Protein AF-A0A956GX93-F1 (afdb_monomer_lite)

Foldseek 3Di:
DYDDDDDDDDDDDDDDDDDDDDDDPDDDPLDPVCFLDQPFAPPFADFFDKDKFFFQKKKQFQAPQQLDDPPDDVDNQPLSAVVHDPVHPLVDDPFLFPLQNLLVLVLVQVCLVVQFKKFWFFGGPDPDLQDFQFKFFAPAFFQWWKAAQQDDTHSPSRRPDGMDTGFQGMIIGHSVCNVVSNVSLNVQQPDDFPHHGRRSGMMIGGRGMDMTGTPDIDNHAFEEEEEQAPDPVQPFPNPWSVLVVQLCRLSVNPVCEVPRYHYDYLVRLLVPVLVPVRGQEYEYTDTADPAAGDPSRLSSVVSLVVSQQQLHAYEDEARRQCQQFFEDDDPPAPDDDTYHHSHNQWWPRGKYWQAQPQDQDPPPPQKDKDWPGSSPLLLRQHSDDFGDDGRFGTFIAYPSVIHTDRNKTQSIFIDRPPDDPPPSTHSTGQKIKGRGVNDLSGFMYIYGGGSCCHSSHSSNVSSVSSVSVCSPDSRDFDKFKWFLAAWFFFQAPNFTKIKTKIKIATVVGDAQQFQPAPVCLVPHAPLSIFMKIWIFRPVPDDFFWDFPVNQVVDPPGTPDILQVAEAWLPDADPDCDPLQDPPPSRHEWEKEFQDFFFQGDIDTLHLVCLVSLVVLLAPDYDSVSSRSLSSNLSQGGDDPPGGHDTFAGQYQAHKFFEAADPPLPDWDATWIWTKHLSQKIWIFGCQDTDQRNGGSHTSYIYRYSQQSNVNRNSRFTFNAHKDWAFDQDQAVVGTDTFTKIKFWRFADPQIWIWIWGVNPVSGIGTRHIGTDAGGERAKFWWWADDPPDIFIWIWTKHFDQPVATWIKIFIAGNRIRDTQEIDIAHQDDAPDPPQDGDDSQWYAAYKFFDADPVNQGTQWIWGFFQQAFIFTAGNRYRATPLHDDPNHRFTLEHAPHFLWTQQHYWFWFAAPVRFIKIKTWTQAIDGQPPLVPRSRHDQQDKIWIFIAGPDDDSVCTPPYLVCCVPVVRAAIDIPHGQWGFNYYWDDAAQKIKTKTFSDHPSHSCFLVDDQRMKIWMDGSHCSVDHTDIDGGSHRSYYWDADLPQRWIWDTTRRTIHIDNDPPRRNHGDGPGPTDPSHNDHDDNDDDD

Sequence (1088 aa):
MPRHPLATTARVAAVCVFTVLGLQAGGRAHHVAGHDQNPNPPANLGPTTILHFDAGSLIIPMDGCYARPSFMANAEIDAVVAPLNRTTAKCNGTSEKDDGLIPAYTLMFRLIRAGIPVNWSIRYGKSGWNDYDFQVVRAGGGPVAHRNPGSATDAAKYAGITTLKYRGAPFVIDASHAAAALALMDSYAGICSTGTCYKEVDVHVAAVGFDAPIYRTIDAVPKLAVIDLTDGATALSNEKTNFTAGSIDEALMADLEGTVFDWKTIPQVLAGALDAGDYDLVWVPPFDLGAAPTARQQAFFDKLAAFADAGGSVLLQDGAIGVMEGYGVMAGVNYASSQTPAEGFMSNGGLIMNGVSSTWDNGNASEATLGQDYSDPAAQFGGIVWTGIGGSKFNWRPRYDRAYRDGVRRMIYSDDASVAAYSSKDNWDFATWRRKDNDPDKGTIYYLGGFHWRRVTAAGFRILMNTLLATQTRENESVTEVSRSSPIIATVDGVETQYTGSYETLFPPTDAPTWASAADDSTFEFPHVEGHLRALDLAQLGTGTTTFEDADRQSGLVLFDAADHLPSPGYTGTGCGFPVPTTFDDCRRVFTNTGSSTDPTETFIAYGNVATLSPLLGTGLTDDEARTLIARINAGKKDGSSYVAALGGIDRSTLAVIEPSPVIPVSRATMAYVGGLDGMLHAICAEAGAGCASAGTELWAFMPRGELSKVKSNTARVDGSPKVADVFGTFPGGKGLRTVLVFQTGNTSPSATYAIDVTDPTQPDVLWEHTTDGPGLGLAMGWVRDNSSIRPLVFLQTNSGTTTPGMVVQALDADDGDVVWTFTQAYPAPRTDGNPEVPDTGVPGGVTLVPSLSGTTIEAVLVPSLWGAVYKLNARTGINEYGQTGGVEVPLFQFTEDFHPVGASVSLYRDDQSELKALIVTGGFADPFAPSGSVWAPDDVHQYAVGFPLAPDASAVPIDQNDVQNEDLGVFIDFGAGQRAFSPAVIAGNELFITTDSQNVNSADFGATDDTGQLWRASLADQGANPTIVTIPSGAAAVDVSLTAGAVVATGGGGVHRDDPTGFASSGGSAEVSPEASGTRRLWLRLR

pLDDT: mean 82.33, std 16.76, range [23.83, 98.5]

Secondary structure (DSSP, 8-state):
----------------------------TT--TTSSS-SSPPPPPPPPEEEEE-TT-EEE--STTTS--SS--SSSTTTS-TTS-STTSS---SS---SSHHHHHHHHHHHHHTT--EEE---TT-SSTT--SEEEE-SSS-SEEEE-TTS--BSSTTTT-SEEEE-SS-EEE-HHHHHHHHHHHHHHTT-EETTEEGGG--EEEESS-EEEEESEEE-SPPPEEEEE---TTT---GGGHHHHHHHHHHTT-GGGBTTTEEEEEHHHHHTTTTTTS--SEEEE-----SSSPPHHHHHHHHHHHHHHHTT-EEEEETHHHHHHH-B---TTS-----B--SS-SSBSS-EEE----TTS-SS-S--EEE-S-TT-GGG--TTPPP-PPTT----EEE-TT-PBPTT-EEEEEEE-TTS-S-STTSS-EEEEEEEGGG-TTSPEEEEE-TT--STT-HHHHHHHHHHHHHTT-----EEEEE--SPPEEEEETTEEEEEEEEEEEEESPPPPP--SSGGGTTT--SSSSBEEEEEEETTTPPSEEEEHHHHHHSTTTEEEEGGGGPPP----SSS--SSPPTT-TT---EEEESSSSSSPPEEE-SGGGHHHHHHHH-TT--HHHHHHHHHHHHH-EEETTEEE---B---S---EEE---SSS------EEEEE-TTS-EEEEESSSBTTBSSTT-EEEEE--TTTHHHHTTT-----SPPEEEEEEEEETTEEEEEEEEEEE--SSSSEEEEEEE-SSTTS-EEEEEEEESS----EEEEEEEETTEEEEEEEEEEE--TTSSEEEEEEEETTT--EEEEEEEEPPPPSSTTPPPPPSSPPP---EEEEPTTSSSEEEEEEE-TTSEEEEEETTT--BTT-EETTEE--SEE-SSSS----SPPEEEE-TT--EEEEEE-B----TT-TT--TTS-TTSEEEEEEEESS--GGG-SB-HHHHHHHT-S-EEEEEET-BB-SPPEEETTEEEEEEESS-TTSTTTTTSS--EEEEEEESS-TTSPPEEEEES-SSSPPEE-TTT--EEEEEBTEEEEE--TT---S------S--S-S---------

Structure (mmCIF, N/CA/C/O backbone):
data_AF-A0A956GX93-F1
#
_entry.id   AF-A0A956GX93-F1
#
loop_
_atom_site.group_PDB
_atom_site.id
_atom_site.type_symbol
_atom_site.label_atom_id
_atom_site.label_alt_id
_atom_site.label_comp_id
_atom_site.label_asym_id
_atom_site.label_entity_id
_atom_site.label_seq_id
_atom_site.pdbx_PDB_ins_code
_atom_site.Cartn_x
_atom_site.Cartn_y
_atom_site.Cartn_z
_atom_site.occupancy
_atom_site.B_iso_or_equiv
_atom_site.auth_seq_id
_atom_site.auth_comp_id
_atom_site.auth_asym_id
_atom_site.auth_atom_id
_atom_site.pdbx_PDB_model_num
ATOM 1 N N . MET A 1 1 ? -10.360 85.277 -27.440 1.00 32.41 1 MET A N 1
ATOM 2 C CA . MET A 1 1 ? -10.450 85.467 -25.970 1.00 32.41 1 MET A CA 1
ATOM 3 C C . MET A 1 1 ? -11.495 84.494 -25.430 1.00 32.41 1 MET A C 1
ATOM 5 O O . MET A 1 1 ? -12.481 84.336 -26.133 1.00 32.41 1 MET A O 1
ATOM 9 N N . PRO A 1 2 ? -11.425 83.999 -24.183 1.00 56.34 2 PRO A N 1
ATOM 10 C CA . PRO A 1 2 ? -10.296 83.405 -23.454 1.00 56.34 2 PRO A CA 1
ATOM 11 C C . PRO A 1 2 ? -10.672 82.039 -22.782 1.00 56.34 2 PRO A C 1
ATOM 13 O O . PRO A 1 2 ? -11.831 81.652 -22.808 1.00 56.34 2 PRO A O 1
ATOM 16 N N . ARG A 1 3 ? -9.690 81.416 -22.091 1.00 32.19 3 ARG A N 1
ATOM 17 C CA . ARG A 1 3 ? -9.763 80.478 -20.922 1.00 32.19 3 ARG A CA 1
ATOM 18 C C . ARG A 1 3 ? -10.222 79.000 -21.071 1.00 32.19 3 ARG A C 1
ATOM 20 O O . ARG A 1 3 ? -11.356 78.766 -21.443 1.00 32.19 3 ARG A O 1
ATOM 27 N N . HIS A 1 4 ? -9.324 78.096 -20.603 1.00 36.59 4 HIS A N 1
ATOM 28 C CA . HIS A 1 4 ? -9.445 76.895 -19.709 1.00 36.59 4 HIS A CA 1
ATOM 29 C C . HIS A 1 4 ? -10.616 75.882 -19.865 1.00 36.59 4 HIS A C 1
ATOM 31 O O . HIS A 1 4 ? -11.681 76.308 -20.290 1.00 36.59 4 HIS A O 1
ATOM 37 N N . PRO A 1 5 ? -10.504 74.579 -19.452 1.00 57.78 5 PRO A N 1
ATOM 38 C CA . PRO A 1 5 ? -9.777 74.044 -18.274 1.00 57.78 5 PRO A CA 1
ATOM 39 C C . PRO A 1 5 ? -9.038 72.673 -18.433 1.00 57.78 5 PRO A C 1
ATOM 41 O O . PRO A 1 5 ? -8.794 72.200 -19.534 1.00 57.78 5 PRO A O 1
ATOM 44 N N . LEU A 1 6 ? -8.611 72.140 -17.273 1.00 37.75 6 LEU A N 1
ATOM 45 C CA . LEU A 1 6 ? -7.650 71.077 -16.900 1.00 37.75 6 LEU A CA 1
ATOM 46 C C . LEU A 1 6 ? -8.091 69.601 -17.079 1.00 37.75 6 LEU A C 1
ATOM 48 O O . LEU A 1 6 ? -9.269 69.322 -16.895 1.00 37.75 6 LEU A O 1
ATOM 52 N N . ALA A 1 7 ? -7.115 68.673 -17.220 1.00 31.91 7 ALA A N 1
ATOM 53 C CA . ALA A 1 7 ? -6.959 67.438 -16.406 1.00 31.91 7 ALA A CA 1
ATOM 54 C C . ALA A 1 7 ? -5.628 66.657 -16.672 1.00 31.91 7 ALA A C 1
ATOM 56 O O . ALA A 1 7 ? -5.352 66.237 -17.789 1.00 31.91 7 ALA A O 1
ATOM 57 N N . THR A 1 8 ? -4.834 66.493 -15.599 1.00 31.91 8 THR A N 1
ATOM 58 C CA . THR A 1 8 ? -3.927 65.391 -15.150 1.00 31.91 8 THR A CA 1
ATOM 59 C C . THR A 1 8 ? -3.090 64.495 -16.093 1.00 31.91 8 THR A C 1
ATOM 61 O O . THR A 1 8 ? -3.616 63.603 -16.749 1.00 31.91 8 THR A O 1
ATOM 64 N N . THR A 1 9 ? -1.753 64.536 -15.919 1.00 30.83 9 THR A N 1
ATOM 65 C CA . THR A 1 9 ? -0.878 63.374 -15.578 1.00 30.83 9 THR A CA 1
ATOM 66 C C . THR A 1 9 ? 0.503 63.867 -15.106 1.00 30.83 9 THR A C 1
ATOM 68 O O . THR A 1 9 ? 1.086 64.732 -15.752 1.00 30.83 9 THR A O 1
ATOM 71 N N . ALA A 1 10 ? 1.054 63.330 -14.009 1.00 30.94 10 ALA A N 1
ATOM 72 C CA . ALA A 1 10 ? 2.463 63.536 -13.646 1.00 30.94 10 ALA A CA 1
ATOM 73 C C . ALA A 1 10 ? 3.015 62.377 -12.795 1.00 30.94 10 ALA A C 1
ATOM 75 O O . ALA A 1 10 ? 2.505 62.088 -11.716 1.00 30.94 10 ALA A O 1
ATOM 76 N N . ARG A 1 11 ? 4.095 61.761 -13.291 1.00 34.78 11 ARG A N 1
ATOM 77 C CA . ARG A 1 11 ? 5.126 61.027 -12.538 1.00 34.78 11 ARG A CA 1
ATOM 78 C C . ARG A 1 11 ? 6.323 61.965 -12.382 1.00 34.78 11 ARG A C 1
ATOM 80 O O . ARG A 1 11 ? 6.698 62.514 -13.408 1.00 34.78 11 ARG A O 1
ATOM 87 N N . VAL A 1 12 ? 6.969 62.051 -11.212 1.00 28.64 12 VAL A N 1
ATOM 88 C CA . VAL A 1 12 ? 8.432 62.261 -11.065 1.00 28.64 12 VAL A CA 1
ATOM 89 C C . VAL A 1 12 ? 8.910 61.733 -9.697 1.00 28.64 12 VAL A C 1
ATOM 91 O O . VAL A 1 12 ? 8.212 61.838 -8.695 1.00 28.64 12 VAL A O 1
ATOM 94 N N . ALA A 1 13 ? 10.116 61.167 -9.748 1.00 39.44 13 ALA A N 1
ATOM 95 C CA . ALA A 1 13 ? 11.024 60.634 -8.737 1.00 39.44 13 ALA A CA 1
ATOM 96 C C . ALA A 1 13 ? 11.352 61.506 -7.506 1.00 39.44 13 ALA A C 1
ATOM 98 O O . ALA A 1 13 ? 11.207 62.726 -7.528 1.00 39.44 13 ALA A O 1
ATOM 99 N N . ALA A 1 14 ? 11.973 60.872 -6.502 1.00 27.59 14 ALA A N 1
ATOM 100 C CA . ALA A 1 14 ? 12.907 61.528 -5.589 1.00 27.59 14 ALA A CA 1
ATOM 101 C C . ALA A 1 14 ? 14.013 60.576 -5.089 1.00 27.59 14 ALA A C 1
ATOM 103 O O . ALA A 1 14 ? 13.812 59.382 -4.893 1.00 27.59 14 ALA A O 1
ATOM 104 N N . VAL A 1 15 ? 15.184 61.188 -4.945 1.00 31.98 15 VAL A N 1
ATOM 105 C CA . VAL A 1 15 ? 16.534 60.715 -4.608 1.00 31.98 15 VAL A CA 1
ATOM 106 C C . VAL A 1 15 ? 16.717 60.584 -3.089 1.00 31.98 15 VAL A C 1
ATOM 108 O O . VAL A 1 15 ? 16.124 61.374 -2.361 1.00 31.98 15 VAL A O 1
ATOM 111 N N . CYS A 1 16 ? 17.622 59.714 -2.608 1.00 23.83 16 CYS A N 1
ATOM 112 C CA . CYS A 1 16 ? 18.387 59.999 -1.382 1.00 23.83 16 CYS A CA 1
ATOM 113 C C . CYS A 1 16 ? 19.740 59.260 -1.294 1.00 23.83 16 CYS A C 1
ATOM 115 O O . CYS A 1 16 ? 20.005 58.315 -2.028 1.00 23.83 16 CYS A O 1
ATOM 117 N N . VAL A 1 17 ? 20.607 59.794 -0.432 1.00 29.62 17 VAL A N 1
ATOM 118 C CA . VAL A 1 17 ? 22.069 59.950 -0.547 1.00 29.62 17 VAL A CA 1
ATOM 119 C C . VAL A 1 17 ? 22.870 59.059 0.431 1.00 29.62 17 VAL A C 1
ATOM 121 O O . VAL A 1 17 ? 22.413 58.777 1.529 1.00 29.62 17 VAL A O 1
ATOM 124 N N . PHE A 1 18 ? 24.085 58.690 -0.007 1.00 32.16 18 PHE A N 1
ATOM 125 C CA . PHE A 1 18 ? 25.307 58.190 0.667 1.00 32.16 18 PHE A CA 1
ATOM 126 C C . PHE A 1 18 ? 25.382 58.002 2.200 1.00 32.16 18 PHE A C 1
ATOM 128 O O . PHE A 1 18 ? 25.169 58.933 2.972 1.00 32.16 18 PHE A O 1
ATOM 135 N N . THR A 1 19 ? 26.023 56.896 2.612 1.00 29.47 19 THR A N 1
ATOM 136 C CA . THR A 1 19 ? 27.070 56.904 3.658 1.00 29.47 19 THR A CA 1
ATOM 137 C C . THR A 1 19 ? 28.178 55.892 3.318 1.00 29.47 19 THR A C 1
ATOM 139 O O . THR A 1 19 ? 27.911 54.775 2.891 1.00 29.47 19 THR A O 1
ATOM 142 N N . VAL A 1 20 ? 29.427 56.341 3.457 1.00 38.81 20 VAL A N 1
ATOM 143 C CA . VAL A 1 20 ? 30.696 55.662 3.149 1.00 38.81 20 VAL A CA 1
ATOM 144 C C . VAL A 1 20 ? 31.177 54.854 4.356 1.00 38.81 20 VAL A C 1
ATOM 146 O O . VAL A 1 20 ? 31.225 55.413 5.447 1.00 38.81 20 VAL A O 1
ATOM 149 N N . LEU A 1 21 ? 31.641 53.612 4.156 1.00 30.98 21 LEU A N 1
ATOM 150 C CA . LEU A 1 21 ? 32.565 52.926 5.072 1.00 30.98 21 LEU A CA 1
ATOM 151 C C . LEU A 1 21 ? 33.375 51.837 4.339 1.00 30.98 21 LEU A C 1
ATOM 153 O O . LEU A 1 21 ? 32.817 50.875 3.827 1.00 30.98 21 LEU A O 1
ATOM 157 N N . GLY A 1 22 ? 34.703 52.002 4.337 1.00 29.14 22 GLY A N 1
ATOM 158 C CA . GLY A 1 22 ? 35.669 50.898 4.385 1.00 29.14 22 GLY A CA 1
ATOM 159 C C . GLY A 1 22 ? 36.028 50.168 3.089 1.00 29.14 22 GLY A C 1
ATOM 160 O O . GLY A 1 22 ? 35.588 49.050 2.860 1.00 29.14 22 GLY A O 1
ATOM 161 N N . LEU A 1 23 ? 36.971 50.728 2.324 1.00 35.88 23 LEU A N 1
ATOM 162 C CA . LEU A 1 23 ? 37.875 49.929 1.492 1.00 35.88 23 LEU A CA 1
ATOM 163 C C . LEU A 1 23 ? 38.669 48.949 2.380 1.00 35.88 23 LEU A C 1
ATOM 165 O O . LEU 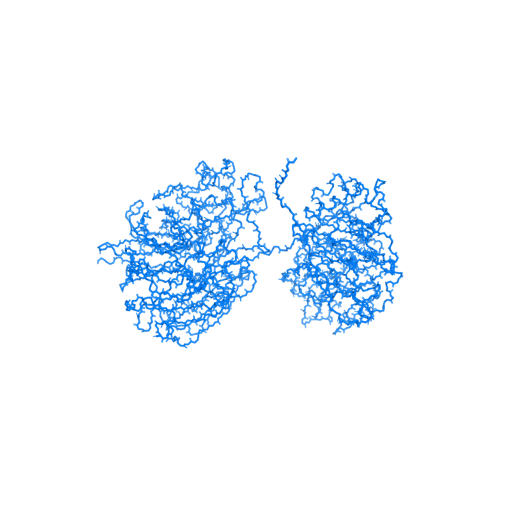A 1 23 ? 39.534 49.380 3.142 1.00 35.88 23 LEU A O 1
ATOM 169 N N . GLN A 1 24 ? 38.452 47.645 2.205 1.00 30.06 24 GLN A N 1
ATOM 170 C CA . GLN A 1 24 ? 39.527 46.657 2.306 1.00 30.06 24 GLN A CA 1
ATOM 171 C C . GLN A 1 24 ? 39.901 46.207 0.895 1.00 30.06 24 GLN A C 1
ATOM 173 O O . GLN A 1 24 ? 39.108 45.627 0.158 1.00 30.06 24 GLN A O 1
ATOM 178 N N . ALA A 1 25 ? 41.131 46.528 0.515 1.00 37.19 25 ALA A N 1
ATOM 179 C CA . ALA A 1 25 ? 41.773 46.036 -0.685 1.00 37.19 25 ALA A CA 1
ATOM 180 C C . ALA A 1 25 ? 42.099 44.537 -0.538 1.00 37.19 25 ALA A C 1
ATOM 182 O O . ALA A 1 25 ? 42.670 44.131 0.470 1.00 37.19 25 ALA A O 1
ATOM 183 N N . GLY A 1 26 ? 41.806 43.745 -1.576 1.00 38.72 26 GLY A N 1
ATOM 184 C CA . GLY A 1 26 ? 42.551 42.514 -1.878 1.00 38.72 26 GLY A CA 1
ATOM 185 C C . GLY A 1 26 ? 41.909 41.150 -1.589 1.00 38.72 26 GLY A C 1
ATOM 186 O O . GLY A 1 26 ? 42.614 40.152 -1.704 1.00 38.72 26 GLY A O 1
ATOM 187 N N . GLY A 1 27 ? 40.618 41.054 -1.260 1.00 32.31 27 GLY A N 1
ATOM 188 C CA . GLY A 1 27 ? 39.927 39.762 -1.110 1.00 32.31 27 GLY A CA 1
ATOM 189 C C . GLY A 1 27 ? 39.267 39.298 -2.413 1.00 32.31 27 GLY A C 1
ATOM 190 O O . GLY A 1 27 ? 38.365 39.962 -2.912 1.00 32.31 27 GLY A O 1
ATOM 191 N N . ARG A 1 28 ? 39.720 38.172 -2.977 1.00 39.88 28 ARG A N 1
ATOM 192 C CA . ARG A 1 28 ? 39.182 37.537 -4.195 1.00 39.88 28 ARG A CA 1
ATOM 193 C C . ARG A 1 28 ? 37.697 37.171 -4.026 1.00 39.88 28 ARG A C 1
ATOM 195 O O . ARG A 1 28 ? 37.383 36.181 -3.379 1.00 39.88 28 ARG A O 1
ATOM 202 N N . ALA A 1 29 ? 36.803 37.930 -4.657 1.00 32.66 29 ALA A N 1
ATOM 203 C CA . ALA A 1 29 ? 35.347 37.739 -4.622 1.00 32.66 29 ALA A CA 1
ATOM 204 C C . ALA A 1 29 ? 34.807 36.712 -5.646 1.00 32.66 29 ALA A C 1
ATOM 206 O O . ALA A 1 29 ? 33.672 36.837 -6.093 1.00 32.66 29 ALA A O 1
ATOM 207 N N . HIS A 1 30 ? 35.607 35.720 -6.058 1.00 41.00 30 HIS A N 1
ATOM 208 C CA . HIS A 1 30 ? 35.197 34.750 -7.087 1.00 41.00 30 HIS A CA 1
ATOM 209 C C . HIS A 1 30 ? 34.906 33.337 -6.560 1.00 41.00 30 HIS A C 1
ATOM 211 O O . HIS A 1 30 ? 34.467 32.500 -7.339 1.00 41.00 30 HIS A O 1
ATOM 217 N N . HIS A 1 31 ? 35.049 33.086 -5.253 1.00 38.16 31 HIS A N 1
ATOM 218 C CA . HIS A 1 31 ? 34.405 31.933 -4.616 1.00 38.16 31 HIS A CA 1
ATOM 219 C C . HIS A 1 31 ? 33.039 32.357 -4.093 1.00 38.16 31 HIS A C 1
ATOM 221 O O . HIS A 1 31 ? 32.928 32.870 -2.981 1.00 38.16 31 HIS A O 1
ATOM 227 N N . VAL A 1 32 ? 31.989 32.121 -4.873 1.00 45.03 32 VAL A N 1
ATOM 228 C CA . VAL A 1 32 ? 30.690 31.860 -4.255 1.00 45.03 32 VAL A CA 1
ATOM 229 C C . VAL A 1 32 ? 30.731 30.381 -3.896 1.00 45.03 32 VAL A C 1
ATOM 231 O O . VAL A 1 32 ? 30.708 29.539 -4.787 1.00 45.03 32 VAL A O 1
ATOM 234 N N . ALA A 1 33 ? 30.843 30.057 -2.608 1.00 42.31 33 ALA A N 1
ATOM 235 C CA . ALA A 1 33 ? 30.973 28.692 -2.080 1.00 42.31 33 ALA A CA 1
ATOM 236 C C . ALA A 1 33 ? 29.758 27.763 -2.351 1.00 42.31 33 ALA A C 1
ATOM 238 O O . ALA A 1 33 ? 29.609 26.742 -1.697 1.00 42.31 33 ALA A O 1
ATOM 239 N N . GLY A 1 34 ? 28.898 28.101 -3.314 1.00 46.31 34 GLY A N 1
ATOM 240 C CA . GLY A 1 34 ? 27.777 27.287 -3.790 1.00 46.31 34 GLY A CA 1
ATOM 241 C C . GLY A 1 34 ? 27.768 27.071 -5.306 1.00 46.31 34 GLY A C 1
ATOM 242 O O . GLY A 1 34 ? 26.794 26.554 -5.828 1.00 46.31 34 GLY A O 1
ATOM 243 N N . HIS A 1 35 ? 28.813 27.492 -6.028 1.00 50.41 35 HIS A N 1
ATOM 244 C CA . HIS A 1 35 ? 28.874 27.376 -7.491 1.00 50.41 35 HIS A CA 1
ATOM 245 C C . HIS A 1 35 ? 29.539 26.074 -7.976 1.00 50.41 35 HIS A C 1
ATOM 247 O O . HIS A 1 35 ? 29.358 25.672 -9.122 1.00 50.41 35 HIS A O 1
ATOM 253 N N . ASP A 1 36 ? 30.312 25.434 -7.094 1.00 51.72 36 ASP A N 1
ATOM 254 C CA . ASP A 1 36 ? 31.135 24.254 -7.381 1.00 51.72 36 ASP A CA 1
ATOM 255 C C . ASP A 1 36 ? 30.460 22.924 -6.998 1.00 51.72 36 ASP A C 1
ATOM 257 O O . ASP A 1 36 ? 30.963 21.852 -7.325 1.00 51.72 36 ASP A O 1
ATOM 261 N N . GLN A 1 37 ? 29.308 22.985 -6.336 1.00 55.72 37 GLN A N 1
ATOM 262 C CA . GLN A 1 37 ? 28.464 21.846 -5.988 1.00 55.72 37 GLN A CA 1
ATOM 263 C C . GLN A 1 37 ? 27.154 22.050 -6.750 1.00 55.72 37 GLN A C 1
ATOM 265 O O . GLN A 1 37 ? 26.606 23.148 -6.676 1.00 55.72 37 GLN A O 1
ATOM 270 N N . ASN A 1 38 ? 26.656 21.058 -7.502 1.00 63.03 38 ASN A N 1
ATOM 271 C CA . ASN A 1 38 ? 25.259 21.137 -7.940 1.00 63.03 38 ASN A CA 1
ATOM 272 C C . ASN A 1 38 ? 24.410 21.206 -6.656 1.00 63.03 38 ASN A C 1
ATOM 274 O O . ASN A 1 38 ? 24.474 20.243 -5.892 1.00 63.03 38 ASN A O 1
ATOM 278 N N . PRO A 1 39 ? 23.691 22.309 -6.374 1.00 53.91 39 PRO A N 1
ATOM 279 C CA . PRO A 1 39 ? 22.947 22.443 -5.126 1.00 53.91 39 PRO A CA 1
ATOM 280 C C . PRO A 1 39 ? 21.772 21.464 -5.043 1.00 53.91 39 PRO A C 1
ATOM 282 O O . PRO A 1 39 ? 21.359 21.124 -3.940 1.00 53.91 39 PRO A O 1
ATOM 285 N N . ASN A 1 40 ? 21.284 20.988 -6.194 1.00 63.06 40 ASN A N 1
ATOM 286 C CA . ASN A 1 40 ? 20.119 20.118 -6.315 1.00 63.06 40 ASN A CA 1
ATOM 287 C C . ASN A 1 40 ? 20.469 18.873 -7.159 1.00 63.06 40 ASN A C 1
ATOM 289 O O . ASN A 1 40 ? 20.009 18.756 -8.306 1.00 63.06 40 ASN A O 1
ATOM 293 N N . PRO A 1 41 ? 21.347 17.968 -6.679 1.00 62.72 41 PRO A N 1
ATOM 294 C CA . PRO A 1 41 ? 21.518 16.678 -7.339 1.00 62.72 41 PRO A CA 1
ATOM 295 C C . PRO A 1 41 ? 20.199 15.888 -7.252 1.00 62.72 41 PRO A C 1
ATOM 297 O O . PRO A 1 41 ? 19.414 16.129 -6.332 1.00 62.72 41 PRO A O 1
ATOM 300 N N . PRO A 1 42 ? 19.939 14.940 -8.174 1.00 63.41 42 PRO A N 1
ATOM 301 C CA . PRO A 1 42 ? 18.862 13.971 -7.985 1.00 63.41 42 PRO A CA 1
ATOM 302 C C . PRO A 1 42 ? 19.014 13.291 -6.627 1.00 63.41 42 PRO A C 1
ATOM 304 O O . PRO A 1 42 ? 20.153 13.141 -6.162 1.00 63.41 42 PRO A O 1
ATOM 307 N N . ALA A 1 43 ? 17.906 12.838 -6.039 1.00 55.78 43 ALA A N 1
ATOM 308 C CA . ALA A 1 43 ? 17.945 12.010 -4.841 1.00 55.78 43 ALA A CA 1
ATOM 309 C C . ALA A 1 43 ? 18.930 10.846 -5.030 1.00 55.78 43 ALA A C 1
ATOM 311 O O . ALA A 1 43 ? 19.123 10.345 -6.143 1.00 55.78 43 ALA A O 1
ATOM 312 N N . ASN A 1 44 ? 19.618 10.445 -3.959 1.00 59.66 44 ASN A N 1
ATOM 313 C CA . ASN A 1 44 ? 20.398 9.211 -4.011 1.00 59.66 44 ASN A CA 1
ATOM 314 C C . ASN A 1 44 ? 19.456 8.069 -4.402 1.00 59.66 44 ASN A C 1
ATOM 316 O O . ASN A 1 44 ? 18.270 8.112 -4.081 1.00 59.66 44 ASN A O 1
ATOM 320 N N . LEU A 1 45 ? 19.976 7.082 -5.121 1.00 61.34 45 LEU A N 1
ATOM 321 C CA . LEU A 1 45 ? 19.145 5.975 -5.588 1.00 61.34 45 LEU A CA 1
ATOM 322 C C . LEU A 1 45 ? 18.486 5.250 -4.418 1.00 61.34 45 LEU A C 1
ATOM 324 O O . LEU A 1 45 ? 19.051 5.219 -3.335 1.00 61.34 45 LEU A O 1
ATOM 328 N N . GLY A 1 46 ? 17.317 4.654 -4.635 1.00 57.09 46 GLY A N 1
ATOM 329 C CA . GLY A 1 46 ? 16.626 3.891 -3.597 1.00 57.09 46 GLY A CA 1
ATOM 330 C C . GLY A 1 46 ? 17.470 2.745 -3.003 1.00 57.09 46 GLY A C 1
ATOM 331 O O . GLY A 1 46 ? 18.493 2.343 -3.576 1.00 57.09 46 GLY A O 1
ATOM 332 N N . PRO A 1 47 ? 17.057 2.207 -1.841 1.00 62.25 47 PRO A N 1
ATOM 333 C CA . PRO A 1 47 ? 17.705 1.054 -1.227 1.00 62.25 47 PRO A CA 1
ATOM 334 C C . PRO A 1 47 ? 17.711 -0.148 -2.182 1.00 62.25 47 PRO A C 1
ATOM 336 O O . PRO A 1 47 ? 16.834 -0.305 -3.027 1.00 62.25 47 PRO A O 1
ATOM 339 N N . THR A 1 48 ? 18.721 -1.004 -2.053 1.00 73.25 48 THR A N 1
ATOM 340 C CA . THR A 1 48 ? 18.856 -2.212 -2.873 1.00 73.25 48 THR A CA 1
ATOM 341 C C . THR A 1 48 ? 18.340 -3.445 -2.136 1.00 73.25 48 THR A C 1
ATOM 343 O O . THR A 1 48 ? 18.586 -3.599 -0.939 1.00 73.25 48 THR A O 1
ATOM 346 N N . THR A 1 49 ? 17.640 -4.335 -2.847 1.00 79.69 49 THR A N 1
ATOM 347 C CA . THR A 1 49 ? 17.076 -5.572 -2.282 1.00 79.69 49 THR A CA 1
ATOM 348 C C . THR A 1 49 ? 18.193 -6.542 -1.929 1.00 79.69 49 THR A C 1
ATOM 350 O O . THR A 1 49 ? 19.057 -6.822 -2.756 1.00 79.69 49 THR A O 1
ATOM 353 N N . ILE A 1 50 ? 18.198 -7.088 -0.717 1.00 86.56 50 ILE A N 1
ATOM 354 C CA . ILE A 1 50 ? 19.192 -8.091 -0.327 1.00 86.56 50 ILE A CA 1
ATOM 355 C C . ILE A 1 50 ? 18.682 -9.467 -0.755 1.00 86.56 50 ILE A C 1
ATOM 357 O O . ILE A 1 50 ? 17.667 -9.928 -0.248 1.00 86.56 50 ILE A O 1
ATOM 361 N N . LEU A 1 51 ? 19.395 -10.126 -1.671 1.00 87.56 51 LEU A N 1
ATOM 362 C CA . LEU A 1 51 ? 19.090 -11.497 -2.082 1.00 87.56 51 LEU A CA 1
ATOM 363 C C . LEU A 1 51 ? 20.111 -12.478 -1.509 1.00 87.56 51 LEU A C 1
ATOM 365 O O . LEU A 1 51 ? 21.314 -12.194 -1.495 1.00 87.56 51 LEU A O 1
ATOM 369 N N . HIS A 1 52 ? 19.615 -13.644 -1.092 1.00 94.38 52 HIS A N 1
ATOM 370 C CA . HIS A 1 52 ? 20.442 -14.791 -0.736 1.00 94.38 52 HIS A CA 1
ATOM 371 C C . HIS A 1 52 ? 20.815 -15.588 -1.988 1.00 94.38 52 HIS A C 1
ATOM 373 O O . HIS A 1 52 ? 19.961 -15.883 -2.821 1.00 94.38 52 HIS A O 1
ATOM 379 N N . PHE A 1 53 ? 22.082 -15.975 -2.091 1.00 96.06 53 PHE A N 1
ATOM 380 C CA . PHE A 1 53 ? 22.609 -16.809 -3.163 1.00 96.06 53 PHE A CA 1
ATOM 381 C C . PHE A 1 53 ? 23.225 -18.071 -2.587 1.00 96.06 53 PHE A C 1
ATOM 383 O O . PHE A 1 53 ? 24.082 -18.005 -1.705 1.00 96.06 53 PHE A O 1
ATOM 390 N N . ASP A 1 54 ? 22.849 -19.218 -3.144 1.00 96.88 54 ASP A N 1
ATOM 391 C CA . ASP A 1 54 ? 23.347 -20.514 -2.698 1.00 96.88 54 ASP A CA 1
ATOM 392 C C . ASP A 1 54 ? 24.821 -20.747 -3.066 1.00 96.88 54 ASP A C 1
ATOM 394 O O . ASP A 1 54 ? 25.396 -20.140 -3.983 1.00 96.88 54 ASP A O 1
ATOM 398 N N . ALA A 1 55 ? 25.448 -21.702 -2.374 1.00 97.12 55 ALA A N 1
ATOM 399 C CA . ALA A 1 55 ? 26.761 -22.207 -2.760 1.00 97.12 55 ALA A CA 1
ATOM 400 C C . ALA A 1 55 ? 26.724 -22.765 -4.198 1.00 97.12 55 ALA A C 1
ATOM 402 O O . ALA A 1 55 ? 25.828 -23.518 -4.568 1.00 97.12 55 ALA A O 1
ATOM 403 N N . GLY A 1 56 ? 27.735 -22.436 -5.001 1.00 97.12 56 GLY A N 1
ATOM 404 C CA . GLY A 1 56 ? 27.788 -22.753 -6.430 1.00 97.12 56 GLY A CA 1
ATOM 405 C C . GLY A 1 56 ? 27.394 -21.590 -7.343 1.00 97.12 56 GLY A C 1
ATOM 406 O O . GLY A 1 56 ? 27.696 -21.654 -8.535 1.00 97.12 56 GLY A O 1
ATOM 407 N N . SER A 1 57 ? 26.810 -20.518 -6.798 1.00 98.44 57 SER A N 1
ATOM 408 C CA . SER A 1 57 ? 26.550 -19.274 -7.534 1.00 98.44 57 SER A CA 1
ATOM 409 C C . SER A 1 57 ? 27.836 -18.692 -8.127 1.00 98.44 57 SER A C 1
ATOM 411 O O . SER A 1 57 ? 28.924 -18.832 -7.556 1.00 98.44 57 SER A O 1
ATOM 413 N N . LEU A 1 58 ? 27.726 -18.039 -9.284 1.00 98.50 58 LEU A N 1
ATOM 414 C CA . LEU A 1 58 ? 28.856 -17.411 -9.965 1.00 98.50 58 LEU A CA 1
ATOM 415 C C . LEU A 1 58 ? 28.891 -15.918 -9.668 1.00 98.50 58 LEU A C 1
ATOM 417 O O . LEU A 1 58 ? 27.859 -15.255 -9.664 1.00 98.50 58 LEU A O 1
ATOM 421 N N . ILE A 1 59 ? 30.087 -15.375 -9.488 1.00 97.88 59 ILE A N 1
ATOM 422 C CA . ILE A 1 59 ? 30.314 -13.944 -9.319 1.00 97.88 59 ILE A CA 1
ATOM 423 C C . ILE A 1 59 ? 31.343 -13.515 -10.360 1.00 97.88 59 ILE A C 1
ATOM 425 O O . ILE A 1 59 ? 32.446 -14.059 -10.398 1.00 97.88 59 ILE A O 1
ATOM 429 N N . ILE A 1 60 ? 30.998 -12.544 -11.201 1.00 95.94 60 ILE A N 1
ATOM 430 C CA . ILE A 1 60 ? 31.937 -11.898 -12.122 1.00 95.94 60 ILE A CA 1
ATOM 431 C C . ILE A 1 60 ? 32.404 -10.612 -11.429 1.00 95.94 60 ILE A C 1
ATOM 433 O O . ILE A 1 60 ? 31.631 -9.649 -11.347 1.00 95.94 60 ILE A O 1
ATOM 437 N N . PRO A 1 61 ? 33.618 -10.593 -10.845 1.00 91.81 61 PRO A N 1
ATOM 438 C CA . PRO A 1 61 ? 34.120 -9.420 -10.156 1.00 91.81 61 PRO A CA 1
ATOM 439 C C . PRO A 1 61 ? 34.308 -8.269 -11.138 1.00 91.81 61 PRO A C 1
ATOM 441 O O . PRO A 1 61 ? 34.941 -8.404 -12.182 1.00 91.81 61 PRO A O 1
ATOM 444 N N . MET A 1 62 ? 33.818 -7.102 -10.742 1.00 88.44 62 MET A N 1
ATOM 445 C CA . MET A 1 62 ? 33.951 -5.869 -11.505 1.00 88.44 62 MET A CA 1
ATOM 446 C C . MET A 1 62 ? 34.859 -4.902 -10.753 1.00 88.44 62 MET A C 1
ATOM 448 O O . MET A 1 62 ? 34.578 -3.715 -10.675 1.00 88.44 62 MET A O 1
ATOM 452 N N . ASP A 1 63 ? 35.956 -5.357 -10.157 1.00 78.19 63 ASP A N 1
ATOM 453 C CA . ASP A 1 63 ? 36.897 -4.463 -9.482 1.00 78.19 63 ASP A CA 1
ATOM 454 C C . ASP A 1 63 ? 38.341 -4.714 -9.881 1.00 78.19 63 ASP A C 1
ATOM 456 O O . ASP A 1 63 ? 38.734 -5.815 -10.262 1.00 78.19 63 ASP A O 1
ATOM 460 N N . GLY A 1 64 ? 39.145 -3.653 -9.794 1.00 67.69 64 GLY A N 1
ATOM 461 C CA . GLY A 1 64 ? 40.547 -3.693 -10.205 1.00 67.69 64 GLY A CA 1
ATOM 462 C C . GLY A 1 64 ? 41.422 -4.625 -9.360 1.00 67.69 64 GLY A C 1
ATOM 463 O O . GLY A 1 64 ? 42.586 -4.828 -9.704 1.00 67.69 64 GLY A O 1
ATOM 464 N N . CYS A 1 65 ? 40.904 -5.164 -8.248 1.00 67.56 65 CYS A N 1
ATOM 465 C CA . CYS A 1 65 ? 41.623 -6.107 -7.399 1.00 67.56 65 CYS A CA 1
ATOM 466 C C . CYS A 1 65 ? 41.486 -7.548 -7.881 1.00 67.56 65 CYS A C 1
ATOM 468 O O . CYS A 1 65 ? 42.483 -8.270 -7.867 1.00 67.56 65 CYS A O 1
ATOM 470 N N . TYR A 1 66 ? 40.282 -7.961 -8.284 1.00 70.81 66 TYR A N 1
ATOM 471 C CA . TYR A 1 66 ? 40.004 -9.359 -8.626 1.00 70.81 66 TYR A CA 1
ATOM 472 C C . TYR A 1 66 ? 39.780 -9.616 -10.117 1.00 70.81 66 TYR A C 1
ATOM 474 O O . TYR A 1 66 ? 39.703 -10.779 -10.484 1.00 70.81 66 TYR A O 1
ATOM 482 N N . ALA A 1 67 ? 39.739 -8.577 -10.958 1.00 66.50 67 ALA A N 1
ATOM 483 C CA . ALA A 1 67 ? 39.712 -8.689 -12.419 1.00 66.50 67 ALA A CA 1
ATOM 484 C C . ALA A 1 67 ? 41.116 -8.517 -13.054 1.00 66.50 67 ALA A C 1
ATOM 486 O O . ALA A 1 67 ? 41.263 -7.748 -13.995 1.00 66.50 67 ALA A O 1
ATOM 487 N N . ARG A 1 68 ? 42.177 -9.132 -12.496 1.00 59.88 68 ARG A N 1
ATOM 488 C CA . ARG A 1 68 ? 43.561 -9.086 -13.039 1.00 59.88 68 ARG A CA 1
ATOM 489 C C . ARG A 1 68 ? 44.118 -10.497 -13.228 1.00 59.88 68 ARG A C 1
ATOM 491 O O . ARG A 1 68 ? 44.303 -11.185 -12.216 1.00 59.88 68 ARG A O 1
ATOM 498 N N . PRO A 1 69 ? 44.549 -10.886 -14.451 1.00 48.75 69 PRO A N 1
ATOM 499 C CA . PRO A 1 69 ? 45.992 -11.136 -14.646 1.00 48.75 69 PRO A CA 1
ATOM 500 C C . PRO A 1 69 ? 46.507 -11.094 -16.108 1.00 48.75 69 PRO A C 1
ATOM 502 O O . PRO A 1 69 ? 45.961 -11.762 -16.978 1.00 48.75 69 PRO A O 1
ATOM 505 N N . SER A 1 70 ? 47.707 -10.543 -16.363 1.00 44.12 70 SER A N 1
ATOM 506 C CA . SER A 1 70 ? 48.514 -11.050 -17.499 1.00 44.12 70 SER A CA 1
ATOM 507 C C . SER A 1 70 ? 49.647 -11.992 -17.068 1.00 44.12 70 SER A C 1
ATOM 509 O O . SER A 1 70 ? 49.827 -13.026 -17.688 1.00 44.12 70 SER A O 1
ATOM 511 N N . PHE A 1 71 ? 50.354 -11.733 -15.964 1.00 39.50 71 PHE A N 1
ATOM 512 C CA . PHE A 1 71 ? 51.170 -12.716 -15.217 1.00 39.50 71 PHE A CA 1
ATOM 513 C C . PHE A 1 71 ? 51.554 -12.060 -13.886 1.00 39.50 71 PHE A C 1
ATOM 515 O O . PHE A 1 71 ? 52.655 -11.537 -13.714 1.00 39.50 71 PHE A O 1
ATOM 522 N N . MET A 1 72 ? 50.589 -11.965 -12.967 1.00 45.97 72 MET A N 1
ATOM 523 C CA . MET A 1 72 ? 50.868 -11.487 -11.619 1.00 45.97 72 MET A CA 1
ATOM 524 C C . MET A 1 72 ? 51.612 -12.570 -10.847 1.00 45.97 72 MET A C 1
ATOM 526 O O . MET A 1 72 ? 51.026 -13.545 -10.424 1.00 45.97 72 MET A O 1
ATOM 530 N N . ALA A 1 73 ? 52.880 -12.313 -10.564 1.00 48.38 73 ALA A N 1
ATOM 531 C CA . ALA A 1 73 ? 53.298 -12.190 -9.179 1.00 48.38 73 ALA A CA 1
ATOM 532 C C . ALA A 1 73 ? 53.560 -10.694 -8.916 1.00 48.38 73 ALA A C 1
ATOM 534 O O . ALA A 1 73 ? 53.936 -9.964 -9.828 1.00 48.38 73 ALA A O 1
ATOM 535 N N . ASN A 1 74 ? 53.376 -10.221 -7.685 1.00 49.94 74 ASN A N 1
ATOM 536 C CA . ASN A 1 74 ? 54.483 -9.588 -6.957 1.00 49.94 74 ASN A CA 1
ATOM 537 C C . ASN A 1 74 ? 54.298 -9.687 -5.424 1.00 49.94 74 ASN A C 1
ATOM 539 O O . ASN A 1 74 ? 54.621 -8.732 -4.734 1.00 49.94 74 ASN A O 1
ATOM 543 N N . ALA A 1 75 ? 53.831 -10.783 -4.811 1.00 52.25 75 ALA A N 1
ATOM 544 C CA . ALA A 1 75 ? 53.669 -12.179 -5.230 1.00 52.25 75 ALA A CA 1
ATOM 545 C C . ALA A 1 75 ? 52.214 -12.612 -4.999 1.00 52.25 75 ALA A C 1
ATOM 547 O O . ALA A 1 75 ? 51.753 -12.671 -3.869 1.00 52.25 75 ALA A O 1
ATOM 548 N N . GLU A 1 76 ? 51.507 -12.783 -6.123 1.00 49.28 76 GLU A N 1
ATOM 549 C CA . GLU A 1 76 ? 50.045 -12.885 -6.317 1.00 49.28 76 GLU A CA 1
ATOM 550 C C . GLU A 1 76 ? 49.193 -11.956 -5.438 1.00 49.28 76 GLU A C 1
ATOM 552 O O . GLU A 1 76 ? 48.203 -12.327 -4.822 1.00 49.28 76 GLU A O 1
ATOM 557 N N . ILE A 1 77 ? 49.660 -10.706 -5.387 1.00 50.06 77 ILE A N 1
ATOM 558 C CA . ILE A 1 77 ? 49.077 -9.478 -4.822 1.00 50.06 77 ILE A CA 1
ATOM 559 C C . ILE A 1 77 ? 48.291 -9.642 -3.518 1.00 50.06 77 ILE A C 1
ATOM 561 O O . ILE A 1 77 ? 47.074 -9.545 -3.488 1.00 50.06 77 ILE A O 1
ATOM 565 N N . ASP A 1 78 ? 48.937 -9.849 -2.376 1.00 44.91 78 ASP A N 1
ATOM 566 C CA . ASP A 1 78 ? 50.235 -10.507 -2.193 1.00 44.91 78 ASP A CA 1
ATOM 567 C C . ASP A 1 78 ? 49.966 -11.862 -1.502 1.00 44.91 78 ASP A C 1
ATOM 569 O O . ASP A 1 78 ? 50.346 -12.099 -0.360 1.00 44.91 78 ASP A O 1
ATOM 573 N N . ALA A 1 79 ? 49.226 -12.705 -2.239 1.00 48.81 79 ALA A N 1
ATOM 574 C CA . ALA A 1 79 ? 48.295 -13.788 -1.891 1.00 48.81 79 ALA A CA 1
ATOM 575 C C . ALA A 1 79 ? 46.815 -13.351 -1.728 1.00 48.81 79 ALA A C 1
ATOM 577 O O . ALA A 1 79 ? 46.050 -14.017 -1.041 1.00 48.81 79 ALA A O 1
ATOM 578 N N . VAL A 1 80 ? 46.393 -12.280 -2.428 1.00 49.59 80 VAL A N 1
ATOM 579 C CA . VAL A 1 80 ? 45.028 -11.682 -2.473 1.00 49.59 80 VAL A CA 1
ATOM 580 C C . VAL A 1 80 ? 44.739 -10.642 -1.361 1.00 49.59 80 VAL A C 1
ATOM 582 O O . VAL A 1 80 ? 43.618 -10.447 -0.924 1.00 49.59 80 VAL A O 1
ATOM 585 N N . VAL A 1 81 ? 45.766 -9.901 -0.932 1.00 51.62 81 VAL A N 1
ATOM 586 C CA . VAL A 1 81 ? 45.740 -8.760 0.018 1.00 51.62 81 VAL A CA 1
ATOM 587 C C . VAL A 1 81 ? 45.338 -9.086 1.473 1.00 51.62 81 VAL A C 1
ATOM 589 O O . VAL A 1 81 ? 44.456 -8.490 2.078 1.00 51.62 81 VAL A O 1
ATOM 592 N N . ALA A 1 82 ? 46.068 -10.013 2.084 1.00 47.84 82 ALA A N 1
ATOM 593 C CA . ALA A 1 82 ? 45.912 -10.509 3.458 1.00 47.84 82 ALA A CA 1
ATOM 594 C C . ALA A 1 82 ? 46.063 -9.428 4.552 1.00 47.84 82 ALA A C 1
ATOM 596 O O . ALA A 1 82 ? 46.928 -8.566 4.430 1.00 47.84 82 ALA A O 1
ATOM 597 N N . PRO A 1 83 ? 45.301 -9.491 5.660 1.00 38.06 83 PRO A N 1
ATOM 598 C CA . PRO A 1 83 ? 44.795 -8.297 6.388 1.00 38.06 83 PRO A CA 1
ATOM 599 C C . PRO A 1 83 ? 44.982 -6.903 5.712 1.00 38.06 83 PRO A C 1
ATOM 601 O O . PRO A 1 83 ? 45.174 -5.900 6.391 1.00 38.06 83 PRO A O 1
ATOM 604 N N . LEU A 1 84 ? 44.857 -6.854 4.375 1.00 44.53 84 LEU A N 1
ATOM 605 C CA . LEU A 1 84 ? 45.294 -5.856 3.387 1.00 44.53 84 LEU A CA 1
ATOM 606 C C . LEU A 1 84 ? 46.789 -5.450 3.370 1.00 44.53 84 LEU A C 1
ATOM 608 O O . LEU A 1 84 ? 47.298 -4.782 4.260 1.00 44.53 84 LEU A O 1
ATOM 612 N N . ASN A 1 85 ? 47.457 -5.681 2.237 1.00 45.69 85 ASN A N 1
ATOM 613 C CA . ASN A 1 85 ? 48.101 -4.672 1.369 1.00 45.69 85 ASN A CA 1
ATOM 614 C C . ASN A 1 85 ? 48.282 -5.336 -0.022 1.00 45.69 85 ASN A C 1
ATOM 616 O O . ASN A 1 85 ? 48.184 -6.551 -0.106 1.00 45.69 85 ASN A O 1
ATOM 620 N N . ARG A 1 86 ? 48.440 -4.654 -1.161 1.00 44.97 86 ARG A N 1
ATOM 621 C CA . ARG A 1 86 ? 49.554 -3.750 -1.488 1.00 44.97 86 ARG A CA 1
ATOM 622 C C . ARG A 1 86 ? 49.145 -2.283 -1.454 1.00 44.97 86 ARG A C 1
ATOM 624 O O . ARG A 1 86 ? 48.131 -1.899 -2.022 1.00 44.97 86 ARG A O 1
ATOM 631 N N . THR A 1 87 ? 49.905 -1.485 -0.716 1.00 52.97 87 THR A N 1
ATOM 632 C CA . THR A 1 87 ? 49.509 -0.262 0.002 1.00 52.97 87 THR A CA 1
ATOM 633 C C . THR A 1 87 ? 48.661 0.701 -0.831 1.00 52.97 87 THR A C 1
ATOM 635 O O . THR A 1 87 ? 49.165 1.369 -1.728 1.00 52.97 87 THR A O 1
ATOM 638 N N . THR A 1 88 ? 47.358 0.806 -0.600 1.00 43.09 88 THR A N 1
ATOM 639 C CA . THR A 1 88 ? 46.524 0.504 0.587 1.00 43.09 88 THR A CA 1
ATOM 640 C C . THR A 1 88 ? 45.404 -0.508 0.277 1.00 43.09 88 THR A C 1
ATOM 642 O O . THR A 1 88 ? 44.301 -0.414 0.803 1.00 43.09 88 THR A O 1
ATOM 645 N N . ALA A 1 89 ? 45.684 -1.426 -0.657 1.00 47.31 89 ALA A N 1
ATOM 646 C CA . ALA A 1 89 ? 44.757 -2.296 -1.393 1.00 47.31 89 ALA A CA 1
ATOM 647 C C . ALA A 1 89 ? 43.575 -1.578 -2.078 1.00 47.31 89 ALA A C 1
ATOM 649 O O . ALA A 1 89 ? 42.624 -2.206 -2.531 1.00 47.31 89 ALA A O 1
ATOM 650 N N . LYS A 1 90 ? 43.725 -0.270 -2.317 1.00 54.66 90 LYS A N 1
ATOM 651 C CA . LYS A 1 90 ? 43.406 0.303 -3.632 1.00 54.66 90 LYS A CA 1
ATOM 652 C C . LYS A 1 90 ? 44.305 -0.398 -4.660 1.00 54.66 90 LYS A C 1
ATOM 654 O O . LYS A 1 90 ? 45.490 -0.075 -4.696 1.00 54.66 90 LYS A O 1
ATOM 659 N N . CYS A 1 91 ? 43.821 -1.393 -5.408 1.00 47.53 91 CYS A N 1
ATOM 660 C CA . CYS A 1 91 ? 44.691 -2.319 -6.155 1.00 47.53 91 CYS A CA 1
ATOM 661 C C . CYS A 1 91 ? 45.460 -1.664 -7.316 1.00 47.53 91 CYS A C 1
ATOM 663 O O . CYS A 1 91 ? 45.083 -1.703 -8.482 1.00 47.53 91 CYS A O 1
ATOM 665 N N . ASN A 1 92 ? 46.595 -1.063 -6.958 1.00 48.03 92 ASN A N 1
ATOM 666 C CA . ASN A 1 92 ? 47.441 -0.245 -7.804 1.00 48.03 92 ASN A CA 1
ATOM 667 C C . ASN A 1 92 ? 48.415 -1.116 -8.601 1.00 48.03 92 ASN A C 1
ATOM 669 O O . ASN A 1 92 ? 49.297 -1.770 -8.046 1.00 48.03 92 ASN A O 1
ATOM 673 N N . GLY A 1 93 ? 48.287 -1.096 -9.920 1.00 46.31 93 GLY A N 1
ATOM 674 C CA . GLY A 1 93 ? 49.443 -1.098 -10.808 1.00 46.31 93 GLY A CA 1
ATOM 675 C C . GLY A 1 93 ? 49.173 0.003 -11.814 1.00 46.31 93 GLY A C 1
ATOM 676 O O . GLY A 1 93 ? 48.052 0.062 -12.305 1.00 46.31 93 GLY A O 1
ATOM 677 N N . THR A 1 94 ? 50.164 0.839 -12.095 1.00 42.31 94 THR A N 1
ATOM 678 C CA . THR A 1 94 ? 50.138 2.031 -12.966 1.00 42.31 94 THR A CA 1
ATOM 679 C C . THR A 1 94 ? 49.796 1.752 -14.438 1.00 42.31 94 THR A C 1
ATOM 681 O O . THR A 1 94 ? 50.171 2.508 -15.325 1.00 42.31 94 THR A O 1
ATOM 684 N N . SER A 1 95 ? 49.143 0.632 -14.725 1.00 49.75 95 SER A N 1
ATOM 685 C CA . SER A 1 95 ? 48.572 0.315 -16.017 1.00 49.75 95 SER A CA 1
ATOM 686 C C . SER A 1 95 ? 47.105 -0.039 -15.798 1.00 49.75 95 SER A C 1
ATOM 688 O O . SER A 1 95 ? 46.806 -1.093 -15.218 1.00 49.75 95 SER A O 1
ATOM 690 N N . GLU A 1 96 ? 46.222 0.849 -16.249 1.00 52.34 96 GLU A N 1
ATOM 691 C CA . GLU A 1 96 ? 44.824 0.566 -16.572 1.00 52.34 96 GLU A CA 1
ATOM 692 C C . GLU A 1 96 ? 44.809 -0.552 -17.624 1.00 52.34 96 GLU A C 1
ATOM 694 O O . GLU A 1 96 ? 44.825 -0.301 -18.824 1.00 52.34 96 GLU A O 1
ATOM 699 N N . LYS A 1 97 ? 44.920 -1.805 -17.178 1.00 55.94 97 LYS A N 1
ATOM 700 C CA . LYS A 1 97 ? 44.870 -2.963 -18.064 1.00 55.94 97 LYS A CA 1
ATOM 701 C C . LYS A 1 97 ? 43.475 -3.539 -18.033 1.00 55.94 97 LYS A C 1
ATOM 703 O O . LYS A 1 97 ? 42.911 -3.769 -16.967 1.00 55.94 97 LYS A O 1
ATOM 708 N N . ASP A 1 98 ? 42.961 -3.745 -19.227 1.00 59.25 98 ASP A N 1
ATOM 709 C CA . ASP A 1 98 ? 41.772 -4.523 -19.485 1.00 59.25 98 ASP A CA 1
ATOM 710 C C . ASP A 1 98 ? 42.115 -6.018 -19.410 1.00 59.25 98 ASP A C 1
ATOM 712 O O . ASP A 1 98 ? 42.400 -6.659 -20.415 1.00 59.25 98 ASP A O 1
ATOM 716 N N . ASP A 1 99 ? 42.163 -6.550 -18.189 1.00 66.69 99 ASP A N 1
ATOM 717 C CA . ASP A 1 99 ? 42.437 -7.964 -17.909 1.00 66.69 99 ASP A CA 1
ATOM 718 C C . ASP A 1 99 ? 41.101 -8.749 -17.865 1.00 66.69 99 ASP A C 1
ATOM 720 O O . ASP A 1 99 ? 40.761 -9.381 -16.871 1.00 66.69 99 ASP A O 1
ATOM 724 N N . GLY A 1 100 ? 40.291 -8.642 -18.927 1.00 76.00 100 GLY A N 1
ATOM 725 C CA . GLY A 1 100 ? 38.999 -9.336 -19.045 1.00 76.00 100 GLY A CA 1
ATOM 726 C C . GLY A 1 100 ? 37.774 -8.555 -18.548 1.00 76.00 100 GLY A C 1
ATOM 727 O O . GLY A 1 100 ? 36.646 -9.032 -18.654 1.00 76.00 100 GLY A O 1
ATOM 728 N N . LEU A 1 101 ? 37.960 -7.336 -18.047 1.00 81.56 101 LEU A N 1
ATOM 729 C CA . LEU A 1 101 ? 36.884 -6.497 -17.511 1.00 81.56 101 LEU A CA 1
ATOM 730 C C . LEU A 1 101 ? 35.948 -5.961 -18.601 1.00 81.56 101 LEU A C 1
ATOM 732 O O . LEU A 1 101 ? 34.732 -5.931 -18.433 1.00 81.56 101 LEU A O 1
ATOM 736 N N . ILE A 1 102 ? 36.509 -5.513 -19.720 1.00 83.62 102 ILE A N 1
ATOM 737 C CA . ILE A 1 102 ? 35.737 -5.025 -20.862 1.00 83.62 102 ILE A CA 1
ATOM 738 C C . ILE A 1 102 ? 34.925 -6.156 -21.507 1.00 83.62 102 ILE A C 1
ATOM 740 O O . ILE A 1 102 ? 33.710 -5.983 -21.656 1.00 83.62 102 ILE A O 1
ATOM 744 N N . PRO A 1 103 ? 35.509 -7.331 -21.827 1.00 88.81 103 PRO A N 1
ATOM 745 C CA . PRO A 1 103 ? 34.717 -8.434 -22.357 1.00 88.81 103 PRO A CA 1
ATOM 746 C C . PRO A 1 103 ? 33.700 -8.986 -21.342 1.00 88.81 103 PRO A C 1
ATOM 748 O O . PRO A 1 103 ? 32.721 -9.593 -21.763 1.00 88.81 103 PRO A O 1
ATOM 751 N N . ALA A 1 104 ? 33.831 -8.742 -20.031 1.00 91.50 104 ALA A N 1
ATOM 752 C CA . ALA A 1 104 ? 32.826 -9.174 -19.052 1.00 91.50 104 ALA A CA 1
ATOM 753 C C . ALA A 1 104 ? 31.420 -8.604 -19.335 1.00 91.50 104 ALA A C 1
ATOM 755 O O . ALA A 1 104 ? 30.440 -9.347 -19.275 1.00 91.50 104 ALA A O 1
ATOM 756 N N . TYR A 1 105 ? 31.306 -7.327 -19.728 1.00 90.94 105 TYR A N 1
ATOM 757 C CA . TYR A 1 105 ? 30.008 -6.715 -20.060 1.00 90.94 105 TYR A CA 1
ATOM 758 C C . TYR A 1 105 ? 29.334 -7.389 -21.258 1.00 90.94 105 TYR A C 1
ATOM 760 O O . TYR A 1 105 ? 28.129 -7.629 -21.268 1.00 90.94 105 TYR A O 1
ATOM 768 N N . THR A 1 106 ? 30.105 -7.732 -22.286 1.00 90.81 106 THR A N 1
ATOM 769 C CA . THR A 1 106 ? 29.535 -8.309 -23.509 1.00 90.81 106 THR A CA 1
ATOM 770 C C . THR A 1 106 ? 29.342 -9.814 -23.405 1.00 90.81 106 THR A C 1
ATOM 772 O O . THR A 1 106 ? 28.476 -10.376 -24.082 1.00 90.81 106 THR A O 1
ATOM 775 N N . LEU A 1 107 ? 30.082 -10.471 -22.512 1.00 92.81 107 LEU A N 1
ATOM 776 C CA . LEU A 1 107 ? 29.778 -11.822 -22.063 1.00 92.81 107 LEU A CA 1
ATOM 777 C C . LEU A 1 107 ? 28.444 -11.845 -21.311 1.00 92.81 107 LEU A C 1
ATOM 779 O O . LEU A 1 107 ? 27.608 -12.702 -21.590 1.00 92.81 107 LEU A O 1
ATOM 783 N N . MET A 1 108 ? 28.208 -10.859 -20.441 1.00 93.88 108 MET A N 1
ATOM 784 C CA . MET A 1 108 ? 26.925 -10.671 -19.765 1.00 93.88 108 MET A CA 1
ATOM 785 C C . MET A 1 108 ? 25.781 -10.487 -20.770 1.00 93.88 108 MET A C 1
ATOM 787 O O . MET A 1 108 ? 24.775 -11.182 -20.656 1.00 93.88 108 MET A O 1
ATOM 791 N N . PHE A 1 109 ? 25.951 -9.676 -21.826 1.00 92.69 109 PHE A N 1
ATOM 792 C CA . PHE A 1 109 ? 24.924 -9.551 -22.877 1.00 92.69 109 PHE A CA 1
ATOM 793 C C . PHE A 1 109 ? 24.555 -10.899 -23.506 1.00 92.69 109 PHE A C 1
ATOM 795 O O . PHE A 1 109 ? 23.393 -11.152 -23.817 1.00 92.69 109 PHE A O 1
ATOM 802 N N . ARG A 1 110 ? 25.535 -11.787 -23.686 1.00 93.88 110 ARG A N 1
ATOM 803 C CA . ARG A 1 110 ? 25.311 -13.120 -24.261 1.00 93.88 110 ARG A CA 1
ATOM 804 C C . ARG A 1 110 ? 24.618 -14.068 -23.290 1.00 93.88 110 ARG A C 1
ATOM 806 O O . ARG A 1 110 ? 23.780 -14.842 -23.739 1.00 93.88 110 ARG A O 1
ATOM 813 N N . LEU A 1 111 ? 24.937 -13.995 -21.997 1.00 95.44 111 LEU A N 1
ATOM 814 C CA . LEU A 1 111 ? 24.251 -14.767 -20.953 1.00 95.44 111 LEU A CA 1
ATOM 815 C C . LEU A 1 111 ? 22.766 -14.410 -20.912 1.00 95.44 111 LEU A C 1
ATOM 817 O O . LEU A 1 111 ? 21.920 -15.290 -21.050 1.00 95.44 111 LEU A O 1
ATOM 821 N N . ILE A 1 112 ? 22.461 -13.116 -20.853 1.00 93.31 112 ILE A N 1
ATOM 822 C CA . ILE A 1 112 ? 21.084 -12.617 -20.818 1.00 93.31 112 ILE A CA 1
ATOM 823 C C . ILE A 1 112 ? 20.315 -13.055 -22.064 1.00 93.31 112 ILE A C 1
ATOM 825 O O . ILE A 1 112 ? 19.232 -13.623 -21.968 1.00 93.31 112 ILE A O 1
ATOM 829 N N . ARG A 1 113 ? 20.911 -12.900 -23.253 1.00 90.88 113 ARG A N 1
ATOM 830 C CA . ARG A 1 113 ? 20.296 -13.356 -24.511 1.00 90.88 113 ARG A CA 1
ATOM 831 C C . ARG A 1 113 ? 20.098 -14.870 -24.598 1.00 90.88 113 ARG A C 1
ATOM 833 O O . ARG A 1 113 ? 19.289 -15.321 -25.404 1.00 90.88 113 ARG A O 1
ATOM 840 N N . ALA A 1 114 ? 20.834 -15.646 -23.810 1.00 92.69 114 ALA A N 1
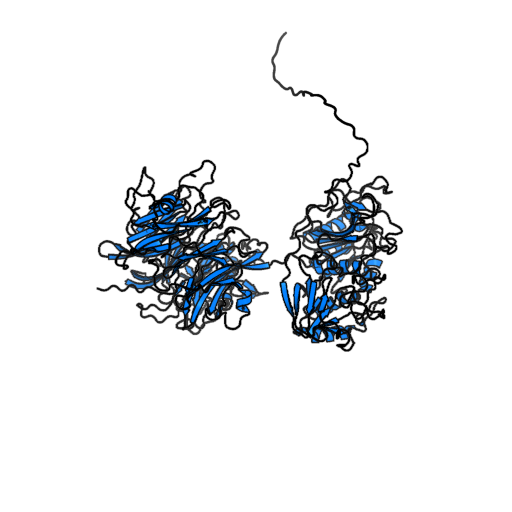ATOM 841 C CA . ALA A 1 114 ? 20.640 -17.085 -23.676 1.00 92.69 114 ALA A CA 1
ATOM 842 C C . ALA A 1 114 ? 19.597 -17.453 -22.602 1.00 92.69 114 ALA A C 1
ATOM 844 O O . ALA A 1 114 ? 19.426 -18.638 -22.319 1.00 92.69 114 ALA A O 1
ATOM 845 N N . GLY A 1 115 ? 18.905 -16.468 -22.016 1.00 90.44 115 GLY A N 1
ATOM 846 C CA . GLY A 1 115 ? 17.904 -16.668 -20.968 1.00 90.44 115 GLY A CA 1
ATOM 847 C C . GLY A 1 115 ? 18.508 -16.952 -19.593 1.00 90.44 115 GLY A C 1
ATOM 848 O O . GLY A 1 115 ? 17.874 -17.619 -18.783 1.00 90.44 115 GLY A O 1
ATOM 849 N N . ILE A 1 116 ? 19.745 -16.511 -19.342 1.00 95.44 116 ILE A N 1
ATOM 850 C CA . ILE A 1 116 ? 20.420 -16.662 -18.049 1.00 95.44 116 ILE A CA 1
ATOM 851 C C . ILE A 1 116 ? 20.330 -15.324 -17.305 1.00 95.44 116 ILE A C 1
ATOM 853 O O . ILE A 1 116 ? 20.988 -14.372 -17.737 1.00 95.44 116 ILE A O 1
ATOM 857 N N . PRO A 1 117 ? 19.559 -15.235 -16.203 1.00 91.19 117 PRO A N 1
ATOM 858 C CA . PRO A 1 117 ? 19.452 -14.013 -15.414 1.00 91.19 117 PRO A CA 1
ATOM 859 C C . PRO A 1 117 ? 20.795 -13.621 -14.800 1.00 91.19 117 PRO A C 1
ATOM 861 O O . PRO A 1 117 ? 21.545 -14.476 -14.313 1.00 91.19 117 PRO A O 1
ATOM 864 N N . VAL A 1 118 ? 21.092 -12.320 -14.794 1.00 95.69 118 VAL A N 1
ATOM 865 C CA . VAL A 1 118 ? 22.309 -11.785 -14.178 1.00 95.69 118 VAL A CA 1
ATOM 866 C C . VAL A 1 118 ? 21.948 -10.687 -13.185 1.00 95.69 118 VAL A C 1
ATOM 868 O O . VAL A 1 118 ? 21.480 -9.623 -13.570 1.00 95.69 118 VAL A O 1
ATOM 871 N N . ASN A 1 119 ? 22.199 -10.914 -11.901 1.00 95.25 119 ASN A N 1
ATOM 872 C CA . ASN A 1 119 ? 21.947 -9.935 -10.848 1.00 95.25 119 ASN A CA 1
ATOM 873 C C . ASN A 1 119 ? 23.091 -8.919 -10.792 1.00 95.25 119 ASN A C 1
ATOM 875 O O . ASN A 1 119 ? 24.261 -9.296 -10.707 1.00 95.25 119 ASN A O 1
ATOM 879 N N . TRP A 1 120 ? 22.774 -7.629 -10.827 1.00 94.00 120 TRP A N 1
ATOM 880 C CA . TRP A 1 120 ? 23.745 -6.544 -10.760 1.00 94.00 120 TRP A CA 1
ATOM 881 C C . TRP A 1 120 ? 23.782 -5.978 -9.345 1.00 94.00 120 TRP A C 1
ATOM 883 O O . TRP A 1 120 ? 22.822 -5.359 -8.886 1.00 94.00 120 TRP A O 1
ATOM 893 N N . SER A 1 121 ? 24.867 -6.239 -8.618 1.00 94.38 121 SER A N 1
ATOM 894 C CA . SER A 1 121 ? 24.915 -5.980 -7.181 1.00 94.38 121 SER A CA 1
ATOM 895 C C . SER A 1 121 ? 25.597 -4.659 -6.854 1.00 94.38 121 SER A C 1
ATOM 897 O O . SER A 1 121 ? 26.797 -4.520 -7.060 1.00 94.38 121 SER A O 1
ATOM 899 N N . ILE A 1 122 ? 24.853 -3.701 -6.299 1.00 92.19 122 ILE A N 1
ATOM 900 C CA . ILE A 1 122 ? 25.380 -2.410 -5.840 1.00 92.19 122 ILE A CA 1
ATOM 901 C C . ILE A 1 122 ? 24.842 -2.156 -4.441 1.00 92.19 122 ILE A C 1
ATOM 903 O O . ILE A 1 122 ? 23.650 -2.310 -4.180 1.00 92.19 122 ILE A O 1
ATOM 907 N N . ARG A 1 123 ? 25.715 -1.751 -3.521 1.00 89.69 123 ARG A N 1
ATOM 908 C CA . ARG A 1 123 ? 25.267 -1.349 -2.187 1.00 89.69 123 ARG A CA 1
ATOM 909 C C . ARG A 1 123 ? 24.846 0.114 -2.182 1.00 89.69 123 ARG A C 1
ATOM 911 O O . ARG A 1 123 ? 25.607 0.979 -2.616 1.00 89.69 123 ARG A O 1
ATOM 918 N N . TYR A 1 124 ? 23.664 0.383 -1.641 1.00 85.00 124 TYR A N 1
ATOM 919 C CA . TYR A 1 124 ? 23.206 1.742 -1.379 1.00 85.00 124 TYR A CA 1
ATOM 920 C C . TYR A 1 124 ? 24.080 2.450 -0.321 1.00 85.00 124 TYR A C 1
ATOM 922 O O . TYR A 1 124 ? 24.625 1.811 0.582 1.00 85.00 124 TYR A O 1
ATOM 930 N N . GLY A 1 125 ? 24.231 3.775 -0.431 1.00 77.88 125 GLY A N 1
ATOM 931 C CA . GLY A 1 125 ? 24.868 4.600 0.607 1.00 77.88 125 GLY A CA 1
ATOM 932 C C . GLY A 1 125 ? 26.394 4.473 0.709 1.00 77.88 125 GLY A C 1
ATOM 933 O O . GLY A 1 125 ? 26.973 4.712 1.770 1.00 77.88 125 GLY A O 1
ATOM 934 N N . LYS A 1 126 ? 27.073 4.090 -0.378 1.00 80.50 126 LYS A N 1
ATOM 935 C CA . LYS A 1 126 ? 28.540 3.970 -0.404 1.00 80.50 126 LYS A CA 1
ATOM 936 C C . LYS A 1 126 ? 29.204 5.300 -0.056 1.00 80.50 126 LYS A C 1
ATOM 938 O O . LYS A 1 126 ? 28.982 6.315 -0.710 1.00 80.50 126 LYS A O 1
ATOM 943 N N . SER A 1 127 ? 30.110 5.275 0.921 1.00 75.12 127 SER A N 1
ATOM 944 C CA . SER A 1 127 ? 30.829 6.478 1.368 1.00 75.12 127 SER A CA 1
ATOM 945 C C . SER A 1 127 ? 32.034 6.833 0.486 1.00 75.12 127 SER A C 1
ATOM 947 O O . SER A 1 127 ? 32.752 7.792 0.762 1.00 75.12 127 SER A O 1
ATOM 949 N N . GLY A 1 128 ? 32.322 6.020 -0.531 1.00 77.31 128 GLY A N 1
ATOM 950 C CA . GLY A 1 128 ? 33.475 6.185 -1.404 1.00 77.31 128 GLY A CA 1
ATOM 951 C C . GLY A 1 128 ? 33.486 5.184 -2.553 1.00 77.31 128 GLY A C 1
ATOM 952 O O . GLY A 1 128 ? 32.930 4.090 -2.465 1.00 77.31 128 GLY A O 1
ATOM 953 N N . TRP A 1 129 ? 34.196 5.524 -3.624 1.00 73.44 129 TRP A N 1
ATOM 954 C CA . TRP A 1 129 ? 34.332 4.677 -4.815 1.00 73.44 129 TRP A CA 1
ATOM 955 C C . TRP A 1 129 ? 35.044 3.340 -4.581 1.00 73.44 129 TRP A C 1
ATOM 957 O O . TRP A 1 129 ? 34.978 2.425 -5.403 1.00 73.44 129 TRP A O 1
ATOM 967 N N . ASN A 1 130 ? 35.788 3.236 -3.483 1.00 72.06 130 ASN A N 1
ATOM 968 C CA . ASN A 1 130 ? 36.500 2.032 -3.069 1.00 72.06 130 ASN A CA 1
ATOM 969 C C . ASN A 1 130 ? 35.717 1.202 -2.042 1.00 72.06 130 ASN A C 1
ATOM 971 O O . ASN A 1 130 ? 36.250 0.205 -1.539 1.00 72.06 130 ASN A O 1
ATOM 975 N N . ASP A 1 131 ? 34.499 1.616 -1.707 1.00 78.88 131 ASP A N 1
ATOM 976 C CA . ASP A 1 131 ? 33.649 0.887 -0.786 1.00 78.88 131 ASP A CA 1
ATOM 977 C C . ASP A 1 131 ? 33.053 -0.361 -1.456 1.00 78.88 131 ASP A C 1
ATOM 979 O O . ASP A 1 131 ? 32.824 -0.380 -2.669 1.00 78.88 131 ASP A O 1
ATOM 983 N N . TYR A 1 132 ? 32.873 -1.430 -0.680 1.00 87.69 132 TYR A N 1
ATOM 984 C CA . TYR A 1 132 ? 32.426 -2.729 -1.199 1.00 87.69 132 TYR A CA 1
ATOM 985 C C . TYR A 1 132 ? 30.917 -2.766 -1.434 1.00 87.69 132 TYR A C 1
ATOM 987 O O . TYR A 1 132 ? 30.171 -2.041 -0.785 1.00 87.69 132 TYR A O 1
ATOM 995 N N . ASP A 1 133 ? 30.476 -3.605 -2.363 1.00 91.12 133 ASP A N 1
ATOM 996 C CA . ASP A 1 133 ? 29.061 -3.860 -2.628 1.00 91.12 133 ASP A CA 1
ATOM 997 C C . ASP A 1 133 ? 28.574 -5.017 -1.745 1.00 91.12 133 ASP A C 1
ATOM 999 O O . ASP A 1 133 ? 27.630 -4.864 -0.980 1.00 91.12 133 ASP A O 1
ATOM 1003 N N . PHE A 1 134 ? 29.311 -6.130 -1.710 1.00 94.50 134 PHE A N 1
ATOM 1004 C CA . PHE A 1 134 ? 29.071 -7.222 -0.761 1.00 94.50 134 PHE A CA 1
ATOM 1005 C C . PHE A 1 134 ? 30.348 -7.993 -0.432 1.00 94.50 134 PHE A C 1
ATOM 1007 O O . PHE A 1 134 ? 31.438 -7.690 -0.934 1.00 94.50 134 PHE A O 1
ATOM 1014 N N . GLN A 1 135 ? 30.225 -8.995 0.438 1.00 94.00 135 GLN A N 1
ATOM 1015 C CA . GLN A 1 135 ? 31.320 -9.888 0.785 1.00 94.00 135 GLN A CA 1
ATOM 1016 C C . GLN A 1 135 ? 30.853 -11.335 0.941 1.00 94.00 135 GLN A C 1
ATOM 1018 O O . GLN A 1 135 ? 29.758 -11.585 1.424 1.00 94.00 135 GLN A O 1
ATOM 1023 N N . VAL A 1 136 ? 31.722 -12.285 0.602 1.00 94.75 136 VAL A N 1
ATOM 1024 C CA . VAL A 1 136 ? 31.503 -13.719 0.844 1.00 94.75 136 VAL A CA 1
ATOM 1025 C C . VAL A 1 136 ? 32.449 -14.161 1.950 1.00 94.75 136 VAL A C 1
ATOM 1027 O O . VAL A 1 136 ? 33.654 -13.895 1.878 1.00 94.75 136 VAL A O 1
ATOM 1030 N N . VAL A 1 137 ? 31.913 -14.817 2.980 1.00 93.19 137 VAL A N 1
ATOM 1031 C CA . VAL A 1 137 ? 32.655 -15.190 4.193 1.00 93.19 137 VAL A CA 1
ATOM 1032 C C . VAL A 1 137 ? 32.551 -16.689 4.440 1.00 93.19 137 VAL A C 1
ATOM 1034 O O . VAL A 1 137 ? 31.460 -17.240 4.489 1.00 93.19 137 VAL A O 1
ATOM 1037 N N . ARG A 1 138 ? 33.689 -17.350 4.666 1.00 92.56 138 ARG A N 1
ATOM 1038 C CA . ARG A 1 138 ? 33.756 -18.768 5.030 1.00 92.56 138 ARG A CA 1
ATOM 1039 C C . ARG A 1 138 ? 34.752 -18.979 6.167 1.00 92.56 138 ARG A C 1
ATOM 1041 O O . ARG A 1 138 ? 35.912 -18.596 6.064 1.00 92.56 138 ARG A O 1
ATOM 1048 N N . ALA A 1 139 ? 34.303 -19.630 7.242 1.00 83.38 139 ALA A N 1
ATOM 1049 C CA . ALA A 1 139 ? 35.091 -19.824 8.465 1.00 83.38 139 ALA A CA 1
ATOM 1050 C C . ALA A 1 139 ? 36.334 -20.731 8.296 1.00 83.38 139 ALA A C 1
ATOM 1052 O O . ALA A 1 139 ? 37.226 -20.706 9.142 1.00 83.38 139 ALA A O 1
ATOM 1053 N N . GLY A 1 140 ? 36.416 -21.518 7.216 1.00 83.56 140 GLY A N 1
ATOM 1054 C CA . GLY A 1 140 ? 37.575 -22.354 6.891 1.00 83.56 140 GLY A CA 1
ATOM 1055 C C . GLY A 1 140 ? 37.627 -22.744 5.411 1.00 83.56 140 GLY A C 1
ATOM 1056 O O . GLY A 1 140 ? 36.618 -23.163 4.842 1.00 83.56 140 GLY A O 1
ATOM 1057 N N . GLY A 1 141 ? 38.811 -22.622 4.801 1.00 83.69 141 GLY A N 1
ATOM 1058 C CA . GLY A 1 141 ? 39.001 -22.735 3.351 1.00 83.69 141 GLY A CA 1
ATOM 1059 C C . GLY A 1 141 ? 38.522 -21.492 2.592 1.00 83.69 141 GLY A C 1
ATOM 1060 O O . GLY A 1 141 ? 37.920 -20.593 3.174 1.00 83.69 141 GLY A O 1
ATOM 1061 N N . GLY A 1 142 ? 38.781 -21.449 1.284 1.00 87.31 142 GLY A N 1
ATOM 1062 C CA . GLY A 1 142 ? 38.425 -20.297 0.456 1.00 87.31 142 GLY A CA 1
ATOM 1063 C C . GLY A 1 142 ? 36.908 -20.078 0.356 1.00 87.31 142 GLY A C 1
ATOM 1064 O O . GLY A 1 142 ? 36.176 -21.065 0.188 1.00 87.31 142 GLY A O 1
ATOM 1065 N N . PRO A 1 143 ? 36.415 -18.823 0.446 1.00 93.25 143 PRO A N 1
ATOM 1066 C CA . PRO A 1 143 ? 34.999 -18.493 0.285 1.00 93.25 143 PRO A CA 1
ATOM 1067 C C . PRO A 1 143 ? 34.511 -18.681 -1.156 1.00 93.25 143 PRO A C 1
ATOM 1069 O O . PRO A 1 143 ? 33.319 -18.877 -1.371 1.00 93.25 143 PRO A O 1
ATOM 1072 N N . VAL A 1 144 ? 35.423 -18.659 -2.133 1.00 94.94 144 VAL A N 1
ATOM 1073 C CA . VAL A 1 144 ? 35.142 -18.866 -3.558 1.00 94.94 144 VAL A CA 1
ATOM 1074 C C . VAL A 1 144 ? 36.265 -19.671 -4.225 1.00 94.94 144 VAL A C 1
ATOM 1076 O O . VAL A 1 144 ? 37.378 -19.731 -3.704 1.00 94.94 144 VAL A O 1
ATOM 1079 N N . ALA A 1 145 ? 35.992 -20.272 -5.381 1.00 94.00 145 ALA A N 1
ATOM 1080 C CA . ALA A 1 145 ? 36.987 -20.843 -6.291 1.00 94.00 145 ALA A CA 1
ATOM 1081 C C . ALA A 1 145 ? 37.126 -19.971 -7.548 1.00 94.00 145 ALA A C 1
ATOM 1083 O O . ALA A 1 145 ? 36.177 -19.293 -7.930 1.00 94.00 145 ALA A O 1
ATOM 1084 N N . HIS A 1 146 ? 38.289 -19.982 -8.197 1.00 91.88 146 HIS A N 1
ATOM 1085 C CA . HIS A 1 146 ? 38.547 -19.202 -9.413 1.00 91.88 146 HIS A CA 1
ATOM 1086 C C . HIS A 1 146 ? 38.294 -20.018 -10.675 1.00 91.88 146 HIS A C 1
ATOM 1088 O O . HIS A 1 146 ? 38.522 -21.227 -10.693 1.00 91.88 146 HIS A O 1
ATOM 1094 N N . ARG A 1 147 ? 37.851 -19.363 -11.745 1.00 92.38 147 ARG A N 1
ATOM 1095 C CA . ARG A 1 147 ? 37.723 -19.957 -13.071 1.00 92.38 147 ARG A CA 1
ATOM 1096 C C . ARG A 1 147 ? 37.807 -18.874 -14.145 1.00 92.38 147 ARG A C 1
ATOM 1098 O O . ARG A 1 147 ? 37.322 -17.767 -13.946 1.00 92.38 147 ARG A O 1
ATOM 1105 N N . ASN A 1 148 ? 38.343 -19.232 -15.307 1.00 92.06 148 ASN A N 1
ATOM 1106 C CA . ASN A 1 148 ? 38.198 -18.454 -16.535 1.00 92.06 148 ASN A CA 1
ATOM 1107 C C . ASN A 1 148 ? 37.365 -19.251 -17.549 1.00 92.06 148 ASN A C 1
ATOM 1109 O O . ASN A 1 148 ? 37.341 -20.487 -17.490 1.00 92.06 148 ASN A O 1
ATOM 1113 N N . PRO A 1 149 ? 36.720 -18.589 -18.521 1.00 94.50 149 PRO A N 1
ATOM 1114 C CA . PRO A 1 149 ? 36.078 -19.281 -19.628 1.00 94.50 149 PRO A CA 1
ATOM 1115 C C . PRO A 1 149 ? 37.047 -20.226 -20.353 1.00 94.50 149 PRO A C 1
ATOM 1117 O O . PRO A 1 149 ? 38.148 -19.842 -20.753 1.00 94.50 149 PRO A O 1
ATOM 1120 N N . GLY A 1 150 ? 36.636 -21.483 -20.514 1.00 93.44 150 GLY A N 1
ATOM 1121 C CA . GLY A 1 150 ? 37.406 -22.556 -21.144 1.00 93.44 150 GLY A CA 1
ATOM 1122 C C . GLY A 1 150 ? 38.459 -23.218 -20.245 1.00 93.44 150 GLY A C 1
ATOM 1123 O O . GLY A 1 150 ? 39.191 -24.084 -20.730 1.00 93.44 150 GLY A O 1
ATOM 1124 N N . SER A 1 151 ? 38.563 -22.843 -18.963 1.00 93.06 151 SER A N 1
ATOM 1125 C CA . SER A 1 151 ? 39.505 -23.437 -18.004 1.00 93.06 151 SER A CA 1
ATOM 1126 C C . SER A 1 151 ? 38.810 -24.281 -16.924 1.00 93.06 151 SER A C 1
ATOM 1128 O O . SER A 1 151 ? 37.594 -24.235 -16.733 1.00 93.06 151 SER A O 1
ATOM 1130 N N . ALA A 1 152 ? 39.588 -25.113 -16.227 1.00 94.62 152 ALA A N 1
ATOM 1131 C CA . ALA A 1 152 ? 39.096 -25.849 -15.065 1.00 94.62 152 ALA A CA 1
ATOM 1132 C C . ALA A 1 152 ? 38.984 -24.922 -13.843 1.00 94.62 152 ALA A C 1
ATOM 1134 O O . ALA A 1 152 ? 39.786 -24.006 -13.682 1.00 94.62 152 ALA A O 1
ATOM 1135 N N . THR A 1 153 ? 38.023 -25.199 -12.960 1.00 95.06 153 THR A N 1
ATOM 1136 C CA . THR A 1 153 ? 37.863 -24.468 -11.696 1.00 95.06 153 THR A CA 1
ATOM 1137 C C . THR A 1 153 ? 39.047 -24.734 -10.758 1.00 95.06 153 THR A C 1
ATOM 1139 O O . THR A 1 153 ? 39.331 -25.887 -10.427 1.00 95.06 153 THR A O 1
ATOM 1142 N N . ASP A 1 154 ? 39.702 -23.674 -10.290 1.00 92.06 154 ASP A N 1
ATOM 1143 C CA . ASP A 1 154 ? 40.820 -23.695 -9.349 1.00 92.06 154 ASP A CA 1
ATOM 1144 C C . ASP A 1 154 ? 40.367 -23.266 -7.942 1.00 92.06 154 ASP A C 1
ATOM 1146 O O . ASP A 1 154 ? 40.235 -22.084 -7.612 1.00 92.06 154 ASP A O 1
ATOM 1150 N N . ALA A 1 155 ? 40.138 -24.258 -7.082 1.00 90.19 155 ALA A N 1
ATOM 1151 C CA . ALA A 1 155 ? 39.792 -24.036 -5.679 1.00 90.19 155 ALA A CA 1
ATOM 1152 C C . ALA A 1 155 ? 40.998 -23.649 -4.800 1.00 90.19 155 ALA A C 1
ATOM 1154 O O . ALA A 1 155 ? 40.806 -23.220 -3.662 1.00 90.19 155 ALA A O 1
ATOM 1155 N N . ALA A 1 156 ? 42.237 -23.804 -5.285 1.00 87.38 156 ALA A N 1
ATOM 1156 C CA . ALA A 1 156 ? 43.438 -23.504 -4.510 1.00 87.38 156 ALA A CA 1
ATOM 1157 C C . ALA A 1 156 ? 43.740 -21.998 -4.471 1.00 87.38 156 ALA A C 1
ATOM 1159 O O . ALA A 1 156 ? 44.263 -21.522 -3.462 1.00 87.38 156 ALA A O 1
ATOM 1160 N N . LYS A 1 157 ? 43.353 -21.244 -5.514 1.00 80.69 157 LYS A N 1
ATOM 1161 C CA . LYS A 1 157 ? 43.680 -19.813 -5.668 1.00 80.69 157 LYS A CA 1
ATOM 1162 C C . LYS A 1 157 ? 43.265 -18.944 -4.476 1.00 80.69 157 LYS A C 1
ATOM 1164 O O . LYS A 1 157 ? 44.024 -18.074 -4.061 1.00 80.69 157 LYS A O 1
ATOM 1169 N N . TYR A 1 158 ? 42.094 -19.203 -3.891 1.00 84.44 158 TYR A N 1
ATOM 1170 C CA . TYR A 1 158 ? 41.572 -18.449 -2.742 1.00 84.44 158 TYR A CA 1
ATOM 1171 C C . TYR A 1 158 ? 41.515 -19.272 -1.450 1.00 84.44 158 TYR A C 1
ATOM 1173 O O . TYR A 1 158 ? 40.891 -18.852 -0.479 1.00 84.44 158 TYR A O 1
ATOM 1181 N N . ALA A 1 159 ? 42.176 -20.433 -1.390 1.00 83.50 159 ALA A N 1
ATOM 1182 C CA . ALA A 1 159 ? 42.089 -21.335 -0.239 1.00 83.50 159 ALA A CA 1
ATOM 1183 C C . ALA A 1 159 ? 42.628 -20.737 1.079 1.00 83.50 159 ALA A C 1
ATOM 1185 O O . ALA A 1 159 ? 42.280 -21.225 2.153 1.00 83.50 159 ALA A O 1
ATOM 1186 N N . GLY A 1 160 ? 43.479 -19.704 0.997 1.00 80.50 160 GLY A N 1
ATOM 1187 C CA . GLY A 1 160 ? 44.133 -19.054 2.140 1.00 80.50 160 GLY A CA 1
ATOM 1188 C C . GLY A 1 160 ? 43.413 -17.832 2.725 1.00 80.50 160 GLY A C 1
ATOM 1189 O O . GLY A 1 160 ? 43.911 -17.265 3.695 1.00 80.50 160 GLY A O 1
ATOM 1190 N N . ILE A 1 161 ? 42.274 -17.414 2.164 1.00 78.94 161 ILE A N 1
ATOM 1191 C CA . ILE A 1 161 ? 41.489 -16.264 2.643 1.00 78.94 161 ILE A CA 1
ATOM 1192 C C . ILE A 1 161 ? 40.116 -16.723 3.140 1.00 78.94 161 ILE A C 1
ATOM 1194 O O . ILE A 1 161 ? 39.572 -17.693 2.629 1.00 78.94 161 ILE A O 1
ATOM 1198 N N . THR A 1 162 ? 39.550 -16.030 4.131 1.00 84.94 162 THR A N 1
ATOM 1199 C CA . THR A 1 162 ? 38.237 -16.360 4.730 1.00 84.94 162 THR A CA 1
ATOM 1200 C C . THR A 1 162 ? 37.134 -15.372 4.354 1.00 84.94 162 THR A C 1
ATOM 1202 O O . THR A 1 162 ? 35.959 -15.646 4.576 1.00 84.94 162 THR A O 1
ATOM 1205 N N . THR A 1 163 ? 37.488 -14.221 3.780 1.00 85.12 163 THR A N 1
ATOM 1206 C CA . THR A 1 163 ? 36.543 -13.179 3.367 1.00 85.12 163 THR A CA 1
ATOM 1207 C C . THR A 1 163 ? 37.002 -12.558 2.060 1.00 85.12 163 THR A C 1
ATOM 1209 O O . THR A 1 163 ? 38.159 -12.152 1.952 1.00 85.12 163 THR A O 1
ATOM 1212 N N . LEU A 1 164 ? 36.094 -12.433 1.093 1.00 87.25 164 LEU A N 1
ATOM 1213 C CA . LEU A 1 164 ? 36.342 -11.730 -0.163 1.00 87.25 164 LEU A CA 1
ATOM 1214 C C . LEU A 1 164 ? 35.281 -10.642 -0.358 1.00 87.25 164 LEU A C 1
ATOM 1216 O O . LEU A 1 164 ? 34.093 -10.929 -0.272 1.00 87.25 164 LEU A O 1
ATOM 1220 N N . LYS A 1 165 ? 35.715 -9.393 -0.571 1.00 88.06 165 LYS A N 1
ATOM 1221 C CA . LYS A 1 165 ? 34.847 -8.204 -0.679 1.00 88.06 165 LYS A CA 1
ATOM 1222 C C . LYS A 1 165 ? 34.816 -7.699 -2.112 1.00 88.06 165 LYS A C 1
ATOM 1224 O O . LYS A 1 165 ? 35.866 -7.249 -2.569 1.00 88.06 165 LYS A O 1
ATOM 1229 N N . TYR A 1 166 ? 33.659 -7.690 -2.756 1.00 91.06 166 TYR A N 1
ATOM 1230 C CA . TYR A 1 166 ? 33.491 -7.249 -4.142 1.00 91.06 166 TYR A CA 1
ATOM 1231 C C . TYR A 1 166 ? 33.157 -5.763 -4.231 1.00 91.06 166 TYR A C 1
ATOM 1233 O O . TYR A 1 166 ? 32.525 -5.220 -3.328 1.00 91.06 166 TYR A O 1
ATOM 1241 N N . ARG A 1 167 ? 33.605 -5.093 -5.296 1.00 88.38 167 ARG A N 1
ATOM 1242 C CA . ARG A 1 167 ? 33.348 -3.665 -5.548 1.00 88.38 167 ARG A CA 1
ATOM 1243 C C . ARG A 1 167 ? 32.940 -3.430 -6.996 1.00 88.38 167 ARG A C 1
ATOM 1245 O O . ARG A 1 167 ? 33.234 -4.230 -7.878 1.00 88.38 167 ARG A O 1
ATOM 1252 N N . GLY A 1 168 ? 32.394 -2.247 -7.244 1.00 85.38 168 GLY A N 1
ATOM 1253 C CA . GLY A 1 168 ? 32.200 -1.733 -8.590 1.00 85.38 168 GLY A CA 1
ATOM 1254 C C . GLY A 1 168 ? 31.099 -2.445 -9.345 1.00 85.38 168 GLY A C 1
ATOM 1255 O O . GLY A 1 168 ? 31.247 -2.657 -10.542 1.00 85.38 168 GLY A O 1
ATOM 1256 N N . ALA A 1 169 ? 30.021 -2.795 -8.661 1.00 91.75 169 ALA A N 1
ATOM 1257 C CA . ALA A 1 169 ? 28.868 -3.413 -9.289 1.00 91.75 169 ALA A CA 1
ATOM 1258 C C . ALA A 1 169 ? 29.147 -4.801 -9.900 1.00 91.75 169 ALA A C 1
ATOM 1260 O O . ALA A 1 169 ? 28.964 -4.994 -11.103 1.00 91.75 169 ALA A O 1
ATOM 1261 N N . PRO A 1 170 ? 29.658 -5.761 -9.104 1.00 94.38 170 PRO A N 1
ATOM 1262 C CA . PRO A 1 170 ? 29.819 -7.150 -9.536 1.00 94.38 170 PRO A CA 1
ATOM 1263 C C . PRO A 1 170 ? 28.511 -7.751 -10.070 1.00 94.38 170 PRO A C 1
ATOM 1265 O O . PRO A 1 170 ? 27.418 -7.436 -9.592 1.00 94.38 170 PRO A O 1
ATOM 1268 N N . PHE A 1 171 ? 28.641 -8.674 -11.021 1.00 96.88 171 PHE A N 1
ATOM 1269 C CA . PHE A 1 171 ? 27.517 -9.470 -11.510 1.00 96.88 171 PHE A CA 1
ATOM 1270 C C . PHE A 1 171 ? 27.439 -10.802 -10.762 1.00 96.88 171 PHE A C 1
ATOM 1272 O O . PHE A 1 171 ? 28.467 -11.448 -10.552 1.00 96.88 171 PHE A O 1
ATOM 1279 N N . VAL A 1 172 ? 26.232 -11.227 -10.394 1.00 97.94 172 VAL A N 1
ATOM 1280 C CA . VAL A 1 172 ? 25.964 -12.464 -9.656 1.00 97.94 172 VAL A CA 1
ATOM 1281 C C . VAL A 1 172 ? 24.957 -13.318 -10.422 1.00 97.94 172 VAL A C 1
ATOM 1283 O O . VAL A 1 172 ? 23.883 -12.855 -10.797 1.00 97.94 172 VAL A O 1
ATOM 1286 N N . ILE A 1 173 ? 25.296 -14.580 -10.656 1.00 98.25 173 ILE A N 1
ATOM 1287 C CA . ILE A 1 173 ? 24.438 -15.566 -11.318 1.00 98.25 173 ILE A CA 1
ATOM 1288 C C . ILE A 1 173 ? 24.130 -16.646 -10.293 1.00 98.25 173 ILE A C 1
ATOM 1290 O O . ILE A 1 173 ? 25.053 -17.225 -9.715 1.00 98.25 173 ILE A O 1
ATOM 1294 N N . ASP A 1 174 ? 22.846 -16.916 -10.087 1.00 96.88 174 ASP A N 1
ATOM 1295 C CA . ASP A 1 174 ? 22.397 -17.897 -9.106 1.00 96.88 174 ASP A CA 1
ATOM 1296 C C . ASP A 1 174 ? 22.923 -19.316 -9.402 1.00 96.88 174 ASP A C 1
ATOM 1298 O O . ASP A 1 174 ? 23.162 -19.696 -10.558 1.00 96.88 174 ASP A O 1
ATOM 1302 N N . ALA A 1 175 ? 23.100 -20.115 -8.347 1.00 96.75 175 ALA A N 1
ATOM 1303 C CA . ALA A 1 175 ? 23.595 -21.486 -8.418 1.00 96.75 175 ALA A CA 1
ATOM 1304 C C . ALA A 1 175 ? 22.768 -22.365 -9.373 1.00 96.75 175 ALA A C 1
ATOM 1306 O O . ALA A 1 175 ? 23.337 -23.207 -10.077 1.00 96.75 175 ALA A O 1
ATOM 1307 N N . SER A 1 176 ? 21.454 -22.135 -9.463 1.00 94.56 176 SER A N 1
ATOM 1308 C CA . SER A 1 176 ? 20.549 -22.841 -10.380 1.00 94.56 176 SER A CA 1
ATOM 1309 C C . SER A 1 176 ? 20.905 -22.643 -11.860 1.00 94.56 176 SER A C 1
ATOM 1311 O O . SER A 1 176 ? 20.698 -23.546 -12.675 1.00 94.56 176 SER A O 1
ATOM 1313 N N . HIS A 1 177 ? 21.521 -21.510 -12.215 1.00 96.38 177 HIS A N 1
ATOM 1314 C CA . HIS A 1 177 ? 21.920 -21.176 -13.584 1.00 96.38 177 HIS A CA 1
ATOM 1315 C C . HIS A 1 177 ? 23.425 -21.334 -13.850 1.00 96.38 177 HIS A C 1
ATOM 1317 O O . HIS A 1 177 ? 23.861 -21.279 -15.006 1.00 96.38 177 HIS A O 1
ATOM 1323 N N . ALA A 1 178 ? 24.230 -21.580 -12.813 1.00 97.38 178 ALA A N 1
ATOM 1324 C CA . ALA A 1 178 ? 25.689 -21.609 -12.896 1.00 97.38 178 ALA A CA 1
ATOM 1325 C C . ALA A 1 178 ? 26.226 -22.582 -13.964 1.00 97.38 178 ALA A C 1
ATOM 1327 O O . ALA A 1 178 ? 27.135 -22.244 -14.723 1.00 97.38 178 ALA A O 1
ATOM 1328 N N . ALA A 1 179 ? 25.648 -23.781 -14.083 1.00 96.88 179 ALA A N 1
ATOM 1329 C CA . ALA A 1 179 ? 26.102 -24.773 -15.062 1.00 96.88 179 ALA A CA 1
ATOM 1330 C C . ALA A 1 179 ? 25.877 -24.320 -16.518 1.00 96.88 179 ALA A C 1
ATOM 1332 O O . ALA A 1 179 ? 26.771 -24.465 -17.356 1.00 96.88 179 ALA A O 1
ATOM 1333 N N . ALA A 1 180 ? 24.703 -23.751 -16.811 1.00 96.81 180 ALA A N 1
ATOM 1334 C CA . ALA A 1 180 ? 24.374 -23.231 -18.138 1.00 96.81 180 ALA A CA 1
ATOM 1335 C C . ALA A 1 180 ? 25.249 -22.020 -18.489 1.00 96.81 180 ALA A C 1
ATOM 1337 O O . ALA A 1 180 ? 25.774 -21.936 -19.602 1.00 96.81 180 ALA A O 1
ATOM 1338 N N . ALA A 1 181 ? 25.472 -21.135 -17.514 1.00 97.44 181 ALA A N 1
ATOM 1339 C CA . ALA A 1 181 ? 26.346 -19.980 -17.658 1.00 97.44 181 ALA A CA 1
ATOM 1340 C C . ALA A 1 181 ? 27.777 -20.397 -18.004 1.00 97.44 181 ALA A C 1
ATOM 1342 O O . ALA A 1 181 ? 28.310 -19.943 -19.013 1.00 97.44 181 ALA A O 1
ATOM 1343 N N . LEU A 1 182 ? 28.376 -21.319 -17.244 1.00 97.75 182 LEU A N 1
ATOM 1344 C CA . LEU A 1 182 ? 29.737 -21.792 -17.511 1.00 97.75 182 LEU A CA 1
ATOM 1345 C C . LEU A 1 182 ? 29.870 -22.448 -18.890 1.00 97.75 182 LEU A C 1
ATOM 1347 O O . LEU A 1 182 ? 30.828 -22.160 -19.603 1.00 97.75 182 LEU A O 1
ATOM 1351 N N . ALA A 1 183 ? 28.906 -23.280 -19.295 1.00 97.56 183 ALA A N 1
ATOM 1352 C CA . ALA A 1 183 ? 28.926 -23.907 -20.616 1.00 97.56 183 ALA A CA 1
ATOM 1353 C C . ALA A 1 183 ? 28.888 -22.867 -21.749 1.00 97.56 183 ALA A C 1
ATOM 1355 O O . ALA A 1 183 ? 29.624 -22.987 -22.733 1.00 97.56 183 ALA A O 1
ATOM 1356 N N . LEU A 1 184 ? 28.063 -21.824 -21.600 1.00 97.06 184 LEU A N 1
ATOM 1357 C CA . LEU A 1 184 ? 27.994 -20.739 -22.571 1.00 97.06 184 LEU A CA 1
ATOM 1358 C C . LEU A 1 184 ? 29.288 -19.919 -22.587 1.00 97.06 184 LEU A C 1
ATOM 1360 O O . LEU A 1 184 ? 29.831 -19.665 -23.662 1.00 97.06 184 LEU A O 1
ATOM 1364 N N . MET A 1 185 ? 29.813 -19.549 -21.418 1.00 96.88 185 MET A N 1
ATOM 1365 C CA . MET A 1 185 ? 31.081 -18.824 -21.301 1.00 96.88 185 MET A CA 1
ATOM 1366 C C . MET A 1 185 ? 32.226 -19.591 -21.973 1.00 96.88 185 MET A C 1
ATOM 1368 O O . MET A 1 185 ? 32.958 -19.022 -22.784 1.00 96.88 185 MET A O 1
ATOM 1372 N N . ASP A 1 186 ? 32.340 -20.896 -21.708 1.00 97.12 186 ASP A N 1
ATOM 1373 C CA . ASP A 1 186 ? 33.357 -21.766 -22.303 1.00 97.12 186 ASP A CA 1
ATOM 1374 C C . ASP A 1 186 ? 33.262 -21.796 -23.840 1.00 97.12 186 ASP A C 1
ATOM 1376 O O . ASP A 1 186 ? 34.291 -21.818 -24.520 1.00 97.12 186 ASP A O 1
ATOM 1380 N N . SER A 1 187 ? 32.048 -21.732 -24.403 1.00 96.56 187 SER A N 1
ATOM 1381 C CA . SER A 1 187 ? 31.843 -21.701 -25.860 1.00 96.56 187 SER A CA 1
ATOM 1382 C C . SER A 1 187 ? 32.418 -20.445 -26.531 1.00 96.56 187 SER A C 1
ATOM 1384 O O . SER A 1 187 ? 32.823 -20.496 -27.694 1.00 96.56 187 SER A O 1
ATOM 1386 N N . TYR A 1 188 ? 32.524 -19.340 -25.785 1.00 95.19 188 TYR A N 1
ATOM 1387 C CA . TYR A 1 188 ? 33.059 -18.066 -26.265 1.00 95.19 188 TYR A CA 1
ATOM 1388 C C . TYR A 1 188 ? 34.544 -17.861 -25.949 1.00 95.19 188 TYR A C 1
ATOM 1390 O O . TYR A 1 188 ? 35.150 -16.933 -26.481 1.00 95.19 188 TYR A O 1
ATOM 1398 N N . ALA A 1 189 ? 35.171 -18.732 -25.151 1.00 93.25 189 ALA A N 1
ATOM 1399 C CA . ALA A 1 189 ? 36.543 -18.560 -24.660 1.00 93.25 189 ALA A CA 1
ATOM 1400 C C . ALA A 1 189 ? 37.592 -18.294 -25.765 1.00 93.25 189 ALA A C 1
ATOM 1402 O O . ALA A 1 189 ? 38.589 -17.609 -25.532 1.00 93.25 189 ALA A O 1
ATOM 1403 N N . GLY A 1 190 ? 37.373 -18.827 -26.973 1.00 91.69 190 GLY A N 1
ATOM 1404 C CA . GLY A 1 190 ? 38.266 -18.656 -28.122 1.00 91.69 190 GLY A CA 1
ATOM 1405 C C . GLY A 1 190 ? 38.140 -17.326 -28.878 1.00 91.69 190 GLY A C 1
ATOM 1406 O O . GLY A 1 190 ? 38.971 -17.070 -29.750 1.00 91.69 190 GLY A O 1
ATOM 1407 N N . ILE A 1 191 ? 37.132 -16.495 -28.590 1.00 91.19 191 ILE A N 1
ATOM 1408 C CA . ILE A 1 191 ? 36.919 -15.218 -29.286 1.00 91.19 191 ILE A CA 1
ATOM 1409 C C . ILE A 1 191 ? 37.796 -14.128 -28.665 1.00 91.19 191 ILE A C 1
ATOM 1411 O O . ILE A 1 191 ? 37.817 -13.936 -27.447 1.00 91.19 191 ILE A O 1
ATOM 1415 N N . CYS A 1 192 ? 38.500 -13.410 -29.539 1.00 87.12 192 CYS A N 1
ATOM 1416 C CA . CYS A 1 192 ? 39.383 -12.306 -29.199 1.00 87.12 192 CYS A CA 1
ATOM 1417 C C . CYS A 1 192 ? 39.333 -11.229 -30.290 1.00 87.12 192 CYS A C 1
ATOM 1419 O O . CYS A 1 192 ? 39.262 -11.564 -31.474 1.00 87.12 192 CYS A O 1
ATOM 1421 N N . SER A 1 193 ? 39.487 -9.962 -29.916 1.00 84.00 193 SER A N 1
ATOM 1422 C CA . SER A 1 193 ? 39.741 -8.858 -30.848 1.00 84.00 193 SER A CA 1
ATOM 1423 C C . SER A 1 193 ? 40.711 -7.866 -30.232 1.00 84.00 193 SER A C 1
ATOM 1425 O O . SER A 1 193 ? 40.729 -7.675 -29.027 1.00 84.00 193 SER A O 1
ATOM 1427 N N . THR A 1 194 ? 41.580 -7.286 -31.061 1.00 76.62 194 THR A N 1
ATOM 1428 C CA . THR A 1 194 ? 42.593 -6.271 -30.709 1.00 76.62 194 THR A CA 1
ATOM 1429 C C . THR A 1 194 ? 43.478 -6.520 -29.477 1.00 76.62 194 THR A C 1
ATOM 1431 O O . THR A 1 194 ? 44.331 -5.682 -29.201 1.00 76.62 194 THR A O 1
ATOM 1434 N N . GLY A 1 195 ? 43.411 -7.668 -28.799 1.00 75.00 195 GLY A N 1
ATOM 1435 C CA . GLY A 1 195 ? 44.133 -7.967 -27.556 1.00 75.00 195 GLY A CA 1
ATOM 1436 C C . GLY A 1 195 ? 43.242 -8.083 -26.315 1.00 75.00 195 GLY A C 1
ATOM 1437 O O . GLY A 1 195 ? 43.792 -8.058 -25.224 1.00 75.00 195 GLY A O 1
ATOM 1438 N N . THR A 1 196 ? 41.921 -8.184 -26.487 1.00 80.38 196 THR A N 1
ATOM 1439 C CA . THR A 1 196 ? 40.930 -8.526 -25.458 1.00 80.38 196 THR A CA 1
ATOM 1440 C C . THR A 1 196 ? 40.316 -9.886 -25.805 1.00 80.38 196 THR A C 1
ATOM 1442 O O . THR A 1 196 ? 40.050 -10.169 -26.979 1.00 80.38 196 THR A O 1
ATOM 1445 N N . CYS A 1 197 ? 40.134 -10.765 -24.817 1.00 87.81 197 CYS A N 1
ATOM 1446 C CA . CYS A 1 197 ? 39.581 -12.108 -25.029 1.00 87.81 197 CYS A CA 1
ATOM 1447 C C . CYS A 1 197 ? 38.597 -12.521 -23.924 1.00 87.81 197 CYS A C 1
ATOM 1449 O O . CYS A 1 197 ? 38.817 -12.228 -22.752 1.00 87.81 197 CYS A O 1
ATOM 1451 N N . TYR A 1 198 ? 37.581 -13.336 -24.244 1.00 91.50 198 TYR A N 1
ATOM 1452 C CA . TYR A 1 198 ? 36.676 -13.859 -23.203 1.00 91.50 198 TYR A CA 1
ATOM 1453 C C . TYR A 1 198 ? 37.357 -14.791 -22.203 1.00 91.50 198 TYR A C 1
ATOM 1455 O O . TYR A 1 198 ? 36.999 -14.784 -21.033 1.00 91.50 198 TYR A O 1
ATOM 1463 N N . LYS A 1 199 ? 38.371 -15.558 -22.620 1.00 90.69 199 LYS A N 1
ATOM 1464 C CA . LYS A 1 199 ? 39.164 -16.393 -21.696 1.00 90.69 199 LYS A CA 1
ATOM 1465 C C . LYS A 1 199 ? 39.898 -15.598 -20.607 1.00 90.69 199 LYS A C 1
ATOM 1467 O O . LYS A 1 199 ? 40.482 -16.208 -19.722 1.00 90.69 199 LYS A O 1
ATOM 1472 N N . GLU A 1 200 ? 39.944 -14.272 -20.709 1.00 86.50 200 GLU A N 1
ATOM 1473 C CA . GLU A 1 200 ? 40.560 -13.397 -19.708 1.00 86.50 200 GLU A CA 1
ATOM 1474 C C . GLU A 1 200 ? 39.540 -12.928 -18.665 1.00 86.50 200 GLU A C 1
ATOM 1476 O O . GLU A 1 200 ? 39.947 -12.448 -17.617 1.00 86.50 200 GLU A O 1
ATOM 1481 N N . VAL A 1 201 ? 38.232 -13.119 -18.895 1.00 90.25 201 VAL A N 1
ATOM 1482 C CA . VAL A 1 201 ? 37.193 -12.806 -17.903 1.00 90.25 201 VAL A CA 1
ATOM 1483 C C . VAL A 1 201 ? 37.388 -13.694 -16.673 1.00 90.25 201 VAL A C 1
ATOM 1485 O O . VAL A 1 201 ? 37.456 -14.921 -16.787 1.00 90.25 201 VAL A O 1
ATOM 1488 N N . ASP A 1 202 ? 37.467 -13.076 -15.499 1.00 89.88 202 ASP A N 1
ATOM 1489 C CA . ASP A 1 202 ? 37.529 -13.784 -14.225 1.00 89.88 202 ASP A CA 1
ATOM 1490 C C . ASP A 1 202 ? 36.116 -14.131 -13.733 1.00 89.88 202 ASP A C 1
ATOM 1492 O O . ASP A 1 202 ? 35.203 -13.308 -13.765 1.00 89.88 202 ASP A O 1
ATOM 1496 N N . VAL A 1 203 ? 35.933 -15.370 -13.271 1.00 94.31 203 VAL A N 1
ATOM 1497 C CA . VAL A 1 203 ? 34.681 -15.873 -12.696 1.00 94.31 203 VAL A CA 1
ATOM 1498 C C . VAL A 1 203 ? 34.992 -16.547 -11.365 1.00 94.31 203 VAL A C 1
ATOM 1500 O O . VAL A 1 203 ? 35.879 -17.396 -11.262 1.00 94.31 203 VAL A O 1
ATOM 1503 N N . HIS A 1 204 ? 34.263 -16.173 -10.322 1.00 95.94 204 HIS A N 1
ATOM 1504 C CA . HIS A 1 204 ? 34.349 -16.787 -9.005 1.00 95.94 204 HIS A CA 1
ATOM 1505 C C . HIS A 1 204 ? 33.159 -17.721 -8.791 1.00 95.94 204 HIS A C 1
ATOM 1507 O O . HIS A 1 204 ? 32.024 -17.338 -9.038 1.00 95.94 204 HIS A O 1
ATOM 1513 N N . VAL A 1 205 ? 33.406 -18.935 -8.305 1.00 97.56 205 VAL A N 1
ATOM 1514 C CA . VAL A 1 205 ? 32.361 -19.896 -7.922 1.00 97.56 205 VAL A CA 1
ATOM 1515 C C . VAL A 1 205 ? 32.238 -19.886 -6.403 1.00 97.56 205 VAL A C 1
ATOM 1517 O O . VAL A 1 205 ? 33.200 -20.228 -5.712 1.00 97.56 205 VAL A O 1
ATOM 1520 N N . ALA A 1 206 ? 31.086 -19.485 -5.871 1.00 97.69 206 ALA A N 1
ATOM 1521 C CA . ALA A 1 206 ? 30.855 -19.387 -4.435 1.00 97.69 206 ALA A CA 1
ATOM 1522 C C . ALA A 1 206 ? 30.937 -20.763 -3.762 1.00 97.69 206 ALA A C 1
ATOM 1524 O O . ALA A 1 206 ? 30.320 -21.726 -4.207 1.00 97.69 206 ALA A O 1
ATOM 1525 N N . ALA A 1 207 ? 31.710 -20.874 -2.681 1.00 97.00 207 ALA A N 1
ATOM 1526 C CA . ALA A 1 207 ? 31.872 -22.131 -1.950 1.00 97.00 207 ALA A CA 1
ATOM 1527 C C . ALA A 1 207 ? 30.904 -22.274 -0.760 1.00 97.00 207 ALA A C 1
ATOM 1529 O O . ALA A 1 207 ? 30.862 -23.329 -0.126 1.00 97.00 207 ALA A O 1
ATOM 1530 N N . VAL A 1 208 ? 30.175 -21.205 -0.441 1.00 97.00 208 VAL A N 1
ATOM 1531 C CA . VAL A 1 208 ? 29.157 -21.083 0.611 1.00 97.00 208 VAL A CA 1
ATOM 1532 C C . VAL A 1 208 ? 28.057 -20.146 0.118 1.00 97.00 208 VAL A C 1
ATOM 1534 O O . VAL A 1 208 ? 28.311 -19.367 -0.803 1.00 97.00 208 VAL A O 1
ATOM 1537 N N . GLY A 1 209 ? 26.874 -20.217 0.731 1.00 95.88 209 GLY A N 1
ATOM 1538 C CA . GLY A 1 209 ? 25.831 -19.225 0.489 1.00 95.88 209 GLY A CA 1
ATOM 1539 C C . GLY A 1 209 ? 26.233 -17.840 1.005 1.00 95.88 209 GLY A C 1
ATOM 1540 O O . GLY A 1 209 ? 27.069 -17.731 1.912 1.00 95.88 209 GLY A O 1
ATOM 1541 N N . PHE A 1 210 ? 25.691 -16.786 0.405 1.00 97.62 210 PHE A N 1
ATOM 1542 C CA . PHE A 1 210 ? 25.987 -15.397 0.758 1.00 97.62 210 PHE A CA 1
ATOM 1543 C C . PHE A 1 210 ? 24.840 -14.465 0.383 1.00 97.62 210 PHE A C 1
ATOM 1545 O O . PHE A 1 210 ? 24.092 -14.745 -0.546 1.00 97.62 210 PHE A O 1
ATOM 1552 N N . ASP A 1 211 ? 24.777 -13.322 1.056 1.00 95.38 211 ASP A N 1
ATOM 1553 C CA . ASP A 1 211 ? 23.818 -12.270 0.739 1.00 95.38 211 ASP A CA 1
ATOM 1554 C C . ASP A 1 211 ? 24.496 -11.170 -0.076 1.00 95.38 211 ASP A C 1
ATOM 1556 O O . ASP A 1 211 ? 25.639 -10.776 0.202 1.00 95.38 211 ASP A O 1
ATOM 1560 N N . ALA A 1 212 ? 23.794 -10.656 -1.082 1.00 93.25 212 ALA A N 1
ATOM 1561 C CA . ALA A 1 212 ? 24.250 -9.520 -1.867 1.00 93.25 212 ALA A CA 1
ATOM 1562 C C . ALA A 1 212 ? 23.113 -8.506 -2.072 1.00 93.25 212 ALA A C 1
ATOM 1564 O O . ALA A 1 212 ? 21.994 -8.903 -2.393 1.00 93.25 212 ALA A O 1
ATOM 1565 N N . PRO A 1 213 ? 23.390 -7.196 -1.931 1.00 90.69 213 PRO A N 1
ATOM 1566 C CA . PRO A 1 213 ? 22.449 -6.157 -2.301 1.00 90.69 213 PRO A CA 1
ATOM 1567 C C . PRO A 1 213 ? 22.371 -6.093 -3.824 1.00 90.69 213 PRO A C 1
ATOM 1569 O O . PRO A 1 213 ? 23.373 -5.828 -4.494 1.00 90.69 213 PRO A O 1
ATOM 1572 N N . ILE A 1 214 ? 21.202 -6.360 -4.378 1.00 92.44 214 ILE A N 1
ATOM 1573 C CA . ILE A 1 214 ? 20.930 -6.363 -5.805 1.00 92.44 214 ILE A CA 1
ATOM 1574 C C . ILE A 1 214 ? 20.269 -5.041 -6.166 1.00 92.44 214 ILE A C 1
ATOM 1576 O O . ILE A 1 214 ? 19.201 -4.699 -5.670 1.00 92.44 214 ILE A O 1
ATOM 1580 N N . TYR A 1 215 ? 20.943 -4.282 -7.030 1.00 86.50 215 TYR A N 1
ATOM 1581 C CA . TYR A 1 215 ? 20.374 -3.071 -7.609 1.00 86.50 215 TYR A CA 1
ATOM 1582 C C . TYR A 1 215 ? 19.247 -3.419 -8.573 1.00 86.50 215 TYR A C 1
ATOM 1584 O O . TYR A 1 215 ? 18.183 -2.807 -8.544 1.00 86.50 215 TYR A O 1
ATOM 1592 N N . ARG A 1 216 ? 19.497 -4.428 -9.413 1.00 87.00 216 ARG A N 1
ATOM 1593 C CA . ARG A 1 216 ? 18.490 -5.060 -10.259 1.00 87.00 216 ARG A CA 1
ATOM 1594 C C . ARG A 1 216 ? 18.973 -6.396 -10.794 1.00 87.00 216 ARG A C 1
ATOM 1596 O O . ARG A 1 216 ? 20.177 -6.613 -10.948 1.00 87.00 216 ARG A O 1
ATOM 1603 N N . THR A 1 217 ? 18.033 -7.230 -11.196 1.00 90.44 217 THR A N 1
ATOM 1604 C CA . THR A 1 217 ? 18.301 -8.329 -12.123 1.00 90.44 217 THR A CA 1
ATOM 1605 C C . THR A 1 217 ? 18.278 -7.783 -13.547 1.00 90.44 217 THR A C 1
ATOM 1607 O O . THR A 1 217 ? 17.416 -6.982 -13.907 1.00 90.44 217 THR A O 1
ATOM 1610 N N . ILE A 1 218 ? 19.277 -8.147 -14.345 1.00 87.06 218 ILE A N 1
ATOM 1611 C CA . ILE A 1 218 ? 19.359 -7.807 -15.761 1.00 87.06 218 ILE A CA 1
ATOM 1612 C C . ILE A 1 218 ? 18.922 -9.043 -16.546 1.00 87.06 218 ILE A C 1
ATOM 1614 O O . ILE A 1 218 ? 19.591 -10.079 -16.546 1.00 87.06 218 ILE A O 1
ATOM 1618 N N . ASP A 1 219 ? 17.777 -8.916 -17.195 1.00 80.56 219 ASP A N 1
ATOM 1619 C CA . ASP A 1 219 ? 17.078 -9.940 -17.972 1.00 80.56 219 ASP A CA 1
ATOM 1620 C C . ASP A 1 219 ? 16.860 -9.518 -19.438 1.00 80.56 219 ASP A C 1
ATOM 1622 O O . ASP A 1 219 ? 16.571 -10.355 -20.294 1.00 80.56 219 ASP A O 1
ATOM 1626 N N . ALA A 1 220 ? 17.115 -8.246 -19.756 1.00 84.19 220 ALA A N 1
ATOM 1627 C CA . ALA A 1 220 ? 17.166 -7.712 -21.107 1.00 84.19 220 ALA A CA 1
ATOM 1628 C C . ALA A 1 220 ? 18.424 -6.862 -21.333 1.00 84.19 220 ALA A C 1
ATOM 1630 O O . ALA A 1 220 ? 18.945 -6.207 -20.432 1.00 84.19 220 ALA A O 1
ATOM 1631 N N . VAL A 1 221 ? 18.914 -6.857 -22.572 1.00 84.06 221 VAL A N 1
ATOM 1632 C CA . VAL A 1 221 ? 20.035 -6.007 -22.992 1.00 84.06 221 VAL A CA 1
ATOM 1633 C C . VAL A 1 221 ? 19.470 -4.775 -23.698 1.00 84.06 221 VAL A C 1
ATOM 1635 O O . VAL A 1 221 ? 18.681 -4.964 -24.625 1.00 84.06 221 VAL A O 1
ATOM 1638 N N . PRO A 1 222 ? 19.870 -3.546 -23.323 1.00 85.31 222 PRO A N 1
ATOM 1639 C CA . PRO A 1 222 ? 19.390 -2.345 -23.994 1.00 85.31 222 PRO A CA 1
ATOM 1640 C C . PRO A 1 222 ? 19.842 -2.321 -25.454 1.00 85.31 222 PRO A C 1
ATOM 1642 O O . PRO A 1 222 ? 20.991 -2.660 -25.766 1.00 85.31 222 PRO A O 1
ATOM 1645 N N . LYS A 1 223 ? 18.948 -1.899 -26.349 1.00 90.06 223 LYS A N 1
ATOM 1646 C CA . LYS A 1 223 ? 19.244 -1.764 -27.772 1.00 90.06 223 LYS A CA 1
ATOM 1647 C C . LYS A 1 223 ? 19.751 -0.360 -28.089 1.00 90.06 223 LYS A C 1
ATOM 1649 O O . LYS A 1 223 ? 19.140 0.651 -27.749 1.00 90.06 223 LYS A O 1
ATOM 1654 N N . LEU A 1 224 ? 20.895 -0.304 -28.763 1.00 92.44 224 LEU A N 1
ATOM 1655 C CA . LEU A 1 224 ? 21.703 0.904 -28.917 1.00 92.44 224 LEU A CA 1
ATOM 1656 C C . LEU A 1 224 ? 21.659 1.418 -30.363 1.00 92.44 224 LEU A C 1
ATOM 1658 O O . LEU A 1 224 ? 21.974 0.682 -31.298 1.00 92.44 224 LEU A O 1
ATOM 1662 N N . ALA A 1 225 ? 21.356 2.697 -30.564 1.00 95.12 225 ALA A N 1
ATOM 1663 C CA . ALA A 1 225 ? 21.587 3.373 -31.839 1.00 95.12 225 ALA A CA 1
ATOM 1664 C C . ALA A 1 225 ? 22.939 4.090 -31.796 1.00 95.12 225 ALA A C 1
ATOM 1666 O O . ALA A 1 225 ? 23.099 5.094 -31.104 1.00 95.12 225 ALA A O 1
ATOM 1667 N N . VAL A 1 226 ? 23.921 3.600 -32.548 1.00 93.94 226 VAL A N 1
ATOM 1668 C CA . VAL A 1 226 ? 25.240 4.234 -32.650 1.00 93.94 226 VAL A CA 1
ATOM 1669 C C . VAL A 1 226 ? 25.244 5.158 -33.858 1.00 93.94 226 VAL A C 1
ATOM 1671 O O . VAL A 1 226 ? 25.040 4.716 -34.990 1.00 93.94 226 VAL A O 1
ATOM 1674 N N . ILE A 1 227 ? 25.449 6.456 -33.637 1.00 93.44 227 ILE A N 1
ATOM 1675 C CA . ILE A 1 227 ? 25.337 7.429 -34.723 1.00 93.44 227 ILE A CA 1
ATOM 1676 C C . ILE A 1 227 ? 26.583 7.406 -35.604 1.00 93.44 227 ILE A C 1
ATOM 1678 O O . ILE A 1 227 ? 27.695 7.677 -35.159 1.00 93.44 227 ILE A O 1
ATOM 1682 N N . ASP A 1 228 ? 26.367 7.159 -36.889 1.00 91.38 228 ASP A N 1
ATOM 1683 C CA . ASP A 1 228 ? 27.343 7.402 -37.935 1.00 91.38 228 ASP A CA 1
ATOM 1684 C C . ASP A 1 228 ? 27.211 8.851 -38.425 1.00 91.38 228 ASP A C 1
ATOM 1686 O O . ASP A 1 228 ? 26.216 9.260 -39.038 1.00 91.38 228 ASP A O 1
ATOM 1690 N N . LEU A 1 229 ? 28.245 9.641 -38.140 1.00 88.12 229 LEU A N 1
ATOM 1691 C CA . LEU A 1 229 ? 28.310 11.058 -38.482 1.00 88.12 229 LEU A CA 1
ATOM 1692 C C . LEU A 1 229 ? 28.701 11.310 -39.949 1.00 88.12 229 LEU A C 1
ATOM 1694 O O . LEU A 1 229 ? 28.864 12.468 -40.339 1.00 88.12 229 LEU A O 1
ATOM 1698 N N . THR A 1 230 ? 28.841 10.269 -40.781 1.00 80.81 230 THR A N 1
ATOM 1699 C CA . THR A 1 230 ? 29.131 10.391 -42.219 1.00 80.81 230 THR A CA 1
ATOM 1700 C C . THR A 1 230 ? 27.946 10.957 -43.018 1.00 80.81 230 THR A C 1
ATOM 1702 O O . THR A 1 230 ? 27.313 10.290 -43.831 1.00 80.81 230 THR A O 1
ATOM 1705 N N . ASP A 1 231 ? 27.661 12.250 -42.851 1.00 81.69 231 ASP A N 1
ATOM 1706 C CA . ASP A 1 231 ? 26.755 12.998 -43.729 1.00 81.69 231 ASP A CA 1
ATOM 1707 C C . ASP A 1 231 ? 27.478 14.204 -44.343 1.00 81.69 231 ASP A C 1
ATOM 1709 O O . ASP A 1 231 ? 27.754 15.218 -43.695 1.00 81.69 231 ASP A O 1
ATOM 1713 N N . GLY A 1 232 ? 27.753 14.111 -45.647 1.00 73.50 232 GLY A N 1
ATOM 1714 C CA . GLY A 1 232 ? 28.376 15.192 -46.412 1.00 73.50 232 GLY A CA 1
ATOM 1715 C C . GLY A 1 232 ? 27.567 16.496 -46.418 1.00 73.50 232 GLY A C 1
ATOM 1716 O O . GLY A 1 232 ? 28.130 17.547 -46.715 1.00 73.50 232 GLY A O 1
ATOM 1717 N N . ALA A 1 233 ? 26.273 16.453 -46.077 1.00 78.94 233 ALA A N 1
ATOM 1718 C CA . ALA A 1 233 ? 25.409 17.626 -45.981 1.00 78.94 233 ALA A CA 1
ATOM 1719 C C . ALA A 1 233 ? 25.436 18.312 -44.605 1.00 78.94 233 ALA A C 1
ATOM 1721 O O . ALA A 1 233 ? 25.061 19.481 -44.519 1.00 78.94 233 ALA A O 1
ATOM 1722 N N . THR A 1 234 ? 25.855 17.629 -43.535 1.00 75.94 234 THR A N 1
ATOM 1723 C CA . THR A 1 234 ? 26.005 18.253 -42.209 1.00 75.94 234 THR A CA 1
ATOM 1724 C C . THR A 1 234 ? 27.431 18.692 -41.931 1.00 75.94 234 THR A C 1
ATOM 1726 O O . THR A 1 234 ? 27.617 19.565 -41.093 1.00 75.94 234 THR A O 1
ATOM 1729 N N . ALA A 1 235 ? 28.433 18.126 -42.612 1.00 75.62 235 ALA A N 1
ATOM 1730 C CA . ALA A 1 235 ? 29.848 18.426 -42.378 1.00 75.62 235 ALA A CA 1
ATOM 1731 C C . ALA A 1 235 ? 30.271 18.313 -40.895 1.00 75.62 235 ALA A C 1
ATOM 1733 O O . ALA A 1 235 ? 31.242 18.950 -40.484 1.00 75.62 235 ALA A O 1
ATOM 1734 N N . LEU A 1 236 ? 29.557 17.509 -40.095 1.00 80.06 236 LEU A N 1
ATOM 1735 C CA . LEU A 1 236 ? 30.029 17.110 -38.771 1.00 80.06 236 LEU A CA 1
ATOM 1736 C C . LEU A 1 236 ? 31.313 16.306 -38.999 1.00 80.06 236 LEU A C 1
ATOM 1738 O O . LEU A 1 236 ? 31.328 15.350 -39.775 1.00 80.06 236 LEU A O 1
ATOM 1742 N N . SER A 1 237 ? 32.432 16.774 -38.449 1.00 65.50 237 SER A N 1
ATOM 1743 C CA . SER A 1 237 ? 33.753 16.237 -38.772 1.00 65.50 237 SER A CA 1
ATOM 1744 C C . SER A 1 237 ? 33.855 14.761 -38.366 1.00 65.50 237 SER A C 1
ATOM 1746 O O . SER A 1 237 ? 33.934 14.418 -37.193 1.00 65.50 237 SER A O 1
ATOM 1748 N N . ASN A 1 238 ? 33.905 13.869 -39.360 1.00 63.69 238 ASN A N 1
ATOM 1749 C CA . ASN A 1 238 ? 33.942 12.409 -39.194 1.00 63.69 238 ASN A CA 1
ATOM 1750 C C . ASN A 1 238 ? 35.260 11.863 -38.591 1.00 63.69 238 ASN A C 1
ATOM 1752 O O . ASN A 1 238 ? 35.500 10.658 -38.582 1.00 63.69 238 ASN A O 1
ATOM 1756 N N . GLU A 1 239 ? 36.168 12.712 -38.105 1.00 57.16 239 GLU A N 1
ATOM 1757 C CA . GLU A 1 239 ? 37.505 12.260 -37.691 1.00 57.16 239 GLU A CA 1
ATOM 1758 C C . GLU A 1 239 ? 37.482 11.301 -36.485 1.00 57.16 239 GLU A C 1
ATOM 1760 O O . GLU A 1 239 ? 38.511 10.696 -36.178 1.00 57.16 239 GLU A O 1
ATOM 1765 N N . LYS A 1 240 ? 36.329 11.113 -35.817 1.00 66.94 240 LYS A N 1
ATOM 1766 C CA . LYS A 1 240 ? 36.247 10.345 -34.568 1.00 66.94 240 LYS A CA 1
ATOM 1767 C C . LYS A 1 240 ? 35.188 9.236 -34.479 1.00 66.94 240 LYS A C 1
ATOM 1769 O O . LYS A 1 240 ? 35.227 8.500 -33.499 1.00 66.94 240 LYS A O 1
ATOM 1774 N N . THR A 1 241 ? 34.363 8.985 -35.502 1.00 75.06 241 THR A N 1
ATOM 1775 C CA . THR A 1 241 ? 33.481 7.786 -35.560 1.00 75.06 241 THR A CA 1
ATOM 1776 C C . THR A 1 241 ? 34.289 6.483 -35.441 1.00 75.06 241 THR A C 1
ATOM 1778 O O . THR A 1 241 ? 33.870 5.517 -34.808 1.00 75.06 241 THR A O 1
ATOM 1781 N N . ASN A 1 242 ? 35.527 6.494 -35.948 1.00 79.06 242 ASN A N 1
ATOM 1782 C CA . ASN A 1 242 ? 36.480 5.388 -35.814 1.00 79.06 242 ASN A CA 1
ATOM 1783 C C . ASN A 1 242 ? 36.870 5.074 -34.357 1.00 79.06 242 ASN A C 1
ATOM 1785 O O . ASN A 1 242 ? 37.281 3.951 -34.073 1.00 79.06 242 ASN A O 1
ATOM 1789 N N . PHE A 1 243 ? 36.774 6.037 -33.430 1.00 77.56 243 PHE A N 1
ATOM 1790 C CA . PHE A 1 243 ? 37.029 5.775 -32.010 1.00 77.56 243 PHE A CA 1
ATOM 1791 C C . PHE A 1 243 ? 35.891 4.969 -31.398 1.00 77.56 243 PHE A C 1
ATOM 1793 O O . PHE A 1 243 ? 36.172 3.979 -30.735 1.00 77.56 243 PHE A O 1
ATOM 1800 N N . THR A 1 244 ? 34.640 5.339 -31.681 1.00 83.88 244 THR A N 1
ATOM 1801 C CA . THR A 1 244 ? 33.455 4.576 -31.270 1.00 83.88 244 THR A CA 1
ATOM 1802 C C . THR A 1 244 ? 33.480 3.165 -31.850 1.00 83.88 244 THR A C 1
ATOM 1804 O O . THR A 1 244 ? 33.322 2.198 -31.112 1.00 83.88 244 THR A O 1
ATOM 1807 N N . ALA A 1 245 ? 33.786 3.028 -33.145 1.00 85.06 245 ALA A N 1
ATOM 1808 C CA . ALA A 1 245 ? 33.967 1.718 -33.771 1.00 85.06 245 ALA A CA 1
ATOM 1809 C C . ALA A 1 245 ? 35.092 0.907 -33.100 1.00 85.06 245 ALA A C 1
ATOM 1811 O O . ALA A 1 245 ? 34.945 -0.290 -32.875 1.00 85.06 245 ALA A O 1
ATOM 1812 N N . GLY A 1 246 ? 36.190 1.568 -32.716 1.00 83.56 246 GLY A N 1
ATOM 1813 C CA . GLY A 1 246 ? 37.262 0.957 -31.933 1.00 83.56 246 GLY A CA 1
ATOM 1814 C C . GLY A 1 246 ? 36.813 0.500 -30.543 1.00 83.56 246 GLY A C 1
ATOM 1815 O O . GLY A 1 246 ? 37.178 -0.593 -30.138 1.00 83.56 246 GLY A O 1
ATOM 1816 N N . SER A 1 247 ? 36.005 1.287 -29.827 1.00 82.81 247 SER A N 1
ATOM 1817 C CA . SER A 1 247 ? 35.434 0.899 -28.528 1.00 82.81 247 SER A CA 1
ATOM 1818 C C . SER A 1 247 ? 34.519 -0.327 -28.643 1.00 82.81 247 SER A C 1
ATOM 1820 O O . SER A 1 247 ? 34.584 -1.217 -27.800 1.00 82.81 247 SER A O 1
ATOM 1822 N N . ILE A 1 248 ? 33.702 -0.398 -29.699 1.00 87.25 248 ILE A N 1
ATOM 1823 C CA . ILE A 1 248 ? 32.819 -1.542 -29.998 1.00 87.25 248 ILE A CA 1
ATOM 1824 C C . ILE A 1 248 ? 33.641 -2.807 -30.292 1.00 87.25 248 ILE A C 1
ATOM 1826 O O . ILE A 1 248 ? 33.327 -3.886 -29.786 1.00 87.25 248 ILE A O 1
ATOM 1830 N N . ASP A 1 249 ? 34.707 -2.682 -31.085 1.00 86.81 249 ASP A N 1
ATOM 1831 C CA . ASP A 1 249 ? 35.605 -3.795 -31.407 1.00 86.81 249 ASP A CA 1
ATOM 1832 C C . ASP A 1 249 ? 36.399 -4.274 -30.179 1.00 86.81 249 ASP A C 1
ATOM 1834 O O . ASP A 1 249 ? 36.453 -5.471 -29.902 1.00 86.81 249 ASP A O 1
ATOM 1838 N N . GLU A 1 250 ? 36.943 -3.347 -29.383 1.00 83.38 250 GLU A N 1
ATOM 1839 C CA . GLU A 1 250 ? 37.650 -3.646 -28.128 1.00 83.38 250 GLU A CA 1
ATOM 1840 C C . GLU A 1 250 ? 36.739 -4.361 -27.112 1.00 83.38 250 GLU A C 1
ATOM 1842 O O . GLU A 1 250 ? 37.209 -5.235 -26.381 1.00 83.38 250 GLU A O 1
ATOM 1847 N N . ALA A 1 251 ? 35.435 -4.065 -27.118 1.00 83.88 251 ALA A N 1
ATOM 1848 C CA . ALA A 1 251 ? 34.434 -4.746 -26.299 1.00 83.88 251 ALA A CA 1
ATOM 1849 C C . ALA A 1 251 ? 33.977 -6.112 -26.809 1.00 83.88 251 ALA A C 1
ATOM 1851 O O . ALA A 1 251 ? 33.203 -6.777 -26.119 1.00 83.88 251 ALA A O 1
ATOM 1852 N N . LEU A 1 252 ? 34.437 -6.566 -27.978 1.00 89.12 252 LEU A N 1
ATOM 1853 C CA . LEU A 1 252 ? 33.934 -7.787 -28.618 1.00 89.12 252 LEU A CA 1
ATOM 1854 C C . LEU A 1 252 ? 32.418 -7.710 -28.883 1.00 89.12 252 LEU A C 1
ATOM 1856 O O . LEU A 1 252 ? 31.676 -8.677 -28.689 1.00 89.12 252 LEU A O 1
ATOM 1860 N N . MET A 1 253 ? 31.940 -6.526 -29.284 1.00 88.44 253 MET A N 1
ATOM 1861 C CA . MET A 1 253 ? 30.532 -6.310 -29.623 1.00 88.44 253 MET A CA 1
ATOM 1862 C C . MET A 1 253 ? 30.237 -6.505 -31.104 1.00 88.44 253 MET A C 1
ATOM 1864 O O . MET A 1 253 ? 29.068 -6.555 -31.440 1.00 88.44 253 MET A O 1
ATOM 1868 N N . ALA A 1 254 ? 31.227 -6.609 -31.993 1.00 88.12 254 ALA A N 1
ATOM 1869 C CA . ALA A 1 254 ? 30.999 -6.558 -33.443 1.00 88.12 254 ALA A CA 1
ATOM 1870 C C . ALA A 1 254 ? 29.946 -7.564 -33.964 1.00 88.12 254 ALA A C 1
ATOM 1872 O O . ALA A 1 254 ? 29.133 -7.223 -34.815 1.00 88.12 254 ALA A O 1
ATOM 1873 N N . ASP A 1 255 ? 29.907 -8.784 -33.428 1.00 88.00 255 ASP A N 1
ATOM 1874 C CA . ASP A 1 255 ? 28.913 -9.820 -33.757 1.00 88.00 255 ASP A CA 1
ATOM 1875 C C . ASP A 1 255 ? 27.526 -9.587 -33.130 1.00 88.00 255 ASP A C 1
ATOM 1877 O O . ASP A 1 255 ? 26.581 -10.318 -33.423 1.00 88.00 255 ASP A O 1
ATOM 1881 N N . LEU A 1 256 ? 27.390 -8.571 -32.278 1.00 90.75 256 LEU A N 1
ATOM 1882 C CA . LEU A 1 256 ? 26.128 -8.134 -31.691 1.00 90.75 256 LEU A CA 1
ATOM 1883 C C . LEU A 1 256 ? 25.434 -7.033 -32.513 1.00 90.75 256 LEU A C 1
ATOM 1885 O O . LEU A 1 256 ? 24.336 -6.611 -32.136 1.00 90.75 256 LEU A O 1
ATOM 1889 N N . GLU A 1 257 ? 26.015 -6.581 -33.629 1.00 94.00 257 GLU A N 1
ATOM 1890 C CA . GLU A 1 257 ? 25.341 -5.659 -34.554 1.00 94.00 257 GLU A CA 1
ATOM 1891 C C . GLU A 1 257 ? 24.028 -6.275 -35.074 1.00 94.00 257 GLU A C 1
ATOM 1893 O O . GLU A 1 257 ? 23.941 -7.480 -35.324 1.00 94.00 257 GLU A O 1
ATOM 1898 N N . GLY A 1 258 ? 22.972 -5.469 -35.186 1.00 89.44 258 GLY A N 1
ATOM 1899 C CA . GLY A 1 258 ? 21.627 -5.925 -35.542 1.00 89.44 258 GLY A CA 1
ATOM 1900 C C . GLY A 1 258 ? 20.850 -6.559 -34.388 1.00 89.44 258 GLY A C 1
ATOM 1901 O O . GLY A 1 258 ? 19.670 -6.869 -34.548 1.00 89.44 258 GLY A O 1
ATOM 1902 N N . THR A 1 259 ? 21.487 -6.778 -33.231 1.00 87.81 259 THR A N 1
ATOM 1903 C CA . THR A 1 259 ? 20.841 -7.411 -32.069 1.00 87.81 259 THR A CA 1
ATOM 1904 C C . THR A 1 259 ? 20.924 -6.563 -30.808 1.00 87.81 259 THR A C 1
ATOM 1906 O O . THR A 1 259 ? 19.901 -6.338 -30.175 1.00 87.81 259 THR A O 1
ATOM 1909 N N . VAL A 1 260 ? 22.112 -6.069 -30.461 1.00 88.12 260 VAL A N 1
ATOM 1910 C CA . VAL A 1 260 ? 22.345 -5.197 -29.297 1.00 88.12 260 VAL A CA 1
ATOM 1911 C C . VAL A 1 260 ? 22.576 -3.757 -29.735 1.00 88.12 260 VAL A C 1
ATOM 1913 O O . VAL A 1 260 ? 22.201 -2.835 -29.023 1.00 88.12 260 VAL A O 1
ATOM 1916 N N . PHE A 1 261 ? 23.151 -3.534 -30.916 1.00 93.88 261 PHE A N 1
ATOM 1917 C CA . PHE A 1 261 ? 23.309 -2.188 -31.455 1.00 93.88 261 PHE A CA 1
ATOM 1918 C C . PHE A 1 261 ? 23.125 -2.142 -32.968 1.00 93.88 261 PHE A C 1
ATOM 1920 O O . PHE A 1 261 ? 23.312 -3.146 -33.650 1.00 93.88 261 PHE A O 1
ATOM 1927 N N . ASP A 1 262 ? 22.815 -0.957 -33.484 1.00 95.00 262 ASP A N 1
ATOM 1928 C CA . ASP A 1 262 ? 22.745 -0.655 -34.910 1.00 95.00 262 ASP A CA 1
ATOM 1929 C C . ASP A 1 262 ? 23.469 0.655 -35.217 1.00 95.00 262 ASP A C 1
ATOM 1931 O O . ASP A 1 262 ? 23.300 1.648 -34.506 1.00 95.00 262 ASP A O 1
ATOM 1935 N N . TRP A 1 263 ? 24.199 0.703 -36.331 1.00 94.31 263 TRP A N 1
ATOM 1936 C CA . TRP A 1 263 ? 24.687 1.971 -36.870 1.00 94.31 263 TRP A CA 1
ATOM 1937 C C . TRP A 1 263 ? 23.555 2.752 -37.541 1.00 94.31 263 TRP A C 1
ATOM 1939 O O . TRP A 1 263 ? 22.818 2.215 -38.375 1.00 94.31 263 TRP A O 1
ATOM 1949 N N . LYS A 1 264 ? 23.431 4.041 -37.210 1.00 94.94 264 LYS A N 1
ATOM 1950 C CA . LYS A 1 264 ? 22.442 4.956 -37.793 1.00 94.94 264 LYS A CA 1
ATOM 1951 C C . LYS A 1 264 ? 23.100 6.197 -38.354 1.00 94.94 264 LYS A C 1
ATOM 1953 O O . LYS A 1 264 ? 23.675 7.001 -37.632 1.00 94.94 264 LYS A O 1
ATOM 1958 N N . THR A 1 265 ? 22.948 6.388 -39.655 1.00 93.44 265 THR A N 1
ATOM 1959 C CA . THR A 1 265 ? 23.379 7.611 -40.333 1.00 93.44 265 THR A CA 1
ATOM 1960 C C . THR A 1 265 ? 22.456 8.780 -39.979 1.00 93.44 265 THR A C 1
ATOM 1962 O O . THR A 1 265 ? 21.262 8.595 -39.723 1.00 93.44 265 THR A O 1
ATOM 1965 N N . ILE A 1 266 ? 22.965 10.012 -40.036 1.00 93.00 266 ILE A N 1
ATOM 1966 C CA . ILE A 1 266 ? 22.150 11.219 -39.802 1.00 93.00 266 ILE A CA 1
ATOM 1967 C C . ILE A 1 266 ? 20.895 11.279 -40.701 1.00 93.00 266 ILE A C 1
ATOM 1969 O O . ILE A 1 266 ? 19.817 11.569 -40.180 1.00 93.00 266 ILE A O 1
ATOM 1973 N N . PRO A 1 267 ? 20.948 10.967 -42.016 1.00 94.88 267 PRO A N 1
ATOM 1974 C CA . PRO A 1 267 ? 19.743 10.891 -42.839 1.00 94.88 267 PRO A CA 1
ATOM 1975 C C . PRO A 1 267 ? 18.688 9.908 -42.316 1.00 94.88 267 PRO A C 1
ATOM 1977 O O . PRO A 1 267 ? 17.501 10.202 -42.427 1.00 94.88 267 PRO A O 1
ATOM 1980 N N . GLN A 1 268 ? 19.094 8.772 -41.740 1.00 94.81 268 GLN A N 1
ATOM 1981 C CA . GLN A 1 268 ? 18.162 7.809 -41.143 1.00 94.81 268 GLN A CA 1
ATOM 1982 C C . GLN A 1 268 ? 17.535 8.361 -39.860 1.00 94.81 268 GLN A C 1
ATOM 1984 O O . GLN A 1 268 ? 16.327 8.236 -39.682 1.00 94.81 268 GLN A O 1
ATOM 1989 N N . VAL A 1 269 ? 18.314 9.029 -39.004 1.00 95.19 269 VAL A N 1
ATOM 1990 C CA . VAL A 1 269 ? 17.782 9.696 -37.801 1.00 95.19 269 VAL A CA 1
ATOM 1991 C C . VAL A 1 269 ? 16.767 10.776 -38.178 1.00 95.19 269 VAL A C 1
ATOM 1993 O O . VAL A 1 269 ? 15.660 10.797 -37.648 1.00 95.19 269 VAL A O 1
ATOM 1996 N N . LEU A 1 270 ? 17.095 11.621 -39.159 1.00 94.88 270 LEU A N 1
ATOM 1997 C CA . LEU A 1 270 ? 16.182 12.649 -39.673 1.00 94.88 270 LEU A CA 1
ATOM 1998 C C . LEU A 1 270 ? 14.915 12.055 -40.308 1.00 94.88 270 LEU A C 1
ATOM 2000 O O . LEU A 1 270 ? 13.867 12.696 -40.288 1.00 94.88 270 LEU A O 1
ATOM 2004 N N . ALA A 1 271 ? 15.002 10.840 -40.853 1.00 94.12 271 ALA A N 1
ATOM 2005 C CA . ALA A 1 271 ? 13.864 10.089 -41.375 1.00 94.12 271 ALA A CA 1
ATOM 2006 C C . ALA A 1 271 ? 13.048 9.360 -40.286 1.00 94.12 271 ALA A C 1
ATOM 2008 O O . ALA A 1 271 ? 12.103 8.655 -40.628 1.00 94.12 271 ALA A O 1
ATOM 2009 N N . GLY A 1 272 ? 13.390 9.531 -39.004 1.00 92.00 272 GLY A N 1
ATOM 2010 C CA . GLY A 1 272 ? 12.647 8.978 -37.870 1.00 92.00 272 GLY A CA 1
ATOM 2011 C C . GLY A 1 272 ? 13.130 7.612 -37.386 1.00 92.00 272 GLY A C 1
ATOM 2012 O O . GLY A 1 272 ? 12.384 6.916 -36.711 1.00 92.00 272 GLY A O 1
ATOM 2013 N N . ALA A 1 273 ? 14.371 7.206 -37.684 1.00 93.38 273 ALA A N 1
ATOM 2014 C CA . ALA A 1 273 ? 14.902 5.918 -37.214 1.00 93.38 273 ALA A CA 1
ATOM 2015 C C . ALA A 1 273 ? 14.945 5.770 -35.680 1.00 93.38 273 ALA A C 1
ATOM 2017 O O . ALA A 1 273 ? 15.038 4.649 -35.195 1.00 93.38 273 ALA A O 1
ATOM 2018 N N . LEU A 1 274 ? 14.899 6.880 -34.935 1.00 91.69 274 LEU A N 1
ATOM 2019 C CA . LEU A 1 274 ? 14.819 6.882 -33.471 1.00 91.69 274 LEU A CA 1
ATOM 2020 C C . LEU A 1 274 ? 13.373 6.921 -32.954 1.00 91.69 274 LEU A C 1
ATOM 2022 O O . LEU A 1 274 ? 13.123 6.525 -31.824 1.00 91.69 274 LEU A O 1
ATOM 2026 N N . ASP A 1 275 ? 12.419 7.344 -33.787 1.00 83.50 275 ASP A N 1
ATOM 2027 C CA . ASP A 1 275 ? 11.007 7.490 -33.408 1.00 83.50 275 ASP A CA 1
ATOM 2028 C C . ASP A 1 275 ? 10.278 6.130 -33.373 1.00 83.50 275 ASP A C 1
ATOM 2030 O O . ASP A 1 275 ? 9.148 6.036 -32.905 1.00 83.50 275 ASP A O 1
ATOM 2034 N N . ALA A 1 276 ? 10.909 5.071 -33.890 1.00 71.31 276 ALA A N 1
ATOM 2035 C CA . ALA A 1 276 ? 10.320 3.739 -34.016 1.00 71.31 276 ALA A CA 1
ATOM 2036 C C . ALA A 1 276 ? 10.216 2.963 -32.686 1.00 71.31 276 ALA A C 1
ATOM 2038 O O . ALA A 1 276 ? 9.667 1.866 -32.681 1.00 71.31 276 ALA A O 1
ATOM 2039 N N . GLY A 1 277 ? 10.755 3.497 -31.580 1.00 73.50 277 GLY A N 1
ATOM 2040 C CA . GLY A 1 277 ? 10.798 2.810 -30.279 1.00 73.50 277 GLY A CA 1
ATOM 2041 C C . GLY A 1 277 ? 11.772 1.625 -30.226 1.00 73.50 277 GLY A C 1
ATOM 2042 O O . GLY A 1 277 ? 11.782 0.870 -29.265 1.00 73.50 277 GLY A O 1
ATOM 2043 N N . ASP A 1 278 ? 12.600 1.457 -31.258 1.00 85.12 278 ASP A N 1
ATOM 2044 C CA . ASP A 1 278 ? 13.519 0.324 -31.417 1.00 85.12 278 ASP A CA 1
ATOM 2045 C C . ASP A 1 278 ? 14.807 0.430 -30.581 1.00 85.12 278 ASP A C 1
ATOM 2047 O O . ASP A 1 278 ? 15.643 -0.475 -30.654 1.00 85.12 278 ASP A O 1
ATOM 2051 N N . TYR A 1 279 ? 15.017 1.543 -29.876 1.00 91.75 279 TYR A N 1
ATOM 2052 C CA . TYR A 1 279 ? 16.268 1.872 -29.195 1.00 91.75 279 TYR A CA 1
ATOM 2053 C C . TYR A 1 279 ? 15.995 2.452 -27.813 1.00 91.75 279 TYR A C 1
ATOM 2055 O O . TYR A 1 279 ? 15.162 3.342 -27.675 1.00 91.75 279 TYR A O 1
ATOM 2063 N N . ASP A 1 280 ? 16.773 2.008 -26.830 1.00 89.81 280 ASP A N 1
ATOM 2064 C CA . ASP A 1 280 ? 16.736 2.509 -25.452 1.00 89.81 280 ASP A CA 1
ATOM 2065 C C . ASP A 1 280 ? 17.747 3.644 -25.245 1.00 89.81 280 ASP A C 1
ATOM 2067 O O . ASP A 1 280 ? 17.548 4.553 -24.437 1.00 89.81 280 ASP A O 1
ATOM 2071 N N . LEU A 1 281 ? 18.848 3.609 -26.006 1.00 92.38 281 LEU A N 1
ATOM 2072 C CA . LEU A 1 281 ? 19.927 4.586 -25.927 1.00 92.38 281 LEU A CA 1
ATOM 2073 C C . LEU A 1 281 ? 20.463 4.948 -27.314 1.00 92.38 281 LEU A C 1
ATOM 2075 O O . LEU A 1 281 ? 20.726 4.084 -28.153 1.00 92.38 281 LEU A O 1
ATOM 2079 N N . VAL A 1 282 ? 20.742 6.234 -27.511 1.00 94.69 282 VAL A N 1
ATOM 2080 C CA . VAL A 1 282 ? 21.508 6.746 -28.649 1.00 94.69 282 VAL A CA 1
ATOM 2081 C C . VAL A 1 282 ? 22.918 7.115 -28.202 1.00 94.69 282 VAL A C 1
ATOM 2083 O O . VAL A 1 282 ? 23.101 7.988 -27.356 1.00 94.69 282 VAL A O 1
ATOM 2086 N N . TRP A 1 283 ? 23.926 6.494 -28.812 1.00 93.12 283 TRP A N 1
ATOM 2087 C CA . TRP A 1 283 ? 25.332 6.843 -28.630 1.00 93.12 283 TRP A CA 1
ATOM 2088 C C . TRP A 1 283 ? 25.791 7.764 -29.759 1.00 93.12 283 TRP A C 1
ATOM 2090 O O . TRP A 1 283 ? 25.952 7.347 -30.908 1.00 93.12 283 TRP A O 1
ATOM 2100 N N . VAL A 1 284 ? 26.038 9.026 -29.415 1.00 91.69 284 VAL A N 1
ATOM 2101 C CA . VAL A 1 284 ? 26.520 10.062 -30.328 1.00 91.69 284 VAL A CA 1
ATOM 2102 C C . VAL A 1 284 ? 28.040 10.232 -30.181 1.00 91.69 284 VAL A C 1
ATOM 2104 O O . VAL A 1 284 ? 28.507 10.654 -29.116 1.00 91.69 284 VAL A O 1
ATOM 2107 N N . PRO A 1 285 ? 28.839 9.923 -31.223 1.00 88.38 285 PRO A N 1
ATOM 2108 C CA . PRO A 1 285 ? 30.284 10.121 -31.181 1.00 88.38 285 PRO A CA 1
ATOM 2109 C C . PRO A 1 285 ? 30.678 11.601 -31.059 1.00 88.38 285 PRO A C 1
ATOM 2111 O O . PRO A 1 285 ? 29.871 12.491 -31.338 1.00 88.38 285 PRO A O 1
ATOM 2114 N N . PRO A 1 286 ? 31.943 11.892 -30.721 1.00 85.12 286 PRO A N 1
ATOM 2115 C CA . PRO A 1 286 ? 32.465 13.254 -30.713 1.00 85.12 286 PRO A CA 1
ATOM 2116 C C . PRO A 1 286 ? 32.359 13.971 -32.066 1.00 85.12 286 PRO A C 1
ATOM 2118 O O . PRO A 1 286 ? 32.790 13.434 -33.088 1.00 85.12 286 PRO A O 1
ATOM 2121 N N . PHE A 1 287 ? 31.920 15.231 -32.054 1.00 84.62 287 PHE A N 1
ATOM 2122 C CA . PHE A 1 287 ? 31.991 16.152 -33.193 1.00 84.62 287 PHE A CA 1
ATOM 2123 C C . PHE A 1 287 ? 32.155 17.598 -32.720 1.00 84.62 287 PHE A C 1
ATOM 2125 O O . PHE A 1 287 ? 31.815 17.915 -31.588 1.00 84.62 287 PHE A O 1
ATOM 2132 N N . ASP A 1 288 ? 32.644 18.479 -33.591 1.00 81.06 288 ASP A N 1
ATOM 2133 C CA . ASP A 1 288 ? 32.836 19.901 -33.289 1.00 81.06 288 ASP A CA 1
ATOM 2134 C C . ASP A 1 288 ? 32.121 20.778 -34.333 1.00 81.06 288 ASP A C 1
ATOM 2136 O O . ASP A 1 288 ? 32.004 20.398 -35.502 1.00 81.06 288 ASP A O 1
ATOM 2140 N N . LEU A 1 289 ? 31.695 21.985 -33.936 1.00 76.69 289 LEU A N 1
ATOM 2141 C CA . LEU A 1 289 ? 31.189 23.012 -34.852 1.00 76.69 289 LEU A CA 1
ATOM 2142 C C . LEU A 1 289 ? 32.091 24.250 -34.865 1.00 76.69 289 LEU A C 1
ATOM 2144 O O . LEU A 1 289 ? 32.373 24.860 -33.835 1.00 76.69 289 LEU A O 1
ATOM 2148 N N . GLY A 1 290 ? 32.492 24.678 -36.064 1.00 73.19 290 GLY A N 1
ATOM 2149 C CA . GLY A 1 290 ? 33.248 25.922 -36.258 1.00 73.19 290 GLY A CA 1
ATOM 2150 C C . GLY A 1 290 ? 32.393 27.199 -36.265 1.00 73.19 290 GLY A C 1
ATOM 2151 O O . GLY A 1 290 ? 32.945 28.297 -36.289 1.00 73.19 290 GLY A O 1
ATOM 2152 N N . ALA A 1 291 ? 31.063 27.076 -36.284 1.00 78.19 291 ALA A N 1
ATOM 2153 C CA . ALA A 1 291 ? 30.093 28.171 -36.354 1.00 78.19 291 ALA A CA 1
ATOM 2154 C C . ALA A 1 291 ? 28.736 27.722 -35.774 1.00 78.19 291 ALA A C 1
ATOM 2156 O O . ALA A 1 291 ? 28.601 26.580 -35.346 1.00 78.19 291 ALA A O 1
ATOM 2157 N N . ALA A 1 292 ? 27.731 28.605 -35.779 1.00 79.69 292 ALA A N 1
ATOM 2158 C CA . ALA A 1 292 ? 26.367 28.240 -35.389 1.00 79.69 292 ALA A CA 1
ATOM 2159 C C . ALA A 1 292 ? 25.820 27.071 -36.244 1.00 79.69 292 ALA A C 1
ATOM 2161 O O . ALA A 1 292 ? 26.151 27.007 -37.437 1.00 79.69 292 ALA A O 1
ATOM 2162 N N . PRO A 1 293 ? 24.976 26.184 -35.677 1.00 84.75 293 PRO A N 1
ATOM 2163 C CA . PRO A 1 293 ? 24.399 25.065 -36.412 1.00 84.75 293 PRO A CA 1
ATOM 2164 C C . PRO A 1 293 ? 23.662 25.505 -37.683 1.00 84.75 293 PRO A C 1
ATOM 2166 O O . PRO A 1 293 ? 22.903 26.474 -37.699 1.00 84.75 293 PRO A O 1
ATOM 2169 N N . THR A 1 294 ? 23.855 24.761 -38.767 1.00 88.44 294 THR A N 1
ATOM 2170 C CA . THR A 1 294 ? 22.993 24.832 -39.952 1.00 88.44 294 THR A CA 1
ATOM 2171 C C . THR A 1 294 ? 21.609 24.264 -39.629 1.00 88.44 294 THR A C 1
ATOM 2173 O O . THR A 1 294 ? 21.467 23.437 -38.732 1.00 88.44 294 THR A O 1
ATOM 2176 N N . ALA A 1 295 ? 20.585 24.618 -40.413 1.00 90.44 295 ALA A N 1
ATOM 2177 C CA . ALA A 1 295 ? 19.227 24.098 -40.209 1.00 90.44 295 ALA A CA 1
ATOM 2178 C C . ALA A 1 295 ? 19.154 22.557 -40.211 1.00 90.44 295 ALA A C 1
ATOM 2180 O O . ALA A 1 295 ? 18.360 21.974 -39.481 1.00 90.44 295 ALA A O 1
ATOM 2181 N N . ARG A 1 296 ? 20.001 21.886 -41.006 1.00 91.56 296 ARG A N 1
ATOM 2182 C CA . ARG A 1 296 ? 20.059 20.417 -41.047 1.00 91.56 296 ARG A CA 1
ATOM 2183 C C . ARG A 1 296 ? 20.689 19.824 -39.785 1.00 91.56 296 ARG A C 1
ATOM 2185 O O . ARG A 1 296 ? 20.234 18.784 -39.328 1.00 91.56 296 ARG A O 1
ATOM 2192 N N . GLN A 1 297 ? 21.724 20.468 -39.245 1.00 91.06 297 GLN A N 1
ATOM 2193 C CA . GLN A 1 297 ? 22.334 20.060 -37.976 1.00 91.06 297 GLN A CA 1
ATOM 2194 C C . GLN A 1 297 ? 21.360 20.282 -36.817 1.00 91.06 297 GLN A C 1
ATOM 2196 O O . GLN A 1 297 ? 21.173 19.370 -36.023 1.00 91.06 297 GLN A O 1
ATOM 2201 N N . GLN A 1 298 ? 20.675 21.432 -36.784 1.00 92.69 298 GLN A N 1
ATOM 2202 C CA . GLN A 1 298 ? 19.653 21.700 -35.771 1.00 92.69 298 GLN A CA 1
ATOM 2203 C C . GLN A 1 298 ? 18.542 20.648 -35.808 1.00 92.69 298 GLN A C 1
ATOM 2205 O O . GLN A 1 298 ? 18.259 20.044 -34.789 1.00 92.69 298 GLN A O 1
ATOM 2210 N N . ALA A 1 299 ? 18.007 20.322 -36.989 1.00 93.31 299 ALA A N 1
ATOM 2211 C CA . ALA A 1 299 ? 16.982 19.283 -37.113 1.00 93.31 299 ALA A CA 1
ATOM 2212 C C . ALA A 1 299 ? 17.441 17.899 -36.608 1.00 93.31 299 ALA A C 1
ATOM 2214 O O . ALA A 1 299 ? 16.620 17.093 -36.177 1.00 93.31 299 ALA A O 1
ATOM 2215 N N . PHE A 1 300 ? 18.741 17.596 -36.677 1.00 94.31 300 PHE A N 1
ATOM 2216 C CA . PHE A 1 300 ? 19.294 16.370 -36.102 1.00 94.31 300 PHE A CA 1
ATOM 2217 C C . PHE A 1 300 ? 19.352 16.450 -34.569 1.00 94.31 300 PHE A C 1
ATOM 2219 O O . PHE A 1 300 ? 18.979 15.486 -33.906 1.00 94.31 300 PHE A O 1
ATOM 2226 N N . PHE A 1 301 ? 19.752 17.592 -34.007 1.00 94.56 301 PHE A N 1
ATOM 2227 C CA . PHE A 1 301 ? 19.752 17.823 -32.558 1.00 94.56 301 PHE A CA 1
ATOM 2228 C C . PHE A 1 301 ? 18.337 17.769 -31.973 1.00 94.56 301 PHE A C 1
ATOM 2230 O O . PHE A 1 301 ? 18.122 17.042 -31.006 1.00 94.56 301 PHE A O 1
ATOM 2237 N N . ASP A 1 302 ? 17.366 18.388 -32.649 1.00 94.25 302 ASP A N 1
ATOM 2238 C CA . ASP A 1 302 ? 15.951 18.338 -32.276 1.00 94.25 302 ASP A CA 1
ATOM 2239 C C . ASP A 1 302 ? 15.442 16.883 -32.218 1.00 94.25 302 ASP A C 1
ATOM 2241 O O . ASP A 1 302 ? 14.639 16.531 -31.357 1.00 94.25 302 ASP A O 1
ATOM 2245 N N . LYS A 1 303 ? 15.928 15.998 -33.106 1.00 95.56 303 LYS A N 1
ATOM 2246 C CA . LYS A 1 303 ? 15.580 14.566 -33.089 1.00 95.56 303 LYS A CA 1
ATOM 2247 C C . LYS A 1 303 ? 16.172 13.818 -31.899 1.00 95.56 303 LYS A C 1
ATOM 2249 O O . LYS A 1 303 ? 15.493 12.966 -31.335 1.00 95.56 303 LYS A O 1
ATOM 2254 N N . LEU A 1 304 ? 17.399 14.139 -31.492 1.00 95.06 304 LEU A N 1
ATOM 2255 C CA . LEU A 1 304 ? 17.981 13.590 -30.262 1.00 95.06 304 LEU A CA 1
ATOM 2256 C C . LEU A 1 304 ? 17.213 14.081 -29.029 1.00 95.06 304 LEU A C 1
ATOM 2258 O O . LEU A 1 304 ? 16.928 13.302 -28.123 1.00 95.06 304 LEU A O 1
ATOM 2262 N N . ALA A 1 305 ? 16.840 15.362 -29.014 1.00 94.62 305 ALA A N 1
ATOM 2263 C CA . ALA A 1 305 ? 16.046 15.947 -27.946 1.00 94.62 305 ALA A CA 1
ATOM 2264 C C . ALA A 1 305 ? 14.653 15.303 -27.863 1.00 94.62 305 ALA A C 1
ATOM 2266 O O . ALA A 1 305 ? 14.219 14.976 -26.762 1.00 94.62 305 ALA A O 1
ATOM 2267 N N . ALA A 1 306 ? 13.983 15.086 -28.997 1.00 93.69 306 ALA A N 1
ATOM 2268 C CA . ALA A 1 306 ? 12.678 14.429 -29.059 1.00 93.69 306 ALA A CA 1
ATOM 2269 C C . ALA A 1 306 ? 12.744 12.957 -28.627 1.00 93.69 306 ALA A C 1
ATOM 2271 O O . ALA A 1 306 ? 11.866 12.499 -27.903 1.00 93.69 306 ALA A O 1
ATOM 2272 N N . PHE A 1 307 ? 13.802 12.232 -29.006 1.00 94.56 307 PHE A N 1
ATOM 2273 C CA . PHE A 1 307 ? 14.043 10.873 -28.517 1.00 94.56 307 PHE A CA 1
ATOM 2274 C C . PHE A 1 307 ? 14.137 10.838 -26.984 1.00 94.56 307 PHE A C 1
ATOM 2276 O O . PHE A 1 307 ? 13.518 9.989 -26.350 1.00 94.56 307 PHE A O 1
ATOM 2283 N N . ALA A 1 308 ? 14.816 11.822 -26.386 1.00 92.75 308 ALA A N 1
ATOM 2284 C CA . ALA A 1 308 ? 14.863 11.975 -24.936 1.00 92.75 308 ALA A CA 1
ATOM 2285 C C . ALA A 1 308 ? 13.542 12.399 -24.291 1.00 92.75 308 ALA A C 1
ATOM 2287 O O . ALA A 1 308 ? 13.238 11.928 -23.200 1.00 92.75 308 ALA A O 1
ATOM 2288 N N . ASP A 1 309 ? 12.721 13.222 -24.946 1.00 90.88 309 ASP A N 1
ATOM 2289 C CA . ASP A 1 309 ? 11.361 13.488 -24.452 1.00 90.88 309 ASP A CA 1
ATOM 2290 C C . ASP A 1 309 ? 10.486 12.229 -24.454 1.00 90.88 309 ASP A C 1
ATOM 2292 O O . ASP A 1 309 ? 9.602 12.111 -23.618 1.00 90.88 309 ASP A O 1
ATOM 2296 N N . ALA A 1 310 ? 10.746 11.286 -25.363 1.00 86.81 310 ALA A N 1
ATOM 2297 C CA . ALA A 1 310 ? 10.018 10.023 -25.469 1.00 86.81 310 ALA A CA 1
ATOM 2298 C C . ALA A 1 310 ? 10.536 8.920 -24.520 1.00 86.81 310 ALA A C 1
ATOM 2300 O O . ALA A 1 310 ? 10.167 7.759 -24.682 1.00 86.81 310 ALA A O 1
ATOM 2301 N N . GLY A 1 311 ? 11.408 9.254 -23.562 1.00 86.38 311 GLY A N 1
ATOM 2302 C CA . GLY A 1 311 ? 11.982 8.298 -22.604 1.00 86.38 311 GLY A CA 1
ATOM 2303 C C . GLY A 1 311 ? 13.320 7.677 -23.032 1.00 86.38 311 GLY A C 1
ATOM 2304 O O . GLY A 1 311 ? 13.984 7.033 -22.223 1.00 86.38 311 GLY A O 1
ATOM 2305 N N . GLY A 1 312 ? 13.766 7.900 -24.272 1.00 90.94 312 GLY A N 1
ATOM 2306 C CA . GLY A 1 312 ? 15.014 7.348 -24.799 1.00 90.94 312 GLY A CA 1
ATOM 2307 C C . GLY A 1 312 ? 16.262 8.069 -24.281 1.00 90.94 312 GLY A C 1
ATOM 2308 O O . GLY A 1 312 ? 16.342 9.291 -24.262 1.00 90.94 312 GLY A O 1
ATOM 2309 N N . SER A 1 313 ? 17.297 7.349 -23.869 1.00 92.94 313 SER A N 1
ATOM 2310 C CA . SER A 1 313 ? 18.484 7.989 -23.285 1.00 92.94 313 SER A CA 1
ATOM 2311 C C . SER A 1 313 ? 19.496 8.444 -24.351 1.00 92.94 313 SER A C 1
ATOM 2313 O O . SER A 1 313 ? 19.685 7.799 -25.379 1.00 92.94 313 SER A O 1
ATOM 2315 N N . VAL A 1 314 ? 20.208 9.549 -24.130 1.00 94.50 314 VAL A N 1
ATOM 2316 C CA . VAL A 1 314 ? 21.185 10.092 -25.094 1.00 94.50 314 VAL A CA 1
ATOM 2317 C C . VAL A 1 314 ? 22.558 10.192 -24.450 1.00 94.50 314 VAL A C 1
ATOM 2319 O O . VAL A 1 314 ? 22.735 10.891 -23.460 1.00 94.50 314 VAL A O 1
ATOM 2322 N N . LEU A 1 315 ? 23.553 9.544 -25.050 1.00 93.50 315 LEU A N 1
ATOM 2323 C CA . LEU A 1 315 ? 24.948 9.590 -24.629 1.00 93.50 315 LEU A CA 1
ATOM 2324 C C . LEU A 1 315 ? 25.758 10.438 -25.612 1.00 93.50 315 LEU A C 1
ATOM 2326 O O . LEU A 1 315 ? 25.890 10.098 -26.788 1.00 93.50 315 LEU A O 1
ATOM 2330 N N . LEU A 1 316 ? 26.324 11.535 -25.113 1.00 91.06 316 LEU A N 1
ATOM 2331 C CA . LEU A 1 316 ? 27.121 12.504 -25.863 1.00 91.06 316 LEU A CA 1
ATOM 2332 C C . LEU A 1 316 ? 28.571 12.504 -25.377 1.00 91.06 316 LEU A C 1
ATOM 2334 O O . LEU A 1 316 ? 28.842 12.478 -24.175 1.00 91.06 316 LEU A O 1
ATOM 2338 N N . GLN A 1 317 ? 29.510 12.561 -26.323 1.00 86.31 317 GLN A N 1
ATOM 2339 C CA . GLN A 1 317 ? 30.943 12.507 -26.032 1.00 86.31 317 GLN A CA 1
ATOM 2340 C C . GLN A 1 317 ? 31.698 13.768 -26.474 1.00 86.31 317 GLN A C 1
ATOM 2342 O O . GLN A 1 317 ? 31.465 14.295 -27.563 1.00 86.31 317 GLN A O 1
ATOM 2347 N N . ASP A 1 318 ? 32.678 14.188 -25.667 1.00 81.75 318 ASP A N 1
ATOM 2348 C CA . ASP A 1 318 ? 33.712 15.181 -26.017 1.00 81.75 318 ASP A CA 1
ATOM 2349 C C . ASP A 1 318 ? 33.124 16.461 -26.662 1.00 81.75 318 ASP A C 1
ATOM 2351 O O . ASP A 1 318 ? 32.282 17.121 -26.054 1.00 81.75 318 ASP A O 1
ATOM 2355 N N . GLY A 1 319 ? 33.532 16.826 -27.885 1.00 80.12 319 GLY A N 1
ATOM 2356 C CA . GLY A 1 319 ? 33.092 18.057 -28.559 1.00 80.12 319 GLY A CA 1
ATOM 2357 C C . GLY A 1 319 ? 31.574 18.194 -28.733 1.00 80.12 319 GLY A C 1
ATOM 2358 O O . GLY A 1 319 ? 31.050 19.310 -28.697 1.00 80.12 319 GLY A O 1
ATOM 2359 N N . ALA A 1 320 ? 30.845 17.071 -28.818 1.00 85.69 320 ALA A N 1
ATOM 2360 C CA . ALA A 1 320 ? 29.393 17.083 -28.982 1.00 85.69 320 ALA A CA 1
ATOM 2361 C C . ALA A 1 320 ? 28.711 17.806 -27.813 1.00 85.69 320 ALA A C 1
ATOM 2363 O O . ALA A 1 320 ? 27.763 18.561 -28.009 1.00 85.69 320 ALA A O 1
ATOM 2364 N N . ILE A 1 321 ? 29.251 17.646 -26.603 1.00 87.38 321 ILE A N 1
ATOM 2365 C CA . ILE A 1 321 ? 28.726 18.238 -25.368 1.00 87.38 321 ILE A CA 1
ATOM 2366 C C . ILE A 1 321 ? 28.660 19.759 -25.479 1.00 87.38 321 ILE A C 1
ATOM 2368 O O . ILE A 1 321 ? 27.660 20.379 -25.128 1.00 87.38 321 ILE A O 1
ATOM 2372 N N . GLY A 1 322 ? 29.707 20.384 -26.007 1.00 81.88 322 GLY A N 1
ATOM 2373 C CA . GLY A 1 322 ? 29.742 21.837 -26.102 1.00 81.88 322 GLY A CA 1
ATOM 2374 C C . GLY A 1 322 ? 28.986 22.393 -27.290 1.00 81.88 322 GLY A C 1
ATOM 2375 O O . GLY A 1 322 ? 28.588 23.551 -27.254 1.00 81.88 322 GLY A O 1
ATOM 2376 N N . VAL A 1 323 ? 28.709 21.577 -28.304 1.00 85.00 323 VAL A N 1
ATOM 2377 C CA . VAL A 1 323 ? 27.711 21.939 -29.313 1.00 85.00 323 VAL A CA 1
ATOM 2378 C C . VAL A 1 323 ? 26.313 21.952 -28.693 1.00 85.00 323 VAL A C 1
ATOM 2380 O O . VAL A 1 323 ? 25.574 22.920 -28.873 1.00 85.00 323 VAL A O 1
ATOM 2383 N N . MET A 1 324 ? 25.969 20.924 -27.910 1.00 88.75 324 MET A N 1
ATOM 2384 C CA . MET A 1 324 ? 24.657 20.840 -27.262 1.00 88.75 324 MET A CA 1
ATOM 2385 C C . MET A 1 324 ? 24.459 21.950 -26.225 1.00 88.75 324 MET A C 1
ATOM 2387 O O . MET A 1 324 ? 23.376 22.525 -26.144 1.00 88.75 324 MET A O 1
ATOM 2391 N N . GLU A 1 325 ? 25.506 22.308 -25.482 1.00 86.56 325 GLU A N 1
ATOM 2392 C CA . GLU A 1 325 ? 25.435 23.295 -24.399 1.00 86.56 325 GLU A CA 1
ATOM 2393 C C . GLU A 1 325 ? 25.845 24.716 -24.792 1.00 86.56 325 GLU A C 1
ATOM 2395 O O . GLU A 1 325 ? 25.485 25.659 -24.101 1.00 86.56 325 GLU A O 1
ATOM 2400 N N . GLY A 1 326 ? 26.599 24.919 -25.869 1.00 79.56 326 GLY A N 1
ATOM 2401 C CA . GLY A 1 326 ? 27.246 26.201 -26.157 1.00 79.56 326 GLY A CA 1
ATOM 2402 C C . GLY A 1 326 ? 28.448 26.504 -25.242 1.00 79.56 326 GLY A C 1
ATOM 2403 O O . GLY A 1 326 ? 28.745 25.784 -24.285 1.00 79.56 326 GLY A O 1
ATOM 2404 N N . TYR A 1 327 ? 29.152 27.608 -25.533 1.00 73.12 327 TYR A N 1
ATOM 2405 C CA . TYR A 1 327 ? 30.455 27.944 -24.930 1.00 73.12 327 TYR A CA 1
ATOM 2406 C C . TYR A 1 327 ? 30.577 29.396 -24.440 1.00 73.12 327 TYR A C 1
ATOM 2408 O O . TYR A 1 327 ? 30.059 30.321 -25.072 1.00 73.12 327 TYR A O 1
ATOM 2416 N N . GLY A 1 328 ? 31.338 29.613 -23.355 1.00 60.88 328 GLY A N 1
ATOM 2417 C CA . GLY A 1 328 ? 31.697 30.937 -22.811 1.00 60.88 328 GLY A CA 1
ATOM 2418 C C . GLY A 1 328 ? 33.204 31.263 -22.806 1.00 60.88 328 GLY A C 1
ATOM 2419 O O . GLY A 1 328 ? 34.047 30.374 -22.870 1.00 60.88 328 GLY A O 1
ATOM 2420 N N . VAL A 1 329 ? 33.549 32.556 -22.694 1.00 58.25 329 VAL A N 1
ATOM 2421 C CA . VAL A 1 329 ? 34.942 33.059 -22.609 1.00 58.25 329 VAL A CA 1
ATOM 2422 C C . VAL A 1 329 ? 35.404 33.135 -21.146 1.00 58.25 329 VAL A C 1
ATOM 2424 O O . VAL A 1 329 ? 34.654 33.607 -20.293 1.00 58.25 329 VAL A O 1
ATOM 2427 N N . MET A 1 330 ? 36.651 32.742 -20.854 1.00 56.53 330 MET A N 1
ATOM 2428 C CA . MET A 1 330 ? 37.271 32.849 -19.523 1.00 56.53 330 MET A CA 1
ATOM 2429 C C . MET A 1 330 ? 38.564 33.680 -19.582 1.00 56.53 330 MET A C 1
ATOM 2431 O O . MET A 1 330 ? 39.446 33.413 -20.396 1.00 56.53 330 MET A O 1
ATOM 2435 N N . ALA A 1 331 ? 38.709 34.686 -18.714 1.00 48.75 331 ALA A N 1
ATOM 2436 C CA . ALA A 1 331 ? 39.928 35.495 -18.649 1.00 48.75 331 ALA A CA 1
ATOM 2437 C C . ALA A 1 331 ? 41.132 34.641 -18.200 1.00 48.75 331 ALA A C 1
ATOM 2439 O O . ALA A 1 331 ? 41.099 34.043 -17.129 1.00 48.75 331 ALA A O 1
ATOM 2440 N N . GLY A 1 332 ? 42.196 34.597 -19.011 1.00 53.44 332 GLY A N 1
ATOM 2441 C CA . GLY A 1 332 ? 43.402 33.799 -18.738 1.00 53.44 332 GLY A CA 1
ATOM 2442 C C . GLY A 1 332 ? 43.440 32.416 -19.403 1.00 53.44 332 GLY A C 1
ATOM 2443 O O . GLY A 1 332 ? 44.461 31.742 -19.303 1.00 53.44 332 GLY A O 1
ATOM 2444 N N . VAL A 1 333 ? 42.385 32.019 -20.127 1.00 53.00 333 VAL A N 1
ATOM 2445 C CA . VAL A 1 333 ? 42.339 30.793 -20.944 1.00 53.00 333 VAL A CA 1
ATOM 2446 C C . VAL A 1 333 ? 42.013 31.188 -22.393 1.00 53.00 333 VAL A C 1
ATOM 2448 O O . VAL A 1 333 ? 41.097 31.970 -22.630 1.00 53.00 333 VAL A O 1
ATOM 2451 N N . ASN A 1 334 ? 42.784 30.710 -23.377 1.00 48.84 334 ASN A N 1
ATOM 2452 C CA . ASN A 1 334 ? 42.671 31.132 -24.785 1.00 48.84 334 ASN A CA 1
ATOM 2453 C C . ASN A 1 334 ? 41.442 30.520 -25.494 1.00 48.84 334 ASN A C 1
ATOM 2455 O O . ASN A 1 334 ? 41.592 29.662 -26.360 1.00 48.84 334 ASN A O 1
ATOM 2459 N N . TYR A 1 335 ? 40.235 30.985 -25.167 1.00 57.22 335 TYR A N 1
ATOM 2460 C CA . TYR A 1 335 ? 38.999 30.595 -25.851 1.00 57.22 335 TYR A CA 1
ATOM 2461 C C . TYR A 1 335 ? 38.265 31.814 -26.394 1.00 57.22 335 TYR A C 1
ATOM 2463 O O . TYR A 1 335 ? 37.843 32.682 -25.635 1.00 57.22 335 TYR A O 1
ATOM 2471 N N . ALA A 1 336 ? 38.139 31.901 -27.719 1.00 43.81 336 ALA A N 1
ATOM 2472 C CA . ALA A 1 336 ? 37.706 33.120 -28.403 1.00 43.81 336 ALA A CA 1
ATOM 2473 C C . ALA A 1 336 ? 36.296 33.057 -29.025 1.00 43.81 336 ALA A C 1
ATOM 2475 O O . ALA A 1 336 ? 35.920 33.993 -29.727 1.00 43.81 336 ALA A O 1
ATOM 2476 N N . SER A 1 337 ? 35.498 32.009 -28.795 1.00 56.09 337 SER A N 1
ATOM 2477 C CA . SER A 1 337 ? 34.172 31.872 -29.421 1.00 56.09 337 SER A CA 1
ATOM 2478 C C . SER A 1 337 ? 33.056 31.674 -28.397 1.00 56.09 337 SER A C 1
ATOM 2480 O O . SER A 1 337 ? 33.070 30.698 -27.653 1.00 56.09 337 SER A O 1
ATOM 2482 N N . SER A 1 338 ? 32.060 32.564 -28.404 1.00 61.94 338 SER A N 1
ATOM 2483 C CA . SER A 1 338 ? 30.754 32.310 -27.792 1.00 61.94 338 SER A CA 1
ATOM 2484 C C . SER A 1 338 ? 29.817 31.694 -28.828 1.00 61.94 338 SER A C 1
ATOM 2486 O O . SER A 1 338 ? 29.619 32.287 -29.891 1.00 61.94 338 SER A O 1
ATOM 2488 N N . GLN A 1 339 ? 29.227 30.543 -28.521 1.00 68.56 339 GLN A N 1
ATOM 2489 C CA . GLN A 1 339 ? 28.192 29.905 -29.340 1.00 68.56 339 GLN A CA 1
ATOM 2490 C C . GLN A 1 339 ? 26.904 29.784 -28.519 1.00 68.56 339 GLN A C 1
ATOM 2492 O O . GLN A 1 339 ? 26.968 29.541 -27.313 1.00 68.56 339 GLN A O 1
ATOM 2497 N N . THR A 1 340 ? 25.752 29.980 -29.162 1.00 75.69 340 THR A N 1
ATOM 2498 C CA . THR A 1 340 ? 24.443 29.716 -28.549 1.00 75.69 340 THR A CA 1
ATOM 2499 C C . THR A 1 340 ? 24.273 28.201 -28.382 1.00 75.69 340 THR A C 1
ATOM 2501 O O . THR A 1 340 ? 24.617 27.485 -29.324 1.00 75.69 340 THR A O 1
ATOM 2504 N N . PRO A 1 341 ? 23.767 27.715 -27.231 1.00 77.12 341 PRO A N 1
ATOM 2505 C CA . PRO A 1 341 ? 23.450 26.300 -27.050 1.00 77.12 341 PRO A CA 1
ATOM 2506 C C . PRO A 1 341 ? 22.510 25.794 -28.147 1.00 77.12 341 PRO A C 1
ATOM 2508 O O . PRO A 1 341 ? 21.585 26.520 -28.519 1.00 77.12 341 PRO A O 1
ATOM 2511 N N . ALA A 1 342 ? 22.718 24.565 -28.624 1.00 80.00 342 ALA A N 1
ATOM 2512 C CA . ALA A 1 342 ? 21.726 23.903 -29.470 1.00 80.00 342 ALA A CA 1
ATOM 2513 C C . ALA A 1 342 ? 20.501 23.455 -28.651 1.00 80.00 342 ALA A C 1
ATOM 2515 O O . ALA A 1 342 ? 19.383 23.676 -29.096 1.00 80.00 342 ALA A O 1
ATOM 2516 N N . GLU A 1 343 ? 20.714 22.911 -27.444 1.00 87.88 343 GLU A N 1
ATOM 2517 C CA . GLU A 1 343 ? 19.644 22.410 -26.554 1.00 87.88 343 GLU A CA 1
ATOM 2518 C C . GLU A 1 343 ? 19.817 22.873 -25.092 1.00 87.88 343 GLU A C 1
ATOM 2520 O O . GLU A 1 343 ? 18.871 23.316 -24.440 1.00 87.88 343 GLU A O 1
ATOM 2525 N N . GLY A 1 344 ? 21.045 22.814 -24.562 1.00 85.44 344 GLY A N 1
ATOM 2526 C CA . GLY A 1 344 ? 21.367 23.197 -23.184 1.00 85.44 344 GLY A CA 1
ATOM 2527 C C . GLY A 1 344 ? 20.794 22.253 -22.121 1.00 85.44 344 GLY A C 1
ATOM 2528 O O . GLY A 1 344 ? 20.114 22.712 -21.208 1.00 85.44 344 GLY A O 1
ATOM 2529 N N . PHE A 1 345 ? 21.037 20.945 -22.212 1.00 88.69 345 PHE A N 1
ATOM 2530 C CA . PHE A 1 345 ? 20.500 19.947 -21.278 1.00 88.69 345 PHE A CA 1
ATOM 2531 C C . PHE A 1 345 ? 20.976 20.099 -19.819 1.00 88.69 345 PHE A C 1
ATOM 2533 O O . PHE A 1 345 ? 20.188 19.850 -18.903 1.00 88.69 345 PHE A O 1
ATOM 2540 N N . MET A 1 346 ? 22.225 20.514 -19.588 1.00 86.81 346 MET A N 1
ATOM 2541 C CA . MET A 1 346 ? 22.894 20.500 -18.276 1.00 86.81 346 MET A CA 1
ATOM 2542 C C . MET A 1 346 ? 23.095 21.888 -17.662 1.00 86.81 346 MET A C 1
ATOM 2544 O O . MET A 1 346 ? 23.263 21.997 -16.446 1.00 86.81 346 MET A O 1
ATOM 2548 N N . SER A 1 347 ? 23.108 22.961 -18.461 1.00 84.81 347 SER A N 1
ATOM 2549 C CA . SER A 1 347 ? 23.471 24.301 -17.980 1.00 84.81 347 SER A CA 1
ATOM 2550 C C . SER A 1 347 ? 22.529 25.418 -18.451 1.00 84.81 347 SER A C 1
ATOM 2552 O O . SER A 1 347 ? 22.010 25.427 -19.565 1.00 84.81 347 SER A O 1
ATOM 2554 N N . ASN A 1 348 ? 22.340 26.435 -17.601 1.00 77.00 348 ASN A N 1
ATOM 2555 C CA . ASN A 1 348 ? 21.532 27.629 -17.897 1.00 77.00 348 ASN A CA 1
ATOM 2556 C C . ASN A 1 348 ? 22.360 28.771 -18.512 1.00 77.00 348 ASN A C 1
ATOM 2558 O O . ASN A 1 348 ? 22.283 29.923 -18.077 1.00 77.00 348 ASN A O 1
ATOM 2562 N N . GLY A 1 349 ? 23.188 28.463 -19.509 1.00 71.00 349 GLY A N 1
ATOM 2563 C CA . GLY A 1 349 ? 24.001 29.481 -20.187 1.00 71.00 349 GLY A CA 1
ATOM 2564 C C . GLY A 1 349 ? 25.298 28.981 -20.809 1.00 71.00 349 GLY A C 1
ATOM 2565 O O . GLY A 1 349 ? 26.184 29.800 -21.065 1.00 71.00 349 GLY A O 1
ATOM 2566 N N . GLY A 1 350 ? 25.397 27.674 -21.040 1.00 79.25 350 GLY A N 1
ATOM 2567 C CA . GLY A 1 350 ? 26.535 27.011 -21.649 1.00 79.25 350 GLY A CA 1
ATOM 2568 C C . GLY A 1 350 ? 27.677 26.709 -20.699 1.00 79.25 350 GLY A C 1
ATOM 2569 O O . GLY A 1 350 ? 27.714 27.134 -19.537 1.00 79.25 350 GLY A O 1
ATOM 2570 N N . LEU A 1 351 ? 28.623 25.941 -21.227 1.00 82.00 351 LEU A N 1
ATOM 2571 C CA . LEU A 1 351 ? 29.743 25.404 -20.474 1.00 82.00 351 LEU A CA 1
ATOM 2572 C C . LEU A 1 351 ? 31.023 26.197 -20.749 1.00 82.00 351 LEU A C 1
ATOM 2574 O O . LEU A 1 351 ? 31.183 26.890 -21.759 1.00 82.00 351 LEU A O 1
ATOM 2578 N N . ILE A 1 352 ? 31.968 26.083 -19.825 1.00 76.62 352 ILE A N 1
ATOM 2579 C CA . ILE A 1 352 ? 33.377 26.359 -20.102 1.00 76.62 352 ILE A CA 1
ATOM 2580 C C . ILE A 1 352 ? 34.052 25.005 -20.228 1.00 76.62 352 ILE A C 1
ATOM 2582 O O . ILE A 1 352 ? 33.751 24.098 -19.455 1.00 76.62 352 ILE A O 1
ATOM 2586 N N . MET A 1 353 ? 34.967 24.878 -21.186 1.00 73.31 353 MET A N 1
ATOM 2587 C CA . MET A 1 353 ? 35.794 23.686 -21.334 1.00 73.31 353 MET A CA 1
ATOM 2588 C C . MET A 1 353 ? 37.253 23.975 -21.009 1.00 73.31 353 MET A C 1
ATOM 2590 O O . MET A 1 353 ? 37.741 25.084 -21.231 1.00 73.31 353 MET A O 1
ATOM 2594 N N . ASN A 1 354 ? 37.970 22.984 -20.492 1.00 66.19 354 ASN A N 1
ATOM 2595 C CA . ASN A 1 354 ? 39.395 23.119 -20.216 1.00 66.19 354 ASN A CA 1
ATOM 2596 C C . ASN A 1 354 ? 40.202 22.891 -21.494 1.00 66.19 354 ASN A C 1
ATOM 2598 O O . ASN A 1 354 ? 39.975 21.911 -22.189 1.00 66.19 354 ASN A O 1
ATOM 2602 N N . GLY A 1 355 ? 41.101 23.815 -21.837 1.00 56.75 355 GLY A N 1
ATOM 2603 C CA . GLY A 1 355 ? 41.876 23.758 -23.081 1.00 56.75 355 GLY A CA 1
ATOM 2604 C C . GLY A 1 355 ? 43.036 22.816 -22.947 1.00 56.75 355 GLY A C 1
ATOM 2605 O O . GLY A 1 355 ? 43.946 23.124 -22.191 1.00 56.75 355 GLY A O 1
ATOM 2606 N N . VAL A 1 356 ? 42.970 21.702 -23.684 1.00 52.69 356 VAL A N 1
ATOM 2607 C CA . VAL A 1 356 ? 44.036 20.720 -23.941 1.00 52.69 356 VAL A CA 1
ATOM 2608 C C . VAL A 1 356 ? 45.191 20.827 -22.939 1.00 52.69 356 VAL A C 1
ATOM 2610 O O . VAL A 1 356 ? 46.225 21.438 -23.218 1.00 52.69 356 VAL A O 1
ATOM 2613 N N . SER A 1 357 ? 45.030 20.236 -21.755 1.00 43.50 357 SER A N 1
ATOM 2614 C CA . SER A 1 357 ? 46.175 20.054 -20.866 1.00 43.50 357 SER A CA 1
ATOM 2615 C C . SER A 1 357 ? 47.089 19.011 -21.506 1.00 43.50 357 SER A C 1
ATOM 2617 O O . SER A 1 357 ? 46.736 17.837 -21.617 1.00 43.50 357 SER A O 1
ATOM 2619 N N . SER A 1 358 ? 48.273 19.424 -21.959 1.00 43.91 358 SER A N 1
ATOM 2620 C CA . SER A 1 358 ? 49.263 18.518 -22.555 1.00 43.91 358 SER A CA 1
ATOM 2621 C C . SER A 1 358 ? 49.824 17.487 -21.566 1.00 43.91 358 SER A C 1
ATOM 2623 O O . SER A 1 358 ? 50.554 16.596 -21.985 1.00 43.91 358 SER A O 1
ATOM 2625 N N . THR A 1 359 ? 49.508 17.596 -20.272 1.00 48.62 359 THR A N 1
ATOM 2626 C CA . THR A 1 359 ? 50.023 16.728 -19.202 1.00 48.62 359 THR A CA 1
ATOM 2627 C C . THR A 1 359 ? 49.048 16.704 -18.018 1.00 48.62 359 THR A C 1
ATOM 2629 O O . THR A 1 359 ? 49.385 17.148 -16.916 1.00 48.62 359 THR A O 1
ATOM 2632 N N . TRP A 1 360 ? 47.813 16.244 -18.239 1.00 47.53 360 TRP A N 1
ATOM 2633 C CA . TRP A 1 360 ? 46.993 15.764 -17.127 1.00 47.53 360 TRP A CA 1
ATOM 2634 C C . TRP A 1 360 ? 47.464 14.341 -16.804 1.00 47.53 360 TRP A C 1
ATOM 2636 O O . TRP A 1 360 ? 46.990 13.390 -17.402 1.00 47.53 360 TRP A O 1
ATOM 2646 N N . ASP A 1 361 ? 48.457 14.278 -15.915 1.00 48.03 361 ASP A N 1
ATOM 2647 C CA . ASP A 1 361 ? 48.990 13.129 -15.168 1.00 48.03 361 ASP A CA 1
ATOM 2648 C C . ASP A 1 361 ? 50.438 12.666 -15.473 1.00 48.03 361 ASP A C 1
ATOM 2650 O O . ASP A 1 361 ? 50.842 12.418 -16.607 1.00 48.03 361 ASP A O 1
ATOM 2654 N N . ASN A 1 362 ? 51.220 12.565 -14.389 1.00 41.09 362 ASN A N 1
ATOM 2655 C CA . ASN A 1 362 ? 52.546 11.940 -14.276 1.00 41.09 362 ASN A CA 1
ATOM 2656 C C . ASN A 1 362 ? 52.552 10.863 -13.158 1.00 41.09 362 ASN A C 1
ATOM 2658 O O . ASN A 1 362 ? 53.613 10.480 -12.661 1.00 41.09 362 ASN A O 1
ATOM 2662 N N . GLY A 1 363 ? 51.385 10.378 -12.728 1.00 44.00 363 GLY A N 1
ATOM 2663 C CA . GLY A 1 363 ? 51.212 9.335 -11.719 1.00 44.00 363 GLY A CA 1
ATOM 2664 C C . GLY A 1 363 ? 51.539 9.767 -10.286 1.00 44.00 363 GLY A C 1
ATOM 2665 O O . GLY A 1 363 ? 51.779 8.913 -9.433 1.00 44.00 363 GLY A O 1
ATOM 2666 N N . ASN A 1 364 ? 51.590 11.071 -9.991 1.00 46.28 364 ASN A N 1
ATOM 2667 C CA . ASN A 1 364 ? 51.987 11.617 -8.689 1.00 46.28 364 ASN A CA 1
ATOM 2668 C C . ASN A 1 364 ? 50.799 12.116 -7.837 1.00 46.28 364 ASN A C 1
ATOM 2670 O O . ASN A 1 364 ? 50.804 13.237 -7.355 1.00 46.28 364 ASN A O 1
ATOM 2674 N N . ALA A 1 365 ? 49.821 11.239 -7.604 1.00 44.31 365 ALA A N 1
ATOM 2675 C CA . ALA A 1 365 ? 49.054 11.053 -6.357 1.00 44.31 365 ALA A CA 1
ATOM 2676 C C . ALA A 1 365 ? 48.373 12.235 -5.605 1.00 44.31 365 ALA A C 1
ATOM 2678 O O . ALA A 1 365 ? 47.923 11.996 -4.484 1.00 44.31 365 ALA A O 1
ATOM 2679 N N . SER A 1 366 ? 48.241 13.454 -6.139 1.00 47.25 366 SER A N 1
ATOM 2680 C CA . SER A 1 366 ? 47.547 14.556 -5.427 1.00 47.25 366 SER A CA 1
ATOM 2681 C C . SER A 1 366 ? 46.159 14.933 -5.955 1.00 47.25 366 SER A C 1
ATOM 2683 O O . SER A 1 366 ? 45.449 15.650 -5.260 1.00 47.25 366 SER A O 1
ATOM 2685 N N . GLU A 1 367 ? 45.750 14.447 -7.128 1.00 53.78 367 GLU A N 1
ATOM 2686 C CA . GLU A 1 367 ? 44.438 14.752 -7.716 1.00 53.78 367 GLU A CA 1
ATOM 2687 C C . GLU A 1 367 ? 43.453 13.612 -7.375 1.00 53.78 367 GLU A C 1
ATOM 2689 O O . GLU A 1 367 ? 43.652 12.459 -7.767 1.00 53.78 367 GLU A O 1
ATOM 2694 N N . ALA A 1 368 ? 42.424 13.906 -6.578 1.00 56.22 368 ALA A N 1
ATOM 2695 C CA . ALA A 1 368 ? 41.366 12.967 -6.225 1.00 56.22 368 ALA A CA 1
ATOM 2696 C C . ALA A 1 368 ? 40.243 13.051 -7.265 1.00 56.22 368 ALA A C 1
ATOM 2698 O O . ALA A 1 368 ? 39.768 14.131 -7.598 1.00 56.22 368 ALA A O 1
ATOM 2699 N N . THR A 1 369 ? 39.794 11.912 -7.784 1.00 62.66 369 THR A N 1
ATOM 2700 C CA . THR A 1 369 ? 38.528 11.849 -8.521 1.00 62.66 369 THR A CA 1
ATOM 2701 C C . THR A 1 369 ? 37.399 11.543 -7.560 1.00 62.66 369 THR A C 1
ATOM 2703 O O . THR A 1 369 ? 37.457 10.547 -6.828 1.00 62.66 369 THR A O 1
ATOM 2706 N N . LEU A 1 370 ? 36.383 12.396 -7.578 1.00 66.19 370 LEU A N 1
ATOM 2707 C CA . LEU A 1 370 ? 35.208 12.290 -6.729 1.00 66.19 370 LEU A CA 1
ATOM 2708 C C . LEU A 1 370 ? 33.961 12.053 -7.582 1.00 66.19 370 LEU A C 1
ATOM 2710 O O . LEU A 1 370 ? 33.890 12.482 -8.734 1.00 66.19 370 LEU A O 1
ATOM 2714 N N . GLY A 1 371 ? 32.989 11.369 -6.986 1.00 68.69 371 GLY A N 1
ATOM 2715 C CA . GLY A 1 371 ? 31.612 11.310 -7.460 1.00 68.69 371 GLY A CA 1
ATOM 2716 C C . GLY A 1 371 ? 30.697 11.924 -6.409 1.00 68.69 371 GLY A C 1
ATOM 2717 O O . GLY A 1 371 ? 31.016 11.889 -5.218 1.00 68.69 371 GLY A O 1
ATOM 2718 N N . GLN A 1 372 ? 29.581 12.510 -6.843 1.00 72.19 372 GLN A N 1
ATOM 2719 C CA . GLN A 1 372 ? 28.570 13.027 -5.915 1.00 72.19 372 GLN A CA 1
ATOM 2720 C C . GLN A 1 372 ? 27.818 11.906 -5.185 1.00 72.19 372 GLN A C 1
ATOM 2722 O O . GLN A 1 372 ? 27.449 12.086 -4.031 1.00 72.19 372 GLN A O 1
ATOM 2727 N N . ASP A 1 373 ? 27.646 10.752 -5.834 1.00 77.31 373 ASP A N 1
ATOM 2728 C CA . ASP A 1 373 ? 27.042 9.550 -5.260 1.00 77.31 373 ASP A CA 1
ATOM 2729 C C . ASP A 1 373 ? 27.804 8.313 -5.760 1.00 77.31 373 ASP A C 1
ATOM 2731 O O . ASP A 1 373 ? 27.876 8.050 -6.961 1.00 77.31 373 ASP A O 1
ATOM 2735 N N . TYR A 1 374 ? 28.393 7.554 -4.836 1.00 81.81 374 TYR A N 1
ATOM 2736 C CA . TYR A 1 374 ? 29.161 6.347 -5.154 1.00 81.81 374 TYR A CA 1
ATOM 2737 C C . TYR A 1 374 ? 28.304 5.081 -5.256 1.00 81.81 374 TYR A C 1
ATOM 2739 O O . TYR A 1 374 ? 28.856 4.008 -5.511 1.00 81.81 374 TYR A O 1
ATOM 2747 N N . SER A 1 375 ? 26.992 5.182 -5.036 1.00 82.00 375 SER A N 1
ATOM 2748 C CA . SER A 1 375 ? 26.005 4.125 -5.286 1.00 82.00 375 SER A CA 1
ATOM 2749 C C . SER A 1 375 ? 25.328 4.242 -6.656 1.00 82.00 375 SER A C 1
ATOM 2751 O O . SER A 1 375 ? 24.654 3.312 -7.081 1.00 82.00 375 SER A O 1
ATOM 2753 N N . ASP A 1 376 ? 25.591 5.317 -7.404 1.00 85.19 376 ASP A N 1
ATOM 2754 C CA . ASP A 1 376 ? 25.129 5.474 -8.785 1.00 85.19 376 ASP A CA 1
ATOM 2755 C C . ASP A 1 376 ? 25.679 4.348 -9.689 1.00 85.19 376 ASP A C 1
ATOM 2757 O O . ASP A 1 376 ? 26.905 4.196 -9.758 1.00 85.19 376 ASP A O 1
ATOM 2761 N N . PRO A 1 377 ? 24.831 3.563 -10.389 1.00 85.94 377 PRO A N 1
ATOM 2762 C CA . PRO A 1 377 ? 25.234 2.439 -11.224 1.00 85.94 377 PRO A CA 1
ATOM 2763 C C . PRO A 1 377 ? 26.140 2.878 -12.369 1.00 85.94 377 PRO A C 1
ATOM 2765 O O . PRO A 1 377 ? 27.131 2.206 -12.657 1.00 85.94 377 PRO A O 1
ATOM 2768 N N . ALA A 1 378 ? 25.878 4.040 -12.970 1.00 85.69 378 ALA A N 1
ATOM 2769 C CA . ALA A 1 378 ? 26.687 4.584 -14.050 1.00 85.69 378 ALA A CA 1
ATOM 2770 C C . ALA A 1 378 ? 28.077 5.028 -13.544 1.00 85.69 378 ALA A C 1
ATOM 2772 O O . ALA A 1 378 ? 29.053 4.999 -14.297 1.00 85.69 378 ALA A O 1
ATOM 2773 N N . ALA A 1 379 ? 28.205 5.372 -12.256 1.00 85.00 379 ALA A N 1
ATOM 2774 C CA . ALA A 1 379 ? 29.454 5.818 -11.632 1.00 85.00 379 ALA A CA 1
ATOM 2775 C C . ALA A 1 379 ? 30.308 4.679 -11.022 1.00 85.00 379 ALA A C 1
ATOM 2777 O O . ALA A 1 379 ? 31.271 4.941 -10.299 1.00 85.00 379 ALA A O 1
ATOM 2778 N N . GLN A 1 380 ? 30.009 3.403 -11.302 1.00 86.62 380 GLN A N 1
ATOM 2779 C CA . GLN A 1 380 ? 30.707 2.263 -10.682 1.00 86.62 380 GLN A CA 1
ATOM 2780 C C . GLN A 1 380 ? 32.045 1.927 -11.365 1.00 86.62 380 GLN A C 1
ATOM 2782 O O . GLN A 1 380 ? 32.101 1.204 -12.362 1.00 86.62 380 GLN A O 1
ATOM 2787 N N . PHE A 1 381 ? 33.163 2.369 -10.783 1.00 78.38 381 PHE A N 1
ATOM 2788 C CA . PHE A 1 381 ? 34.512 2.082 -11.308 1.00 78.38 381 PHE A CA 1
ATOM 2789 C C . PHE A 1 381 ? 35.377 1.166 -10.422 1.00 78.38 381 PHE A C 1
ATOM 2791 O O . PHE A 1 381 ? 36.546 0.929 -10.729 1.00 78.38 381 PHE A O 1
ATOM 2798 N N . GLY A 1 382 ? 34.800 0.590 -9.360 1.00 73.56 382 GLY A N 1
ATOM 2799 C CA . GLY A 1 382 ? 35.306 -0.621 -8.697 1.00 73.56 382 GLY A CA 1
ATOM 2800 C C . GLY A 1 382 ? 36.761 -0.571 -8.264 1.00 73.56 382 GLY A C 1
ATOM 2801 O O . GLY A 1 382 ? 37.546 -1.463 -8.581 1.00 73.56 382 GLY A O 1
ATOM 2802 N N . GLY A 1 383 ? 37.156 0.484 -7.561 1.00 70.19 383 GLY A N 1
ATOM 2803 C CA . GLY A 1 383 ? 38.513 0.541 -7.033 1.00 70.19 383 GLY A CA 1
ATOM 2804 C C . GLY A 1 383 ? 39.605 0.921 -8.055 1.00 70.19 383 GLY A C 1
ATOM 2805 O O . GLY A 1 383 ? 40.781 0.918 -7.684 1.00 70.19 383 GLY A O 1
ATOM 2806 N N . ILE A 1 384 ? 39.259 1.236 -9.310 1.00 72.38 384 ILE A N 1
ATOM 2807 C CA . ILE A 1 384 ? 40.215 1.640 -10.353 1.00 72.38 384 ILE A CA 1
ATOM 2808 C C . ILE A 1 384 ? 40.466 3.148 -10.254 1.00 72.38 384 ILE A C 1
ATOM 2810 O O . ILE A 1 384 ? 39.529 3.935 -10.177 1.00 72.38 384 ILE A O 1
ATOM 2814 N N . VAL A 1 385 ? 41.732 3.568 -10.247 1.00 67.06 385 VAL A N 1
ATOM 2815 C CA . VAL A 1 385 ? 42.064 5.000 -10.285 1.00 67.06 385 VAL A CA 1
ATOM 2816 C C . VAL A 1 385 ? 41.762 5.526 -11.682 1.00 67.06 385 VAL A C 1
ATOM 2818 O O . VAL A 1 385 ? 42.250 4.970 -12.662 1.00 67.06 385 VAL A O 1
ATOM 2821 N N . TRP A 1 386 ? 40.970 6.591 -11.762 1.00 70.56 386 TRP A N 1
ATOM 2822 C CA . TRP A 1 386 ? 40.768 7.314 -13.008 1.00 70.56 386 TRP A CA 1
ATOM 2823 C C . TRP A 1 386 ? 42.075 7.981 -13.439 1.00 70.56 386 TRP A C 1
ATOM 2825 O O . TRP A 1 386 ? 42.578 8.857 -12.732 1.00 70.56 386 TRP A O 1
ATOM 2835 N N . THR A 1 387 ? 42.615 7.589 -14.594 1.00 63.44 387 THR A N 1
ATOM 2836 C CA . THR A 1 387 ? 43.825 8.203 -15.149 1.00 63.44 387 THR A CA 1
ATOM 2837 C C . THR A 1 387 ? 43.464 9.034 -16.375 1.00 63.44 387 THR A C 1
ATOM 2839 O O . THR A 1 387 ? 42.947 8.538 -17.380 1.00 63.44 387 THR A O 1
ATOM 2842 N N . GLY A 1 388 ? 43.749 10.334 -16.318 1.00 57.75 388 GLY A N 1
ATOM 2843 C CA . GLY A 1 388 ? 43.653 11.178 -17.500 1.00 57.75 388 GLY A CA 1
ATOM 2844 C C . GLY A 1 388 ? 44.725 10.775 -18.522 1.00 57.75 388 GLY A C 1
ATOM 2845 O O . GLY A 1 388 ? 45.904 10.773 -18.196 1.00 57.75 388 GLY A O 1
ATOM 2846 N N . ILE A 1 389 ? 44.371 10.440 -19.768 1.00 57.69 389 ILE A N 1
ATOM 2847 C CA . ILE A 1 389 ? 45.376 10.240 -20.826 1.00 57.69 389 ILE A CA 1
ATOM 2848 C C . ILE A 1 389 ? 45.777 11.606 -21.411 1.00 57.69 389 ILE A C 1
ATOM 2850 O O . ILE A 1 389 ? 44.933 12.464 -21.685 1.00 57.69 389 ILE A O 1
ATOM 2854 N N . GLY A 1 390 ? 47.073 11.822 -21.657 1.00 48.12 390 GLY A N 1
ATOM 2855 C CA . GLY A 1 390 ? 47.568 13.017 -22.349 1.00 48.12 390 GLY A CA 1
ATOM 2856 C C . GLY A 1 390 ? 46.884 13.232 -23.709 1.00 48.12 390 GLY A C 1
ATOM 2857 O O . GLY A 1 390 ? 46.830 12.324 -24.536 1.00 48.12 390 GLY A O 1
ATOM 2858 N N . GLY A 1 391 ? 46.360 14.440 -23.947 1.00 51.06 391 GLY A N 1
ATOM 2859 C CA . GLY A 1 391 ? 45.564 14.765 -25.141 1.00 51.06 391 GLY A CA 1
ATOM 2860 C C . GLY A 1 391 ? 44.047 14.779 -24.923 1.00 51.06 391 GLY A C 1
ATOM 2861 O O . GLY A 1 391 ? 43.313 15.027 -25.877 1.00 51.06 391 GLY A O 1
ATOM 2862 N N . SER A 1 392 ? 43.582 14.566 -23.690 1.00 53.09 392 SER A N 1
ATOM 2863 C CA . SER A 1 392 ? 42.197 14.815 -23.267 1.00 53.09 392 SER A CA 1
ATOM 2864 C C . SER A 1 392 ? 41.827 16.270 -23.551 1.00 53.09 392 SER A C 1
ATOM 2866 O O . SER A 1 392 ? 42.439 17.188 -22.999 1.00 53.09 392 SER A O 1
ATOM 2868 N N . LYS A 1 393 ? 40.911 16.493 -24.499 1.00 54.84 393 LYS A N 1
ATOM 2869 C CA . LYS A 1 393 ? 40.689 17.837 -25.041 1.00 54.84 393 LYS A CA 1
ATOM 2870 C C . LYS A 1 393 ? 39.721 18.669 -24.217 1.00 54.84 393 LYS A C 1
ATOM 2872 O O . LYS A 1 393 ? 39.957 19.869 -24.184 1.00 54.84 393 LYS A O 1
ATOM 2877 N N . PHE A 1 394 ? 38.733 18.077 -23.536 1.00 62.09 394 PHE A N 1
ATOM 2878 C CA . PHE A 1 394 ? 37.687 18.847 -22.863 1.00 62.09 394 PHE A CA 1
ATOM 2879 C C . PHE A 1 394 ? 37.106 18.142 -21.630 1.00 62.09 394 PHE A C 1
ATOM 2881 O O . PHE A 1 394 ? 36.329 17.196 -21.744 1.00 62.09 394 PHE A O 1
ATOM 2888 N N . ASN A 1 395 ? 37.432 18.674 -20.456 1.00 73.56 395 ASN A N 1
ATOM 2889 C CA . ASN A 1 395 ? 36.550 18.577 -19.296 1.00 73.56 395 ASN A CA 1
ATOM 2890 C C . ASN A 1 395 ? 35.660 19.818 -19.291 1.00 73.56 395 ASN A C 1
ATOM 2892 O O . ASN A 1 395 ? 36.073 20.852 -19.831 1.00 73.56 395 ASN A O 1
ATOM 2896 N N . TRP A 1 396 ? 34.494 19.762 -18.655 1.00 79.94 396 TRP A N 1
ATOM 2897 C CA . TRP A 1 396 ? 33.592 20.912 -18.584 1.00 79.94 396 TRP A CA 1
ATOM 2898 C C . TRP A 1 396 ? 33.214 21.290 -17.162 1.00 79.94 396 TRP A C 1
ATOM 2900 O O . TRP A 1 396 ? 33.490 20.583 -16.204 1.00 79.94 396 TRP A O 1
ATOM 2910 N N . ARG A 1 397 ? 32.591 22.455 -17.053 1.00 82.69 397 ARG A N 1
ATOM 2911 C CA . ARG A 1 397 ? 31.759 22.872 -15.927 1.00 82.69 397 ARG A CA 1
ATOM 2912 C C . ARG A 1 397 ? 30.859 24.020 -16.391 1.00 82.69 397 ARG A C 1
ATOM 2914 O O . ARG A 1 397 ? 31.142 24.620 -17.440 1.00 82.69 397 ARG A O 1
ATOM 2921 N N . PRO A 1 398 ? 29.803 24.369 -15.643 1.00 84.19 398 PRO A N 1
ATOM 2922 C CA . PRO A 1 398 ? 29.027 25.563 -15.904 1.00 84.19 398 PRO A CA 1
ATOM 2923 C C . PRO A 1 398 ? 29.939 26.783 -15.941 1.00 84.19 398 PRO A C 1
ATOM 2925 O O . PRO A 1 398 ? 30.980 26.839 -15.275 1.00 84.19 398 PRO A O 1
ATOM 2928 N N . ARG A 1 399 ? 29.563 27.788 -16.731 1.00 77.00 399 ARG A N 1
ATOM 2929 C CA . ARG A 1 399 ? 30.260 29.072 -16.661 1.00 77.00 399 ARG A CA 1
ATOM 2930 C C . ARG A 1 399 ? 30.278 29.600 -15.232 1.00 77.00 399 ARG A C 1
ATOM 2932 O O . ARG A 1 399 ? 29.327 29.413 -14.495 1.00 77.00 399 ARG A O 1
ATOM 2939 N N . TYR A 1 400 ? 31.322 30.339 -14.869 1.00 70.56 400 TYR A N 1
ATOM 2940 C CA . TYR A 1 400 ? 31.509 30.885 -13.517 1.00 70.56 400 TYR A CA 1
ATOM 2941 C C . TYR A 1 400 ? 30.376 31.814 -13.032 1.00 70.56 400 TYR A C 1
ATOM 2943 O O . TYR A 1 400 ? 30.356 32.181 -11.863 1.00 70.56 400 TYR A O 1
ATOM 2951 N N . ASP A 1 401 ? 29.474 32.241 -13.921 1.00 71.38 401 ASP A N 1
ATOM 2952 C CA . ASP A 1 401 ? 28.278 33.035 -13.626 1.00 71.38 401 ASP A CA 1
ATOM 2953 C C . ASP A 1 401 ? 26.960 32.239 -13.717 1.00 71.38 401 ASP A C 1
ATOM 2955 O O . ASP A 1 401 ? 25.888 32.838 -13.643 1.00 71.38 401 ASP A O 1
ATOM 2959 N N . ARG A 1 402 ? 27.016 30.919 -13.938 1.00 80.00 402 ARG A N 1
ATOM 2960 C CA . ARG A 1 402 ? 25.873 30.016 -14.149 1.00 80.00 402 ARG A CA 1
ATOM 2961 C C . ARG A 1 402 ? 25.976 28.734 -13.321 1.00 80.00 402 ARG A C 1
ATOM 2963 O O . ARG A 1 402 ? 27.034 28.130 -13.248 1.00 80.00 402 ARG A O 1
ATOM 2970 N N . ALA A 1 403 ? 24.857 28.262 -12.789 1.00 81.62 403 ALA A N 1
ATOM 2971 C CA . ALA A 1 403 ? 24.787 26.967 -12.120 1.00 81.62 403 ALA A CA 1
ATOM 2972 C C . ALA A 1 403 ? 24.478 25.822 -13.102 1.00 81.62 403 ALA A C 1
ATOM 2974 O O . ALA A 1 403 ? 24.031 26.046 -14.237 1.00 81.62 403 ALA A O 1
ATOM 2975 N N . TYR A 1 404 ? 24.687 24.596 -12.623 1.00 86.75 404 TYR A N 1
ATOM 2976 C CA . TYR A 1 404 ? 24.035 23.414 -13.178 1.00 86.75 404 TYR A CA 1
ATOM 2977 C C . TYR A 1 404 ? 22.510 23.578 -13.151 1.00 86.75 404 TYR A C 1
ATOM 2979 O O . TYR A 1 404 ? 21.970 24.295 -12.306 1.00 86.75 404 TYR A O 1
ATOM 2987 N N . ARG A 1 405 ? 21.815 22.941 -14.098 1.00 87.25 405 ARG A N 1
ATOM 2988 C CA . ARG A 1 405 ? 20.364 22.747 -13.990 1.00 87.25 405 ARG A CA 1
ATOM 2989 C C . ARG A 1 405 ? 20.055 21.744 -12.875 1.00 87.25 405 ARG A C 1
ATOM 2991 O O . ARG A 1 405 ? 20.891 20.903 -12.546 1.00 87.25 405 ARG A O 1
ATOM 2998 N N . ASP A 1 406 ? 18.842 21.815 -12.340 1.00 82.56 406 ASP A N 1
ATOM 2999 C CA . ASP A 1 406 ? 18.372 20.863 -11.332 1.00 82.56 406 ASP A CA 1
ATOM 3000 C C . ASP A 1 406 ? 18.418 19.431 -11.877 1.00 82.56 406 ASP A C 1
ATOM 3002 O O . ASP A 1 406 ? 18.136 19.195 -13.059 1.00 82.56 406 ASP A O 1
ATOM 3006 N N . GLY A 1 407 ? 18.811 18.486 -11.024 1.00 80.94 407 GLY A N 1
ATOM 3007 C CA . GLY A 1 407 ? 18.925 17.075 -11.383 1.00 80.94 407 GLY A CA 1
ATOM 3008 C C . GLY A 1 407 ? 20.221 16.681 -12.093 1.00 80.94 407 GLY A C 1
ATOM 3009 O O . GLY A 1 407 ? 20.359 15.533 -12.508 1.00 80.94 407 GLY A O 1
ATOM 3010 N N . VAL A 1 408 ? 21.190 17.586 -12.280 1.00 88.19 408 VAL A N 1
ATOM 3011 C CA . VAL A 1 408 ? 22.472 17.208 -12.904 1.00 88.19 408 VAL A CA 1
ATOM 3012 C C . VAL A 1 408 ? 23.357 16.460 -11.911 1.00 88.19 408 VAL A C 1
ATOM 3014 O O . VAL A 1 408 ? 23.892 17.028 -10.963 1.00 88.19 408 VAL A O 1
ATOM 3017 N N . ARG A 1 409 ? 23.590 15.179 -12.146 1.00 87.00 409 ARG A N 1
ATOM 3018 C CA . ARG A 1 409 ? 24.515 14.383 -11.354 1.00 87.00 409 ARG A CA 1
ATOM 3019 C C . ARG A 1 409 ? 25.923 14.427 -11.930 1.00 87.00 409 ARG A C 1
ATOM 3021 O O . ARG A 1 409 ? 26.136 14.170 -13.113 1.00 87.00 409 ARG A O 1
ATOM 3028 N N . ARG A 1 410 ? 26.902 14.708 -11.073 1.00 87.88 410 ARG A N 1
ATOM 3029 C CA . ARG A 1 410 ? 28.333 14.668 -11.394 1.00 87.88 410 ARG A CA 1
ATOM 3030 C C . ARG A 1 410 ? 28.899 13.316 -10.982 1.00 87.88 410 ARG A C 1
ATOM 3032 O O . ARG A 1 410 ? 29.083 13.041 -9.795 1.00 87.88 410 ARG A O 1
ATOM 3039 N N . MET A 1 411 ? 29.149 12.470 -11.973 1.00 84.94 411 MET A N 1
ATOM 3040 C CA . MET A 1 411 ? 29.613 11.099 -11.766 1.00 84.94 411 MET A CA 1
ATOM 3041 C C . MET A 1 411 ? 31.106 11.076 -11.457 1.00 84.94 411 MET A C 1
ATOM 3043 O O . MET A 1 411 ? 31.528 10.413 -10.515 1.00 84.94 411 MET A O 1
ATOM 3047 N N . ILE A 1 412 ? 31.895 11.806 -12.256 1.00 82.25 412 ILE A N 1
ATOM 3048 C CA . ILE A 1 412 ? 33.338 11.963 -12.069 1.00 82.25 412 ILE A CA 1
ATOM 3049 C C . ILE A 1 412 ? 33.737 13.405 -12.328 1.00 82.25 412 ILE A C 1
ATOM 3051 O O . ILE A 1 412 ? 33.521 13.934 -13.422 1.00 82.25 412 ILE A O 1
ATOM 3055 N N . TYR A 1 413 ? 34.411 13.992 -11.346 1.00 81.25 413 TYR A N 1
ATOM 3056 C CA . TYR A 1 413 ? 35.060 15.289 -11.466 1.00 81.25 413 TYR A CA 1
ATOM 3057 C C . TYR A 1 413 ? 36.425 15.304 -10.768 1.00 81.25 413 TYR A C 1
ATOM 3059 O O . TYR A 1 413 ? 36.707 14.467 -9.903 1.00 81.25 413 TYR A O 1
ATOM 3067 N N . SER A 1 414 ? 37.297 16.229 -11.177 1.00 75.75 414 SER A N 1
ATOM 3068 C CA . SER A 1 414 ? 38.593 16.439 -10.527 1.00 75.75 414 SER A CA 1
ATOM 3069 C C . SER A 1 414 ? 38.460 17.233 -9.231 1.00 75.75 414 SER A C 1
ATOM 3071 O O . SER A 1 414 ? 37.723 18.211 -9.177 1.00 75.75 414 SER A O 1
ATOM 3073 N N . ASP A 1 415 ? 39.232 16.846 -8.221 1.00 70.88 415 ASP A N 1
ATOM 3074 C CA . ASP A 1 415 ? 39.451 17.592 -6.983 1.00 70.88 415 ASP A CA 1
ATOM 3075 C C . ASP A 1 415 ? 40.962 17.633 -6.698 1.00 70.88 415 ASP A C 1
ATOM 3077 O O . ASP A 1 415 ? 41.593 16.596 -6.471 1.00 70.88 415 ASP A O 1
ATOM 3081 N N . ASP A 1 416 ? 41.575 18.818 -6.767 1.00 65.19 416 ASP A N 1
ATOM 3082 C CA . ASP A 1 416 ? 42.988 19.007 -6.407 1.00 65.19 416 ASP A CA 1
ATOM 3083 C C . ASP A 1 416 ? 43.116 19.888 -5.162 1.00 65.19 416 ASP A C 1
ATOM 3085 O O . ASP A 1 416 ? 43.371 21.095 -5.225 1.00 65.19 416 ASP A O 1
ATOM 3089 N N . ALA A 1 417 ? 43.022 19.231 -4.004 1.00 55.94 417 ALA A N 1
ATOM 3090 C CA . ALA A 1 417 ? 43.139 19.842 -2.682 1.00 55.94 417 ALA A CA 1
ATOM 3091 C C . ALA A 1 417 ? 44.487 20.555 -2.423 1.00 55.94 417 ALA A C 1
ATOM 3093 O O . ALA A 1 417 ? 44.634 21.253 -1.415 1.00 55.94 417 ALA A O 1
ATOM 3094 N N . SER A 1 418 ? 45.498 20.372 -3.287 1.00 50.44 418 SER A N 1
ATOM 3095 C CA . SER A 1 418 ? 46.856 20.895 -3.095 1.00 50.44 418 SER A CA 1
ATOM 3096 C C . SER A 1 418 ? 47.131 22.229 -3.800 1.00 50.44 418 SER A C 1
ATOM 3098 O O . SER A 1 418 ? 48.137 22.885 -3.505 1.00 50.44 418 SER A O 1
ATOM 3100 N N . VAL A 1 419 ? 46.244 22.679 -4.694 1.00 50.62 419 VAL A N 1
ATOM 3101 C CA . VAL A 1 419 ? 46.402 23.941 -5.434 1.00 50.62 419 VAL A CA 1
ATOM 3102 C C . VAL A 1 419 ? 45.405 24.974 -4.937 1.00 50.62 419 VAL A C 1
ATOM 3104 O O . VAL A 1 419 ? 44.274 24.665 -4.593 1.00 50.62 419 VAL A O 1
ATOM 3107 N N . ALA A 1 420 ? 45.815 26.241 -4.906 1.00 50.19 420 ALA A N 1
ATOM 3108 C CA . ALA A 1 420 ? 44.976 27.338 -4.440 1.00 50.19 420 ALA A CA 1
ATOM 3109 C C . ALA A 1 420 ? 43.776 27.591 -5.375 1.00 50.19 420 ALA A C 1
ATOM 3111 O O . ALA A 1 420 ? 43.880 28.504 -6.186 1.00 50.19 420 ALA A O 1
ATOM 3112 N N . ALA A 1 421 ? 42.701 26.796 -5.272 1.00 48.53 421 ALA A N 1
ATOM 3113 C CA . ALA A 1 421 ? 41.293 26.937 -5.706 1.00 48.53 421 ALA A CA 1
ATOM 3114 C C . ALA A 1 421 ? 40.960 27.578 -7.084 1.00 48.53 421 ALA A C 1
ATOM 3116 O O . ALA A 1 421 ? 39.813 27.798 -7.448 1.00 48.53 421 ALA A O 1
ATOM 3117 N N . TYR A 1 422 ? 41.980 27.894 -7.872 1.00 49.06 422 TYR A N 1
ATOM 3118 C CA . TYR A 1 422 ? 41.945 28.628 -9.136 1.00 49.06 422 TYR A CA 1
ATOM 3119 C C . TYR A 1 422 ? 42.968 28.056 -10.123 1.00 49.06 422 TYR A C 1
ATOM 3121 O O . TYR A 1 422 ? 43.313 28.705 -11.112 1.00 49.06 422 TYR A O 1
ATOM 3129 N N . SER A 1 423 ? 43.512 26.867 -9.849 1.00 54.03 423 SER A N 1
ATOM 3130 C CA . SER A 1 423 ? 44.342 26.191 -10.838 1.00 54.03 423 SER A CA 1
ATOM 3131 C C . SER A 1 423 ? 43.446 25.698 -11.975 1.00 54.03 423 SER A C 1
ATOM 3133 O O . SER A 1 423 ? 42.270 25.395 -11.783 1.00 54.03 423 SER A O 1
ATOM 3135 N N . SER A 1 424 ? 43.996 25.589 -13.178 1.00 56.66 424 SER A N 1
ATOM 3136 C CA . SER A 1 424 ? 43.316 25.037 -14.354 1.00 56.66 424 SER A CA 1
ATOM 3137 C C . SER A 1 424 ? 42.953 23.545 -14.229 1.00 56.66 424 SER A C 1
ATOM 3139 O O . SER A 1 424 ? 42.736 22.906 -15.252 1.00 56.66 424 SER A O 1
ATOM 3141 N N . LYS A 1 425 ? 42.964 22.960 -13.026 1.00 58.91 425 LYS A N 1
ATOM 3142 C CA . LYS A 1 425 ? 42.894 21.512 -12.783 1.00 58.91 425 LYS A CA 1
ATOM 3143 C C . LYS A 1 425 ? 41.799 21.093 -11.800 1.00 58.91 425 LYS A C 1
ATOM 3145 O O . LYS A 1 425 ? 41.473 19.915 -11.743 1.00 58.91 425 LYS A O 1
ATOM 3150 N N . ASP A 1 426 ? 41.196 22.035 -11.081 1.00 69.25 426 ASP A N 1
ATOM 3151 C CA . ASP A 1 426 ? 40.239 21.732 -10.013 1.00 69.25 426 ASP A CA 1
ATOM 3152 C C . ASP A 1 426 ? 38.770 21.872 -10.455 1.00 69.25 426 ASP A C 1
ATOM 3154 O O . ASP A 1 426 ? 38.439 22.756 -11.254 1.00 69.25 426 ASP A O 1
ATOM 3158 N N . ASN A 1 427 ? 37.911 20.997 -9.928 1.00 74.25 427 ASN A N 1
ATOM 3159 C CA . ASN A 1 427 ? 36.461 20.931 -10.125 1.00 74.25 427 ASN A CA 1
ATOM 3160 C C . ASN A 1 427 ? 35.984 20.844 -11.586 1.00 74.25 427 ASN A C 1
ATOM 3162 O O . ASN A 1 427 ? 35.007 21.488 -11.978 1.00 74.25 427 ASN A O 1
ATOM 3166 N N . TRP A 1 428 ? 36.686 20.064 -12.405 1.00 79.56 428 TRP A N 1
ATOM 3167 C CA . TRP A 1 428 ? 36.314 19.824 -13.795 1.00 79.56 428 TRP A CA 1
ATOM 3168 C C . TRP A 1 428 ? 35.615 18.480 -13.956 1.00 79.56 428 TRP A C 1
ATOM 3170 O O . TRP A 1 428 ? 36.139 17.454 -13.531 1.00 79.56 428 TRP A O 1
ATOM 3180 N N . ASP A 1 429 ? 34.466 18.486 -14.619 1.00 83.56 429 ASP A N 1
ATOM 3181 C CA . ASP A 1 429 ? 33.661 17.302 -14.875 1.00 83.56 429 ASP A CA 1
ATOM 3182 C C . ASP A 1 429 ? 34.174 16.500 -16.072 1.00 83.56 429 ASP A C 1
ATOM 3184 O O . ASP A 1 429 ? 34.455 17.047 -17.144 1.00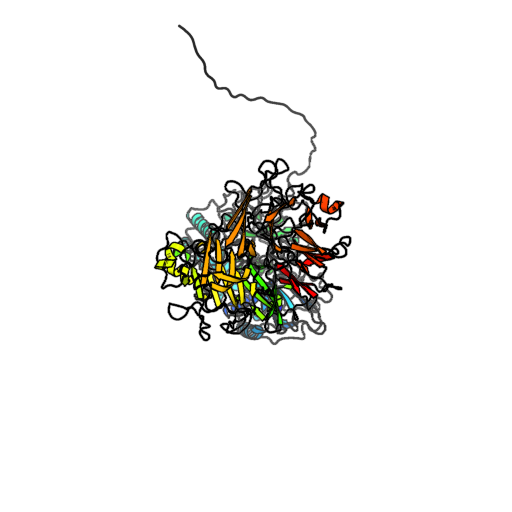 83.56 429 ASP A O 1
ATOM 3188 N N . PHE A 1 430 ? 34.272 15.188 -15.866 1.00 82.00 430 PHE A N 1
ATOM 3189 C CA . PHE A 1 430 ? 34.585 14.188 -16.887 1.00 82.00 430 PHE A CA 1
ATOM 3190 C C . PHE A 1 430 ? 33.357 13.369 -17.271 1.00 82.00 430 PHE A C 1
ATOM 3192 O O . PHE A 1 430 ? 33.278 12.884 -18.396 1.00 82.00 430 PHE A O 1
ATOM 3199 N N . ALA A 1 431 ? 32.422 13.176 -16.343 1.00 87.25 431 ALA A N 1
ATOM 3200 C CA . ALA A 1 431 ? 31.188 12.454 -16.598 1.00 87.25 431 ALA A CA 1
ATOM 3201 C C . ALA A 1 431 ? 30.050 13.040 -15.761 1.00 87.25 431 ALA A C 1
ATOM 3203 O O . ALA A 1 431 ? 30.179 13.185 -14.542 1.00 87.25 431 ALA A O 1
ATOM 3204 N N . THR A 1 432 ? 28.938 13.363 -16.414 1.00 89.88 432 THR A N 1
ATOM 3205 C CA . THR A 1 432 ? 27.720 13.862 -15.767 1.00 89.88 432 THR A CA 1
ATOM 3206 C C . THR A 1 432 ? 26.495 13.263 -16.433 1.00 89.88 432 THR A C 1
ATOM 3208 O O . THR A 1 432 ? 26.535 12.973 -17.628 1.00 89.88 432 THR A O 1
ATOM 3211 N N . TRP A 1 433 ? 25.383 13.170 -15.719 1.00 91.31 433 TRP A N 1
ATOM 3212 C CA . TRP A 1 433 ? 24.098 12.859 -16.334 1.00 91.31 433 TRP A CA 1
ATOM 3213 C C . TRP A 1 433 ? 22.956 13.651 -15.719 1.00 91.31 433 TRP A C 1
ATOM 3215 O O . TRP A 1 433 ? 23.105 14.256 -14.663 1.00 91.31 433 TRP A O 1
ATOM 3225 N N . ARG A 1 434 ? 21.820 13.679 -16.408 1.00 89.44 434 ARG A N 1
ATOM 3226 C CA . ARG A 1 434 ? 20.575 14.298 -15.943 1.00 89.44 434 ARG A CA 1
ATOM 3227 C C . ARG A 1 434 ? 19.409 13.668 -16.691 1.00 89.44 434 ARG A C 1
ATOM 3229 O O . ARG A 1 434 ? 19.524 13.486 -17.902 1.00 89.44 434 ARG A O 1
ATOM 3236 N N . ARG A 1 435 ? 18.275 13.407 -16.036 1.00 87.12 435 ARG A N 1
ATOM 3237 C CA . ARG A 1 435 ? 17.028 13.192 -16.789 1.00 87.12 435 ARG A CA 1
ATOM 3238 C C . ARG A 1 435 ? 16.656 14.473 -17.514 1.00 87.12 435 ARG A C 1
ATOM 3240 O O . ARG A 1 435 ? 16.812 15.568 -16.959 1.00 87.12 435 ARG A O 1
ATOM 3247 N N . LYS A 1 436 ? 16.234 14.371 -18.773 1.00 89.69 436 LYS A N 1
ATOM 3248 C CA . LYS A 1 436 ? 15.877 15.567 -19.534 1.00 89.69 436 LYS A CA 1
ATOM 3249 C C . LYS A 1 436 ? 14.813 16.345 -18.754 1.00 89.69 436 LYS A C 1
ATOM 3251 O O . LYS A 1 436 ? 13.876 15.774 -18.222 1.00 89.69 436 LYS A O 1
ATOM 3256 N N . ASP A 1 437 ? 15.039 17.647 -18.607 1.00 86.31 437 ASP A N 1
ATOM 3257 C CA . ASP A 1 437 ? 14.185 18.561 -17.834 1.00 86.31 437 ASP A CA 1
ATOM 3258 C C . ASP A 1 437 ? 13.992 18.236 -16.341 1.00 86.31 437 ASP A C 1
ATOM 3260 O O . ASP A 1 437 ? 13.260 18.958 -15.675 1.00 86.31 437 ASP A O 1
ATOM 3264 N N . ASN A 1 438 ? 14.757 17.285 -15.785 1.00 83.44 438 ASN A N 1
ATOM 3265 C CA . ASN A 1 438 ? 14.549 16.724 -14.444 1.00 83.44 438 ASN A CA 1
ATOM 3266 C C . ASN A 1 438 ? 13.177 16.038 -14.294 1.00 83.44 438 ASN A C 1
ATOM 3268 O O . ASN A 1 438 ? 12.574 16.077 -13.226 1.00 83.44 438 ASN A O 1
ATOM 3272 N N . ASP A 1 439 ? 12.692 15.450 -15.385 1.00 79.19 439 ASP A N 1
ATOM 3273 C CA . ASP A 1 439 ? 11.410 14.762 -15.476 1.00 79.19 439 ASP A CA 1
ATOM 3274 C C . ASP A 1 439 ? 11.640 13.239 -15.440 1.00 79.19 439 ASP A C 1
ATOM 3276 O O . ASP A 1 439 ? 12.453 12.738 -16.230 1.00 79.19 439 ASP A O 1
ATOM 3280 N N . PRO A 1 440 ? 10.996 12.490 -14.525 1.00 74.88 440 PRO A N 1
ATOM 3281 C CA . PRO A 1 440 ? 11.186 11.052 -14.423 1.00 74.88 440 PRO A CA 1
ATOM 3282 C C . PRO A 1 440 ? 10.699 10.267 -15.651 1.00 74.88 440 PRO A C 1
ATOM 3284 O O . PRO A 1 440 ? 11.253 9.197 -15.904 1.00 74.88 440 PRO A O 1
ATOM 3287 N N . ASP A 1 441 ? 9.760 10.788 -16.442 1.00 79.69 441 ASP A N 1
ATOM 3288 C CA . ASP A 1 441 ? 9.229 10.093 -17.625 1.00 79.69 441 ASP A CA 1
ATOM 3289 C C . ASP A 1 441 ? 10.122 10.244 -18.861 1.00 79.69 441 ASP A C 1
ATOM 3291 O O . ASP A 1 441 ? 9.969 9.527 -19.857 1.00 79.69 441 ASP A O 1
ATOM 3295 N N . LYS A 1 442 ? 11.086 11.165 -18.799 1.00 86.81 442 LYS A N 1
ATOM 3296 C CA . LYS A 1 442 ? 12.006 11.451 -19.894 1.00 86.81 442 LYS A CA 1
ATOM 3297 C C . LYS A 1 442 ? 13.318 10.689 -19.759 1.00 86.81 442 LYS A C 1
ATOM 3299 O O . LYS A 1 442 ? 13.779 10.325 -18.677 1.00 86.81 442 LYS A O 1
ATOM 3304 N N . GLY A 1 443 ? 13.963 10.501 -20.903 1.00 87.50 443 GLY A N 1
ATOM 3305 C CA . GLY A 1 443 ? 15.228 9.799 -21.015 1.00 87.50 443 GLY A CA 1
ATOM 3306 C C . GLY A 1 443 ? 16.383 10.532 -20.339 1.00 87.50 443 GLY A C 1
ATOM 3307 O O . GLY A 1 443 ? 16.361 11.750 -20.109 1.00 87.50 443 GLY A O 1
ATOM 3308 N N . THR A 1 444 ? 17.436 9.776 -20.040 1.00 90.50 444 THR A N 1
ATOM 3309 C CA . THR A 1 444 ? 18.633 10.314 -19.397 1.00 90.50 444 THR A CA 1
ATOM 3310 C C . THR A 1 444 ? 19.617 10.839 -20.432 1.00 90.50 444 THR A C 1
ATOM 3312 O O . THR A 1 444 ? 19.950 10.167 -21.405 1.00 90.50 444 THR A O 1
ATOM 3315 N N . ILE A 1 445 ? 20.125 12.046 -20.209 1.00 93.06 445 ILE A N 1
ATOM 3316 C CA . ILE A 1 445 ? 21.224 12.626 -20.971 1.00 93.06 445 ILE A CA 1
ATOM 3317 C C . ILE A 1 445 ? 22.525 12.317 -20.232 1.00 93.06 445 ILE A C 1
ATOM 3319 O O . ILE A 1 445 ? 22.690 12.733 -19.089 1.00 93.06 445 ILE A O 1
ATOM 3323 N N . TYR A 1 446 ? 23.458 11.630 -20.881 1.00 92.94 446 TYR A N 1
ATOM 3324 C CA . TYR A 1 446 ? 24.787 11.314 -20.360 1.00 92.94 446 TYR A CA 1
ATOM 3325 C C . TYR A 1 446 ? 25.852 12.077 -21.133 1.00 92.94 446 TYR A C 1
ATOM 3327 O O . TYR A 1 446 ? 25.916 12.002 -22.360 1.00 92.94 446 TYR A O 1
ATOM 3335 N N . TYR A 1 447 ? 26.721 12.779 -20.419 1.00 91.56 447 TYR A N 1
ATOM 3336 C CA . TYR A 1 447 ? 27.867 13.489 -20.975 1.00 91.56 447 TYR A CA 1
ATOM 3337 C C . TYR A 1 447 ? 29.151 12.817 -20.522 1.00 91.56 447 TYR A C 1
ATOM 3339 O O . TYR A 1 447 ? 29.383 12.675 -19.324 1.00 91.56 447 TYR A O 1
ATOM 3347 N N . LEU A 1 448 ? 29.995 12.451 -21.486 1.00 87.62 448 LEU A N 1
ATOM 3348 C CA . LEU A 1 448 ? 31.266 11.762 -21.279 1.00 87.62 448 LEU A CA 1
ATOM 3349 C C . LEU A 1 448 ? 32.422 12.535 -21.947 1.00 87.62 448 LEU A C 1
ATOM 3351 O O . LEU A 1 448 ? 32.530 12.619 -23.170 1.00 87.62 448 LEU A O 1
ATOM 3355 N N . GLY A 1 449 ? 33.307 13.120 -21.145 1.00 80.81 449 GLY A N 1
ATOM 3356 C CA . GLY A 1 449 ? 34.402 13.992 -21.576 1.00 80.81 449 GLY A CA 1
ATOM 3357 C C . GLY A 1 449 ? 35.676 13.298 -21.986 1.00 80.81 449 GLY A C 1
ATOM 3358 O O . GLY A 1 449 ? 35.992 12.206 -21.528 1.00 80.81 449 GLY A O 1
ATOM 3359 N N . GLY A 1 450 ? 36.436 13.954 -22.860 1.00 74.88 450 GLY A N 1
ATOM 3360 C CA . GLY A 1 450 ? 37.713 13.438 -23.342 1.00 74.88 450 GLY A CA 1
ATOM 3361 C C . GLY A 1 450 ? 37.604 12.098 -24.084 1.00 74.88 450 GLY A C 1
ATOM 3362 O O . GLY A 1 450 ? 36.560 11.733 -24.623 1.00 74.88 450 GLY A O 1
ATOM 3363 N N . PHE A 1 451 ? 38.719 11.360 -24.132 1.00 71.56 451 PHE A N 1
ATOM 3364 C CA . PHE A 1 451 ? 38.864 10.119 -24.915 1.00 71.56 451 PHE A CA 1
ATOM 3365 C C . PHE A 1 451 ? 39.108 8.877 -24.047 1.00 71.56 451 PHE A C 1
ATOM 3367 O O . PHE A 1 451 ? 39.757 7.931 -24.487 1.00 71.56 451 PHE A O 1
ATOM 3374 N N . HIS A 1 452 ? 38.587 8.867 -22.821 1.00 70.00 452 HIS A N 1
ATOM 3375 C CA . HIS A 1 452 ? 38.828 7.813 -21.822 1.00 70.00 452 HIS A CA 1
ATOM 3376 C C . HIS A 1 452 ? 37.932 6.573 -22.009 1.00 70.00 452 HIS A C 1
ATOM 3378 O O . HIS A 1 452 ? 37.838 5.706 -21.144 1.00 70.00 452 HIS A O 1
ATOM 3384 N N . TRP A 1 453 ? 37.245 6.462 -23.141 1.00 75.88 453 TRP A N 1
ATOM 3385 C CA . TRP A 1 453 ? 36.161 5.496 -23.352 1.00 75.88 453 TRP A CA 1
ATOM 3386 C C . TRP A 1 453 ? 36.621 4.288 -24.180 1.00 75.88 453 TRP A C 1
ATOM 3388 O O . TRP A 1 453 ? 35.877 3.758 -25.004 1.00 75.88 453 TRP A O 1
ATOM 3398 N N . ARG A 1 454 ? 37.888 3.893 -24.006 1.00 72.12 454 ARG A N 1
ATOM 3399 C CA . ARG A 1 454 ? 38.582 2.813 -24.729 1.00 72.12 454 ARG A CA 1
ATOM 3400 C C . ARG A 1 454 ? 39.359 1.932 -23.760 1.00 72.12 454 ARG A C 1
ATOM 3402 O O . ARG A 1 454 ? 39.592 2.324 -22.620 1.00 72.12 454 ARG A O 1
ATOM 3409 N N . ARG A 1 455 ? 39.850 0.785 -24.231 1.00 66.50 455 ARG A N 1
ATOM 3410 C CA . ARG A 1 455 ? 40.607 -0.178 -23.406 1.00 66.50 455 ARG A CA 1
ATOM 3411 C C . ARG A 1 455 ? 41.865 0.364 -22.738 1.00 66.50 455 ARG A C 1
ATOM 3413 O O . ARG A 1 455 ? 42.390 -0.251 -21.820 1.00 66.50 455 ARG A O 1
ATOM 3420 N N . VAL A 1 456 ? 42.375 1.492 -23.227 1.00 63.34 456 VAL A N 1
ATOM 3421 C CA . VAL A 1 456 ? 43.528 2.181 -22.638 1.00 63.34 456 VAL A CA 1
ATOM 3422 C C . VAL A 1 456 ? 43.220 2.768 -21.256 1.00 63.34 456 VAL A C 1
ATOM 3424 O O . VAL A 1 456 ? 44.164 3.055 -20.536 1.00 63.34 456 VAL A O 1
ATOM 3427 N N . THR A 1 457 ? 41.934 2.891 -20.900 1.00 71.81 457 THR A N 1
ATOM 3428 C CA . THR A 1 457 ? 41.400 3.419 -19.635 1.00 71.81 457 THR A CA 1
ATOM 3429 C C . THR A 1 457 ? 40.211 2.574 -19.170 1.00 71.81 457 THR A C 1
ATOM 3431 O O . THR A 1 457 ? 39.050 2.880 -19.453 1.00 71.81 457 THR A O 1
ATOM 3434 N N . ALA A 1 458 ? 40.478 1.505 -18.416 1.00 72.44 458 ALA A N 1
ATOM 3435 C CA . ALA A 1 458 ? 39.441 0.598 -17.913 1.00 72.44 458 ALA A CA 1
ATOM 3436 C C . ALA A 1 458 ? 38.348 1.313 -17.088 1.00 72.44 458 ALA A C 1
ATOM 3438 O O . ALA A 1 458 ? 37.174 0.967 -17.197 1.00 72.44 458 ALA A O 1
ATOM 3439 N N . ALA A 1 459 ? 38.701 2.338 -16.300 1.00 74.00 459 ALA A N 1
ATOM 3440 C CA . ALA A 1 459 ? 37.730 3.112 -15.519 1.00 74.00 459 ALA A CA 1
ATOM 3441 C C . ALA A 1 459 ? 36.725 3.861 -16.410 1.00 74.00 459 ALA A C 1
ATOM 3443 O O . ALA A 1 459 ? 35.521 3.783 -16.175 1.00 74.00 459 ALA A O 1
ATOM 3444 N N . GLY A 1 460 ? 37.200 4.537 -17.460 1.00 77.69 460 GLY A N 1
ATOM 3445 C CA . GLY A 1 460 ? 36.312 5.216 -18.400 1.00 77.69 460 GLY A CA 1
ATOM 3446 C C . GLY A 1 460 ? 35.498 4.248 -19.231 1.00 77.69 460 GLY A C 1
ATOM 3447 O O . GLY A 1 460 ? 34.283 4.409 -19.317 1.00 77.69 460 GLY A O 1
ATOM 3448 N N . PHE A 1 461 ? 36.096 3.165 -19.723 1.00 80.06 461 PHE A N 1
ATOM 3449 C CA . PHE A 1 461 ? 35.320 2.158 -20.440 1.00 80.06 461 PHE A CA 1
ATOM 3450 C C . PHE A 1 461 ? 34.161 1.593 -19.604 1.00 80.06 461 PHE A C 1
ATOM 3452 O O . PHE A 1 461 ? 33.056 1.421 -20.109 1.00 80.06 461 PHE A O 1
ATOM 3459 N N . ARG A 1 462 ? 34.366 1.369 -18.305 1.00 84.31 462 ARG A N 1
ATOM 3460 C CA . ARG A 1 462 ? 33.291 0.918 -17.415 1.00 84.31 462 ARG A CA 1
ATOM 3461 C C . ARG A 1 462 ? 32.176 1.921 -17.253 1.00 84.31 462 ARG A C 1
ATOM 3463 O O . ARG A 1 462 ? 31.032 1.517 -17.284 1.00 84.31 462 ARG A O 1
ATOM 3470 N N . ILE A 1 463 ? 32.487 3.196 -17.062 1.00 84.50 463 ILE A N 1
ATOM 3471 C CA . ILE A 1 463 ? 31.446 4.223 -16.955 1.00 84.50 463 ILE A CA 1
ATOM 3472 C C . ILE A 1 463 ? 30.615 4.248 -18.227 1.00 84.50 463 ILE A C 1
ATOM 3474 O O . ILE A 1 463 ? 29.394 4.300 -18.142 1.00 84.50 463 ILE A O 1
ATOM 3478 N N . LEU A 1 464 ? 31.265 4.157 -19.393 1.00 86.00 464 LEU A N 1
ATOM 3479 C CA . LEU A 1 464 ? 30.563 4.015 -20.661 1.00 86.00 464 LEU A CA 1
ATOM 3480 C C . LEU A 1 464 ? 29.628 2.797 -20.616 1.00 86.00 464 LEU A C 1
ATOM 3482 O O . LEU A 1 464 ? 28.434 2.964 -20.824 1.00 86.00 464 LEU A O 1
ATOM 3486 N N . MET A 1 465 ? 30.128 1.604 -20.285 1.00 86.81 465 MET A N 1
ATOM 3487 C CA . MET A 1 465 ? 29.312 0.380 -20.282 1.00 86.81 465 MET A CA 1
ATOM 3488 C C . MET A 1 465 ? 28.215 0.363 -19.214 1.00 86.81 465 MET A C 1
ATOM 3490 O O . MET A 1 465 ? 27.090 -0.034 -19.499 1.00 86.81 465 MET A O 1
ATOM 3494 N N . ASN A 1 466 ? 28.505 0.834 -18.006 1.00 87.38 466 ASN A N 1
ATOM 3495 C CA . ASN A 1 466 ? 27.528 0.993 -16.939 1.00 87.38 466 ASN A CA 1
ATOM 3496 C C . ASN A 1 466 ? 26.466 2.014 -17.307 1.00 87.38 466 ASN A C 1
ATOM 3498 O O . ASN A 1 466 ? 25.317 1.822 -16.948 1.00 87.38 466 ASN A O 1
ATOM 3502 N N . THR A 1 467 ? 26.831 3.077 -18.027 1.00 85.69 467 THR A N 1
ATOM 3503 C CA . THR A 1 467 ? 25.859 4.020 -18.580 1.00 85.69 467 THR A CA 1
ATOM 3504 C C . THR A 1 467 ? 24.917 3.291 -19.527 1.00 85.69 467 THR A C 1
ATOM 3506 O O . THR A 1 467 ? 23.711 3.465 -19.413 1.00 85.69 467 THR A O 1
ATOM 3509 N N . LEU A 1 468 ? 25.437 2.414 -20.400 1.00 83.94 468 LEU A N 1
ATOM 3510 C CA . LEU A 1 468 ? 24.581 1.602 -21.270 1.00 83.94 468 LEU A CA 1
ATOM 3511 C C . LEU A 1 468 ? 23.599 0.763 -20.438 1.00 83.94 468 LEU A C 1
ATOM 3513 O O . LEU A 1 468 ? 22.411 0.783 -20.723 1.00 83.94 468 LEU A O 1
ATOM 3517 N N . LEU A 1 469 ? 24.065 0.094 -19.378 1.00 83.12 469 LEU A N 1
ATOM 3518 C CA . LEU A 1 469 ? 23.220 -0.733 -18.502 1.00 83.12 469 LEU A CA 1
ATOM 3519 C C . LEU A 1 469 ? 22.227 0.075 -17.651 1.00 83.12 469 LEU A C 1
ATOM 3521 O O . LEU A 1 469 ? 21.089 -0.345 -17.456 1.00 83.12 469 LEU A O 1
ATOM 3525 N N . ALA A 1 470 ? 22.646 1.236 -17.153 1.00 79.19 470 ALA A N 1
ATOM 3526 C CA . ALA A 1 470 ? 21.849 2.110 -16.302 1.00 79.19 470 ALA A CA 1
ATOM 3527 C C . ALA A 1 470 ? 20.720 2.803 -17.075 1.00 79.19 470 ALA A C 1
ATOM 3529 O O . ALA A 1 470 ? 19.755 3.235 -16.468 1.00 79.19 470 ALA A O 1
ATOM 3530 N N . THR A 1 471 ? 20.776 2.871 -18.409 1.00 70.62 471 THR A N 1
ATOM 3531 C CA . THR A 1 471 ? 19.694 3.481 -19.209 1.00 70.62 471 THR A CA 1
ATOM 3532 C C . THR A 1 471 ? 18.339 2.787 -19.061 1.00 70.62 471 THR A C 1
ATOM 3534 O O . THR A 1 471 ? 17.316 3.398 -19.354 1.00 70.62 471 THR A O 1
ATOM 3537 N N . GLN A 1 472 ? 18.311 1.557 -18.537 1.00 54.56 472 GLN A N 1
ATOM 3538 C CA . GLN A 1 472 ? 17.078 0.844 -18.204 1.00 54.56 472 GLN A CA 1
ATOM 3539 C C . GLN A 1 472 ? 16.484 1.217 -16.834 1.00 54.56 472 GLN A C 1
ATOM 3541 O O . GLN A 1 472 ? 15.562 0.547 -16.367 1.00 54.56 472 GLN A O 1
ATOM 3546 N N . THR A 1 473 ? 17.011 2.228 -16.142 1.00 51.09 473 THR A N 1
ATOM 3547 C CA . THR A 1 473 ? 16.511 2.636 -14.825 1.00 51.09 473 THR A CA 1
ATOM 3548 C C . THR A 1 473 ? 15.451 3.722 -14.996 1.00 51.09 473 THR A C 1
ATOM 3550 O O . THR A 1 473 ? 15.739 4.914 -14.853 1.00 51.09 473 THR A O 1
ATOM 3553 N N . ARG A 1 474 ? 14.199 3.317 -15.251 1.00 47.12 474 ARG A N 1
ATOM 3554 C CA . ARG A 1 474 ? 13.103 3.963 -14.510 1.00 47.12 474 ARG A CA 1
ATOM 3555 C C . ARG A 1 474 ? 13.407 3.709 -13.030 1.00 47.12 474 ARG A C 1
ATOM 3557 O O . ARG A 1 474 ? 13.953 2.653 -12.715 1.00 47.12 474 ARG A O 1
ATOM 3564 N N . GLU A 1 475 ? 13.241 4.712 -12.164 1.00 49.19 475 GLU A N 1
ATOM 3565 C CA . GLU A 1 475 ? 13.489 4.448 -10.737 1.00 49.19 475 GLU A CA 1
ATOM 3566 C C . GLU A 1 475 ? 12.571 3.295 -10.342 1.00 49.19 475 GLU A C 1
ATOM 3568 O O . GLU A 1 475 ? 11.435 3.269 -10.811 1.00 49.19 475 GLU A O 1
ATOM 3573 N N . ASN A 1 476 ? 13.112 2.299 -9.635 1.00 46.50 476 ASN A N 1
ATOM 3574 C CA . ASN A 1 476 ? 12.374 1.092 -9.295 1.00 46.50 476 ASN A CA 1
ATOM 3575 C C . ASN A 1 476 ? 11.094 1.522 -8.578 1.00 46.50 476 ASN A C 1
ATOM 3577 O O . ASN A 1 476 ? 11.170 1.998 -7.448 1.00 46.50 476 ASN A O 1
ATOM 3581 N N . GLU A 1 477 ? 9.952 1.363 -9.242 1.00 54.25 477 GLU A N 1
ATOM 3582 C CA . GLU A 1 477 ? 8.668 1.301 -8.566 1.00 54.25 477 GLU A CA 1
ATOM 3583 C C . GLU A 1 477 ? 8.812 0.190 -7.524 1.00 54.25 477 GLU A C 1
ATOM 3585 O O . GLU A 1 477 ? 9.010 -0.977 -7.874 1.00 54.25 477 GLU A O 1
ATOM 3590 N N . SER A 1 478 ? 8.848 0.550 -6.243 1.00 64.75 478 SER A N 1
ATOM 3591 C CA . SER A 1 478 ? 8.807 -0.448 -5.180 1.00 64.75 478 SER A CA 1
ATOM 3592 C C . SER A 1 478 ? 7.356 -0.662 -4.805 1.00 64.75 478 SER A C 1
ATOM 3594 O O . SER A 1 478 ? 6.665 0.293 -4.452 1.00 64.75 478 SER A O 1
ATOM 3596 N N . VAL A 1 479 ? 6.905 -1.908 -4.890 1.00 77.81 479 VAL A N 1
ATOM 3597 C CA . VAL A 1 479 ? 5.628 -2.319 -4.321 1.00 77.81 479 VAL A CA 1
ATOM 3598 C C . VAL A 1 479 ? 5.850 -2.548 -2.831 1.00 77.81 479 VAL A C 1
ATOM 3600 O O . VAL A 1 479 ? 6.690 -3.363 -2.450 1.00 77.81 479 VAL A O 1
ATOM 3603 N N . THR A 1 480 ? 5.118 -1.819 -1.998 1.00 83.38 480 THR A N 1
ATOM 3604 C CA . THR A 1 480 ? 5.067 -2.056 -0.555 1.00 83.38 480 THR A CA 1
ATOM 3605 C C . THR A 1 480 ? 3.663 -2.494 -0.195 1.00 83.38 480 THR A C 1
ATOM 3607 O O . THR A 1 480 ? 2.686 -1.847 -0.567 1.00 83.38 480 THR A O 1
ATOM 3610 N N . GLU A 1 481 ? 3.559 -3.574 0.564 1.00 89.56 481 GLU A N 1
ATOM 3611 C CA . GLU A 1 481 ? 2.284 -4.038 1.084 1.00 89.56 481 GLU A CA 1
ATOM 3612 C C . GLU A 1 481 ? 1.973 -3.381 2.439 1.00 89.56 481 GLU A C 1
ATOM 3614 O O . GLU A 1 481 ? 2.808 -3.363 3.345 1.00 89.56 481 GLU A O 1
ATOM 3619 N N . VAL A 1 482 ? 0.769 -2.831 2.597 1.00 89.75 482 VAL A N 1
ATOM 3620 C CA . VAL A 1 482 ? 0.332 -2.084 3.785 1.00 89.75 482 VAL A CA 1
ATOM 3621 C C . VAL A 1 482 ? -1.006 -2.626 4.283 1.00 89.75 482 VAL A C 1
ATOM 3623 O O . VAL A 1 482 ? -1.904 -2.918 3.498 1.00 89.75 482 VAL A O 1
ATOM 3626 N N . SER A 1 483 ? -1.171 -2.725 5.604 1.00 89.69 483 SER A N 1
ATOM 3627 C CA . SER A 1 483 ? -2.461 -3.017 6.237 1.00 89.69 483 SER A CA 1
ATOM 3628 C C . SER A 1 483 ? -2.916 -1.855 7.119 1.00 89.69 483 SER A C 1
ATOM 3630 O O . SER A 1 483 ? -2.170 -1.388 7.980 1.00 89.69 483 SER A O 1
ATOM 3632 N N . ARG A 1 484 ? -4.158 -1.397 6.917 1.00 89.62 484 ARG A N 1
ATOM 3633 C CA . ARG A 1 484 ? -4.891 -0.506 7.840 1.00 89.62 484 ARG A CA 1
ATOM 3634 C C . ARG A 1 484 ? -6.179 -1.159 8.364 1.00 89.62 484 ARG A C 1
ATOM 3636 O O . ARG A 1 484 ? -6.963 -0.516 9.059 1.00 89.62 484 ARG A O 1
ATOM 3643 N N . SER A 1 485 ? -6.387 -2.437 8.049 1.00 89.69 485 SER A N 1
ATOM 3644 C CA . SER A 1 485 ? -7.502 -3.237 8.539 1.00 89.69 485 SER A CA 1
ATOM 3645 C C . SER A 1 485 ? -7.110 -3.856 9.870 1.00 89.69 485 SER A C 1
ATOM 3647 O O . SER A 1 485 ? -6.054 -4.481 9.970 1.00 89.69 485 SER A O 1
ATOM 3649 N N . SER A 1 486 ? -7.991 -3.761 10.865 1.00 91.38 486 SER A N 1
ATOM 3650 C CA . SER A 1 486 ? -7.808 -4.482 12.124 1.00 91.38 486 SER A CA 1
ATOM 3651 C C . SER A 1 486 ? -7.673 -5.992 11.871 1.00 91.38 486 SER A C 1
ATOM 3653 O O . SER A 1 486 ? -8.431 -6.536 11.055 1.00 91.38 486 SER A O 1
ATOM 3655 N N . PRO A 1 487 ? -6.715 -6.667 12.532 1.00 92.81 487 PRO A N 1
ATOM 3656 C CA . PRO A 1 487 ? -6.608 -8.114 12.494 1.00 92.81 487 PRO A CA 1
ATOM 3657 C C . PRO A 1 487 ? -7.795 -8.742 13.218 1.00 92.81 487 PRO A C 1
ATOM 3659 O O . PRO A 1 487 ? -8.334 -8.137 14.138 1.00 92.81 487 PRO A O 1
ATOM 3662 N N . ILE A 1 488 ? -8.150 -9.973 12.849 1.00 92.81 488 ILE A N 1
ATOM 3663 C CA . ILE A 1 488 ? -9.125 -10.792 13.581 1.00 92.81 488 ILE A CA 1
ATOM 3664 C C . ILE A 1 488 ? -8.508 -12.132 13.956 1.00 92.81 488 ILE A C 1
ATOM 3666 O O . ILE A 1 488 ? -7.914 -12.801 13.118 1.00 92.81 488 ILE A O 1
ATOM 3670 N N . ILE A 1 489 ? -8.682 -12.555 15.200 1.00 91.50 489 ILE A N 1
ATOM 3671 C CA . ILE A 1 489 ? -8.324 -13.872 15.707 1.00 91.50 489 ILE A CA 1
ATOM 3672 C C . ILE A 1 489 ? -9.614 -14.679 15.857 1.00 91.50 489 ILE A C 1
ATOM 3674 O O . ILE A 1 489 ? -10.537 -14.315 16.587 1.00 91.50 489 ILE A O 1
ATOM 3678 N N . ALA A 1 490 ? -9.684 -15.808 15.161 1.00 90.31 490 ALA A N 1
ATOM 3679 C CA . ALA A 1 490 ? -10.809 -16.729 15.245 1.00 90.31 490 ALA A CA 1
ATOM 3680 C C . ALA A 1 490 ? -10.315 -18.174 15.233 1.00 90.31 490 ALA A C 1
ATOM 3682 O O . ALA A 1 490 ? -9.347 -18.505 14.555 1.00 90.31 490 ALA A O 1
ATOM 3683 N N . THR A 1 491 ? -10.995 -19.058 15.966 1.00 90.94 491 THR A N 1
ATOM 3684 C CA . THR A 1 491 ? -10.736 -20.497 15.854 1.00 90.94 491 THR A CA 1
ATOM 3685 C C . THR A 1 491 ? -11.554 -21.072 14.706 1.00 90.94 491 THR A C 1
ATOM 3687 O O . THR A 1 491 ? -12.780 -21.112 14.792 1.00 90.94 491 THR A O 1
ATOM 3690 N N . VAL A 1 492 ? -10.886 -21.534 13.653 1.00 88.56 492 VAL A N 1
ATOM 3691 C CA . VAL A 1 492 ? -11.510 -22.096 12.448 1.00 88.56 492 VAL A CA 1
ATOM 3692 C C . VAL A 1 492 ? -10.915 -23.476 12.186 1.00 88.56 492 VAL A C 1
ATOM 3694 O O . VAL A 1 492 ? -9.706 -23.659 12.286 1.00 88.56 492 VAL A O 1
ATOM 3697 N N . ASP A 1 493 ? -11.772 -24.477 11.968 1.00 88.38 493 ASP A N 1
ATOM 3698 C CA . ASP A 1 493 ? -11.394 -25.903 11.900 1.00 88.38 493 ASP A CA 1
ATOM 3699 C C . ASP A 1 493 ? -10.439 -26.365 13.034 1.00 88.38 493 ASP A C 1
ATOM 3701 O O . ASP A 1 493 ? -9.535 -27.181 12.862 1.00 88.38 493 ASP A O 1
ATOM 3705 N N . GLY A 1 494 ? -10.622 -25.806 14.238 1.00 89.81 494 GLY A N 1
ATOM 3706 C CA . GLY A 1 494 ? -9.814 -26.121 15.423 1.00 89.81 494 GLY A CA 1
ATOM 3707 C C . GLY A 1 494 ? -8.424 -25.474 15.478 1.00 89.81 494 GLY A C 1
ATOM 3708 O O . GLY A 1 494 ? -7.687 -25.747 16.427 1.00 89.81 494 GLY A O 1
ATOM 3709 N N . VAL A 1 495 ? -8.076 -24.617 14.518 1.00 93.44 495 VAL A N 1
ATOM 3710 C CA . VAL A 1 495 ? -6.840 -23.823 14.498 1.00 93.44 495 VAL A CA 1
ATOM 3711 C C . VAL A 1 495 ? -7.167 -22.389 14.895 1.00 93.44 495 VAL A C 1
ATOM 3713 O O . VAL A 1 495 ? -8.132 -21.812 14.406 1.00 93.44 495 VAL A O 1
ATOM 3716 N N . GLU A 1 496 ? -6.389 -21.811 15.809 1.00 94.25 496 GLU A N 1
ATOM 3717 C CA . GLU A 1 496 ? -6.500 -20.388 16.128 1.00 94.25 496 GLU A CA 1
ATOM 3718 C C . GLU A 1 496 ? -5.786 -19.587 15.037 1.00 94.25 496 GLU A C 1
ATOM 3720 O O . GLU A 1 496 ? -4.566 -19.654 14.886 1.00 94.25 496 GLU A O 1
ATOM 3725 N N . THR A 1 497 ? -6.570 -18.880 14.235 1.00 94.62 497 THR A N 1
ATOM 3726 C CA . THR A 1 497 ? -6.128 -18.243 13.000 1.00 94.62 497 THR A CA 1
ATOM 3727 C C . THR A 1 497 ? -6.245 -16.736 13.117 1.00 94.62 497 THR A C 1
ATOM 3729 O O . THR A 1 497 ? -7.263 -16.210 13.566 1.00 94.62 497 THR A O 1
ATOM 3732 N N . GLN A 1 498 ? -5.201 -16.055 12.672 1.00 95.19 498 GLN A N 1
ATOM 3733 C CA . GLN A 1 498 ? -5.118 -14.613 12.535 1.00 95.19 498 GLN A CA 1
ATOM 3734 C C . GLN A 1 498 ? -5.467 -14.240 11.088 1.00 95.19 498 GLN A C 1
ATOM 3736 O O . GLN A 1 498 ? -4.854 -14.754 10.162 1.00 95.19 498 GLN A O 1
ATOM 3741 N N . TYR A 1 499 ? -6.443 -13.363 10.883 1.00 95.31 499 TYR A N 1
ATOM 3742 C CA . TYR A 1 499 ? -6.870 -12.874 9.576 1.00 95.31 499 TYR A CA 1
ATOM 3743 C C . TYR A 1 499 ? -6.494 -11.405 9.405 1.00 95.31 499 TYR A C 1
ATOM 3745 O O . TYR A 1 499 ? -6.830 -10.585 10.263 1.00 95.31 499 TYR A O 1
ATOM 3753 N N . THR A 1 500 ? -5.855 -11.067 8.287 1.00 93.62 500 THR A N 1
ATOM 3754 C CA . THR A 1 500 ? -5.452 -9.694 7.946 1.00 93.62 500 THR A CA 1
ATOM 3755 C C . THR A 1 500 ? -5.789 -9.381 6.501 1.00 93.62 500 THR A C 1
ATOM 3757 O O . THR A 1 500 ? -5.451 -10.158 5.611 1.00 93.62 500 THR A O 1
ATOM 3760 N N . GLY A 1 501 ? -6.410 -8.223 6.281 1.00 95.06 501 GLY A N 1
ATOM 3761 C CA . GLY A 1 501 ? -6.514 -7.607 4.963 1.00 95.06 501 GLY A CA 1
ATOM 3762 C C . GLY A 1 501 ? -5.413 -6.571 4.737 1.00 95.06 501 GLY A C 1
ATOM 3763 O O . GLY A 1 501 ? -5.067 -5.829 5.662 1.00 95.06 501 GLY A O 1
ATOM 3764 N N . SER A 1 502 ? -4.875 -6.515 3.527 1.00 94.88 502 SER A N 1
ATOM 3765 C CA . SER A 1 502 ? -3.818 -5.582 3.125 1.00 94.88 502 SER A CA 1
ATOM 3766 C C . SER A 1 502 ? -3.937 -5.195 1.651 1.00 94.88 502 SER A C 1
ATOM 3768 O O . SER A 1 502 ? -4.735 -5.761 0.895 1.00 94.88 502 SER A O 1
ATOM 3770 N N . TYR A 1 503 ? -3.168 -4.185 1.250 1.00 93.50 503 TYR A N 1
ATOM 3771 C CA . TYR A 1 503 ? -3.100 -3.697 -0.120 1.00 93.50 503 TYR A CA 1
ATOM 3772 C C . TYR A 1 503 ? -1.672 -3.349 -0.536 1.00 93.50 503 TYR A C 1
ATOM 3774 O O . TYR A 1 503 ? -0.853 -2.928 0.282 1.00 93.50 503 TYR A O 1
ATOM 3782 N N . GLU A 1 504 ? -1.395 -3.489 -1.825 1.00 91.00 504 GLU A N 1
ATOM 3783 C CA . GLU A 1 504 ? -0.129 -3.116 -2.442 1.00 91.00 504 GLU A CA 1
ATOM 3784 C C . GLU A 1 504 ? -0.149 -1.647 -2.876 1.00 91.00 504 GLU A C 1
ATOM 3786 O O . GLU A 1 504 ? -1.100 -1.175 -3.496 1.00 91.00 504 GLU A O 1
ATOM 3791 N N . THR A 1 505 ? 0.911 -0.902 -2.576 1.00 83.31 505 THR A N 1
ATOM 3792 C CA . THR A 1 505 ? 1.091 0.470 -3.058 1.00 83.31 505 THR A CA 1
ATOM 3793 C C . THR A 1 505 ? 2.416 0.609 -3.792 1.00 83.31 505 THR A C 1
ATOM 3795 O O . THR A 1 505 ? 3.453 0.128 -3.334 1.00 83.31 505 THR A O 1
ATOM 3798 N N . LEU A 1 506 ? 2.379 1.275 -4.944 1.00 76.69 506 LEU A N 1
ATOM 3799 C CA . LEU A 1 506 ? 3.565 1.617 -5.724 1.00 76.69 506 LEU A CA 1
ATOM 3800 C C . LEU A 1 506 ? 4.214 2.870 -5.138 1.00 76.69 506 LEU A C 1
ATOM 3802 O O . LEU A 1 506 ? 3.520 3.826 -4.793 1.00 76.69 506 LEU A O 1
ATOM 3806 N N . PHE A 1 507 ? 5.542 2.878 -5.055 1.00 65.00 507 PHE A N 1
ATOM 3807 C CA . PHE A 1 507 ? 6.312 4.046 -4.643 1.00 65.00 507 PHE A CA 1
ATOM 3808 C C . PHE A 1 507 ? 7.300 4.483 -5.735 1.00 65.00 507 PHE A C 1
ATOM 3810 O O . PHE A 1 507 ? 8.156 3.682 -6.121 1.00 65.00 507 PHE A O 1
ATOM 3817 N N . PRO A 1 508 ? 7.224 5.748 -6.205 1.00 60.97 508 PRO A N 1
ATOM 3818 C CA . PRO A 1 508 ? 6.195 6.744 -5.872 1.00 60.97 508 PRO A CA 1
ATOM 3819 C C . PRO A 1 508 ? 4.796 6.332 -6.387 1.00 60.97 508 PRO A C 1
ATOM 3821 O O . PRO A 1 508 ? 4.718 5.599 -7.375 1.00 60.97 508 PRO A O 1
ATOM 3824 N N . PRO A 1 509 ? 3.700 6.799 -5.755 1.00 64.12 509 PRO A N 1
ATOM 3825 C CA . PRO A 1 509 ? 2.343 6.474 -6.190 1.00 64.12 509 PRO A CA 1
ATOM 3826 C C . PRO A 1 509 ? 2.102 6.887 -7.642 1.00 64.12 509 PRO A C 1
ATOM 3828 O O . PRO A 1 509 ? 2.460 7.997 -8.045 1.00 64.12 509 PRO A O 1
ATOM 3831 N N . THR A 1 510 ? 1.477 6.006 -8.420 1.00 69.06 510 THR A N 1
ATOM 3832 C CA . THR A 1 510 ? 1.070 6.283 -9.800 1.00 69.06 510 THR A CA 1
ATOM 3833 C C . THR A 1 510 ? -0.380 6.755 -9.850 1.00 69.06 510 THR A C 1
ATOM 3835 O O . THR A 1 510 ? -1.195 6.428 -8.986 1.00 69.06 510 THR A O 1
ATOM 3838 N N . ASP A 1 511 ? -0.715 7.557 -10.863 1.00 78.44 511 ASP A N 1
ATOM 3839 C CA . ASP A 1 511 ? -2.105 7.942 -11.096 1.00 78.44 511 ASP A CA 1
ATOM 3840 C C . ASP A 1 511 ? -2.932 6.706 -11.472 1.00 78.44 511 ASP A C 1
ATOM 3842 O O . ASP A 1 511 ? -2.552 5.926 -12.352 1.00 78.44 511 ASP A O 1
ATOM 3846 N N . ALA A 1 512 ? -4.102 6.562 -10.849 1.00 84.50 512 ALA A N 1
ATOM 3847 C CA . ALA A 1 512 ? -5.002 5.459 -11.148 1.00 84.50 512 ALA A CA 1
ATOM 3848 C C . ALA A 1 512 ? -5.455 5.514 -12.623 1.00 84.50 512 ALA A C 1
ATOM 3850 O O . ALA A 1 512 ? -5.964 6.549 -13.076 1.00 84.50 512 ALA A O 1
ATOM 3851 N N . PRO A 1 513 ? -5.318 4.419 -13.396 1.00 88.75 513 PRO A N 1
ATOM 3852 C CA . PRO A 1 513 ? -5.706 4.412 -14.795 1.00 88.75 513 PRO A CA 1
ATOM 3853 C C . PRO A 1 513 ? -7.221 4.580 -14.928 1.00 88.75 513 PRO A C 1
ATOM 3855 O O . PRO A 1 513 ? -8.001 4.091 -14.106 1.00 88.75 513 PRO A O 1
ATOM 3858 N N . THR A 1 514 ? -7.649 5.255 -15.996 1.00 92.50 514 THR A N 1
ATOM 3859 C CA . THR A 1 514 ? -9.067 5.539 -16.254 1.00 92.50 514 THR A CA 1
ATOM 3860 C C . THR A 1 514 ? -9.535 4.917 -17.568 1.00 92.50 514 THR A C 1
ATOM 3862 O O . THR A 1 514 ? -8.789 4.843 -18.539 1.00 92.50 514 THR A O 1
ATOM 3865 N N . TRP A 1 515 ? -10.784 4.457 -17.585 1.00 92.81 515 TRP A N 1
ATOM 3866 C CA . TRP A 1 515 ? -11.497 3.936 -18.744 1.00 92.81 515 TRP A CA 1
ATOM 3867 C C . TRP A 1 515 ? -12.492 4.989 -19.242 1.00 92.81 515 TRP A C 1
ATOM 3869 O O . TRP A 1 515 ? -13.590 5.156 -18.700 1.00 92.81 515 TRP A O 1
ATOM 3879 N N . ALA A 1 516 ? -12.122 5.725 -20.283 1.00 89.56 516 ALA A N 1
ATOM 3880 C CA . ALA A 1 516 ? -13.009 6.666 -20.959 1.00 89.56 516 ALA A CA 1
ATOM 3881 C C . ALA A 1 516 ? -13.601 6.069 -22.243 1.00 89.56 516 ALA A C 1
ATOM 3883 O O . ALA A 1 516 ? -14.736 6.395 -22.598 1.00 89.56 516 ALA A O 1
ATOM 3884 N N . SER A 1 517 ? -12.849 5.213 -22.937 1.00 89.69 517 SER A N 1
ATOM 3885 C CA . SER A 1 517 ? -13.250 4.592 -24.201 1.00 89.69 517 SER A CA 1
ATOM 3886 C C . SER A 1 517 ? -12.464 3.312 -24.490 1.00 89.69 517 SER A C 1
ATOM 3888 O O . SER A 1 517 ? -11.504 2.982 -23.799 1.00 89.69 517 SER A O 1
ATOM 3890 N N . ALA A 1 518 ? -12.798 2.630 -25.588 1.00 88.88 518 ALA A N 1
ATOM 3891 C CA . ALA A 1 518 ? -12.040 1.468 -26.065 1.00 88.88 518 ALA A CA 1
ATOM 3892 C C . ALA A 1 518 ? -10.543 1.745 -26.345 1.00 88.88 518 ALA A C 1
ATOM 3894 O O . ALA A 1 518 ? -9.765 0.800 -26.454 1.00 88.88 518 ALA A O 1
ATOM 3895 N N . ALA A 1 519 ? -10.127 3.012 -26.480 1.00 86.25 519 ALA A N 1
ATOM 3896 C CA . ALA A 1 519 ? -8.717 3.372 -26.645 1.00 86.25 519 ALA A CA 1
ATOM 3897 C C . ALA A 1 519 ? -7.875 3.099 -25.386 1.00 86.25 519 ALA A C 1
ATOM 3899 O O . ALA A 1 519 ? -6.666 2.911 -25.504 1.00 86.25 519 ALA A O 1
ATOM 3900 N N . ASP A 1 520 ? -8.511 3.030 -24.214 1.00 88.25 520 ASP A N 1
ATOM 3901 C CA . ASP A 1 520 ? -7.836 2.856 -22.925 1.00 88.25 520 ASP A CA 1
ATOM 3902 C C . ASP A 1 520 ? -7.621 1.374 -22.577 1.00 88.25 520 ASP A C 1
ATOM 3904 O O . ASP A 1 520 ? -7.003 1.050 -21.567 1.00 88.25 520 ASP A O 1
ATOM 3908 N N . ASP A 1 521 ? -8.086 0.443 -23.417 1.00 84.38 521 ASP A N 1
ATOM 3909 C CA . ASP A 1 521 ? -8.063 -0.996 -23.129 1.00 84.38 521 ASP A CA 1
ATOM 3910 C C . ASP A 1 521 ? -6.672 -1.581 -22.920 1.00 84.38 521 ASP A C 1
ATOM 3912 O O . ASP A 1 521 ? -6.489 -2.517 -22.144 1.00 84.38 521 ASP A O 1
ATOM 3916 N N . SER A 1 522 ? -5.662 -1.005 -23.567 1.00 77.94 522 SER A N 1
ATOM 3917 C CA . SER A 1 522 ? -4.284 -1.439 -23.369 1.00 77.94 522 SER A CA 1
ATOM 3918 C C . SER A 1 522 ? -3.681 -0.997 -22.035 1.00 77.94 522 SER A C 1
ATOM 3920 O O . SER A 1 522 ? -2.717 -1.634 -21.609 1.00 77.94 522 SER A O 1
ATOM 3922 N N . THR A 1 523 ? -4.213 0.065 -21.421 1.00 80.69 523 THR A N 1
ATOM 3923 C CA . THR A 1 523 ? -3.641 0.761 -20.251 1.00 80.69 523 THR A CA 1
ATOM 3924 C C . THR A 1 523 ? -4.521 0.695 -19.004 1.00 80.69 523 THR A C 1
ATOM 3926 O O . THR A 1 523 ? -4.042 0.990 -17.917 1.00 80.69 523 THR A O 1
ATOM 3929 N N . PHE A 1 524 ? -5.801 0.349 -19.139 1.00 88.62 524 PHE A N 1
ATOM 3930 C CA . PHE A 1 524 ? -6.713 0.220 -18.012 1.00 88.62 524 PHE A CA 1
ATOM 3931 C C . PHE A 1 524 ? -6.541 -1.127 -17.308 1.00 88.62 524 PHE A C 1
ATOM 3933 O O . PHE A 1 524 ? -6.675 -2.194 -17.919 1.00 88.62 524 PHE A O 1
ATOM 3940 N N . GLU A 1 525 ? -6.310 -1.056 -16.003 1.00 85.88 525 GLU A N 1
ATOM 3941 C CA . GLU A 1 525 ? -6.179 -2.197 -15.104 1.00 85.88 525 GLU A CA 1
ATOM 3942 C C . GLU A 1 525 ? -7.191 -2.059 -13.965 1.00 85.88 525 GLU A C 1
ATOM 3944 O O . GLU A 1 525 ? -7.485 -0.951 -13.506 1.00 85.88 525 GLU A O 1
ATOM 3949 N N . PHE A 1 526 ? -7.777 -3.187 -13.568 1.00 91.25 526 PHE A N 1
ATOM 3950 C CA . PHE A 1 526 ? -8.760 -3.265 -12.496 1.00 91.25 526 PHE A CA 1
ATOM 3951 C C . PHE A 1 526 ? -8.612 -4.617 -11.782 1.00 91.25 526 PHE A C 1
ATOM 3953 O O . PHE A 1 526 ? -8.720 -5.630 -12.459 1.00 91.25 526 PHE A O 1
ATOM 3960 N N . PRO A 1 527 ? -8.422 -4.674 -10.458 1.00 92.56 527 PRO A N 1
ATOM 3961 C CA . PRO A 1 527 ? -8.220 -3.524 -9.591 1.00 92.56 527 PRO A CA 1
ATOM 3962 C C . PRO A 1 527 ? -6.895 -2.819 -9.904 1.00 92.56 527 PRO A C 1
ATOM 3964 O O . PRO A 1 527 ? -5.937 -3.457 -10.325 1.00 92.56 527 PRO A O 1
ATOM 3967 N N . HIS A 1 528 ? -6.853 -1.497 -9.736 1.00 89.38 528 HIS A N 1
ATOM 3968 C CA . HIS A 1 528 ? -5.595 -0.744 -9.806 1.00 89.38 528 HIS A CA 1
ATOM 3969 C C . HIS A 1 528 ? -4.717 -0.983 -8.571 1.00 89.38 528 HIS A C 1
ATOM 3971 O O . HIS A 1 528 ? -3.497 -1.014 -8.678 1.00 89.38 528 HIS A O 1
ATOM 3977 N N . VAL A 1 529 ? -5.354 -1.137 -7.409 1.00 91.31 529 VAL A N 1
ATOM 3978 C CA . VAL A 1 529 ? -4.694 -1.438 -6.140 1.00 91.31 529 VAL A CA 1
ATOM 3979 C C . VAL A 1 529 ? -4.986 -2.893 -5.808 1.00 91.31 529 VAL A C 1
ATOM 3981 O O . VAL A 1 529 ? -6.141 -3.242 -5.553 1.00 91.31 529 VAL A O 1
ATOM 3984 N N . GLU A 1 530 ? -3.959 -3.731 -5.839 1.00 93.06 530 GLU A N 1
ATOM 3985 C CA . GLU A 1 530 ? -4.061 -5.152 -5.509 1.00 93.06 530 GLU A CA 1
ATOM 3986 C C . GLU A 1 530 ? -4.146 -5.359 -3.998 1.00 93.06 530 GLU A C 1
ATOM 3988 O O . GLU A 1 530 ? -3.695 -4.523 -3.211 1.00 93.06 530 GLU A O 1
ATOM 3993 N N . GLY A 1 531 ? -4.794 -6.447 -3.591 1.00 95.19 531 GLY A N 1
ATOM 3994 C CA . GLY A 1 531 ? -5.051 -6.754 -2.195 1.00 95.19 531 GLY A CA 1
ATOM 3995 C C . GLY A 1 531 ? -4.833 -8.203 -1.837 1.00 95.19 531 GLY A C 1
ATOM 3996 O O . GLY A 1 531 ? -4.903 -9.090 -2.683 1.00 95.19 531 GLY A O 1
ATOM 3997 N N . HIS A 1 532 ? -4.647 -8.412 -0.540 1.00 96.44 532 HIS A N 1
ATOM 3998 C CA . HIS A 1 532 ? -4.451 -9.717 0.067 1.00 96.44 532 HIS A CA 1
ATOM 3999 C C . HIS A 1 532 ? -5.391 -9.877 1.256 1.00 96.44 532 HIS A C 1
ATOM 4001 O O . HIS A 1 532 ? -5.638 -8.928 2.006 1.00 96.44 532 HIS A O 1
ATOM 4007 N N . LEU A 1 533 ? -5.890 -11.097 1.451 1.00 97.06 533 LEU A N 1
ATOM 4008 C CA . LEU A 1 533 ? -6.566 -11.505 2.681 1.00 97.06 533 LEU A CA 1
ATOM 4009 C C . LEU A 1 533 ? -5.888 -12.778 3.165 1.00 97.06 533 LEU A C 1
ATOM 4011 O O . LEU A 1 533 ? -6.221 -13.878 2.713 1.00 97.06 533 LEU A O 1
ATOM 4015 N N . ARG A 1 534 ? -4.949 -12.620 4.098 1.00 96.19 534 ARG A N 1
ATOM 4016 C CA . ARG A 1 534 ? -4.158 -13.730 4.631 1.00 96.19 534 ARG A CA 1
ATOM 4017 C C . ARG A 1 534 ? -4.764 -14.283 5.909 1.00 96.19 534 ARG A C 1
ATOM 4019 O O . ARG A 1 534 ? -5.176 -13.533 6.794 1.00 96.19 534 ARG A O 1
ATOM 4026 N N . ALA A 1 535 ? -4.753 -15.606 6.002 1.00 97.06 535 ALA A N 1
ATOM 4027 C CA . ALA A 1 535 ? -5.016 -16.369 7.209 1.00 97.06 535 ALA A CA 1
ATOM 4028 C C . ALA A 1 535 ? -3.699 -16.980 7.703 1.00 97.06 535 ALA A C 1
ATOM 4030 O O . ALA A 1 535 ? -3.102 -17.800 7.008 1.00 97.06 535 ALA A O 1
ATOM 4031 N N . LEU A 1 536 ? -3.244 -16.597 8.894 1.00 97.00 536 LEU A N 1
ATOM 4032 C CA . LEU A 1 536 ? -2.000 -17.063 9.504 1.00 97.00 536 LEU A CA 1
ATOM 4033 C C . LEU A 1 536 ? -2.289 -17.968 10.707 1.00 97.00 536 LEU A C 1
ATOM 4035 O O . LEU A 1 536 ? -3.139 -17.655 11.542 1.00 97.00 536 LEU A O 1
ATOM 4039 N N . ASP A 1 537 ? -1.564 -19.077 10.828 1.00 96.94 537 ASP A N 1
ATOM 4040 C CA . ASP A 1 537 ? -1.595 -19.930 12.020 1.00 96.94 537 ASP A CA 1
ATOM 4041 C C . ASP A 1 537 ? -0.946 -19.194 13.202 1.00 96.94 537 ASP A C 1
ATOM 4043 O O . ASP A 1 537 ? 0.276 -18.998 13.247 1.00 96.94 537 ASP A O 1
ATOM 4047 N N . LEU A 1 538 ? -1.756 -18.809 14.193 1.00 95.19 538 LEU A N 1
ATOM 4048 C CA . LEU A 1 538 ? -1.276 -18.046 15.343 1.00 95.19 538 LEU A CA 1
ATOM 4049 C C . LEU A 1 538 ? -0.256 -18.839 16.173 1.00 95.19 538 LEU A C 1
ATOM 4051 O O . LEU A 1 538 ? 0.615 -18.246 16.807 1.00 95.19 538 LEU A O 1
ATOM 4055 N N . ALA A 1 539 ? -0.304 -20.175 16.163 1.00 95.00 539 ALA A N 1
ATOM 4056 C CA . ALA A 1 539 ? 0.669 -20.998 16.879 1.00 95.00 539 ALA A CA 1
ATOM 4057 C C . ALA A 1 539 ? 2.063 -20.970 16.228 1.00 95.00 539 ALA A C 1
ATOM 4059 O O . ALA A 1 539 ? 3.056 -21.248 16.905 1.00 95.00 539 ALA A O 1
ATOM 4060 N N . GLN A 1 540 ? 2.144 -20.635 14.938 1.00 95.44 540 GLN A N 1
ATOM 4061 C CA . GLN A 1 540 ? 3.391 -20.560 14.172 1.00 95.44 540 GLN A CA 1
ATOM 4062 C C . GLN A 1 540 ? 3.922 -19.133 14.012 1.00 95.44 540 GLN A C 1
ATOM 4064 O O . GLN A 1 540 ? 5.095 -18.958 13.673 1.00 95.44 540 GLN A O 1
ATOM 4069 N N . LEU A 1 541 ? 3.083 -18.125 14.262 1.00 94.56 541 LEU A N 1
ATOM 4070 C CA . LEU A 1 541 ? 3.478 -16.723 14.224 1.00 94.56 541 LEU A CA 1
ATOM 4071 C C . LEU A 1 541 ? 4.424 -16.412 15.394 1.00 94.56 541 LEU A C 1
ATOM 4073 O O . LEU A 1 541 ? 4.034 -16.524 16.556 1.00 94.56 541 LEU A O 1
ATOM 4077 N N . GLY A 1 542 ? 5.672 -16.041 15.104 1.00 92.69 542 GLY A N 1
ATOM 4078 C CA . GLY A 1 542 ? 6.658 -15.691 16.132 1.00 92.69 542 GLY A CA 1
ATOM 4079 C C . GLY A 1 542 ? 6.316 -14.389 16.866 1.00 92.69 542 GLY A C 1
ATOM 4080 O O . GLY A 1 542 ? 5.559 -13.570 16.361 1.00 92.69 542 GLY A O 1
ATOM 4081 N N . THR A 1 543 ? 6.889 -14.180 18.056 1.00 94.00 543 THR A N 1
ATOM 4082 C CA . THR A 1 543 ? 6.806 -12.889 18.765 1.00 94.00 543 THR A CA 1
ATOM 4083 C C . THR A 1 543 ? 7.624 -11.817 18.042 1.00 94.00 543 THR A C 1
ATOM 4085 O O . THR A 1 543 ? 8.753 -12.093 17.627 1.00 94.00 543 THR A O 1
ATOM 4088 N N . GLY A 1 544 ? 7.120 -10.588 17.990 1.00 93.56 544 GLY A N 1
ATOM 4089 C CA . GLY A 1 544 ? 7.672 -9.482 17.213 1.00 93.56 544 GLY A CA 1
ATOM 4090 C C . GLY A 1 544 ? 6.983 -9.330 15.857 1.00 93.56 544 GLY A C 1
ATOM 4091 O O . GLY A 1 544 ? 5.921 -9.901 15.616 1.00 93.56 544 GLY A O 1
ATOM 4092 N N . THR A 1 545 ? 7.587 -8.536 14.975 1.00 92.62 545 THR A N 1
ATOM 4093 C CA . THR A 1 545 ? 7.077 -8.308 13.617 1.00 92.62 545 THR A CA 1
ATOM 4094 C C . THR A 1 545 ? 7.529 -9.424 12.678 1.00 92.62 545 THR A C 1
ATOM 4096 O O . THR A 1 545 ? 8.724 -9.688 12.561 1.00 92.62 545 THR A O 1
ATOM 4099 N N . THR A 1 546 ? 6.578 -10.036 11.977 1.00 92.19 546 THR A N 1
ATOM 4100 C CA . THR A 1 546 ? 6.803 -10.890 10.804 1.00 92.19 546 THR A CA 1
ATOM 4101 C C . THR A 1 546 ? 6.320 -10.125 9.578 1.00 92.19 546 THR A C 1
ATOM 4103 O O . THR A 1 546 ? 5.153 -9.732 9.531 1.00 92.19 546 THR A O 1
ATOM 4106 N N . THR A 1 547 ? 7.199 -9.872 8.606 1.00 90.56 547 THR A N 1
ATOM 4107 C CA . THR A 1 547 ? 6.785 -9.194 7.368 1.00 90.56 547 THR A CA 1
ATOM 4108 C C . THR A 1 547 ? 5.868 -10.099 6.542 1.00 90.56 547 THR A C 1
ATOM 4110 O O . THR A 1 547 ? 5.933 -11.320 6.687 1.00 90.56 547 THR A O 1
ATOM 4113 N N . PHE A 1 548 ? 5.016 -9.544 5.676 1.00 88.38 548 PHE A N 1
ATOM 4114 C CA . PHE A 1 548 ? 4.183 -10.368 4.786 1.00 88.38 548 PHE A CA 1
ATOM 4115 C C . PHE A 1 548 ? 5.049 -11.248 3.871 1.00 88.38 548 PHE A C 1
ATOM 4117 O O . PHE A 1 548 ? 4.797 -12.442 3.737 1.00 88.38 548 PHE A O 1
ATOM 4124 N N . GLU A 1 549 ? 6.156 -10.697 3.370 1.00 86.50 549 GLU A N 1
ATOM 4125 C CA . GLU A 1 549 ? 7.126 -11.430 2.553 1.00 86.50 549 GLU A CA 1
ATOM 4126 C C . GLU A 1 549 ? 7.800 -12.583 3.328 1.00 86.50 549 GLU A C 1
ATOM 4128 O O . GLU A 1 549 ? 7.998 -13.677 2.796 1.00 86.50 549 GLU A O 1
ATOM 4133 N N . ASP A 1 550 ? 8.144 -12.374 4.603 1.00 85.00 550 ASP A N 1
ATOM 4134 C CA . ASP A 1 550 ? 8.693 -13.433 5.457 1.00 85.00 550 ASP A CA 1
ATOM 4135 C C . ASP A 1 550 ? 7.636 -14.472 5.841 1.00 85.00 550 ASP A C 1
ATOM 4137 O O . ASP A 1 550 ? 7.962 -15.658 5.956 1.00 85.00 550 ASP A O 1
ATOM 4141 N N . ALA A 1 551 ? 6.377 -14.053 6.003 1.00 87.81 551 ALA A N 1
ATOM 4142 C CA . ALA A 1 551 ? 5.274 -14.961 6.276 1.00 87.81 551 ALA A CA 1
ATOM 4143 C C . ALA A 1 551 ? 5.074 -15.948 5.118 1.00 87.81 551 ALA A C 1
ATOM 4145 O O . ALA A 1 551 ? 5.015 -17.155 5.358 1.00 87.81 551 ALA A O 1
ATOM 4146 N N . ASP A 1 552 ? 5.088 -15.455 3.876 1.00 85.25 552 ASP A N 1
ATOM 4147 C CA . ASP A 1 552 ? 4.945 -16.270 2.662 1.00 85.25 552 ASP A CA 1
ATOM 4148 C C . ASP A 1 552 ? 6.121 -17.259 2.481 1.00 85.25 552 ASP A C 1
ATOM 4150 O O . ASP A 1 552 ? 5.964 -18.353 1.929 1.00 85.25 552 ASP A O 1
ATOM 4154 N N . ARG A 1 553 ? 7.312 -16.935 3.007 1.00 85.44 553 ARG A N 1
ATOM 4155 C CA . ARG A 1 553 ? 8.489 -17.831 3.013 1.00 85.44 553 ARG A CA 1
ATOM 4156 C C . ARG A 1 553 ? 8.435 -18.900 4.105 1.00 85.44 553 ARG A C 1
ATOM 4158 O O . ARG A 1 553 ? 9.108 -19.932 3.987 1.00 85.44 553 ARG A O 1
ATOM 4165 N N . GLN A 1 554 ? 7.688 -18.670 5.184 1.00 87.88 554 GLN A N 1
ATOM 4166 C CA . GLN A 1 554 ? 7.616 -19.593 6.310 1.00 87.88 554 GLN A CA 1
ATOM 4167 C C . GLN A 1 554 ? 6.595 -20.704 6.039 1.00 87.88 554 GLN A C 1
ATOM 4169 O O . GLN A 1 554 ? 5.382 -20.531 6.146 1.00 87.88 554 GLN A O 1
ATOM 4174 N N . SER A 1 555 ? 7.102 -21.903 5.748 1.00 91.12 555 SER A N 1
ATOM 4175 C CA . SER A 1 555 ? 6.257 -23.075 5.503 1.00 91.12 555 SER A CA 1
ATOM 4176 C C . SER A 1 555 ? 5.309 -23.357 6.676 1.00 91.12 555 SER A C 1
ATOM 4178 O O . SER A 1 555 ? 5.761 -23.598 7.794 1.00 91.12 555 SER A O 1
ATOM 4180 N N . GLY A 1 556 ? 4.004 -23.376 6.386 1.00 90.94 556 GLY A N 1
ATOM 4181 C CA . GLY A 1 556 ? 2.942 -23.700 7.341 1.00 90.94 556 GLY A CA 1
ATOM 4182 C C . GLY A 1 556 ? 2.358 -22.508 8.100 1.00 90.94 556 GLY A C 1
ATOM 4183 O O . GLY A 1 556 ? 1.333 -22.697 8.751 1.00 90.94 556 GLY A O 1
ATOM 4184 N N . LEU A 1 557 ? 2.965 -21.315 8.009 1.00 95.62 557 LEU A N 1
ATOM 4185 C CA . LEU A 1 557 ? 2.454 -20.113 8.671 1.00 95.62 557 LEU A CA 1
ATOM 4186 C C . LEU A 1 557 ? 1.220 -19.565 7.952 1.00 95.62 557 LEU A C 1
ATOM 4188 O O . LEU A 1 557 ? 0.192 -19.358 8.589 1.00 95.62 557 LEU A O 1
ATOM 4192 N N . VAL A 1 558 ? 1.305 -19.360 6.636 1.00 96.62 558 VAL A N 1
ATOM 4193 C CA . VAL A 1 558 ? 0.162 -18.948 5.812 1.00 96.62 558 VAL A CA 1
ATOM 4194 C C . VAL A 1 558 ? -0.725 -20.166 5.556 1.00 96.62 558 VAL A C 1
ATOM 4196 O O . VAL A 1 558 ? -0.317 -21.120 4.892 1.00 96.62 558 VAL A O 1
ATOM 4199 N N . LEU A 1 559 ? -1.937 -20.146 6.110 1.00 96.12 559 LEU A N 1
ATOM 4200 C CA . LEU A 1 559 ? -2.967 -21.158 5.872 1.00 96.12 559 LEU A CA 1
ATOM 4201 C C . LEU A 1 559 ? -3.599 -20.973 4.490 1.00 96.12 559 LEU A C 1
ATOM 4203 O O . LEU A 1 559 ? -3.837 -21.959 3.793 1.00 96.12 559 LEU A O 1
ATOM 4207 N N . PHE A 1 560 ? -3.854 -19.720 4.110 1.00 96.38 560 PHE A N 1
ATOM 4208 C CA . PHE A 1 560 ? -4.224 -19.307 2.758 1.00 96.38 560 PHE A CA 1
ATOM 4209 C C . PHE A 1 560 ? -4.025 -17.794 2.574 1.00 96.38 560 PHE A C 1
ATOM 4211 O O . PHE A 1 560 ? -4.055 -17.039 3.551 1.00 96.38 560 PHE A O 1
ATOM 4218 N N . ASP A 1 561 ? -3.923 -17.366 1.316 1.00 97.06 561 ASP A N 1
ATOM 4219 C CA . ASP A 1 561 ? -4.166 -15.990 0.879 1.00 97.06 561 ASP A CA 1
ATOM 4220 C C . ASP A 1 561 ? -5.291 -15.993 -0.161 1.00 97.06 561 ASP A C 1
ATOM 4222 O O . ASP A 1 561 ? -5.212 -16.692 -1.171 1.00 97.06 561 ASP A O 1
ATOM 4226 N N . ALA A 1 562 ? -6.369 -15.245 0.080 1.00 96.25 562 ALA A N 1
ATOM 4227 C CA . ALA A 1 562 ? -7.506 -15.224 -0.838 1.00 96.25 562 ALA A CA 1
ATOM 4228 C C . ALA A 1 562 ? -7.138 -14.712 -2.242 1.00 96.25 562 ALA A C 1
ATOM 4230 O O . ALA A 1 562 ? -7.797 -15.102 -3.209 1.00 96.25 562 ALA A O 1
ATOM 4231 N N . ALA A 1 563 ? -6.083 -13.895 -2.368 1.00 94.69 563 ALA A N 1
ATOM 4232 C CA . ALA A 1 563 ? -5.578 -13.421 -3.657 1.00 94.69 563 ALA A CA 1
ATOM 4233 C C . ALA A 1 563 ? -5.162 -14.581 -4.587 1.00 94.69 563 ALA A C 1
ATOM 4235 O O . ALA A 1 563 ? -5.416 -14.525 -5.790 1.00 94.69 563 ALA A O 1
ATOM 4236 N N . ASP A 1 564 ? -4.644 -15.677 -4.022 1.00 92.69 564 ASP A N 1
ATOM 4237 C CA . ASP A 1 564 ? -4.209 -16.876 -4.757 1.00 92.69 564 ASP A CA 1
ATOM 4238 C C . ASP A 1 564 ? -5.352 -17.859 -5.070 1.00 92.69 564 ASP A C 1
ATOM 4240 O O . ASP A 1 564 ? -5.167 -18.866 -5.764 1.00 92.69 564 ASP A O 1
ATOM 4244 N N . HIS A 1 565 ? -6.553 -17.596 -4.551 1.00 90.88 565 HIS A N 1
ATOM 4245 C CA . HIS A 1 565 ? -7.687 -18.523 -4.574 1.00 90.88 565 HIS A CA 1
ATOM 4246 C C . HIS A 1 565 ? -8.937 -17.949 -5.249 1.00 90.88 565 HIS A C 1
ATOM 4248 O O . HIS A 1 565 ? -10.043 -18.479 -5.081 1.00 90.88 565 HIS A O 1
ATOM 4254 N N . LEU A 1 566 ? -8.781 -16.891 -6.046 1.00 91.00 566 LEU A N 1
ATOM 4255 C CA . LEU A 1 566 ? -9.885 -16.331 -6.815 1.00 91.00 566 LEU A CA 1
ATOM 4256 C C . LEU A 1 566 ? -10.294 -17.251 -7.979 1.00 91.00 566 LEU A C 1
ATOM 4258 O O . LEU A 1 566 ? -9.442 -17.685 -8.762 1.00 91.00 566 LEU A O 1
ATOM 4262 N N . PRO A 1 567 ? -11.599 -17.535 -8.150 1.00 88.88 567 PRO A N 1
ATOM 4263 C CA . PRO A 1 567 ? -12.074 -18.345 -9.263 1.00 88.88 567 PRO A CA 1
ATOM 4264 C C . PRO A 1 567 ? -11.754 -17.737 -10.635 1.00 88.88 567 PRO A C 1
ATOM 4266 O O . PRO A 1 567 ? -11.720 -16.518 -10.815 1.00 88.88 567 PRO A O 1
ATOM 4269 N N . SER A 1 568 ? -11.604 -18.597 -11.647 1.00 81.94 568 SER A N 1
ATOM 4270 C CA . SER A 1 568 ? -11.301 -18.160 -13.013 1.00 81.94 568 SER A CA 1
ATOM 4271 C C . SER A 1 568 ? -12.386 -17.226 -13.582 1.00 81.94 568 SER A C 1
ATOM 4273 O O . SER A 1 568 ? -13.587 -17.444 -13.379 1.00 81.94 568 SER A O 1
ATOM 4275 N N . PRO A 1 569 ? -11.997 -16.207 -14.371 1.00 74.69 569 PRO A N 1
ATOM 4276 C CA . PRO A 1 569 ? -12.947 -15.254 -14.937 1.00 74.69 569 PRO A CA 1
ATOM 4277 C C . PRO A 1 569 ? -13.624 -15.705 -16.237 1.00 74.69 569 PRO A C 1
ATOM 4279 O O . PRO A 1 569 ? -14.392 -14.945 -16.825 1.00 74.69 569 PRO A O 1
ATOM 4282 N N . GLY A 1 570 ? -13.353 -16.925 -16.717 1.00 60.03 570 GLY A N 1
ATOM 4283 C CA . GLY A 1 570 ? -13.707 -17.421 -18.058 1.00 60.03 570 GLY A CA 1
ATOM 4284 C C . GLY A 1 570 ? -15.202 -17.598 -18.379 1.00 60.03 570 GLY A C 1
ATOM 4285 O O . GLY A 1 570 ? -15.548 -18.279 -19.349 1.00 60.03 570 GLY A O 1
ATOM 4286 N N . TYR A 1 571 ? -16.117 -17.023 -17.603 1.00 57.22 571 TYR A N 1
ATOM 4287 C CA . TYR A 1 571 ? -17.544 -17.269 -17.758 1.00 57.22 571 TYR A CA 1
ATOM 4288 C C . TYR A 1 571 ? -18.219 -16.372 -18.805 1.00 57.22 571 TYR A C 1
ATOM 4290 O O . TYR A 1 571 ? -18.315 -15.156 -18.667 1.00 57.22 571 TYR A O 1
ATOM 4298 N N . THR A 1 572 ? -18.784 -17.001 -19.842 1.00 54.88 572 THR A N 1
ATOM 4299 C CA . THR A 1 572 ? -19.485 -16.331 -20.957 1.00 54.88 572 THR A CA 1
ATOM 4300 C C . THR A 1 572 ? -21.007 -16.553 -20.979 1.00 54.88 572 THR A C 1
ATOM 4302 O O . THR A 1 572 ? -21.657 -16.168 -21.951 1.00 54.88 572 THR A O 1
ATOM 4305 N N . GLY A 1 573 ? -21.618 -17.085 -19.904 1.00 53.38 573 GLY A N 1
ATOM 4306 C CA . GLY A 1 573 ? -23.046 -16.822 -19.647 1.00 53.38 573 GLY A CA 1
ATOM 4307 C C . GLY A 1 573 ? -24.041 -17.978 -19.459 1.00 53.38 573 GLY A C 1
ATOM 4308 O O . GLY A 1 573 ? -25.227 -17.714 -19.613 1.00 53.38 573 GLY A O 1
ATOM 4309 N N . THR A 1 574 ? -23.664 -19.210 -19.084 1.00 56.91 574 THR A N 1
ATOM 4310 C CA . THR A 1 574 ? -24.637 -20.161 -18.464 1.00 56.91 574 THR A CA 1
ATOM 4311 C C . THR A 1 574 ? -23.984 -21.153 -17.485 1.00 56.91 574 THR A C 1
ATOM 4313 O O . THR A 1 574 ? -23.055 -21.853 -17.872 1.00 56.91 574 THR A O 1
ATOM 4316 N N . GLY A 1 575 ? -24.456 -21.228 -16.227 1.00 61.31 575 GLY A N 1
ATOM 4317 C CA . GLY A 1 575 ? -23.978 -22.174 -15.196 1.00 61.31 575 GLY A CA 1
ATOM 4318 C C . GLY A 1 575 ? -23.494 -21.572 -13.863 1.00 61.31 575 GLY A C 1
ATOM 4319 O O . GLY A 1 575 ? -23.463 -22.290 -12.870 1.00 61.31 575 GLY A O 1
ATOM 4320 N N . CYS A 1 576 ? -23.189 -20.271 -13.801 1.00 71.44 576 CYS A N 1
ATOM 4321 C CA . CYS A 1 576 ? -22.716 -19.591 -12.581 1.00 71.44 576 CYS A CA 1
ATOM 4322 C C . CYS A 1 576 ? -23.830 -18.792 -11.909 1.00 71.44 576 CYS A C 1
ATOM 4324 O O . CYS A 1 576 ? -23.782 -17.568 -11.843 1.00 71.44 576 CYS A O 1
ATOM 4326 N N . GLY A 1 577 ? -24.881 -19.498 -11.505 1.00 77.62 577 GLY A N 1
ATOM 4327 C CA . GLY A 1 577 ? -25.994 -18.914 -10.765 1.00 77.62 577 GLY A CA 1
ATOM 4328 C C . GLY A 1 577 ? -25.896 -19.185 -9.270 1.00 77.62 577 GLY A C 1
ATOM 4329 O O . GLY A 1 577 ? -25.021 -19.924 -8.812 1.00 77.62 577 GLY A O 1
ATOM 4330 N N . PHE A 1 578 ? -26.854 -18.619 -8.544 1.00 84.38 578 PHE A N 1
ATOM 4331 C CA . PHE A 1 578 ? -27.183 -19.040 -7.192 1.00 84.38 578 PHE A CA 1
ATOM 4332 C C . PHE A 1 578 ? -28.304 -20.102 -7.219 1.00 84.38 578 PHE A C 1
ATOM 4334 O O . PHE A 1 578 ? -29.160 -20.056 -8.112 1.00 84.38 578 PHE A O 1
ATOM 4341 N N . PRO A 1 579 ? -28.326 -21.059 -6.273 1.00 83.81 579 PRO A N 1
ATOM 4342 C CA . PRO A 1 579 ? -27.304 -21.297 -5.251 1.00 83.81 579 PRO A CA 1
ATOM 4343 C C . PRO A 1 579 ? -25.976 -21.782 -5.858 1.00 83.81 579 PRO A C 1
ATOM 4345 O O . PRO A 1 579 ? -25.979 -22.456 -6.893 1.00 83.81 579 PRO A O 1
ATOM 4348 N N . VAL A 1 580 ? -24.848 -21.443 -5.224 1.00 81.38 580 VAL A N 1
ATOM 4349 C CA . VAL A 1 580 ? -23.513 -21.893 -5.644 1.00 81.38 580 VAL A CA 1
ATOM 4350 C C . VAL A 1 580 ? -23.473 -23.424 -5.621 1.00 81.38 580 VAL A C 1
ATOM 4352 O O . VAL A 1 580 ? -23.638 -24.026 -4.557 1.00 81.38 580 VAL A O 1
ATOM 4355 N N . PRO A 1 581 ? -23.270 -24.097 -6.767 1.00 75.44 581 PRO A N 1
ATOM 4356 C CA . PRO A 1 581 ? -23.254 -25.547 -6.779 1.00 75.44 581 PRO A CA 1
ATOM 4357 C C . PRO A 1 581 ? -21.907 -26.074 -6.278 1.00 75.44 581 PRO A C 1
ATOM 4359 O O . PRO A 1 581 ? -20.857 -25.549 -6.630 1.00 75.44 581 PRO A O 1
ATOM 4362 N N . THR A 1 582 ? -21.929 -27.194 -5.555 1.00 67.69 582 THR A N 1
ATOM 4363 C CA . THR A 1 582 ? -20.756 -27.821 -4.911 1.00 67.69 582 THR A CA 1
ATOM 4364 C C . THR A 1 582 ? -19.707 -28.405 -5.873 1.00 67.69 582 THR A C 1
ATOM 4366 O O . THR A 1 582 ? -18.850 -29.166 -5.439 1.00 67.69 582 THR A O 1
ATOM 4369 N N . THR A 1 583 ? -19.838 -28.191 -7.184 1.00 63.25 583 THR A N 1
ATOM 4370 C CA . THR A 1 583 ? -18.987 -28.804 -8.223 1.00 63.25 583 THR A CA 1
ATOM 4371 C C . THR A 1 583 ? -18.459 -27.800 -9.247 1.00 63.25 583 THR A C 1
ATOM 4373 O O . THR A 1 583 ? -17.867 -28.221 -10.237 1.00 63.25 583 THR A O 1
ATOM 4376 N N . PHE A 1 584 ? -18.749 -26.505 -9.090 1.00 60.09 584 PHE A N 1
ATOM 4377 C CA . PHE A 1 584 ? -18.354 -25.463 -10.042 1.00 60.09 584 PHE A CA 1
ATOM 4378 C C . PHE A 1 584 ? -17.429 -24.458 -9.353 1.00 60.09 584 PHE A C 1
ATOM 4380 O O . PHE A 1 584 ? -17.841 -23.336 -9.046 1.00 60.09 584 PHE A O 1
ATOM 4387 N N . ASP A 1 585 ? -16.188 -24.881 -9.133 1.00 59.78 585 ASP A N 1
ATOM 4388 C CA . ASP A 1 585 ? -15.150 -24.077 -8.471 1.00 59.78 585 ASP A CA 1
ATOM 4389 C C . ASP A 1 585 ? -14.485 -23.074 -9.436 1.00 59.78 585 ASP A C 1
ATOM 4391 O O . ASP A 1 585 ? -13.869 -22.105 -9.011 1.00 59.78 585 ASP A O 1
ATOM 4395 N N . ASP A 1 586 ? -14.687 -23.234 -10.748 1.00 67.81 586 ASP A N 1
ATOM 4396 C CA . ASP A 1 586 ? -13.940 -22.485 -11.770 1.00 67.81 586 ASP A CA 1
ATOM 4397 C C . ASP A 1 586 ? -14.577 -21.145 -12.181 1.00 67.81 586 ASP A C 1
ATOM 4399 O O . ASP A 1 586 ? -14.209 -20.590 -13.215 1.00 67.81 586 ASP A O 1
ATOM 4403 N N . CYS A 1 587 ? -15.578 -20.637 -11.458 1.00 78.19 587 CYS A N 1
ATOM 4404 C CA . CYS A 1 587 ? -16.331 -19.469 -11.917 1.00 78.19 587 CYS A CA 1
ATOM 4405 C C . CYS A 1 587 ? -16.458 -18.361 -10.884 1.00 78.19 587 CYS A C 1
ATOM 4407 O O . CYS A 1 587 ? -17.095 -18.547 -9.844 1.00 78.19 587 CYS A O 1
ATOM 4409 N N . ARG A 1 588 ? -15.938 -17.180 -11.234 1.00 87.00 588 ARG A N 1
ATOM 4410 C CA . ARG A 1 588 ? -16.101 -15.973 -10.425 1.00 87.00 588 ARG A CA 1
ATOM 4411 C C . ARG A 1 588 ? -17.537 -15.460 -10.514 1.00 87.00 588 ARG A C 1
ATOM 4413 O O . ARG A 1 588 ? -18.082 -15.287 -11.605 1.00 87.00 588 ARG A O 1
ATOM 4420 N N . ARG A 1 589 ? -18.164 -15.233 -9.358 1.00 89.94 589 ARG A N 1
ATOM 4421 C CA . ARG A 1 589 ? -19.564 -14.795 -9.244 1.00 89.94 589 ARG A CA 1
ATOM 4422 C C . ARG A 1 589 ? -19.608 -13.364 -8.744 1.00 89.94 589 ARG A C 1
ATOM 4424 O O . ARG A 1 589 ? -19.685 -13.138 -7.542 1.00 89.94 589 ARG A O 1
ATOM 4431 N N . VAL A 1 590 ? -19.580 -12.418 -9.676 1.00 93.44 590 VAL A N 1
ATOM 4432 C CA . VAL A 1 590 ? -19.762 -11.001 -9.358 1.00 93.44 590 VAL A CA 1
ATOM 4433 C C . VAL A 1 590 ? -21.196 -10.590 -9.675 1.00 93.44 590 VAL A C 1
ATOM 4435 O O . VAL A 1 590 ? -21.692 -10.820 -10.783 1.00 93.44 590 VAL A O 1
ATOM 4438 N N . PHE A 1 591 ? -21.889 -9.991 -8.714 1.00 95.31 591 PHE A N 1
ATOM 4439 C CA . PHE A 1 591 ? -23.263 -9.520 -8.888 1.00 95.31 591 PHE A CA 1
ATOM 4440 C C . PHE A 1 591 ? -23.470 -8.142 -8.266 1.00 95.31 591 PHE A C 1
ATOM 4442 O O . PHE A 1 591 ? -22.661 -7.662 -7.481 1.00 95.31 591 PHE A O 1
ATOM 4449 N N . THR A 1 592 ? -24.542 -7.481 -8.682 1.00 96.56 592 THR A N 1
ATOM 4450 C CA . THR A 1 592 ? -24.933 -6.143 -8.240 1.00 96.56 592 THR A CA 1
ATOM 4451 C C . THR A 1 592 ? -26.448 -6.073 -8.101 1.00 96.56 592 THR A C 1
ATOM 4453 O O . THR A 1 592 ? -27.169 -6.914 -8.641 1.00 96.56 592 THR A O 1
ATOM 4456 N N . ASN A 1 593 ? -26.950 -5.049 -7.429 1.00 95.38 593 ASN A N 1
ATOM 4457 C CA . ASN A 1 593 ? -28.359 -4.690 -7.440 1.00 95.38 593 ASN A CA 1
ATOM 4458 C C . ASN A 1 593 ? -28.626 -3.609 -8.507 1.00 95.38 593 ASN A C 1
ATOM 4460 O O . ASN A 1 593 ? -27.771 -2.792 -8.832 1.00 95.38 593 ASN A O 1
ATOM 4464 N N . THR A 1 594 ? -29.824 -3.590 -9.090 1.00 92.62 594 THR A N 1
ATOM 4465 C CA . THR A 1 594 ? -30.169 -2.648 -10.181 1.00 92.62 594 THR A CA 1
ATOM 4466 C C . THR A 1 594 ? -31.184 -1.581 -9.774 1.00 92.62 594 THR A C 1
ATOM 4468 O O . THR A 1 594 ? -31.342 -0.579 -10.474 1.00 92.62 594 THR A O 1
ATOM 4471 N N . GLY A 1 595 ? -31.822 -1.751 -8.613 1.00 89.12 595 GLY A N 1
ATOM 4472 C CA . GLY A 1 595 ? -32.689 -0.765 -7.965 1.00 89.12 595 GLY A CA 1
ATOM 4473 C C . GLY A 1 595 ? -32.182 -0.400 -6.570 1.00 89.12 595 GLY A C 1
ATOM 4474 O O . GLY A 1 595 ? -31.392 -1.139 -5.996 1.00 89.12 595 GLY A O 1
ATOM 4475 N N . SER A 1 596 ? -32.651 0.727 -6.034 1.00 82.06 596 SER A N 1
ATOM 4476 C CA . SER A 1 596 ? -32.241 1.284 -4.733 1.00 82.06 596 SER A CA 1
ATOM 4477 C C . SER A 1 596 ? -33.337 1.185 -3.663 1.00 82.06 596 SER A C 1
ATOM 4479 O O . SER A 1 596 ? -33.490 2.091 -2.850 1.00 82.06 596 SER A O 1
ATOM 4481 N N . SER A 1 597 ? -34.206 0.180 -3.757 1.00 83.25 597 SER A N 1
ATOM 4482 C CA . SER A 1 597 ? -35.331 -0.024 -2.839 1.00 83.25 597 SER A CA 1
ATOM 4483 C C . SER A 1 597 ? -35.114 -1.266 -1.981 1.00 83.25 597 SER A C 1
ATOM 4485 O O . SER A 1 597 ? -34.105 -1.953 -2.117 1.00 83.25 597 SER A O 1
ATOM 4487 N N . THR A 1 598 ? -36.100 -1.577 -1.147 1.00 89.38 598 THR A N 1
ATOM 4488 C CA . THR A 1 598 ? -36.304 -2.917 -0.591 1.00 89.38 598 THR A CA 1
ATOM 4489 C C . THR A 1 598 ? -36.393 -3.971 -1.687 1.00 89.38 598 THR A C 1
ATOM 4491 O O . THR A 1 598 ? -36.964 -3.697 -2.750 1.00 89.38 598 THR A O 1
ATOM 4494 N N . ASP A 1 599 ? -35.843 -5.155 -1.407 1.00 90.50 599 ASP A N 1
ATOM 4495 C CA . ASP A 1 599 ? -35.829 -6.331 -2.288 1.00 90.50 599 ASP A CA 1
ATOM 4496 C C . ASP A 1 599 ? -35.404 -5.970 -3.730 1.00 90.50 599 ASP A C 1
ATOM 4498 O O . ASP A 1 599 ? -36.173 -6.134 -4.690 1.00 90.50 599 ASP A O 1
ATOM 4502 N N . PRO A 1 600 ? -34.235 -5.318 -3.908 1.00 92.56 600 PRO A N 1
ATOM 4503 C CA . PRO A 1 600 ? -33.832 -4.832 -5.210 1.00 92.56 600 PRO A CA 1
ATOM 4504 C C . PRO A 1 600 ? -33.489 -5.999 -6.137 1.00 92.56 600 PRO A C 1
ATOM 4506 O O . PRO A 1 600 ? -32.881 -6.989 -5.753 1.00 92.56 600 PRO A O 1
ATOM 4509 N N . THR A 1 601 ? -33.811 -5.848 -7.422 1.00 93.62 601 THR A N 1
ATOM 4510 C CA . THR A 1 601 ? -33.466 -6.869 -8.416 1.00 93.62 601 THR A CA 1
ATOM 4511 C C . THR A 1 601 ? -31.952 -7.015 -8.549 1.00 93.62 601 THR A C 1
ATOM 4513 O O . THR A 1 601 ? -31.262 -6.084 -8.982 1.00 93.62 601 THR A O 1
ATOM 4516 N N . GLU A 1 602 ? -31.462 -8.209 -8.240 1.00 93.75 602 GLU A N 1
ATOM 4517 C CA . GLU A 1 602 ? -30.070 -8.605 -8.407 1.00 93.75 602 GLU A CA 1
ATOM 4518 C C . GLU A 1 602 ? -29.757 -8.951 -9.865 1.00 93.75 602 GLU A C 1
ATOM 4520 O O . GLU A 1 602 ? -30.596 -9.415 -10.643 1.00 93.75 602 GLU A O 1
ATOM 4525 N N . THR A 1 603 ? -28.526 -8.694 -10.283 1.00 94.19 603 THR A N 1
ATOM 4526 C CA . THR A 1 603 ? -28.050 -8.959 -11.636 1.00 94.19 603 THR A CA 1
ATOM 4527 C C . THR A 1 603 ? -26.576 -9.318 -11.588 1.00 94.19 603 THR A C 1
ATOM 4529 O O . THR A 1 603 ? -25.757 -8.575 -11.056 1.00 94.19 603 THR A O 1
ATOM 4532 N N . PHE A 1 604 ? -26.215 -10.448 -12.193 1.00 93.12 604 PHE A N 1
ATOM 4533 C CA . PHE A 1 604 ? -24.811 -10.806 -12.372 1.00 93.12 604 PHE A CA 1
ATOM 4534 C C . PHE A 1 604 ? -24.112 -9.808 -13.296 1.00 93.12 604 PHE A C 1
ATOM 4536 O O . PHE A 1 604 ? -24.644 -9.466 -14.361 1.00 93.12 604 PHE A O 1
ATOM 4543 N N . ILE A 1 605 ? -22.901 -9.400 -12.926 1.00 92.38 605 ILE A N 1
ATOM 4544 C CA . ILE A 1 605 ? -22.015 -8.605 -13.773 1.00 92.38 605 ILE A CA 1
ATOM 4545 C C . ILE A 1 605 ? -21.479 -9.529 -14.861 1.00 92.38 605 ILE A C 1
ATOM 4547 O O . ILE A 1 605 ? -20.463 -10.187 -14.710 1.00 92.38 605 ILE A O 1
ATOM 4551 N N . ALA A 1 606 ? -22.219 -9.642 -15.960 1.00 89.38 606 ALA A N 1
ATOM 4552 C CA . ALA A 1 606 ? -21.915 -10.571 -17.041 1.00 89.38 606 ALA A CA 1
ATOM 4553 C C . ALA A 1 606 ? -22.274 -9.969 -18.400 1.00 89.38 606 ALA A C 1
ATOM 4555 O O . ALA A 1 606 ? -23.204 -9.170 -18.520 1.00 89.38 606 ALA A O 1
ATOM 4556 N N . TYR A 1 607 ? -21.586 -10.421 -19.454 1.00 87.44 607 TYR A N 1
ATOM 4557 C CA . TYR A 1 607 ? -21.804 -9.967 -20.833 1.00 87.44 607 TYR A CA 1
ATOM 4558 C C . TYR A 1 607 ? -23.280 -10.009 -21.262 1.00 87.44 607 TYR A C 1
ATOM 4560 O O . TYR A 1 607 ? -23.751 -9.114 -21.967 1.00 87.44 607 TYR A O 1
ATOM 4568 N N . GLY A 1 608 ? -24.025 -11.038 -20.847 1.00 88.19 608 GLY A N 1
ATOM 4569 C CA . GLY A 1 608 ? -25.448 -11.184 -21.173 1.00 88.19 608 GLY A CA 1
ATOM 4570 C C . GLY A 1 608 ? -26.334 -10.053 -20.636 1.00 88.19 608 GLY A C 1
ATOM 4571 O O . GLY A 1 608 ? -27.385 -9.789 -21.213 1.00 88.19 608 GLY A O 1
ATOM 4572 N N . ASN A 1 609 ? -25.880 -9.341 -19.602 1.00 92.06 609 ASN A N 1
ATOM 4573 C CA . ASN A 1 609 ? -26.643 -8.328 -18.875 1.00 92.06 609 ASN A CA 1
ATOM 4574 C C . ASN A 1 609 ? -26.217 -6.887 -19.203 1.00 92.06 609 ASN A C 1
ATOM 4576 O O . ASN A 1 609 ? -26.637 -5.959 -18.513 1.00 92.06 609 ASN A O 1
ATOM 4580 N N . VAL A 1 610 ? -25.413 -6.659 -20.252 1.00 94.00 610 VAL A N 1
ATOM 4581 C CA . VAL A 1 610 ? -24.888 -5.313 -20.567 1.00 94.00 610 VAL A CA 1
ATOM 4582 C C . VAL A 1 610 ? -25.982 -4.255 -20.736 1.00 94.00 610 VAL A C 1
ATOM 4584 O O . VAL A 1 610 ? -25.793 -3.126 -20.306 1.00 94.00 610 VAL A O 1
ATOM 4587 N N . ALA A 1 611 ? -27.148 -4.608 -21.286 1.00 94.00 611 ALA A N 1
ATOM 4588 C CA . ALA A 1 611 ? -28.249 -3.657 -21.459 1.00 94.00 611 ALA A CA 1
ATOM 4589 C C . ALA A 1 611 ? -28.766 -3.106 -20.116 1.00 94.00 611 ALA A C 1
ATOM 4591 O O . ALA A 1 611 ? -29.218 -1.966 -20.048 1.00 94.00 611 ALA A O 1
ATOM 4592 N N . THR A 1 612 ? -28.675 -3.910 -19.054 1.00 94.81 612 THR A N 1
ATOM 4593 C CA . THR A 1 612 ? -29.041 -3.527 -17.688 1.00 94.81 612 THR A CA 1
ATOM 4594 C C . THR A 1 612 ? -27.894 -2.802 -16.979 1.00 94.81 612 THR A C 1
ATOM 4596 O O . THR A 1 612 ? -28.134 -1.852 -16.242 1.00 94.81 612 THR A O 1
ATOM 4599 N N . LEU A 1 613 ? -26.648 -3.231 -17.208 1.00 95.31 613 LEU A N 1
ATOM 4600 C CA . LEU A 1 613 ? -25.463 -2.745 -16.488 1.00 95.31 613 LEU A CA 1
ATOM 4601 C C . LEU A 1 613 ? -24.860 -1.464 -17.078 1.00 95.31 613 LEU A C 1
ATOM 4603 O O . LEU A 1 613 ? -24.340 -0.639 -16.335 1.00 95.31 613 LEU A O 1
ATOM 4607 N N . SER A 1 614 ? -24.935 -1.274 -18.396 1.00 95.12 614 SER A N 1
ATOM 4608 C CA . SER A 1 614 ? -24.333 -0.133 -19.101 1.00 95.12 614 SER A CA 1
ATOM 4609 C C . SER A 1 614 ? -24.751 1.227 -18.512 1.00 95.12 614 SER A C 1
ATOM 4611 O O . SER A 1 614 ? -23.865 2.023 -18.204 1.00 95.12 614 SER A O 1
ATOM 4613 N N . PRO A 1 615 ? -26.042 1.485 -18.200 1.00 94.19 615 PRO A N 1
ATOM 4614 C CA . PRO A 1 615 ? -26.448 2.736 -17.550 1.00 94.19 615 PRO A CA 1
ATOM 4615 C C . PRO A 1 615 ? -25.840 2.968 -16.156 1.00 94.19 615 PRO A C 1
ATOM 4617 O O . PRO A 1 615 ? -25.788 4.111 -15.707 1.00 94.19 615 PRO A O 1
ATOM 4620 N N . LEU A 1 616 ? -25.417 1.904 -15.466 1.00 94.50 616 LEU A N 1
ATOM 4621 C CA . LEU A 1 616 ? -24.847 1.953 -14.117 1.00 94.50 616 LEU A CA 1
ATOM 4622 C C . LEU A 1 616 ? -23.321 2.113 -14.135 1.00 94.50 616 LEU A C 1
ATOM 4624 O O . LEU A 1 616 ? -22.765 2.721 -13.228 1.00 94.50 616 LEU A O 1
ATOM 4628 N N . LEU A 1 617 ? -22.649 1.628 -15.184 1.00 94.25 617 LEU A N 1
ATOM 4629 C CA . LEU A 1 617 ? -21.195 1.756 -15.383 1.00 94.25 617 LEU A CA 1
ATOM 4630 C C . LEU A 1 617 ? -20.759 3.182 -15.762 1.00 94.25 617 LEU A C 1
ATOM 4632 O O . LEU A 1 617 ? -19.574 3.513 -15.740 1.00 94.25 617 LEU A O 1
ATOM 4636 N N . GLY A 1 618 ? -21.718 4.048 -16.087 1.00 88.56 618 GLY A N 1
ATOM 4637 C CA . GLY A 1 618 ? -21.505 5.463 -16.355 1.00 88.56 618 GLY A CA 1
ATOM 4638 C C . GLY A 1 618 ? -22.109 5.912 -17.682 1.00 88.56 618 GLY A C 1
ATOM 4639 O O . GLY A 1 618 ? -22.548 5.124 -18.514 1.00 88.56 618 GLY A O 1
ATOM 4640 N N . THR A 1 619 ? -22.142 7.224 -17.890 1.00 88.06 619 THR A N 1
ATOM 4641 C CA . THR A 1 619 ? -22.632 7.809 -19.140 1.00 88.06 619 THR A CA 1
ATOM 4642 C C . THR A 1 619 ? -21.550 7.790 -20.222 1.00 88.06 619 THR A C 1
ATOM 4644 O O . THR A 1 619 ? -20.362 7.912 -19.927 1.00 88.06 619 THR A O 1
ATOM 4647 N N . GLY A 1 620 ? -21.970 7.679 -21.486 1.00 86.88 620 GLY A N 1
ATOM 4648 C CA . GLY A 1 620 ? -21.087 7.831 -22.649 1.00 86.88 620 GLY A CA 1
ATOM 4649 C C . GLY A 1 620 ? -20.416 6.554 -23.159 1.00 86.88 620 GLY A C 1
ATOM 4650 O O . GLY A 1 620 ? -19.742 6.635 -24.178 1.00 86.88 620 GLY A O 1
ATOM 4651 N N . LEU A 1 621 ? -20.634 5.402 -22.515 1.00 92.19 621 LEU A N 1
ATOM 4652 C CA . LEU A 1 621 ? -20.121 4.112 -22.981 1.00 92.19 621 LEU A CA 1
ATOM 4653 C C . LEU A 1 621 ? -21.029 3.504 -24.058 1.00 92.19 621 LEU A C 1
ATOM 4655 O O . LEU A 1 621 ? -22.257 3.503 -23.936 1.00 92.19 621 LEU A O 1
ATOM 4659 N N . THR A 1 622 ? -20.422 2.950 -25.102 1.00 94.44 622 THR A N 1
ATOM 4660 C CA . THR A 1 622 ? -21.094 2.020 -26.017 1.00 94.44 622 THR A CA 1
ATOM 4661 C C . THR A 1 622 ? -21.306 0.657 -25.348 1.00 94.44 622 THR A C 1
ATOM 4663 O O . THR A 1 622 ? -20.637 0.322 -24.371 1.00 94.44 622 THR A O 1
ATOM 4666 N N . ASP A 1 623 ? -22.211 -0.169 -25.883 1.00 93.19 623 ASP A N 1
ATOM 4667 C CA . ASP A 1 623 ? -22.423 -1.533 -25.371 1.00 93.19 623 ASP A CA 1
ATOM 4668 C C . ASP A 1 623 ? -21.138 -2.374 -25.407 1.00 93.19 623 ASP A C 1
ATOM 4670 O O . ASP A 1 623 ? -20.914 -3.185 -24.512 1.00 93.19 623 ASP A O 1
ATOM 4674 N N . ASP A 1 624 ? -20.284 -2.184 -26.414 1.00 93.12 624 ASP A N 1
ATOM 4675 C CA . ASP A 1 624 ? -19.018 -2.914 -26.523 1.00 93.12 624 ASP A CA 1
ATOM 4676 C C . ASP A 1 624 ? -18.001 -2.440 -25.474 1.00 93.12 624 ASP A C 1
ATOM 4678 O O . ASP A 1 624 ? -17.348 -3.265 -24.840 1.00 93.12 624 ASP A O 1
ATOM 4682 N N . GLU A 1 625 ? -17.923 -1.135 -25.203 1.00 94.81 625 GLU A N 1
ATOM 4683 C CA . GLU A 1 625 ? -17.071 -0.601 -24.132 1.00 94.81 625 GLU A CA 1
ATOM 4684 C C . GLU A 1 625 ? -17.558 -1.033 -22.745 1.00 94.81 625 GLU A C 1
ATOM 4686 O O . GLU A 1 625 ? -16.757 -1.427 -21.899 1.00 94.81 625 GLU A O 1
ATOM 4691 N N . ALA A 1 626 ? -18.875 -1.027 -22.520 1.00 94.81 626 ALA A N 1
ATOM 4692 C CA . ALA A 1 626 ? -19.469 -1.539 -21.290 1.00 94.81 626 ALA A CA 1
ATOM 4693 C C . ALA A 1 626 ? -19.204 -3.045 -21.122 1.00 94.81 626 ALA A C 1
ATOM 4695 O O . ALA A 1 626 ? -18.896 -3.497 -20.021 1.00 94.81 626 ALA A O 1
ATOM 4696 N N . ARG A 1 627 ? -19.268 -3.829 -22.208 1.00 93.12 627 ARG A N 1
ATOM 4697 C CA . ARG A 1 627 ? -18.881 -5.250 -22.207 1.00 93.12 627 ARG A CA 1
ATOM 4698 C C . ARG A 1 627 ? -17.418 -5.443 -21.824 1.00 93.12 627 ARG A C 1
ATOM 4700 O O . ARG A 1 627 ? -17.138 -6.360 -21.058 1.00 93.12 627 ARG A O 1
ATOM 4707 N N . THR A 1 628 ? -16.508 -4.607 -22.322 1.00 91.50 628 THR A N 1
ATOM 4708 C CA . THR A 1 628 ? -15.096 -4.677 -21.930 1.00 91.50 628 THR A CA 1
ATOM 4709 C C . THR A 1 628 ? -14.927 -4.378 -20.448 1.00 91.50 628 THR A C 1
ATOM 4711 O O . THR A 1 628 ? -14.300 -5.166 -19.751 1.00 91.50 628 THR A O 1
ATOM 4714 N N . LEU A 1 629 ? -15.562 -3.327 -19.925 1.00 92.44 629 LEU A N 1
ATOM 4715 C CA . LEU A 1 629 ? -15.473 -3.001 -18.501 1.00 92.44 629 LEU A CA 1
ATOM 4716 C C . LEU A 1 629 ? -16.054 -4.116 -17.608 1.00 92.44 629 LEU A C 1
ATOM 4718 O O . LEU A 1 629 ? -15.431 -4.500 -16.624 1.00 92.44 629 LEU A O 1
ATOM 4722 N N . ILE A 1 630 ? -17.184 -4.720 -17.998 1.00 92.88 630 ILE A N 1
ATOM 4723 C CA . ILE A 1 630 ? -17.748 -5.924 -17.350 1.00 92.88 630 ILE A CA 1
ATOM 4724 C C . ILE A 1 630 ? -16.741 -7.079 -17.351 1.00 92.88 630 ILE A C 1
ATOM 4726 O O . ILE A 1 630 ? -16.633 -7.817 -16.370 1.00 92.88 630 ILE A O 1
ATOM 4730 N N . ALA A 1 631 ? -16.009 -7.255 -18.450 1.00 89.12 631 ALA A N 1
ATOM 4731 C CA . ALA A 1 631 ? -14.970 -8.269 -18.541 1.00 89.12 631 ALA A CA 1
ATOM 4732 C C . ALA A 1 631 ? -13.825 -7.981 -17.570 1.00 89.12 631 ALA A C 1
ATOM 4734 O O . ALA A 1 631 ? -13.386 -8.907 -16.906 1.00 89.12 631 ALA A O 1
ATOM 4735 N N . ARG A 1 632 ? -13.386 -6.720 -17.445 1.00 89.88 632 ARG A N 1
ATOM 4736 C CA . ARG A 1 632 ? -12.327 -6.299 -16.509 1.00 89.88 632 ARG A CA 1
ATOM 4737 C C . ARG A 1 632 ? -12.739 -6.511 -15.052 1.00 89.88 632 ARG A C 1
ATOM 4739 O O . ARG A 1 632 ? -11.959 -7.071 -14.299 1.00 89.88 632 ARG A O 1
ATOM 4746 N N . ILE A 1 633 ? -13.985 -6.192 -14.685 1.00 92.06 633 ILE A N 1
ATOM 4747 C CA . ILE A 1 633 ? -14.507 -6.440 -13.327 1.00 92.06 633 ILE A CA 1
ATOM 4748 C C . ILE A 1 633 ? -14.402 -7.925 -12.952 1.00 92.06 633 ILE A C 1
ATOM 4750 O O . ILE A 1 633 ? -13.927 -8.269 -11.875 1.00 92.06 633 ILE A O 1
ATOM 4754 N N . ASN A 1 634 ? -14.809 -8.825 -13.852 1.00 88.31 634 ASN A N 1
ATOM 4755 C CA . ASN A 1 634 ? -14.711 -10.262 -13.590 1.00 88.31 634 ASN A CA 1
ATOM 4756 C C . ASN A 1 634 ? -13.264 -10.759 -13.656 1.00 88.31 634 ASN A C 1
ATOM 4758 O O . ASN A 1 634 ? -12.838 -11.545 -12.812 1.00 88.31 634 ASN A O 1
ATOM 4762 N N . ALA A 1 635 ? -12.533 -10.314 -14.677 1.00 82.31 635 ALA A N 1
ATOM 4763 C CA . ALA A 1 635 ? -11.231 -10.833 -15.047 1.00 82.31 635 ALA A CA 1
ATOM 4764 C C . ALA A 1 635 ? -10.057 -10.232 -14.313 1.00 82.31 635 ALA A C 1
ATOM 4766 O O . ALA A 1 635 ? -8.993 -10.793 -14.477 1.00 82.31 635 ALA A O 1
ATOM 4767 N N . GLY A 1 636 ? -10.234 -9.189 -13.508 1.00 82.81 636 GLY A N 1
ATOM 4768 C CA . GLY A 1 636 ? -9.174 -8.665 -12.661 1.00 82.81 636 GLY A CA 1
ATOM 4769 C C . GLY A 1 636 ? -7.987 -8.112 -13.454 1.00 82.81 636 GLY A C 1
ATOM 4770 O O . GLY A 1 636 ? -8.148 -7.462 -14.493 1.00 82.81 636 GLY A O 1
ATOM 4771 N N . LYS A 1 637 ? -6.793 -8.373 -12.925 1.00 84.19 637 LYS A N 1
ATOM 4772 C CA . LYS A 1 637 ? -5.513 -7.825 -13.365 1.00 84.19 637 LYS A CA 1
ATOM 4773 C C . LYS A 1 637 ? -5.104 -8.370 -14.727 1.00 84.19 637 LYS A C 1
ATOM 4775 O O . LYS A 1 637 ? -5.398 -9.508 -15.095 1.00 84.19 637 LYS A O 1
ATOM 4780 N N . LYS A 1 638 ? -4.373 -7.557 -15.482 1.00 81.12 638 LYS A N 1
ATOM 4781 C CA . LYS A 1 638 ? -3.719 -7.982 -16.717 1.00 81.12 638 LYS A CA 1
ATOM 4782 C C . LYS A 1 638 ? -2.493 -8.848 -16.398 1.00 81.12 638 LYS A C 1
ATOM 4784 O O . LYS A 1 638 ? -1.563 -8.394 -15.746 1.00 81.12 638 LYS A O 1
ATOM 4789 N N . ASP A 1 639 ? -2.469 -10.072 -16.912 1.00 77.81 639 ASP A N 1
ATOM 4790 C CA . ASP A 1 639 ? -1.324 -10.985 -16.849 1.00 77.81 639 ASP A CA 1
ATOM 4791 C C . ASP A 1 639 ? -0.877 -11.328 -18.276 1.00 77.81 639 ASP A C 1
ATOM 4793 O O . ASP A 1 639 ? -1.509 -12.106 -19.008 1.00 77.81 639 ASP A O 1
ATOM 4797 N N . GLY A 1 640 ? 0.180 -10.646 -18.723 1.00 78.62 640 GLY A N 1
ATOM 4798 C CA . GLY A 1 640 ? 0.664 -10.693 -20.097 1.00 78.62 640 GLY A CA 1
ATOM 4799 C C . GLY A 1 640 ? -0.390 -10.220 -21.107 1.00 78.62 640 GLY A C 1
ATOM 4800 O O . GLY A 1 640 ? -0.704 -9.034 -21.207 1.00 78.62 640 GLY A O 1
ATOM 4801 N N . SER A 1 641 ? -0.906 -11.158 -21.909 1.00 75.31 641 SER A N 1
ATOM 4802 C CA . SER A 1 641 ? -1.980 -10.900 -22.892 1.00 75.31 641 SER A CA 1
ATOM 4803 C C . SER A 1 641 ? -3.371 -11.336 -22.415 1.00 75.31 641 SER A C 1
ATOM 4805 O O . SER A 1 641 ? -4.357 -11.150 -23.129 1.00 75.31 641 SER A O 1
ATOM 4807 N N . SER A 1 642 ? -3.440 -11.939 -21.229 1.00 80.31 642 SER A N 1
ATOM 4808 C CA . SER A 1 642 ? -4.654 -12.422 -20.576 1.00 80.31 642 SER A CA 1
ATOM 4809 C C . SER A 1 642 ? -5.009 -11.549 -19.378 1.00 80.31 642 SER A C 1
ATOM 4811 O O . SER A 1 642 ? -4.263 -10.654 -18.999 1.00 80.31 642 SER A O 1
ATOM 4813 N N . TYR A 1 643 ? -6.184 -11.798 -18.810 1.00 83.31 643 TYR A N 1
ATOM 4814 C CA . TYR A 1 643 ? -6.617 -11.193 -17.559 1.00 83.31 643 TYR A CA 1
ATOM 4815 C C . TYR A 1 643 ? -6.921 -12.317 -16.570 1.00 83.31 643 TYR A C 1
ATOM 4817 O O . TYR A 1 643 ? -7.529 -13.323 -16.960 1.00 83.31 643 TYR A O 1
ATOM 4825 N N . VAL A 1 644 ? -6.452 -12.161 -15.336 1.00 86.50 644 VAL A N 1
ATOM 4826 C CA . VAL A 1 644 ? -6.589 -13.121 -14.237 1.00 86.50 644 VAL A CA 1
ATOM 4827 C C . VAL A 1 644 ? -7.273 -12.453 -13.054 1.00 86.50 644 VAL A C 1
ATOM 4829 O O . VAL A 1 644 ? -7.000 -11.294 -12.734 1.00 86.50 644 VAL 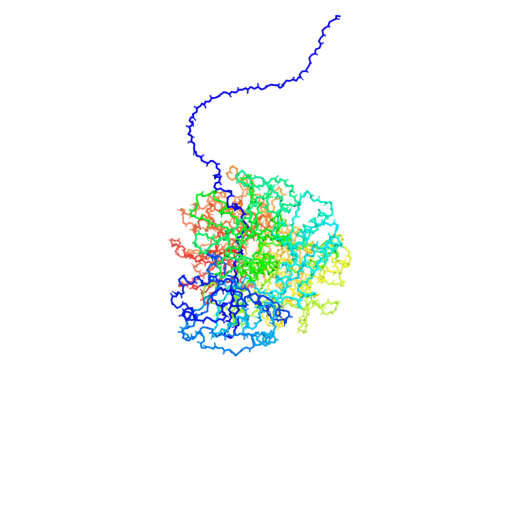A O 1
ATOM 4832 N N . ALA A 1 645 ? -8.202 -13.178 -12.426 1.00 89.12 645 ALA A N 1
ATOM 4833 C CA . ALA A 1 645 ? -8.946 -12.644 -11.298 1.00 89.12 645 ALA A CA 1
ATOM 4834 C C . ALA A 1 645 ? -7.968 -12.153 -10.222 1.00 89.12 645 ALA A C 1
ATOM 4836 O O . ALA A 1 645 ? -7.009 -12.843 -9.894 1.00 89.12 645 ALA A O 1
ATOM 4837 N N . ALA A 1 646 ? -8.220 -10.951 -9.716 1.00 92.19 646 ALA A N 1
ATOM 4838 C CA . ALA A 1 646 ? -7.406 -10.292 -8.707 1.00 92.19 646 ALA A CA 1
ATOM 4839 C C . ALA A 1 646 ? -8.325 -9.686 -7.641 1.00 92.19 646 ALA A C 1
ATOM 4841 O O . ALA A 1 646 ? -9.478 -9.325 -7.933 1.00 92.19 646 ALA A O 1
ATOM 4842 N N . LEU A 1 647 ? -7.819 -9.653 -6.410 1.00 95.44 647 LEU A N 1
ATOM 4843 C CA . LEU A 1 647 ? -8.507 -9.133 -5.236 1.00 95.44 647 LEU A CA 1
ATOM 4844 C C . LEU A 1 647 ? -8.167 -7.648 -5.130 1.00 95.44 647 LEU A C 1
ATOM 4846 O O . LEU A 1 647 ? -6.998 -7.280 -5.253 1.00 95.44 647 LEU A O 1
ATOM 4850 N N . GLY A 1 648 ? -9.167 -6.786 -4.950 1.00 94.94 648 GLY A N 1
ATOM 4851 C CA . GLY A 1 648 ? -8.909 -5.381 -4.662 1.00 94.94 648 GLY A CA 1
ATOM 4852 C C . GLY A 1 648 ? -8.248 -5.197 -3.300 1.00 94.94 648 GLY A C 1
ATOM 4853 O O . GLY A 1 648 ? -8.544 -5.931 -2.360 1.00 94.94 648 GLY A O 1
ATOM 4854 N N . GLY A 1 649 ? -7.388 -4.185 -3.189 1.00 94.56 649 GLY A N 1
ATOM 4855 C CA . GLY A 1 649 ? -6.728 -3.787 -1.946 1.00 94.56 649 GLY A CA 1
ATOM 4856 C C . GLY A 1 649 ? -7.677 -3.761 -0.751 1.00 94.56 649 GLY A C 1
ATOM 4857 O O . GLY A 1 649 ? -8.718 -3.115 -0.826 1.00 94.56 649 GLY A O 1
ATOM 4858 N N . ILE A 1 650 ? -7.334 -4.416 0.359 1.00 94.81 650 ILE A N 1
ATOM 4859 C CA . ILE A 1 650 ? -8.118 -4.315 1.595 1.00 94.81 650 ILE A CA 1
ATOM 4860 C C . ILE A 1 650 ? -7.465 -3.272 2.488 1.00 94.81 650 ILE A C 1
ATOM 4862 O O . ILE A 1 650 ? -6.401 -3.479 3.065 1.00 94.81 650 ILE A O 1
ATOM 4866 N N . ASP A 1 651 ? -8.125 -2.124 2.574 1.00 89.94 651 ASP A N 1
ATOM 4867 C CA . ASP A 1 651 ? -7.570 -0.947 3.220 1.00 89.94 651 ASP A CA 1
ATOM 4868 C C . ASP A 1 651 ? -8.043 -0.801 4.672 1.00 89.94 651 ASP A C 1
ATOM 4870 O O . ASP A 1 651 ? -7.335 -1.185 5.597 1.00 89.94 651 ASP A O 1
ATOM 4874 N N . ARG A 1 652 ? -9.255 -0.271 4.880 1.00 88.00 652 ARG A N 1
ATOM 4875 C CA . ARG A 1 652 ? -9.818 0.031 6.214 1.00 88.00 652 ARG A CA 1
ATOM 4876 C C . ARG A 1 652 ? -10.942 -0.916 6.631 1.00 88.00 652 ARG A C 1
ATOM 4878 O O . ARG A 1 652 ? -11.395 -0.868 7.774 1.00 88.00 652 ARG A O 1
ATOM 4885 N N . SER A 1 653 ? -11.396 -1.772 5.718 1.00 90.94 653 SER A N 1
ATOM 4886 C CA . SER A 1 653 ? -12.477 -2.711 5.988 1.00 90.94 653 SER A CA 1
ATOM 4887 C C . SER A 1 653 ? -11.974 -3.835 6.890 1.00 90.94 653 SER A C 1
ATOM 4889 O O . SER A 1 653 ? -11.398 -4.810 6.414 1.00 90.94 653 SER A O 1
ATOM 4891 N N . THR A 1 654 ? -12.282 -3.749 8.182 1.00 90.19 654 THR A N 1
ATOM 4892 C CA . THR A 1 654 ? -12.105 -4.881 9.098 1.00 90.19 654 THR A CA 1
ATOM 4893 C C . THR A 1 654 ? -13.021 -6.019 8.674 1.00 90.19 654 THR A C 1
ATOM 4895 O O . THR A 1 654 ? -14.243 -5.858 8.649 1.00 90.19 654 THR A O 1
ATOM 4898 N N . LEU A 1 655 ? -12.433 -7.164 8.341 1.00 92.50 655 LEU A N 1
ATOM 4899 C CA . LEU A 1 655 ? -13.176 -8.337 7.896 1.00 92.50 655 LEU A CA 1
ATOM 4900 C C . LEU A 1 655 ? -14.082 -8.908 9.001 1.00 92.50 655 LEU A C 1
ATOM 4902 O O . LEU A 1 655 ? -13.768 -8.812 10.181 1.00 92.50 655 LEU A O 1
ATOM 4906 N N . ALA A 1 656 ? -15.180 -9.560 8.625 1.00 92.38 656 ALA A N 1
ATOM 4907 C CA . ALA A 1 656 ? -16.040 -10.303 9.544 1.00 92.38 656 ALA A CA 1
ATOM 4908 C C . ALA A 1 656 ? -15.871 -11.814 9.322 1.00 92.38 656 ALA A C 1
ATOM 4910 O O . ALA A 1 656 ? -16.300 -12.314 8.281 1.00 92.38 656 ALA A O 1
ATOM 4911 N N . VAL A 1 657 ? -15.302 -12.541 10.296 1.00 92.50 657 VAL A N 1
ATOM 4912 C CA . VAL A 1 657 ? -15.189 -14.018 10.277 1.00 92.50 657 VAL A CA 1
ATOM 4913 C C . VAL A 1 657 ? -16.361 -14.650 11.013 1.00 92.50 657 VAL A C 1
ATOM 4915 O O . VAL A 1 657 ? -16.613 -14.381 12.185 1.00 92.50 657 VAL A O 1
ATOM 4918 N N . ILE A 1 658 ? -17.108 -15.488 10.310 1.00 90.19 658 ILE A N 1
ATOM 4919 C CA . ILE A 1 658 ? -18.493 -15.777 10.634 1.00 90.19 658 ILE A CA 1
ATOM 4920 C C . ILE A 1 658 ? -18.761 -17.282 10.522 1.00 90.19 658 ILE A C 1
ATOM 4922 O O . ILE A 1 658 ? -18.947 -17.813 9.430 1.00 90.19 658 ILE A O 1
ATOM 4926 N N . GLU A 1 659 ? -18.823 -17.954 11.673 1.00 90.06 659 GLU A N 1
ATOM 4927 C CA . GLU A 1 659 ? -19.083 -19.399 11.823 1.00 90.06 659 GLU A CA 1
ATOM 4928 C C . GLU A 1 659 ? -20.519 -19.809 11.403 1.00 90.06 659 GLU A C 1
ATOM 4930 O O . GLU A 1 659 ? -21.327 -18.956 11.025 1.00 90.06 659 GLU A O 1
ATOM 4935 N N . PRO A 1 660 ? -20.929 -21.089 11.456 1.00 88.38 660 PRO A N 1
ATOM 4936 C CA . PRO A 1 660 ? -22.332 -21.493 11.271 1.00 88.38 660 PRO A CA 1
ATOM 4937 C C . PRO A 1 660 ? -23.270 -20.896 12.340 1.00 88.38 660 PRO A C 1
ATOM 4939 O O . PRO A 1 660 ? -22.849 -20.578 13.446 1.00 88.38 660 PRO A O 1
ATOM 4942 N N . SER A 1 661 ? -24.558 -20.666 12.032 1.00 87.38 661 SER A N 1
ATOM 4943 C CA . SER A 1 661 ? -25.471 -20.115 13.058 1.00 87.38 661 SER A CA 1
ATOM 4944 C C . SER A 1 661 ? -25.857 -21.205 14.061 1.00 87.38 661 SER A C 1
ATOM 4946 O O . SER A 1 661 ? -26.292 -22.279 13.643 1.00 87.38 661 SER A O 1
ATOM 4948 N N . PRO A 1 662 ? -25.802 -20.935 15.376 1.00 84.81 662 PRO A N 1
ATOM 4949 C CA . PRO A 1 662 ? -26.279 -21.884 16.376 1.00 84.81 662 PRO A CA 1
ATOM 4950 C C . PRO A 1 662 ? -27.815 -21.949 16.494 1.00 84.81 662 PRO A C 1
ATOM 4952 O O . PRO A 1 662 ? -28.331 -22.865 17.136 1.00 84.81 662 PRO A O 1
ATOM 4955 N N . VAL A 1 663 ? -28.569 -21.004 15.907 1.00 84.88 663 VAL A N 1
ATOM 4956 C CA . VAL A 1 663 ? -30.053 -20.977 15.954 1.00 84.88 663 VAL A CA 1
ATOM 4957 C C . VAL A 1 663 ? -30.744 -21.160 14.619 1.00 84.88 663 VAL A C 1
ATOM 4959 O O . VAL A 1 663 ? -31.911 -21.558 14.605 1.00 84.88 663 VAL A O 1
ATOM 4962 N N . ILE A 1 664 ? -30.071 -20.867 13.512 1.00 88.56 664 ILE A N 1
ATOM 4963 C CA . ILE A 1 664 ? -30.613 -21.113 12.181 1.00 88.56 664 ILE A CA 1
ATOM 4964 C C . ILE A 1 664 ? -30.114 -22.495 11.752 1.00 88.56 664 ILE A C 1
ATOM 4966 O O . ILE A 1 664 ? -28.908 -22.672 11.601 1.00 88.56 664 ILE A O 1
ATOM 4970 N N . PRO A 1 665 ? -30.999 -23.494 11.569 1.00 87.62 665 PRO A N 1
ATOM 4971 C CA . PRO A 1 665 ? -30.608 -24.878 11.299 1.00 87.62 665 PRO A CA 1
ATOM 4972 C C . PRO A 1 665 ? -30.193 -25.082 9.829 1.00 87.62 665 PRO A C 1
ATOM 4974 O O . PRO A 1 665 ? -30.739 -25.939 9.135 1.00 87.62 665 PRO A O 1
ATOM 4977 N N . VAL A 1 666 ? -29.247 -24.274 9.350 1.00 86.44 666 VAL A N 1
ATOM 4978 C CA . VAL A 1 666 ? -28.647 -24.353 8.016 1.00 86.44 666 VAL A CA 1
ATOM 4979 C C . VAL A 1 666 ? -27.176 -24.716 8.185 1.00 86.44 666 VAL A C 1
ATOM 4981 O O . VAL A 1 666 ? -26.437 -24.046 8.902 1.00 86.44 666 VAL A O 1
ATOM 4984 N N . SER A 1 667 ? -26.758 -25.799 7.532 1.00 86.19 667 SER A N 1
ATOM 4985 C CA . SER A 1 667 ? -25.347 -26.175 7.463 1.00 86.19 667 SER A CA 1
ATOM 4986 C C . SER A 1 667 ? -24.649 -25.251 6.471 1.00 86.19 667 SER A C 1
ATOM 4988 O O . SER A 1 667 ? -24.976 -25.283 5.290 1.00 86.19 667 SER A O 1
ATOM 4990 N N . ARG A 1 668 ? -23.677 -24.472 6.936 1.00 89.12 668 ARG A N 1
ATOM 4991 C CA . ARG A 1 668 ? -22.803 -23.634 6.104 1.00 89.12 668 ARG A CA 1
ATOM 4992 C C . ARG A 1 668 ? -21.365 -23.735 6.599 1.00 89.12 668 ARG A C 1
ATOM 4994 O O . ARG A 1 668 ? -21.170 -24.192 7.719 1.00 89.12 668 ARG A O 1
ATOM 5001 N N . ALA A 1 669 ? -20.397 -23.349 5.777 1.00 91.19 669 ALA A N 1
ATOM 5002 C CA . ALA A 1 669 ? -19.021 -23.145 6.222 1.00 91.19 669 ALA A CA 1
ATOM 5003 C C . ALA A 1 669 ? -18.874 -21.814 6.981 1.00 91.19 669 ALA A C 1
ATOM 5005 O O . ALA A 1 669 ? -19.738 -20.933 6.887 1.00 91.19 669 ALA A O 1
ATOM 5006 N N . THR A 1 670 ? -17.775 -21.675 7.716 1.00 93.88 670 THR A N 1
ATOM 5007 C CA . THR A 1 670 ? -17.290 -20.390 8.224 1.00 93.88 670 THR A CA 1
ATOM 5008 C C . THR A 1 670 ? -16.857 -19.501 7.056 1.00 93.88 670 THR A C 1
ATOM 5010 O O . THR A 1 670 ? -16.092 -19.925 6.188 1.00 93.88 670 THR A O 1
ATOM 5013 N N . MET A 1 671 ? -17.350 -18.262 7.033 1.00 95.06 671 MET A N 1
ATOM 5014 C CA . MET A 1 671 ? -17.110 -17.290 5.959 1.00 95.06 671 MET A CA 1
ATOM 5015 C C . MET A 1 671 ? -16.387 -16.056 6.494 1.00 95.06 671 MET A C 1
ATOM 5017 O O . MET A 1 671 ? -16.706 -15.593 7.585 1.00 95.06 671 MET A O 1
ATOM 5021 N N . ALA A 1 672 ? -15.478 -15.488 5.712 1.00 96.25 672 ALA A N 1
ATOM 5022 C CA . ALA A 1 672 ? -14.918 -14.160 5.913 1.00 96.25 672 ALA A CA 1
ATOM 5023 C C . ALA A 1 672 ? -15.549 -13.183 4.910 1.00 96.25 672 ALA A C 1
ATOM 5025 O O . ALA A 1 672 ? -15.557 -13.447 3.709 1.00 96.25 672 ALA A O 1
ATOM 5026 N N . TYR A 1 673 ? -16.084 -12.063 5.393 1.00 97.44 673 TYR A N 1
ATOM 5027 C CA . TYR A 1 673 ? -16.619 -10.993 4.547 1.00 97.44 673 TYR A CA 1
ATOM 5028 C C . TYR A 1 673 ? -15.770 -9.742 4.681 1.00 97.44 673 TYR A C 1
ATOM 5030 O O . TYR A 1 673 ? -15.499 -9.316 5.804 1.00 97.44 673 TYR A O 1
ATOM 5038 N N . VAL A 1 674 ? -15.377 -9.138 3.564 1.00 96.75 674 VAL A N 1
ATOM 5039 C CA . VAL A 1 674 ? -14.481 -7.977 3.571 1.00 96.75 674 VAL A CA 1
ATOM 5040 C C . VAL A 1 674 ? -14.728 -7.080 2.364 1.00 96.75 674 VAL A C 1
ATOM 5042 O O . VAL A 1 674 ? -15.028 -7.569 1.279 1.00 96.75 674 VAL A O 1
ATOM 5045 N N . GLY A 1 675 ? -14.662 -5.768 2.562 1.00 95.88 675 GLY A N 1
ATOM 5046 C CA . GLY A 1 675 ? -14.723 -4.782 1.491 1.00 95.88 675 GLY A CA 1
ATOM 5047 C C . GLY A 1 675 ? -13.345 -4.487 0.892 1.00 95.88 675 GLY A C 1
ATOM 5048 O O . GLY A 1 675 ? -12.346 -4.484 1.613 1.00 95.88 675 GLY A O 1
ATOM 5049 N N . GLY A 1 676 ? -13.304 -4.254 -0.420 1.00 94.94 676 GLY A N 1
ATOM 5050 C CA . GLY A 1 676 ? -12.096 -3.946 -1.181 1.00 94.94 676 GLY A CA 1
ATOM 5051 C C . GLY A 1 676 ? -12.097 -2.550 -1.815 1.00 94.94 676 GLY A C 1
ATOM 5052 O O . GLY A 1 676 ? -13.134 -1.916 -2.051 1.00 94.94 676 GLY A O 1
ATOM 5053 N N . LEU A 1 677 ? -10.896 -2.081 -2.157 1.00 93.38 677 LEU A N 1
ATOM 5054 C CA . LEU A 1 677 ? -10.621 -0.869 -2.939 1.00 93.38 677 LEU A CA 1
ATOM 5055 C C . LEU A 1 677 ? -10.970 -1.015 -4.429 1.00 93.38 677 LEU A C 1
ATOM 5057 O O . LEU A 1 677 ? -10.824 -0.070 -5.197 1.00 93.38 677 LEU A O 1
ATOM 5061 N N . ASP A 1 678 ? -11.437 -2.189 -4.842 1.00 93.81 678 ASP A N 1
ATOM 5062 C CA . ASP A 1 678 ? -12.076 -2.427 -6.135 1.00 93.81 678 ASP A CA 1
ATOM 5063 C C . ASP A 1 678 ? -13.574 -2.072 -6.124 1.00 93.81 678 ASP A C 1
ATOM 5065 O O . ASP A 1 678 ? -14.238 -2.080 -7.164 1.00 93.81 678 ASP A O 1
ATOM 5069 N N . GLY A 1 679 ? -14.109 -1.709 -4.956 1.00 94.44 679 GLY A N 1
ATOM 5070 C CA . GLY A 1 679 ? -15.515 -1.397 -4.773 1.00 94.44 679 GLY A CA 1
ATOM 5071 C C . GLY A 1 679 ? -16.395 -2.624 -4.586 1.00 94.44 679 GLY A C 1
ATOM 5072 O O . GLY A 1 679 ? -17.610 -2.494 -4.722 1.00 94.44 679 GLY A O 1
ATOM 5073 N N . MET A 1 680 ? -15.826 -3.792 -4.284 1.00 96.25 680 MET A N 1
ATOM 5074 C CA . MET A 1 680 ? -16.583 -5.013 -4.033 1.00 96.25 680 MET A CA 1
ATOM 5075 C C . MET A 1 680 ? -16.583 -5.392 -2.548 1.00 96.25 680 MET A C 1
ATOM 5077 O O . MET A 1 680 ? -15.655 -5.112 -1.796 1.00 96.25 680 MET A O 1
ATOM 5081 N N . LEU A 1 681 ? -17.663 -6.043 -2.117 1.00 97.56 681 LEU A N 1
ATOM 5082 C CA . LEU A 1 681 ? -17.699 -6.851 -0.903 1.00 97.56 681 LEU A CA 1
ATOM 5083 C C . LEU A 1 681 ? -17.424 -8.305 -1.299 1.00 97.56 681 LEU A C 1
ATOM 5085 O O . LEU A 1 681 ? -18.210 -8.903 -2.035 1.00 97.56 681 LEU A O 1
ATOM 5089 N N . HIS A 1 682 ? -16.354 -8.884 -0.777 1.00 97.75 682 HIS A N 1
ATOM 5090 C CA . HIS A 1 682 ? -15.928 -10.252 -1.048 1.00 97.75 682 HIS A CA 1
ATOM 5091 C C . HIS A 1 682 ? -16.427 -11.204 0.039 1.00 97.75 682 HIS A C 1
ATOM 5093 O O . HIS A 1 682 ? -16.322 -10.902 1.230 1.00 97.75 682 HIS A O 1
ATOM 5099 N N . ALA A 1 683 ? -16.938 -12.368 -0.365 1.00 97.12 683 ALA A N 1
ATOM 5100 C CA . ALA A 1 683 ? -17.251 -13.479 0.527 1.00 97.12 683 ALA A CA 1
ATOM 5101 C C . ALA A 1 683 ? -16.245 -14.611 0.311 1.00 97.12 683 ALA A C 1
ATOM 5103 O O . ALA A 1 683 ? -16.299 -15.322 -0.692 1.00 97.12 683 ALA A O 1
ATOM 5104 N N . ILE A 1 684 ? -15.339 -14.786 1.266 1.00 96.94 684 ILE A N 1
ATOM 5105 C CA . ILE A 1 684 ? -14.236 -15.743 1.217 1.00 96.94 684 ILE A CA 1
ATOM 5106 C C . ILE A 1 684 ? -14.526 -16.910 2.162 1.00 96.94 684 ILE A C 1
ATOM 5108 O O . ILE A 1 684 ? -14.956 -16.721 3.298 1.00 96.94 684 ILE A O 1
ATOM 5112 N N . CYS A 1 685 ? -14.297 -18.137 1.714 1.00 95.69 685 CYS A N 1
ATOM 5113 C CA . CYS A 1 685 ? -14.394 -19.320 2.561 1.00 95.69 685 CYS A CA 1
ATOM 5114 C C . CYS A 1 685 ? -13.254 -19.323 3.590 1.00 95.69 685 CYS A C 1
ATOM 5116 O O . CYS A 1 685 ? -12.091 -19.431 3.215 1.00 95.69 685 CYS A O 1
ATOM 5118 N N . ALA A 1 686 ? -13.560 -19.230 4.886 1.00 95.06 686 ALA A N 1
ATOM 5119 C CA . ALA A 1 686 ? -12.537 -19.343 5.932 1.00 95.06 686 ALA A CA 1
ATOM 5120 C C . ALA A 1 686 ? -12.155 -20.812 6.195 1.00 95.06 686 ALA A C 1
ATOM 5122 O O . ALA A 1 686 ? -11.044 -21.107 6.621 1.00 95.06 686 ALA A O 1
ATOM 5123 N N . GLU A 1 687 ? -13.066 -21.741 5.894 1.00 93.56 687 GLU A N 1
ATOM 5124 C CA . GLU A 1 687 ? -12.839 -23.186 5.940 1.00 93.56 687 GLU A CA 1
ATOM 5125 C C . GLU A 1 687 ? -13.486 -23.891 4.742 1.00 93.56 687 GLU A C 1
ATOM 5127 O O . GLU A 1 687 ? -14.396 -23.363 4.095 1.00 93.56 687 GLU A O 1
ATOM 5132 N N . ALA A 1 688 ? -13.051 -25.122 4.469 1.00 89.25 688 ALA A N 1
ATOM 5133 C CA . ALA A 1 688 ? -13.758 -26.004 3.548 1.00 89.25 688 ALA A CA 1
ATOM 5134 C C . ALA A 1 688 ? -15.053 -26.528 4.198 1.00 89.25 688 ALA A C 1
ATOM 5136 O O . ALA A 1 688 ? -15.082 -26.863 5.381 1.00 89.25 688 ALA A O 1
ATOM 5137 N N . GLY A 1 689 ? -16.139 -26.649 3.433 1.00 85.25 689 GLY A N 1
ATOM 5138 C CA . GLY A 1 689 ? -17.424 -27.066 3.992 1.00 85.25 689 GLY A CA 1
ATOM 5139 C C . GLY A 1 689 ? -18.603 -26.936 3.034 1.00 85.25 689 GLY A C 1
ATOM 5140 O O . GLY A 1 689 ? -18.455 -26.945 1.815 1.00 85.25 689 GLY A O 1
ATOM 5141 N N . ALA A 1 690 ? -19.816 -26.847 3.584 1.00 79.62 690 ALA A N 1
ATOM 5142 C CA . ALA A 1 690 ? -21.036 -26.734 2.785 1.00 79.62 690 ALA A CA 1
ATOM 5143 C C . ALA A 1 690 ? -21.008 -25.458 1.921 1.00 79.62 690 ALA A C 1
ATOM 5145 O O . ALA A 1 690 ? -21.174 -24.357 2.441 1.00 79.62 690 ALA A O 1
ATOM 5146 N N . GLY A 1 691 ? -20.788 -25.635 0.614 1.00 79.25 691 GLY A N 1
ATOM 5147 C CA . GLY A 1 691 ? -20.659 -24.551 -0.366 1.00 79.25 691 GLY A CA 1
ATOM 5148 C C . GLY A 1 691 ? -19.228 -24.060 -0.614 1.00 79.25 691 GLY A C 1
ATOM 5149 O O . GLY A 1 691 ? -19.017 -23.355 -1.592 1.00 79.25 691 GLY A O 1
ATOM 5150 N N . CYS A 1 692 ? -18.258 -24.471 0.207 1.00 88.12 692 CYS A N 1
ATOM 5151 C CA . CYS A 1 692 ? -16.860 -24.041 0.143 1.00 88.12 692 CYS A CA 1
ATOM 5152 C C . CYS A 1 692 ? -15.944 -25.220 -0.194 1.00 88.12 692 CYS A C 1
ATOM 5154 O O . CYS A 1 692 ? -15.771 -26.123 0.625 1.00 88.12 692 CYS A O 1
ATOM 5156 N N . ALA A 1 693 ? -15.354 -25.216 -1.390 1.00 84.88 693 ALA A N 1
ATOM 5157 C CA . ALA A 1 693 ? -14.452 -26.282 -1.828 1.00 84.88 693 ALA A CA 1
ATOM 5158 C C . ALA A 1 693 ? -13.131 -26.299 -1.039 1.00 84.88 693 ALA A C 1
ATOM 5160 O O . ALA A 1 693 ? -12.652 -27.365 -0.650 1.00 84.88 693 ALA A O 1
ATOM 5161 N N . SER A 1 694 ? -12.586 -25.116 -0.758 1.00 90.94 694 SER A N 1
ATOM 5162 C CA . SER A 1 694 ? -11.348 -24.901 -0.006 1.00 90.94 694 SER A CA 1
ATOM 5163 C C . SER A 1 694 ? -11.409 -23.599 0.790 1.00 90.94 694 SER A C 1
ATOM 5165 O O . SER A 1 694 ? -12.170 -22.693 0.451 1.00 90.94 694 SER A O 1
ATOM 5167 N N . ALA A 1 695 ? -10.596 -23.513 1.845 1.00 93.62 695 ALA A N 1
ATOM 5168 C CA . ALA A 1 695 ? -10.326 -22.248 2.520 1.00 93.62 695 ALA A CA 1
ATOM 5169 C C . ALA A 1 695 ? -9.610 -21.275 1.560 1.00 93.62 695 ALA A C 1
ATOM 5171 O O . ALA A 1 695 ? -8.913 -21.710 0.645 1.00 93.62 695 ALA A O 1
ATOM 5172 N N . GLY A 1 696 ? -9.825 -19.975 1.737 1.00 94.81 696 GLY A N 1
ATOM 5173 C CA . GLY A 1 696 ? -9.311 -18.908 0.877 1.00 94.81 696 GLY A CA 1
ATOM 5174 C C . GLY A 1 696 ? -10.106 -18.661 -0.404 1.00 94.81 696 GLY A C 1
ATOM 5175 O O . GLY A 1 696 ? -9.994 -17.588 -0.984 1.00 94.81 696 GLY A O 1
ATOM 5176 N N . THR A 1 697 ? -10.957 -19.591 -0.842 1.00 92.81 697 THR A N 1
ATOM 5177 C CA . THR A 1 697 ? -11.721 -19.425 -2.088 1.00 92.81 697 THR A CA 1
ATOM 5178 C C . THR A 1 697 ? -12.792 -18.340 -1.973 1.00 92.81 697 THR A C 1
ATOM 5180 O O . THR A 1 697 ? -13.621 -18.373 -1.061 1.00 92.81 697 THR A O 1
ATOM 5183 N N . GLU A 1 698 ? -12.830 -17.416 -2.938 1.00 93.44 698 GLU A N 1
ATOM 5184 C CA . GLU A 1 698 ? -13.935 -16.461 -3.094 1.00 93.44 698 GLU A CA 1
ATOM 5185 C C . GLU A 1 698 ? -15.195 -17.178 -3.598 1.00 93.44 698 GLU A C 1
ATOM 5187 O O . GLU A 1 698 ? -15.232 -17.731 -4.698 1.00 93.44 698 GLU A O 1
ATOM 5192 N N . LEU A 1 699 ? -16.258 -17.155 -2.794 1.00 92.56 699 LEU A N 1
ATOM 5193 C CA . LEU A 1 699 ? -17.542 -17.763 -3.131 1.00 92.56 699 LEU A CA 1
ATOM 5194 C C . LEU A 1 699 ? -18.346 -16.875 -4.093 1.00 92.56 699 LEU A C 1
ATOM 5196 O O . LEU A 1 699 ? -18.944 -17.363 -5.063 1.00 92.56 699 LEU A O 1
ATOM 5200 N N . TRP A 1 700 ? -18.344 -15.572 -3.812 1.00 94.19 700 TRP A N 1
ATOM 5201 C CA . TRP A 1 700 ? -18.928 -14.504 -4.617 1.00 94.19 700 TRP A CA 1
ATOM 5202 C C . TRP A 1 700 ? -18.360 -13.142 -4.203 1.00 94.19 700 TRP A C 1
ATOM 5204 O O . TRP A 1 700 ? -17.831 -12.982 -3.103 1.00 94.19 700 TRP A O 1
ATOM 5214 N N . ALA A 1 701 ? -18.537 -12.155 -5.079 1.00 96.12 701 ALA A N 1
ATOM 5215 C CA . ALA A 1 701 ? -18.298 -10.747 -4.800 1.00 96.12 701 ALA A CA 1
ATOM 5216 C C . ALA A 1 701 ? -19.551 -9.927 -5.143 1.00 96.12 701 ALA A C 1
ATOM 5218 O O . ALA A 1 701 ? -20.186 -10.130 -6.184 1.00 96.12 701 ALA A O 1
ATOM 5219 N N . PHE A 1 702 ? -19.920 -9.000 -4.266 1.00 97.56 702 PHE A N 1
ATOM 5220 C CA . PHE A 1 702 ? -21.018 -8.067 -4.483 1.00 97.56 702 PHE A CA 1
ATOM 5221 C C . PHE A 1 702 ? -20.462 -6.679 -4.799 1.00 97.56 702 PHE A C 1
ATOM 5223 O O . PHE A 1 702 ? -19.790 -6.074 -3.971 1.00 97.56 702 PHE A O 1
ATOM 5230 N N . MET A 1 703 ? -20.770 -6.165 -5.985 1.00 96.00 703 MET A N 1
ATOM 5231 C CA . MET A 1 703 ? -20.442 -4.805 -6.403 1.00 96.00 703 MET A CA 1
ATOM 5232 C C . MET A 1 703 ? -21.669 -3.912 -6.173 1.00 96.00 703 MET A C 1
ATOM 5234 O O . MET A 1 703 ? -22.659 -4.040 -6.904 1.00 96.00 703 MET A O 1
ATOM 5238 N N . PRO A 1 704 ? -21.647 -2.984 -5.209 1.00 95.50 704 PRO A N 1
ATOM 5239 C CA . PRO A 1 704 ? -22.774 -2.107 -4.942 1.00 95.50 704 PRO A CA 1
ATOM 5240 C C . PRO A 1 704 ? -23.095 -1.229 -6.155 1.00 95.50 704 PRO A C 1
ATOM 5242 O O . PRO A 1 704 ? -22.203 -0.693 -6.819 1.00 95.50 704 PRO A O 1
ATOM 5245 N N . ARG A 1 705 ? -24.385 -1.032 -6.439 1.00 93.62 705 ARG A N 1
ATOM 5246 C CA . ARG A 1 705 ? -24.844 -0.268 -7.611 1.00 93.62 705 ARG A CA 1
ATOM 5247 C C . ARG A 1 705 ? -24.236 1.133 -7.699 1.00 93.62 705 ARG A C 1
ATOM 5249 O O . ARG A 1 705 ? -23.895 1.589 -8.788 1.00 93.62 705 ARG A O 1
ATOM 5256 N N . GLY A 1 706 ? -24.115 1.809 -6.554 1.00 90.88 706 GLY A N 1
ATOM 5257 C CA . GLY A 1 706 ? -23.531 3.152 -6.445 1.00 90.88 706 GLY A CA 1
ATOM 5258 C C . GLY A 1 706 ? -22.034 3.221 -6.776 1.00 90.88 706 GLY A C 1
ATOM 5259 O O . GLY A 1 706 ? -21.531 4.297 -7.099 1.00 90.88 706 GLY A O 1
ATOM 5260 N N . GLU A 1 707 ? -21.331 2.087 -6.753 1.00 93.56 707 GLU A N 1
ATOM 5261 C CA . GLU A 1 707 ? -19.900 2.005 -7.051 1.00 93.56 707 GLU A CA 1
ATOM 5262 C C . GLU A 1 707 ? -19.611 1.695 -8.530 1.00 93.56 707 GLU A C 1
ATOM 5264 O O . GLU A 1 707 ? -18.537 2.029 -9.030 1.00 93.56 707 GLU A O 1
ATOM 5269 N N . LEU A 1 708 ? -20.572 1.140 -9.281 1.00 93.94 708 LEU A N 1
ATOM 5270 C CA . LEU A 1 708 ? -20.374 0.736 -10.684 1.00 93.94 708 LEU A CA 1
ATOM 5271 C C . LEU A 1 708 ? -19.865 1.868 -11.583 1.00 93.94 708 LEU A C 1
ATOM 5273 O O . LEU A 1 708 ? -18.975 1.654 -12.406 1.00 93.94 708 LEU A O 1
ATOM 5277 N N . SER A 1 709 ? -20.372 3.090 -11.408 1.00 92.50 709 SER A N 1
ATOM 5278 C CA . SER A 1 709 ? -19.947 4.237 -12.219 1.00 92.50 709 SER A CA 1
ATOM 5279 C C . SER A 1 709 ? -18.529 4.723 -11.910 1.00 92.50 709 SER A C 1
ATOM 5281 O O . SER A 1 709 ? -17.996 5.549 -12.652 1.00 92.50 709 SER A O 1
ATOM 5283 N N . LYS A 1 710 ? -17.945 4.252 -10.802 1.00 93.06 710 LYS A N 1
ATOM 5284 C CA . LYS A 1 710 ? -16.630 4.642 -10.277 1.00 93.06 710 LYS A CA 1
ATOM 5285 C C . LYS A 1 710 ? -15.540 3.630 -10.646 1.00 93.06 710 LYS A C 1
ATOM 5287 O O . LYS A 1 710 ? -14.359 3.958 -10.564 1.00 93.06 710 LYS A O 1
ATOM 5292 N N . VAL A 1 711 ? -15.923 2.441 -11.127 1.00 92.81 711 VAL A N 1
ATOM 5293 C CA . VAL A 1 711 ? -14.996 1.421 -11.654 1.00 92.81 711 VAL A CA 1
ATOM 5294 C C . VAL A 1 711 ? -14.127 2.014 -12.759 1.00 92.81 711 VAL A C 1
ATOM 5296 O O . VAL A 1 711 ? -12.915 1.843 -12.760 1.00 92.81 711 VAL A O 1
ATOM 5299 N N . LYS A 1 712 ? -14.730 2.792 -13.665 1.00 92.44 712 LYS A N 1
ATOM 5300 C CA . LYS A 1 712 ? -14.015 3.406 -14.789 1.00 92.44 712 LYS A CA 1
ATOM 5301 C C . LYS A 1 712 ? -12.920 4.393 -14.372 1.00 92.44 712 LYS A C 1
ATOM 5303 O O . LYS A 1 712 ? -12.098 4.756 -15.198 1.00 92.44 712 LYS A O 1
ATOM 5308 N N . SER A 1 713 ? -12.938 4.886 -13.138 1.00 91.62 713 SER A N 1
ATOM 5309 C CA . SER A 1 713 ? -11.918 5.789 -12.604 1.00 91.62 713 SER A CA 1
ATOM 5310 C C . SER A 1 713 ? -11.041 5.128 -11.546 1.00 91.62 713 SER A C 1
ATOM 5312 O O . SER A 1 713 ? -10.223 5.824 -10.959 1.00 91.62 713 SER A O 1
ATOM 5314 N N . ASN A 1 714 ? -11.213 3.826 -11.273 1.00 91.69 714 ASN A N 1
ATOM 5315 C CA . ASN A 1 714 ? -10.542 3.132 -10.168 1.00 91.69 714 ASN A CA 1
ATOM 5316 C C . ASN A 1 714 ? -10.724 3.848 -8.812 1.00 91.69 714 ASN A C 1
ATOM 5318 O O . ASN A 1 714 ? -9.859 3.834 -7.942 1.00 91.69 714 ASN A O 1
ATOM 5322 N N . THR A 1 715 ? -11.878 4.499 -8.634 1.00 90.31 715 THR A N 1
ATOM 5323 C CA . THR A 1 715 ? -12.239 5.198 -7.390 1.00 90.31 715 THR A CA 1
ATOM 5324 C C . THR A 1 715 ? -13.421 4.545 -6.681 1.00 90.31 715 THR A C 1
ATOM 5326 O O . THR A 1 715 ? -13.960 5.135 -5.748 1.00 90.31 715 THR A O 1
ATOM 5329 N N . ALA A 1 716 ? -13.885 3.390 -7.163 1.00 91.38 716 ALA A N 1
ATOM 5330 C CA . ALA A 1 716 ? -14.878 2.578 -6.470 1.00 91.38 716 ALA A CA 1
ATOM 5331 C C . ALA A 1 716 ? -14.260 2.046 -5.176 1.00 91.38 716 ALA A C 1
ATOM 5333 O O . ALA A 1 716 ? -13.101 1.650 -5.194 1.00 91.38 716 ALA A O 1
ATOM 5334 N N . ARG A 1 717 ? -14.989 2.080 -4.060 1.00 90.88 717 ARG A N 1
ATOM 5335 C CA . ARG A 1 717 ? -14.473 1.596 -2.770 1.00 90.88 717 ARG A CA 1
ATOM 5336 C C . ARG A 1 717 ? -15.591 0.970 -1.952 1.00 90.88 717 ARG A C 1
ATOM 5338 O O . ARG A 1 717 ? -16.741 1.394 -2.046 1.00 90.88 717 ARG A O 1
ATOM 5345 N N . VAL A 1 718 ? -15.236 -0.046 -1.174 1.00 93.00 718 VAL A N 1
ATOM 5346 C CA . VAL A 1 718 ? -16.021 -0.558 -0.051 1.00 93.00 718 VAL A CA 1
ATOM 5347 C C . VAL A 1 718 ? -15.079 -0.626 1.143 1.00 93.00 718 VAL A C 1
ATOM 5349 O O . VAL A 1 718 ? -14.465 -1.647 1.419 1.00 93.00 718 VAL A O 1
ATOM 5352 N N . ASP A 1 719 ? -14.940 0.500 1.839 1.00 85.06 719 ASP A N 1
ATOM 5353 C CA . ASP A 1 719 ? -14.011 0.622 2.973 1.00 85.06 719 ASP A CA 1
ATOM 5354 C C . ASP A 1 719 ? -14.687 0.341 4.329 1.00 85.06 719 ASP A C 1
ATOM 5356 O O . ASP A 1 719 ? -14.010 0.250 5.353 1.00 85.06 719 ASP A O 1
ATOM 5360 N N . GLY A 1 720 ? -16.024 0.263 4.370 1.00 83.62 720 GLY A N 1
ATOM 5361 C CA . GLY A 1 720 ? -16.783 0.092 5.607 1.00 83.62 720 GLY A CA 1
ATOM 5362 C C . GLY A 1 720 ? -16.754 -1.351 6.100 1.00 83.62 720 GLY A C 1
ATOM 5363 O O . GLY A 1 720 ? -17.144 -2.263 5.372 1.00 83.62 720 GLY A O 1
ATOM 5364 N N . SER A 1 721 ? -16.356 -1.556 7.356 1.00 89.19 721 SER A N 1
ATOM 5365 C CA . SER A 1 721 ? -16.273 -2.887 7.966 1.00 89.19 721 SER A CA 1
ATOM 5366 C C . SER A 1 721 ? -17.657 -3.553 8.054 1.00 89.19 721 SER A C 1
ATOM 5368 O O . SER A 1 721 ? -18.544 -3.015 8.735 1.00 89.19 721 SER A O 1
ATOM 5370 N N . PRO A 1 722 ? -17.879 -4.724 7.424 1.00 92.81 722 PRO A N 1
ATOM 5371 C CA . PRO A 1 722 ? -19.165 -5.408 7.479 1.00 92.81 722 PRO A CA 1
ATOM 5372 C C . PRO A 1 722 ? -19.524 -5.835 8.907 1.00 92.81 722 PRO A C 1
ATOM 5374 O O . PRO A 1 722 ? -18.686 -6.311 9.673 1.00 92.81 722 PRO A O 1
ATOM 5377 N N . LYS A 1 723 ? -20.806 -5.722 9.264 1.00 92.00 723 LYS A N 1
ATOM 5378 C CA . LYS A 1 723 ? -21.373 -6.276 10.502 1.00 92.00 723 LYS A CA 1
ATOM 5379 C C . LYS A 1 723 ? -22.364 -7.368 10.170 1.00 92.00 723 LYS A C 1
ATOM 5381 O O . LYS A 1 723 ? -23.222 -7.196 9.310 1.00 92.00 723 LYS A O 1
ATOM 5386 N N . VAL A 1 724 ? -22.280 -8.475 10.895 1.00 91.62 724 VAL A N 1
ATOM 5387 C CA . VAL A 1 724 ? -23.136 -9.639 10.670 1.00 91.62 724 VAL A CA 1
ATOM 5388 C C . VAL A 1 724 ? -23.842 -10.015 11.964 1.00 91.62 724 VAL A C 1
ATOM 5390 O O . VAL A 1 724 ? -23.201 -10.143 13.006 1.00 91.62 724 VAL A O 1
ATOM 5393 N N . ALA A 1 725 ? -25.157 -10.219 11.913 1.00 90.19 725 ALA A N 1
ATOM 5394 C CA . ALA A 1 725 ? -25.916 -10.726 13.053 1.00 90.19 725 ALA A CA 1
ATOM 5395 C C . ALA A 1 725 ? -27.051 -11.652 12.626 1.00 90.19 725 ALA A C 1
ATOM 5397 O O . ALA A 1 725 ? -27.600 -11.539 11.531 1.00 90.19 725 ALA A O 1
ATOM 5398 N N . ASP A 1 726 ? -27.441 -12.537 13.542 1.00 89.94 726 ASP A N 1
ATOM 5399 C CA . ASP A 1 726 ? -28.686 -13.283 13.418 1.00 89.94 726 ASP A CA 1
ATOM 5400 C C . ASP A 1 726 ? -29.855 -12.415 13.907 1.00 89.94 726 ASP A C 1
ATOM 5402 O O . ASP A 1 726 ? -29.907 -11.973 15.060 1.00 89.94 726 ASP A O 1
ATOM 5406 N N . VAL A 1 727 ? -30.808 -12.164 13.017 1.00 89.81 727 VAL A N 1
ATOM 5407 C CA . VAL A 1 727 ? -31.908 -11.224 13.203 1.00 89.81 727 VAL A CA 1
ATOM 5408 C C . VAL A 1 727 ? -33.242 -11.934 13.005 1.00 89.81 727 VAL A C 1
ATOM 5410 O O . VAL A 1 727 ? -33.424 -12.693 12.057 1.00 89.81 727 VAL A O 1
ATOM 5413 N N . PHE A 1 728 ? -34.201 -11.691 13.904 1.00 88.50 728 PHE A N 1
ATOM 5414 C CA . PHE A 1 728 ? -35.582 -12.135 13.723 1.00 88.50 728 PHE A CA 1
ATOM 5415 C C . PHE A 1 728 ? -36.440 -10.973 13.236 1.00 88.50 728 PHE A C 1
ATOM 5417 O O . PHE A 1 728 ? -36.680 -10.030 13.989 1.00 88.50 728 PHE A O 1
ATOM 5424 N N . GLY A 1 729 ? -36.944 -11.090 12.015 1.00 88.56 729 GLY A N 1
ATOM 5425 C CA . GLY A 1 729 ? -37.555 -9.979 11.297 1.00 88.56 729 GLY A CA 1
ATOM 5426 C C . GLY A 1 729 ? -38.601 -10.424 10.285 1.00 88.56 729 GLY A C 1
ATOM 5427 O O . GLY A 1 729 ? -38.921 -11.615 10.177 1.00 88.56 729 GLY A O 1
ATOM 5428 N N . THR A 1 730 ? -39.172 -9.457 9.576 1.00 90.44 730 THR A N 1
ATOM 5429 C CA . THR A 1 730 ? -40.097 -9.643 8.450 1.00 90.44 730 THR A CA 1
ATOM 5430 C C . THR A 1 730 ? -39.405 -9.240 7.152 1.00 90.44 730 THR A C 1
ATOM 5432 O O . THR A 1 730 ? -39.694 -8.202 6.573 1.00 90.44 730 THR A O 1
ATOM 5435 N N . PHE A 1 731 ? -38.505 -10.102 6.698 1.00 91.00 731 PHE A N 1
ATOM 5436 C CA . PHE A 1 731 ? -37.718 -9.907 5.484 1.00 91.00 731 PHE A CA 1
ATOM 5437 C C . PHE A 1 731 ? -38.509 -10.280 4.215 1.00 91.00 731 PHE A C 1
ATOM 5439 O O . PHE A 1 731 ? -39.548 -10.957 4.308 1.00 91.00 731 PHE A O 1
ATOM 5446 N N . PRO A 1 732 ? -38.007 -9.926 3.018 1.00 85.44 732 PRO A N 1
ATOM 5447 C CA . PRO A 1 732 ? -38.387 -10.585 1.772 1.00 85.44 732 PRO A CA 1
ATOM 5448 C C . PRO A 1 732 ? -38.433 -12.118 1.930 1.00 85.44 732 PRO A C 1
ATOM 5450 O O . PRO A 1 732 ? -37.637 -12.749 2.629 1.00 85.44 732 PRO A O 1
ATOM 5453 N N . GLY A 1 733 ? -39.480 -12.737 1.381 1.00 83.94 733 GLY A N 1
ATOM 5454 C CA . GLY A 1 733 ? -39.759 -14.169 1.572 1.00 83.94 733 GLY A CA 1
ATOM 5455 C C . GLY A 1 733 ? -40.437 -14.553 2.901 1.00 83.94 733 GLY A C 1
ATOM 5456 O O . GLY A 1 733 ? -40.898 -15.690 3.034 1.00 83.94 733 GLY A O 1
ATOM 5457 N N . GLY A 1 734 ? -40.593 -13.626 3.853 1.00 89.75 734 GLY A N 1
ATOM 5458 C CA . GLY A 1 734 ? -41.461 -13.766 5.025 1.00 89.75 734 GLY A CA 1
ATOM 5459 C C . GLY A 1 734 ? -40.764 -13.644 6.382 1.00 89.75 734 GLY A C 1
ATOM 5460 O O . GLY A 1 734 ? -39.573 -13.384 6.507 1.00 89.75 734 GLY A O 1
ATOM 5461 N N . LYS A 1 735 ? -41.550 -13.845 7.445 1.00 91.50 735 LYS A N 1
ATOM 5462 C CA . LYS A 1 735 ? -41.087 -13.703 8.830 1.00 91.50 735 LYS A CA 1
ATOM 5463 C C . LYS A 1 735 ? -40.211 -14.878 9.263 1.00 91.50 735 LYS A C 1
ATOM 5465 O O . LYS A 1 735 ? -40.673 -16.020 9.239 1.00 91.50 735 LYS A O 1
ATOM 5470 N N . GLY A 1 736 ? -39.005 -14.609 9.753 1.00 91.25 736 GLY A N 1
ATOM 5471 C CA . GLY A 1 736 ? -38.060 -15.658 10.133 1.00 91.25 736 GLY A CA 1
ATOM 5472 C C . GLY A 1 736 ? -36.778 -15.142 10.780 1.00 91.25 736 GLY A C 1
ATOM 5473 O O . GLY A 1 736 ? -36.587 -13.938 10.927 1.00 91.25 736 GLY A O 1
ATOM 5474 N N . LEU A 1 737 ? -35.927 -16.083 11.200 1.00 91.94 737 LEU A N 1
ATOM 5475 C CA . LEU A 1 737 ? -34.537 -15.796 11.560 1.00 91.94 737 LEU A CA 1
ATOM 5476 C C . LEU A 1 737 ? -33.695 -15.762 10.285 1.00 91.94 737 LEU A C 1
ATOM 5478 O O . LEU A 1 737 ? -33.771 -16.712 9.503 1.00 91.94 737 LEU A O 1
ATOM 5482 N N . ARG A 1 738 ? -32.893 -14.711 10.122 1.00 93.31 738 ARG A N 1
ATOM 5483 C CA . ARG A 1 738 ? -31.905 -14.535 9.053 1.00 93.31 738 ARG A CA 1
ATOM 5484 C C . ARG A 1 738 ? -30.543 -14.214 9.635 1.00 93.31 738 ARG A C 1
ATOM 5486 O O . ARG A 1 738 ? -30.477 -13.623 10.705 1.00 93.31 738 ARG A O 1
ATOM 5493 N N . THR A 1 739 ? -29.477 -14.550 8.927 1.00 94.62 739 THR A N 1
ATOM 5494 C CA . THR A 1 739 ? -28.166 -13.940 9.146 1.00 94.62 739 THR A CA 1
ATOM 5495 C C . THR A 1 739 ? -28.037 -12.767 8.190 1.00 94.62 739 THR A C 1
ATOM 5497 O O . THR A 1 739 ? -27.883 -12.975 6.992 1.00 94.62 739 THR A O 1
ATOM 5500 N N . VAL A 1 740 ? -28.093 -11.549 8.717 1.00 95.38 740 VAL A N 1
ATOM 5501 C CA . VAL A 1 740 ? -28.005 -10.321 7.924 1.00 95.38 740 VAL A CA 1
ATOM 5502 C C . VAL A 1 740 ? -26.592 -9.767 8.022 1.00 95.38 740 VAL A C 1
ATOM 5504 O O . VAL A 1 740 ? -26.067 -9.606 9.126 1.00 95.38 740 VAL A O 1
ATOM 5507 N N . LEU A 1 741 ? -25.991 -9.486 6.871 1.00 96.50 741 LEU A N 1
ATOM 5508 C CA . LEU A 1 741 ? -24.746 -8.747 6.720 1.00 96.50 741 LEU A CA 1
ATOM 5509 C C . LEU A 1 741 ? -25.076 -7.316 6.306 1.00 96.50 741 LEU A C 1
ATOM 5511 O O . LEU A 1 741 ? -25.849 -7.121 5.376 1.00 96.50 741 LEU A O 1
ATOM 5515 N N . VAL A 1 742 ? -24.474 -6.328 6.964 1.00 95.88 742 VAL A N 1
ATOM 5516 C CA . VAL A 1 742 ? -24.639 -4.905 6.652 1.00 95.88 742 VAL A CA 1
ATOM 5517 C C . VAL A 1 742 ? -23.277 -4.247 6.487 1.00 95.88 742 VAL A C 1
ATOM 5519 O O . VAL A 1 742 ? -22.384 -4.494 7.293 1.00 95.88 742 VAL A O 1
ATOM 5522 N N . PHE A 1 743 ? -23.113 -3.405 5.471 1.00 94.19 743 PHE A N 1
ATOM 5523 C CA . PHE A 1 743 ? -21.864 -2.683 5.207 1.00 94.19 743 PHE A CA 1
ATOM 5524 C C . PHE A 1 743 ? -22.124 -1.335 4.518 1.00 94.19 743 PHE A C 1
ATOM 5526 O O . PHE A 1 743 ? -23.224 -1.087 4.015 1.00 94.19 743 PHE A O 1
ATOM 5533 N N . GLN A 1 744 ? -21.110 -0.467 4.496 1.00 91.50 744 GLN A N 1
ATOM 5534 C CA . GLN A 1 744 ? -21.133 0.838 3.826 1.00 91.50 744 GLN A CA 1
ATOM 5535 C C . GLN A 1 744 ? -20.053 0.903 2.741 1.00 91.50 744 GLN A C 1
ATOM 5537 O O . GLN A 1 744 ? -18.948 0.405 2.940 1.00 91.50 744 GLN A O 1
ATOM 5542 N N . THR A 1 745 ? -20.349 1.540 1.604 1.00 87.12 745 THR A N 1
ATOM 5543 C CA . THR A 1 745 ? -19.377 1.686 0.499 1.00 87.12 745 THR A CA 1
ATOM 5544 C C . THR A 1 745 ? -18.266 2.689 0.823 1.00 87.12 745 THR A C 1
ATOM 5546 O O . THR A 1 745 ? -17.139 2.578 0.357 1.00 87.12 745 THR A O 1
ATOM 5549 N N . GLY A 1 746 ? -18.529 3.622 1.733 1.00 75.12 746 GLY A N 1
ATOM 5550 C CA . GLY A 1 746 ? -17.539 4.564 2.239 1.00 75.12 746 GLY A CA 1
ATOM 5551 C C . GLY A 1 746 ? -17.666 5.948 1.631 1.00 75.12 746 GLY A C 1
ATOM 5552 O O . GLY A 1 746 ? -18.773 6.459 1.484 1.00 75.12 746 GLY A O 1
ATOM 5553 N N . ASN A 1 747 ? -16.547 6.608 1.340 1.00 70.31 747 ASN A N 1
ATOM 5554 C CA . ASN A 1 747 ? -16.509 8.067 1.150 1.00 70.31 747 ASN A CA 1
ATOM 5555 C C . ASN A 1 747 ? -16.822 8.541 -0.275 1.00 70.31 747 ASN A C 1
ATOM 5557 O O . ASN A 1 747 ? -16.556 9.687 -0.637 1.00 70.31 747 ASN A O 1
ATOM 5561 N N . THR A 1 748 ? -17.353 7.663 -1.115 1.00 68.12 748 THR A N 1
ATOM 5562 C CA . THR A 1 748 ? -17.534 7.920 -2.538 1.00 68.12 748 THR A CA 1
ATOM 5563 C C . THR A 1 748 ? -18.990 8.306 -2.814 1.00 68.12 748 THR A C 1
ATOM 5565 O O . THR A 1 748 ? -19.899 7.529 -2.569 1.00 68.12 748 THR A O 1
ATOM 5568 N N . SER A 1 749 ? -19.252 9.489 -3.376 1.00 73.31 749 SER A N 1
ATOM 5569 C CA . SER A 1 749 ? -20.631 9.937 -3.650 1.00 73.31 749 SER A CA 1
ATOM 5570 C C . SER A 1 749 ? -21.237 9.276 -4.912 1.00 73.31 749 SER A C 1
ATOM 5572 O O . SER A 1 749 ? -20.560 9.246 -5.944 1.00 73.31 749 SER A O 1
ATOM 5574 N N . PRO A 1 750 ? -22.491 8.773 -4.886 1.00 80.06 750 PRO A N 1
ATOM 5575 C CA . PRO A 1 750 ? -23.324 8.608 -3.697 1.00 80.06 750 PRO A CA 1
ATOM 5576 C C . PRO A 1 750 ? -22.811 7.448 -2.837 1.00 80.06 750 PRO A C 1
ATOM 5578 O O . PRO A 1 750 ? -22.515 6.372 -3.364 1.00 80.06 750 PRO A O 1
ATOM 5581 N N . SER A 1 751 ? -22.724 7.687 -1.531 1.00 86.00 751 SER A N 1
ATOM 5582 C CA . SER A 1 751 ? -22.422 6.663 -0.533 1.00 86.00 751 SER A CA 1
ATOM 5583 C C . SER A 1 751 ? -23.711 5.928 -0.184 1.00 86.00 751 SER A C 1
ATOM 5585 O O . SER A 1 751 ? -24.798 6.515 -0.217 1.00 86.00 751 SER A O 1
ATOM 5587 N N . ALA A 1 752 ? -23.622 4.641 0.131 1.00 91.62 752 ALA A N 1
ATOM 5588 C CA . ALA A 1 752 ? -24.794 3.873 0.524 1.00 91.62 752 ALA A CA 1
ATOM 5589 C C . ALA A 1 752 ? -24.455 2.765 1.522 1.00 91.62 752 ALA A C 1
ATOM 5591 O O . ALA A 1 752 ? -23.318 2.300 1.622 1.00 91.62 752 ALA A O 1
ATOM 5592 N N . THR A 1 753 ? -25.485 2.360 2.257 1.00 93.94 753 THR A N 1
ATOM 5593 C CA . THR A 1 753 ? -25.497 1.219 3.170 1.00 93.94 753 THR A CA 1
ATOM 5594 C C . THR A 1 753 ? -26.337 0.116 2.552 1.00 93.94 753 THR A C 1
ATOM 5596 O O . THR A 1 753 ? -27.407 0.388 2.009 1.00 93.94 753 THR A O 1
ATOM 5599 N N . TYR A 1 754 ? -25.871 -1.120 2.647 1.00 95.81 754 TYR A N 1
ATOM 5600 C CA . TYR A 1 754 ? -26.545 -2.277 2.068 1.00 95.81 754 TYR A CA 1
ATOM 5601 C C . TYR A 1 754 ? -26.736 -3.336 3.136 1.00 95.81 754 TYR A C 1
ATOM 5603 O O . TYR A 1 754 ? -25.855 -3.514 3.979 1.00 95.81 754 TYR A O 1
ATOM 5611 N N . ALA A 1 755 ? -27.847 -4.065 3.060 1.00 97.00 755 ALA A N 1
ATOM 5612 C CA . ALA A 1 755 ? -28.032 -5.306 3.796 1.00 97.00 755 ALA A CA 1
ATOM 5613 C C . ALA A 1 755 ? -28.188 -6.485 2.841 1.00 97.00 755 ALA A C 1
ATOM 5615 O O . ALA A 1 755 ? -28.904 -6.396 1.845 1.00 97.00 755 ALA A O 1
ATOM 5616 N N . ILE A 1 756 ? -27.539 -7.597 3.172 1.00 97.44 756 ILE A N 1
ATOM 5617 C CA . ILE A 1 756 ? -27.570 -8.849 2.419 1.00 97.44 756 ILE A CA 1
ATOM 5618 C C . ILE A 1 756 ? -27.930 -9.975 3.388 1.00 97.44 756 ILE A C 1
ATOM 5620 O O . ILE A 1 756 ? -27.323 -10.115 4.453 1.00 97.44 756 ILE A O 1
ATOM 5624 N N . ASP A 1 757 ? -28.915 -10.792 3.031 1.00 96.62 757 ASP A N 1
ATOM 5625 C CA . ASP A 1 757 ? -29.174 -12.059 3.699 1.00 96.62 757 ASP A CA 1
ATOM 5626 C C . ASP A 1 757 ? -28.103 -13.066 3.279 1.00 96.62 757 ASP A C 1
ATOM 5628 O O . ASP A 1 757 ? -28.014 -13.473 2.125 1.00 96.62 757 ASP A O 1
ATOM 5632 N N . VAL A 1 758 ? -27.281 -13.467 4.243 1.00 96.00 758 VAL A N 1
ATOM 5633 C CA . VAL A 1 758 ? -26.228 -14.473 4.081 1.00 96.00 758 VAL A CA 1
ATOM 5634 C C . VAL A 1 758 ? -26.526 -15.722 4.913 1.00 96.00 758 VAL A C 1
ATOM 5636 O O . VAL A 1 758 ? -25.615 -16.457 5.305 1.00 96.00 758 VAL A O 1
ATOM 5639 N N . THR A 1 759 ? -27.805 -15.970 5.234 1.00 94.69 759 THR A N 1
ATOM 5640 C CA . THR A 1 759 ? -28.264 -17.179 5.945 1.00 94.69 759 THR A CA 1
ATOM 5641 C C . THR A 1 759 ? -27.750 -18.440 5.258 1.00 94.69 759 THR A C 1
ATOM 5643 O O . THR A 1 759 ? -27.182 -19.310 5.920 1.00 94.69 759 THR A O 1
ATOM 5646 N N . ASP A 1 760 ? -27.902 -18.497 3.937 1.00 93.25 760 ASP A N 1
ATOM 5647 C CA . ASP A 1 760 ? -27.217 -19.444 3.068 1.00 93.25 760 ASP A CA 1
ATOM 5648 C C . ASP A 1 760 ? -26.158 -18.670 2.265 1.00 93.25 760 ASP A C 1
ATOM 5650 O O . ASP A 1 760 ? -26.515 -17.940 1.342 1.00 93.25 760 ASP A O 1
ATOM 5654 N N . PRO A 1 761 ? -24.856 -18.792 2.586 1.00 92.94 761 PRO A N 1
ATOM 5655 C CA . PRO A 1 761 ? -23.821 -18.043 1.878 1.00 92.94 761 PRO A CA 1
ATOM 5656 C C . PRO A 1 761 ? -23.701 -18.459 0.408 1.00 92.94 761 PRO A C 1
ATOM 5658 O O . PRO A 1 761 ? -23.115 -17.723 -0.378 1.00 92.94 761 PRO A O 1
ATOM 5661 N N . THR A 1 762 ? -24.265 -19.605 0.005 1.00 92.50 762 THR A N 1
ATOM 5662 C CA . THR A 1 762 ? -24.308 -20.019 -1.403 1.00 92.50 762 THR A CA 1
ATOM 5663 C C . THR A 1 762 ? -25.407 -19.313 -2.194 1.00 92.50 762 THR A C 1
ATOM 5665 O O . THR A 1 762 ? -25.414 -19.392 -3.420 1.00 92.50 762 THR A O 1
ATOM 5668 N N . GLN A 1 763 ? -26.331 -18.625 -1.529 1.00 93.12 763 GLN A N 1
ATOM 5669 C CA . GLN A 1 763 ? -27.427 -17.889 -2.145 1.00 93.12 763 GLN A CA 1
ATOM 5670 C C . GLN A 1 763 ? -27.636 -16.571 -1.386 1.00 93.12 763 GLN A C 1
ATOM 5672 O O . GLN A 1 763 ? -28.608 -16.455 -0.637 1.00 93.12 763 GLN A O 1
ATOM 5677 N N . PRO A 1 764 ? -26.710 -15.602 -1.535 1.00 95.12 764 PRO A N 1
ATOM 5678 C CA . PRO A 1 764 ? -26.914 -14.277 -0.971 1.00 95.12 764 PRO A CA 1
ATOM 5679 C C . PRO A 1 764 ? -28.145 -13.619 -1.607 1.00 95.12 764 PRO A C 1
ATOM 5681 O O . PRO A 1 764 ? -28.434 -13.871 -2.777 1.00 95.12 764 PRO A O 1
ATOM 5684 N N . ASP A 1 765 ? -28.846 -12.799 -0.827 1.00 95.31 765 ASP A N 1
ATOM 5685 C CA . ASP A 1 765 ? -30.014 -12.033 -1.278 1.00 95.31 765 ASP A CA 1
ATOM 5686 C C . ASP A 1 765 ? -29.920 -10.600 -0.741 1.00 95.31 765 ASP A C 1
ATOM 5688 O O . ASP A 1 765 ? -29.930 -10.379 0.476 1.00 95.31 765 ASP A O 1
ATOM 5692 N N . VAL A 1 766 ? -29.756 -9.612 -1.622 1.00 96.50 766 VAL A N 1
ATOM 5693 C CA . VAL A 1 766 ? -29.735 -8.197 -1.223 1.00 96.50 766 VAL A CA 1
ATOM 5694 C C . VAL A 1 766 ? -31.114 -7.818 -0.684 1.00 96.50 766 VAL A C 1
ATOM 5696 O O . VAL A 1 766 ? -32.106 -7.834 -1.399 1.00 96.50 766 VAL A O 1
ATOM 5699 N N . LEU A 1 767 ? -31.176 -7.415 0.582 1.00 96.69 767 LEU A N 1
ATOM 5700 C CA . LEU A 1 767 ? -32.422 -7.060 1.258 1.00 96.69 767 LEU A CA 1
ATOM 5701 C C . LEU A 1 767 ? -32.846 -5.623 0.951 1.00 96.69 767 LEU A C 1
ATOM 5703 O O . LEU A 1 767 ? -34.026 -5.361 0.715 1.00 96.69 767 LEU A O 1
ATOM 5707 N N . TRP A 1 768 ? -31.896 -4.687 0.977 1.00 96.69 768 TRP A N 1
ATOM 5708 C CA . TRP A 1 768 ? -32.141 -3.267 0.724 1.00 96.69 768 TRP A CA 1
ATOM 5709 C C . TRP A 1 768 ? -30.839 -2.489 0.468 1.00 96.69 768 TRP A C 1
ATOM 5711 O O . TRP A 1 768 ? -29.751 -2.897 0.881 1.00 96.69 768 TRP A O 1
ATOM 5721 N N . GLU A 1 769 ? -30.981 -1.339 -0.198 1.00 95.25 769 GLU A N 1
ATOM 5722 C CA . GLU A 1 769 ? -29.974 -0.276 -0.355 1.00 95.25 769 GLU A CA 1
ATOM 5723 C C . GLU A 1 769 ? -30.532 1.008 0.280 1.00 95.25 769 GLU A C 1
ATOM 5725 O O . GLU A 1 769 ? -31.640 1.426 -0.051 1.00 95.25 769 GLU A O 1
ATOM 5730 N N . HIS A 1 770 ? -29.752 1.664 1.141 1.00 94.12 770 HIS A N 1
ATOM 5731 C CA . HIS A 1 770 ? -30.067 2.975 1.715 1.00 94.12 770 HIS A CA 1
ATOM 5732 C C . HIS A 1 770 ? -28.967 3.982 1.371 1.00 94.12 770 HIS A C 1
ATOM 5734 O O . HIS A 1 770 ? -27.819 3.827 1.787 1.00 94.12 770 HIS A O 1
ATOM 5740 N N . THR A 1 771 ? -29.299 5.023 0.606 1.00 92.06 771 THR A N 1
ATOM 5741 C CA . THR A 1 771 ? -28.353 6.102 0.277 1.00 92.06 771 THR A CA 1
ATOM 5742 C C . THR A 1 771 ? -28.060 6.950 1.512 1.00 92.06 771 THR A C 1
ATOM 5744 O O . THR A 1 771 ? -28.981 7.361 2.216 1.00 92.06 771 THR A O 1
ATOM 5747 N N . THR A 1 772 ? -26.785 7.242 1.757 1.00 88.31 772 THR A N 1
ATOM 5748 C CA . THR A 1 772 ? -26.341 8.040 2.902 1.00 88.31 772 THR A CA 1
ATOM 5749 C C . THR A 1 772 ? -25.823 9.406 2.471 1.00 88.31 772 THR A C 1
ATOM 5751 O O . THR A 1 772 ? -25.235 9.562 1.399 1.00 88.31 772 THR A O 1
ATOM 5754 N N . ASP A 1 773 ? -25.996 10.396 3.344 1.00 82.25 773 ASP A N 1
ATOM 5755 C CA . ASP A 1 773 ? -25.494 11.748 3.125 1.00 82.25 773 ASP A CA 1
ATOM 5756 C C . ASP A 1 773 ? -24.056 11.853 3.660 1.00 82.25 773 ASP A C 1
ATOM 5758 O O . ASP A 1 773 ? -23.842 11.824 4.871 1.00 82.25 773 ASP A O 1
ATOM 5762 N N . GLY A 1 774 ? -23.067 11.963 2.769 1.00 84.44 774 GLY A N 1
ATOM 5763 C CA . GLY A 1 774 ? -21.651 12.161 3.117 1.00 84.44 774 GLY A CA 1
ATOM 5764 C C . GLY A 1 774 ? -20.871 10.896 3.518 1.00 84.44 774 GLY A C 1
ATOM 5765 O O . GLY A 1 774 ? -21.427 9.793 3.528 1.00 84.44 774 GLY A O 1
ATOM 5766 N N . PRO A 1 775 ? -19.564 11.045 3.816 1.00 85.19 775 PRO A N 1
ATOM 5767 C CA . PRO A 1 775 ? -18.673 9.937 4.150 1.00 85.19 775 PRO A CA 1
ATOM 5768 C C . PRO A 1 775 ? -18.987 9.311 5.515 1.00 85.19 775 PRO A C 1
ATOM 5770 O O . PRO A 1 775 ? -19.290 10.008 6.484 1.00 85.19 775 PRO A O 1
ATOM 5773 N N . GLY A 1 776 ? -18.872 7.987 5.601 1.00 85.12 776 GLY A N 1
ATOM 5774 C CA . GLY A 1 776 ? -19.057 7.213 6.826 1.00 85.12 776 GLY A CA 1
ATOM 5775 C C . GLY A 1 776 ? -18.703 5.744 6.609 1.00 85.12 776 GLY A C 1
ATOM 5776 O O . GLY A 1 776 ? -19.049 5.171 5.577 1.00 85.12 776 GLY A O 1
ATOM 5777 N N . LEU A 1 777 ? -17.988 5.157 7.571 1.00 82.50 777 LEU A N 1
ATOM 5778 C CA . LEU A 1 777 ? -17.530 3.759 7.527 1.00 82.50 777 LEU A CA 1
ATOM 5779 C C . LEU A 1 777 ? -18.036 2.920 8.707 1.00 82.50 777 LEU A C 1
ATOM 5781 O O . LEU A 1 777 ? -17.908 1.696 8.696 1.00 82.50 777 LEU A O 1
ATOM 5785 N N . GLY A 1 778 ? -18.571 3.573 9.739 1.00 82.06 778 GLY A N 1
ATOM 5786 C CA . GLY A 1 778 ? -18.947 2.939 10.990 1.00 82.06 778 GLY A CA 1
ATOM 5787 C C . GLY A 1 778 ? -20.446 2.685 11.092 1.00 82.06 778 GLY A C 1
ATOM 5788 O O . GLY A 1 778 ? -21.259 3.613 11.049 1.00 82.06 778 GLY A O 1
ATOM 5789 N N . LEU A 1 779 ? -20.796 1.422 11.329 1.00 90.94 779 LEU A N 1
ATOM 5790 C CA . LEU A 1 779 ? -22.162 0.986 11.584 1.00 90.94 779 LEU A CA 1
ATOM 5791 C C . LEU A 1 779 ? -22.220 -0.025 12.731 1.00 90.94 779 LEU A C 1
ATOM 5793 O O . LEU A 1 779 ? -21.253 -0.736 13.015 1.00 90.94 779 LEU A O 1
ATOM 5797 N N . ALA A 1 780 ? -23.385 -0.128 13.356 1.00 91.56 780 ALA A N 1
ATOM 5798 C CA . ALA A 1 780 ? -23.670 -1.140 14.361 1.00 91.56 780 ALA A CA 1
ATOM 5799 C C . ALA A 1 780 ? -25.087 -1.691 14.190 1.00 91.56 780 ALA A C 1
ATOM 5801 O O . ALA A 1 780 ? -25.974 -1.015 13.677 1.00 91.56 780 ALA A O 1
ATOM 5802 N N . MET A 1 781 ? -25.322 -2.919 14.646 1.00 91.62 781 MET A N 1
ATOM 5803 C CA . MET A 1 781 ? -26.631 -3.567 14.560 1.00 91.62 781 MET A CA 1
ATOM 5804 C C . MET A 1 781 ? -27.034 -4.126 15.921 1.00 91.62 781 MET A C 1
ATOM 5806 O O . MET A 1 781 ? -26.239 -4.781 16.593 1.00 91.62 781 MET A O 1
ATOM 5810 N N . GLY A 1 782 ? -28.275 -3.873 16.337 1.00 89.56 782 GLY A N 1
ATOM 5811 C CA . GLY A 1 782 ? -28.737 -4.262 17.664 1.00 89.56 782 GLY A CA 1
ATOM 5812 C C . GLY A 1 782 ? -30.251 -4.308 17.813 1.00 89.56 782 GLY A C 1
ATOM 5813 O O . GLY A 1 782 ? -31.011 -3.732 17.040 1.00 89.56 782 GLY A O 1
ATOM 5814 N N . TRP A 1 783 ? -30.700 -5.024 18.841 1.00 88.88 783 TRP A N 1
ATOM 5815 C CA . TRP A 1 783 ? -32.117 -5.221 19.134 1.00 88.88 783 TRP A CA 1
ATOM 5816 C C . TRP A 1 783 ? -32.615 -4.120 20.068 1.00 88.88 783 TRP A C 1
ATOM 5818 O O . TRP A 1 783 ? -32.213 -4.059 21.231 1.00 88.88 783 TRP A O 1
ATOM 5828 N N . VAL A 1 784 ? -33.525 -3.272 19.595 1.00 91.12 784 VAL A N 1
ATOM 5829 C CA . VAL A 1 784 ? -34.113 -2.191 20.394 1.00 91.12 784 VAL A CA 1
ATOM 5830 C C . VAL A 1 784 ? -35.499 -2.573 20.878 1.00 91.12 784 VAL A C 1
ATOM 5832 O O . VAL A 1 784 ? -36.343 -3.070 20.129 1.00 91.12 784 VAL A O 1
ATOM 5835 N N . ARG A 1 785 ? -35.760 -2.318 22.160 1.00 86.81 785 ARG A N 1
ATOM 5836 C CA . ARG A 1 785 ? -37.091 -2.503 22.734 1.00 86.81 785 ARG A CA 1
ATOM 5837 C C . ARG A 1 785 ? -37.995 -1.330 22.358 1.00 86.81 785 ARG A C 1
ATOM 5839 O O . ARG A 1 785 ? -37.833 -0.223 22.863 1.00 86.81 785 ARG A O 1
ATOM 5846 N N . ASP A 1 786 ? -39.008 -1.604 21.548 1.00 81.88 786 ASP A N 1
ATOM 5847 C CA . ASP A 1 786 ? -40.061 -0.660 21.187 1.00 81.88 786 ASP A CA 1
ATOM 5848 C C . ASP A 1 786 ? -41.368 -1.028 21.908 1.00 81.88 786 ASP A C 1
ATOM 5850 O O . ASP A 1 786 ? -42.142 -1.876 21.463 1.00 81.88 786 ASP A O 1
ATOM 5854 N N . ASN A 1 787 ? -41.610 -0.417 23.074 1.00 80.38 787 ASN A N 1
ATOM 5855 C CA . ASN A 1 787 ? -42.731 -0.733 23.973 1.00 80.38 787 ASN A CA 1
ATOM 5856 C C . ASN A 1 787 ? -42.820 -2.233 24.348 1.00 80.38 787 ASN A C 1
ATOM 5858 O O . ASN A 1 787 ? -42.239 -2.664 25.341 1.00 80.38 787 ASN A O 1
ATOM 5862 N N . SER A 1 788 ? -43.584 -3.013 23.570 1.00 76.94 788 SER A N 1
ATOM 5863 C CA . SER A 1 788 ? -43.868 -4.444 23.782 1.00 76.94 788 SER A CA 1
ATOM 5864 C C . SER A 1 788 ? -43.294 -5.359 22.692 1.00 76.94 788 SER A C 1
ATOM 5866 O O . SER A 1 788 ? -43.406 -6.581 22.796 1.00 76.94 788 SER A O 1
ATOM 5868 N N . SER A 1 789 ? -42.667 -4.782 21.665 1.00 82.00 789 SER A N 1
ATOM 5869 C CA . SER A 1 789 ? -41.949 -5.488 20.604 1.00 82.00 789 SER A CA 1
ATOM 5870 C C . SER A 1 789 ? -40.453 -5.216 20.701 1.00 82.00 789 SER A C 1
ATOM 5872 O O . SER A 1 789 ? -40.015 -4.233 21.294 1.00 82.00 789 SER A O 1
ATOM 5874 N N . ILE A 1 790 ? -39.662 -6.116 20.128 1.00 83.94 790 ILE A N 1
ATOM 5875 C CA . ILE A 1 790 ? -38.242 -5.885 19.892 1.00 83.94 790 ILE A CA 1
ATOM 5876 C C . ILE A 1 790 ? -38.077 -5.743 18.386 1.00 83.94 790 ILE A C 1
ATOM 5878 O O . ILE A 1 790 ? -38.668 -6.533 17.646 1.00 83.94 790 ILE A O 1
ATOM 5882 N N . ARG A 1 791 ? -37.338 -4.720 17.964 1.00 89.06 791 ARG A N 1
ATOM 5883 C CA . ARG A 1 791 ? -37.075 -4.400 16.564 1.00 89.06 791 ARG A CA 1
ATOM 5884 C C . ARG A 1 791 ? -35.563 -4.415 16.334 1.00 89.06 791 ARG A C 1
ATOM 5886 O O . ARG A 1 791 ? -34.847 -3.817 17.143 1.00 89.06 791 ARG A O 1
ATOM 5893 N N . PRO A 1 792 ? -35.067 -5.111 15.307 1.00 91.88 792 PRO A N 1
ATOM 5894 C CA . PRO A 1 792 ? -33.667 -5.027 14.931 1.00 91.88 792 PRO A CA 1
ATOM 5895 C C . PRO A 1 792 ? -33.416 -3.715 14.192 1.00 91.88 792 PRO A C 1
ATOM 5897 O O . PRO A 1 792 ? -34.108 -3.408 13.228 1.00 91.88 792 PRO A O 1
ATOM 5900 N N . LEU A 1 793 ? -32.454 -2.931 14.669 1.00 95.12 793 LEU A N 1
ATOM 5901 C CA . LEU A 1 793 ? -32.072 -1.673 14.041 1.00 95.12 793 LEU A CA 1
ATOM 5902 C C . LEU A 1 793 ? -30.609 -1.716 13.615 1.00 95.12 793 LEU A C 1
ATOM 5904 O O . LEU A 1 793 ? -29.762 -2.281 14.315 1.00 95.12 793 LEU A O 1
ATOM 5908 N N . VAL A 1 794 ? -30.338 -1.077 12.483 1.00 96.00 794 VAL A N 1
ATOM 5909 C CA . VAL A 1 794 ? -29.002 -0.732 12.003 1.00 96.00 794 VAL A CA 1
ATOM 5910 C C . VAL A 1 794 ? -28.776 0.741 12.302 1.00 96.00 794 VAL A C 1
ATOM 5912 O O . VAL A 1 794 ? -29.585 1.579 11.924 1.00 96.00 794 VAL A O 1
ATOM 5915 N N . PHE A 1 795 ? -27.680 1.064 12.968 1.00 96.31 795 PHE A N 1
ATOM 5916 C CA . PHE A 1 795 ? -27.274 2.429 13.258 1.00 96.31 795 PHE A CA 1
ATOM 5917 C C . PHE A 1 795 ? -26.056 2.759 12.413 1.00 96.31 795 PHE A C 1
ATOM 5919 O O . PHE A 1 795 ? -25.086 2.005 12.421 1.00 96.31 795 PHE A O 1
ATOM 5926 N N . LEU A 1 796 ? -26.100 3.881 11.709 1.00 93.94 796 LEU A N 1
ATOM 5927 C CA . LEU A 1 796 ? -24.993 4.363 10.889 1.00 93.94 796 LEU A CA 1
ATOM 5928 C C . LEU A 1 796 ? -24.712 5.824 11.206 1.00 93.94 796 LEU A C 1
ATOM 5930 O O . LEU A 1 796 ? -25.623 6.571 11.577 1.00 93.94 796 LEU A O 1
ATOM 5934 N N . GLN A 1 797 ? -23.457 6.217 11.029 1.00 93.38 797 GLN A N 1
ATOM 5935 C CA . GLN A 1 797 ? -23.017 7.595 11.169 1.00 93.38 797 GLN A CA 1
ATOM 5936 C C . GLN A 1 797 ? -22.290 8.055 9.910 1.00 93.38 797 GLN A C 1
ATOM 5938 O O . GLN A 1 797 ? -21.441 7.342 9.377 1.00 93.38 797 GLN A O 1
ATOM 5943 N N . THR A 1 798 ? -22.584 9.278 9.483 1.00 91.94 798 THR A N 1
ATOM 5944 C CA . THR A 1 798 ? -21.865 9.964 8.411 1.00 91.94 798 THR A CA 1
ATOM 5945 C C . THR A 1 798 ? -21.493 11.390 8.804 1.00 91.94 798 THR A C 1
ATOM 5947 O O . THR A 1 798 ? -22.015 11.954 9.773 1.00 91.94 798 THR A O 1
ATOM 5950 N N . ASN A 1 799 ? -20.572 11.980 8.045 1.00 89.94 799 ASN A N 1
ATOM 5951 C CA . ASN A 1 799 ? -20.187 13.380 8.140 1.00 89.94 799 ASN A CA 1
ATOM 5952 C C . ASN A 1 799 ? -20.890 14.198 7.039 1.00 89.94 799 ASN A C 1
ATOM 5954 O O . ASN A 1 799 ? -20.382 14.360 5.937 1.00 89.94 799 ASN A O 1
ATOM 5958 N N . SER A 1 800 ? -22.097 14.682 7.323 1.00 82.62 800 SER A N 1
ATOM 5959 C CA . SER A 1 800 ? -22.849 15.581 6.444 1.00 82.62 800 SER A CA 1
ATOM 5960 C C . SER A 1 800 ? -23.804 16.469 7.240 1.00 82.62 800 SER A C 1
ATOM 5962 O O . SER A 1 800 ? -24.985 16.167 7.395 1.00 82.62 800 SER A O 1
ATOM 5964 N N . GLY A 1 801 ? -23.366 17.626 7.729 1.00 59.78 801 GLY A N 1
ATOM 5965 C CA . GLY A 1 801 ? -24.346 18.608 8.187 1.00 59.78 801 GLY A CA 1
ATOM 5966 C C . GLY A 1 801 ? -25.005 19.240 6.958 1.00 59.78 801 GLY A C 1
ATOM 5967 O O . GLY A 1 801 ? -24.343 19.785 6.087 1.00 59.78 801 GLY A O 1
ATOM 5968 N N . THR A 1 802 ? -26.328 19.143 6.864 1.00 64.56 802 THR A N 1
ATOM 5969 C CA . THR A 1 802 ? -27.180 19.590 5.736 1.00 64.56 802 THR A CA 1
ATOM 5970 C C . THR A 1 802 ? -26.724 20.823 4.920 1.00 64.56 802 THR A C 1
ATOM 5972 O O . THR A 1 802 ? -26.991 20.879 3.721 1.00 64.56 802 THR A O 1
ATOM 5975 N N . THR A 1 803 ? -26.048 21.808 5.527 1.00 66.88 803 THR A N 1
ATOM 5976 C CA . THR A 1 803 ? -25.434 22.962 4.839 1.00 66.88 803 THR A CA 1
ATOM 5977 C C . THR A 1 803 ? -23.983 23.274 5.248 1.00 66.88 803 THR A C 1
ATOM 5979 O O . THR A 1 803 ? -23.409 24.222 4.719 1.00 66.88 803 THR A O 1
ATOM 5982 N N . THR A 1 804 ? -23.410 22.547 6.209 1.00 78.19 804 THR A N 1
ATOM 5983 C CA . THR A 1 804 ? -22.080 22.771 6.822 1.00 78.19 804 THR A CA 1
ATOM 5984 C C . THR A 1 804 ? -21.539 21.440 7.349 1.00 78.19 804 THR A C 1
ATOM 5986 O O . THR A 1 804 ? -22.361 20.637 7.770 1.00 78.19 804 THR A O 1
ATOM 5989 N N . PRO A 1 805 ? -20.221 21.198 7.439 1.00 84.19 805 PRO A N 1
ATOM 5990 C CA . PRO A 1 805 ? -19.677 19.979 8.051 1.00 84.19 805 PRO A CA 1
ATOM 5991 C C . PRO A 1 805 ? -20.358 19.624 9.393 1.00 84.19 805 PRO A C 1
ATOM 5993 O O . PRO A 1 805 ? -20.685 20.505 10.199 1.00 84.19 805 PRO A O 1
ATOM 5996 N N . GLY A 1 806 ? -20.637 18.343 9.634 1.00 90.81 806 GLY A N 1
ATOM 5997 C CA . GLY A 1 806 ? -21.410 17.916 10.801 1.00 90.81 806 GLY A CA 1
ATOM 5998 C C . GLY A 1 806 ? -21.791 16.447 10.759 1.00 90.81 806 GLY A C 1
ATOM 5999 O O . GLY A 1 806 ? -21.586 15.772 9.765 1.00 90.81 806 GLY A O 1
ATOM 6000 N N . MET A 1 807 ? -22.384 15.939 11.827 1.00 91.69 807 MET A N 1
ATOM 6001 C CA . MET A 1 807 ? -22.751 14.531 11.931 1.00 91.69 807 MET A CA 1
ATOM 6002 C C . MET A 1 807 ? -24.210 14.289 11.574 1.00 91.69 807 MET A C 1
ATOM 6004 O O . MET A 1 807 ? -25.093 15.028 12.021 1.00 91.69 807 MET A O 1
ATOM 6008 N N . VAL A 1 808 ? -24.456 13.187 10.871 1.00 93.81 808 VAL A N 1
ATOM 6009 C CA . VAL A 1 808 ? -25.778 12.570 10.733 1.00 93.81 808 VAL A CA 1
ATOM 6010 C C . VAL A 1 808 ? -25.708 11.173 11.315 1.00 93.81 808 VAL A C 1
ATOM 6012 O O . VAL A 1 808 ? -24.786 10.418 11.020 1.00 93.81 808 VAL A O 1
ATOM 6015 N N . VAL A 1 809 ? -26.694 10.824 12.133 1.00 95.44 809 VAL A N 1
ATOM 6016 C CA . VAL A 1 809 ? -26.888 9.463 12.627 1.00 95.44 809 VAL A CA 1
ATOM 6017 C C . VAL A 1 809 ? -28.288 9.019 12.271 1.00 95.44 809 VAL A C 1
ATOM 6019 O O . VAL A 1 809 ? -29.256 9.736 12.530 1.00 95.44 809 VAL A O 1
ATOM 6022 N N . GLN A 1 810 ? -28.403 7.833 11.691 1.00 96.38 810 GLN A N 1
ATOM 6023 C CA . GLN A 1 810 ? -29.688 7.245 11.337 1.00 96.38 810 GLN A CA 1
ATOM 6024 C C . GLN A 1 810 ? -29.818 5.874 11.978 1.00 96.38 810 GLN A C 1
ATOM 6026 O O . GLN A 1 810 ? -28.857 5.107 12.012 1.00 96.38 810 GLN A O 1
ATOM 6031 N N . ALA A 1 811 ? -31.020 5.573 12.463 1.00 97.38 811 ALA A N 1
ATOM 6032 C CA . ALA A 1 811 ? -31.428 4.204 12.726 1.00 97.38 811 ALA A CA 1
ATOM 6033 C C . ALA A 1 811 ? -32.326 3.736 11.587 1.00 97.38 811 ALA A C 1
ATOM 6035 O O . ALA A 1 811 ? -33.361 4.355 11.333 1.00 97.38 811 ALA A O 1
ATOM 6036 N N . LEU A 1 812 ? -31.938 2.652 10.931 1.00 96.75 812 LEU A N 1
ATOM 6037 C CA . LEU A 1 812 ? -32.699 1.972 9.894 1.00 96.75 812 LEU A CA 1
ATOM 6038 C C . LEU A 1 812 ? -33.321 0.703 10.475 1.00 96.75 812 LEU A C 1
ATOM 6040 O O . LEU A 1 812 ? -32.732 0.072 11.358 1.00 96.75 812 LEU A O 1
ATOM 6044 N N . ASP A 1 813 ? -34.492 0.307 9.989 1.00 95.06 813 ASP A N 1
ATOM 6045 C CA . ASP A 1 813 ? -34.986 -1.049 10.229 1.00 95.06 813 ASP A CA 1
ATOM 6046 C C . ASP A 1 813 ? -34.091 -2.055 9.496 1.00 95.06 813 ASP A C 1
ATOM 6048 O O . ASP A 1 813 ? -33.789 -1.880 8.318 1.00 95.06 813 ASP A O 1
ATOM 6052 N N . ALA A 1 814 ? -33.673 -3.123 10.172 1.00 93.06 814 ALA A N 1
ATOM 6053 C CA . ALA A 1 814 ? -32.922 -4.180 9.504 1.00 93.06 814 ALA A CA 1
ATOM 6054 C C . ALA A 1 814 ? -33.772 -4.946 8.468 1.00 93.06 814 ALA A C 1
ATOM 6056 O O . ALA A 1 814 ? -33.198 -5.525 7.547 1.00 93.06 814 ALA A O 1
ATOM 6057 N N . ASP A 1 815 ? -35.104 -4.951 8.604 1.00 92.25 815 ASP A N 1
ATOM 6058 C CA . ASP A 1 815 ? -36.032 -5.678 7.728 1.00 92.25 815 ASP A CA 1
ATOM 6059 C C . ASP A 1 815 ? -36.102 -5.071 6.315 1.00 92.25 815 ASP A C 1
ATOM 6061 O O . ASP A 1 815 ? -36.123 -5.812 5.330 1.00 92.25 815 ASP A O 1
ATOM 6065 N N . ASP A 1 816 ? -36.145 -3.740 6.216 1.00 93.81 816 ASP A N 1
ATOM 6066 C CA . ASP A 1 816 ? -36.447 -3.015 4.975 1.00 93.81 816 ASP A CA 1
ATOM 6067 C C . ASP A 1 816 ? -35.568 -1.774 4.715 1.00 93.81 816 ASP A C 1
ATOM 6069 O O . ASP A 1 816 ? -35.652 -1.173 3.645 1.00 93.81 816 ASP A O 1
ATOM 6073 N N . GLY A 1 817 ? -34.686 -1.403 5.643 1.00 95.06 817 GLY A N 1
ATOM 6074 C CA . GLY A 1 817 ? -33.811 -0.242 5.492 1.00 95.06 817 GLY A CA 1
ATOM 6075 C C . GLY A 1 817 ? -34.515 1.100 5.705 1.00 95.06 817 GLY A C 1
ATOM 6076 O O . GLY A 1 817 ? -33.876 2.140 5.542 1.00 95.06 817 GLY A O 1
ATOM 6077 N N . ASP A 1 818 ? -35.796 1.120 6.099 1.00 95.56 818 ASP A N 1
ATOM 6078 C CA . ASP A 1 818 ? -36.521 2.369 6.329 1.00 95.56 818 ASP A CA 1
ATOM 6079 C C . ASP A 1 818 ? -35.938 3.133 7.525 1.00 95.56 818 ASP A C 1
ATOM 6081 O O . ASP A 1 818 ? -35.708 2.588 8.611 1.00 95.56 818 ASP A O 1
ATOM 6085 N N . VAL A 1 819 ? -35.771 4.447 7.352 1.00 96.38 819 VAL A N 1
ATOM 6086 C CA . VAL A 1 819 ? -35.310 5.343 8.417 1.00 96.38 819 VAL A CA 1
ATOM 6087 C C . VAL A 1 819 ? -36.355 5.414 9.534 1.00 96.38 819 VAL A C 1
ATOM 6089 O O . VAL A 1 819 ? -37.458 5.935 9.363 1.00 96.38 819 VAL A O 1
ATOM 6092 N N . VAL A 1 820 ? -35.980 4.945 10.722 1.00 96.38 820 VAL A N 1
ATOM 6093 C CA . VAL A 1 820 ? -36.789 5.005 11.946 1.00 96.38 820 VAL A CA 1
ATOM 6094 C C . VAL A 1 820 ? -36.664 6.367 12.616 1.00 96.38 820 VAL A C 1
ATOM 6096 O O . VAL A 1 820 ? -37.662 6.950 13.040 1.00 96.38 820 VAL A O 1
ATOM 6099 N N . TRP A 1 821 ? -35.438 6.877 12.718 1.00 97.38 821 TRP A N 1
ATOM 6100 C CA . TRP A 1 821 ? -35.147 8.216 13.216 1.00 97.38 821 TRP A CA 1
ATOM 6101 C C . TRP A 1 821 ? -33.834 8.739 12.630 1.00 97.38 821 TRP A C 1
ATOM 6103 O O . TRP A 1 821 ? -32.995 7.979 12.146 1.00 97.38 821 TRP A O 1
ATOM 6113 N N . THR A 1 822 ? -33.660 10.059 12.671 1.00 96.50 822 THR A N 1
ATOM 6114 C CA . THR A 1 822 ? -32.428 10.744 12.265 1.00 96.50 822 THR A CA 1
ATOM 6115 C C . THR A 1 822 ? -32.051 11.774 13.321 1.00 96.50 822 THR A C 1
ATOM 6117 O O . THR A 1 822 ? -32.907 12.520 13.795 1.00 96.50 822 THR A O 1
ATOM 6120 N N . PHE A 1 823 ? -30.770 11.815 13.666 1.00 95.44 823 PHE A N 1
ATOM 6121 C CA . PHE A 1 823 ? -30.141 12.831 14.496 1.00 95.44 823 PHE A CA 1
ATOM 6122 C C . PHE A 1 823 ? -29.125 13.597 13.647 1.00 95.44 823 PHE A C 1
ATOM 6124 O O . PHE A 1 823 ? -28.378 12.989 12.883 1.00 95.44 823 PHE A O 1
ATOM 6131 N N . THR A 1 824 ? -29.093 14.922 13.773 1.00 94.25 824 THR A N 1
ATOM 6132 C CA . THR A 1 824 ? -28.165 15.781 13.028 1.00 94.25 824 THR A CA 1
ATOM 6133 C C . THR A 1 824 ? -27.543 16.812 13.950 1.00 94.25 824 THR A C 1
ATOM 6135 O O . THR A 1 824 ? -28.274 17.497 14.665 1.00 94.25 824 THR A O 1
ATOM 6138 N N . GLN A 1 825 ? -26.229 16.993 13.865 1.00 93.00 825 GLN A N 1
ATOM 6139 C CA . GLN A 1 825 ? -25.508 18.004 14.631 1.00 93.00 825 GLN A CA 1
ATOM 6140 C C . GLN A 1 825 ? -24.403 18.625 13.774 1.00 93.00 825 GLN A C 1
ATOM 6142 O O . GLN A 1 825 ? -23.444 17.950 13.413 1.00 93.00 825 GLN A O 1
ATOM 6147 N N . ALA A 1 826 ? -24.518 19.918 13.465 1.00 93.00 826 ALA A N 1
ATOM 6148 C CA . ALA A 1 826 ? -23.443 20.655 12.800 1.00 93.00 826 ALA A CA 1
ATOM 6149 C C . ALA A 1 826 ? -22.218 20.763 13.720 1.00 93.00 826 ALA A C 1
ATOM 6151 O O . ALA A 1 826 ? -22.374 20.907 14.941 1.00 93.00 826 ALA A O 1
ATOM 6152 N N . TYR A 1 827 ? -21.013 20.730 13.151 1.00 93.19 827 TYR A N 1
ATOM 6153 C CA . TYR A 1 827 ? -19.824 21.039 13.935 1.00 93.19 827 TYR A CA 1
ATOM 6154 C C . TYR A 1 827 ? -19.836 22.525 14.332 1.00 93.19 827 TYR A C 1
ATOM 6156 O O . TYR A 1 827 ? -20.163 23.379 13.502 1.00 93.19 827 TYR A O 1
ATOM 6164 N N . PRO A 1 828 ? -19.533 22.858 15.600 1.00 92.75 828 PRO A N 1
ATOM 6165 C CA . PRO A 1 828 ? -19.322 24.239 16.009 1.00 92.75 828 PRO A CA 1
ATOM 6166 C C . PRO A 1 828 ? -18.169 24.897 15.244 1.00 92.75 828 PRO A C 1
ATOM 6168 O O . PRO A 1 828 ? -17.308 24.224 14.683 1.00 92.75 828 PRO A O 1
ATOM 6171 N N . ALA A 1 829 ? -18.135 26.230 15.269 1.00 92.69 829 ALA A N 1
ATOM 6172 C CA . ALA A 1 829 ? -16.960 26.967 14.824 1.00 92.69 829 ALA A CA 1
ATOM 6173 C C . ALA A 1 829 ? -15.749 26.663 15.730 1.00 92.69 829 ALA A C 1
ATOM 6175 O O . ALA A 1 829 ? -15.948 26.345 16.911 1.00 92.69 829 ALA A O 1
ATOM 6176 N N . PRO A 1 830 ? -14.517 26.829 15.215 1.00 94.44 830 PRO A N 1
ATOM 6177 C CA . PRO A 1 830 ? -13.306 26.647 15.996 1.00 94.44 830 PRO A CA 1
ATOM 6178 C C . PRO A 1 830 ? -13.290 27.409 17.321 1.00 94.44 830 PRO A C 1
ATOM 6180 O O . PRO A 1 830 ? -13.713 28.565 17.364 1.00 94.44 830 PRO A O 1
ATOM 6183 N N . ARG A 1 831 ? -12.824 26.780 18.414 1.00 94.88 831 ARG A N 1
ATOM 6184 C CA . ARG A 1 831 ? -12.750 27.447 19.731 1.00 94.88 831 ARG A CA 1
ATOM 6185 C C . ARG A 1 831 ? -11.718 28.566 19.719 1.00 94.88 831 ARG A C 1
ATOM 6187 O O . ARG A 1 831 ? -11.902 29.568 20.409 1.00 94.88 831 ARG A O 1
ATOM 6194 N N . THR A 1 832 ? -10.644 28.394 18.951 1.00 95.62 832 THR A N 1
ATOM 6195 C CA . THR A 1 832 ? -9.616 29.421 18.760 1.00 95.62 832 THR A CA 1
ATOM 6196 C C . THR A 1 832 ? -9.757 30.085 17.396 1.00 95.62 832 THR A C 1
ATOM 6198 O O . THR A 1 832 ? -9.693 29.426 16.358 1.00 95.62 832 THR A O 1
ATOM 6201 N N . ASP A 1 833 ? -9.889 31.414 17.394 1.00 94.56 833 ASP A N 1
ATOM 6202 C CA . ASP A 1 833 ? -9.929 32.211 16.168 1.00 94.56 833 ASP A CA 1
ATOM 6203 C C . ASP A 1 833 ? -8.688 31.944 15.298 1.00 94.56 833 ASP A C 1
ATOM 6205 O O . ASP A 1 833 ? -7.552 32.160 15.722 1.00 94.56 833 ASP A O 1
ATOM 6209 N N . GLY A 1 834 ? -8.913 31.525 14.051 1.00 91.00 834 GLY A N 1
ATOM 6210 C CA . GLY A 1 834 ? -7.856 31.238 13.077 1.00 91.00 834 GLY A CA 1
ATOM 6211 C C . GLY A 1 834 ? -7.514 29.757 12.922 1.00 91.00 834 GLY A C 1
ATOM 6212 O O . GLY A 1 834 ? -6.851 29.413 11.943 1.00 91.00 834 GLY A O 1
ATOM 6213 N N . ASN A 1 835 ? -8.006 28.888 13.809 1.00 93.75 835 ASN A N 1
ATOM 6214 C CA . ASN A 1 835 ? -7.994 27.451 13.558 1.00 93.75 835 ASN A CA 1
ATOM 6215 C C . ASN A 1 835 ? -8.905 27.121 12.353 1.00 93.75 835 ASN A C 1
ATOM 6217 O O . ASN A 1 835 ? -9.904 27.814 12.133 1.00 93.75 835 ASN A O 1
ATOM 6221 N N . PRO A 1 836 ? -8.559 26.105 11.542 1.00 92.00 836 PRO A N 1
ATOM 6222 C CA . PRO A 1 836 ? -9.392 25.647 10.426 1.00 92.00 836 PRO A CA 1
ATOM 6223 C C . PRO A 1 836 ? -10.717 25.052 10.923 1.00 92.00 836 PRO A C 1
ATOM 6225 O O . PRO A 1 836 ? -10.862 24.749 12.096 1.00 92.00 836 PRO A O 1
ATOM 6228 N N . GLU A 1 837 ? -11.700 24.865 10.049 1.00 91.75 837 GLU A N 1
ATOM 6229 C CA . GLU A 1 837 ? -12.913 24.113 10.399 1.00 91.75 837 GLU A CA 1
ATOM 6230 C C . GLU A 1 837 ? -12.661 22.598 10.317 1.00 91.75 837 GLU A C 1
ATOM 6232 O O . GLU A 1 837 ? -11.696 22.149 9.689 1.00 91.75 837 GLU A O 1
ATOM 6237 N N . VAL A 1 838 ? -13.544 21.798 10.923 1.00 91.75 838 VAL A N 1
ATOM 6238 C CA . VAL A 1 838 ? -13.527 20.340 10.730 1.00 91.75 838 VAL A CA 1
ATOM 6239 C C . VAL A 1 838 ? -13.797 20.017 9.259 1.00 91.75 838 VAL A C 1
ATOM 6241 O O . VAL A 1 838 ? -14.783 20.524 8.716 1.00 91.75 838 VAL A O 1
ATOM 6244 N N . PRO A 1 839 ? -13.001 19.140 8.626 1.00 90.06 839 PRO A N 1
ATOM 6245 C CA . PRO A 1 839 ? -13.258 18.705 7.257 1.00 90.06 839 PRO A CA 1
ATOM 6246 C C . PRO A 1 839 ? -14.625 18.015 7.107 1.00 90.06 839 PRO A C 1
ATOM 6248 O O . PRO A 1 839 ? -15.006 17.180 7.931 1.00 90.06 839 PRO A O 1
ATOM 6251 N N . ASP A 1 840 ? -15.349 18.306 6.025 1.00 86.94 840 ASP A N 1
ATOM 6252 C CA . ASP A 1 840 ? -16.544 17.554 5.601 1.00 86.94 840 ASP A CA 1
ATOM 6253 C C . ASP A 1 840 ? -16.200 16.187 4.990 1.00 86.94 840 ASP A C 1
ATOM 6255 O O . ASP A 1 840 ? -17.046 15.298 4.934 1.00 86.94 840 ASP A O 1
ATOM 6259 N N . THR A 1 841 ? -14.951 15.999 4.569 1.00 87.19 841 THR A N 1
ATOM 6260 C CA . THR A 1 841 ? -14.429 14.767 3.962 1.00 87.19 841 THR A CA 1
ATOM 6261 C C . THR A 1 841 ? -13.923 13.735 4.970 1.00 87.19 841 THR A C 1
ATOM 6263 O O . THR A 1 841 ? -13.732 12.571 4.610 1.00 87.19 841 THR A O 1
ATOM 6266 N N . GLY A 1 842 ? -13.731 14.134 6.232 1.00 89.12 842 GLY A N 1
ATOM 6267 C CA . GLY A 1 842 ? -13.237 13.255 7.291 1.00 89.12 842 GLY A CA 1
ATOM 6268 C C . GLY A 1 842 ? -14.252 12.181 7.692 1.00 89.12 842 GLY A C 1
ATOM 6269 O O . GLY A 1 842 ? -15.454 12.449 7.783 1.00 89.12 842 GLY A O 1
ATOM 6270 N N . VAL A 1 843 ? -13.765 10.973 7.980 1.00 89.81 843 VAL A N 1
ATOM 6271 C CA . VAL A 1 843 ? -14.581 9.843 8.445 1.00 89.81 843 VAL A CA 1
ATOM 6272 C C . VAL A 1 843 ? -14.726 9.880 9.966 1.00 89.81 843 VAL A C 1
ATOM 6274 O O . VAL A 1 843 ? -13.716 9.812 10.666 1.00 89.81 843 VAL A O 1
ATOM 6277 N N . PRO A 1 844 ? -15.954 9.947 10.506 1.00 90.44 844 PRO A N 1
ATOM 6278 C CA . PRO A 1 844 ? -16.174 9.838 11.9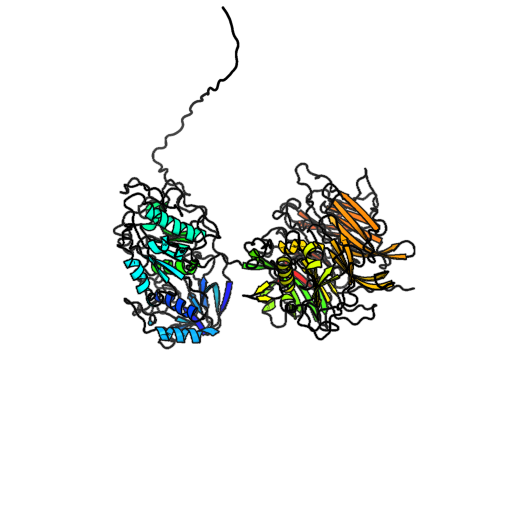39 1.00 90.44 844 PRO A CA 1
ATOM 6279 C C . PRO A 1 844 ? -16.065 8.381 12.410 1.00 90.44 844 PRO A C 1
ATOM 6281 O O . PRO A 1 844 ? -16.313 7.452 11.643 1.00 90.44 844 PRO A O 1
ATOM 6284 N N . GLY A 1 845 ? -15.777 8.186 13.698 1.00 85.31 845 GLY A N 1
ATOM 6285 C CA . GLY A 1 845 ? -15.487 6.863 14.255 1.00 85.31 845 GLY A CA 1
ATOM 6286 C C . GLY A 1 845 ? -16.617 5.843 14.274 1.00 85.31 845 GLY A C 1
ATOM 6287 O O . GLY A 1 845 ? -16.356 4.673 14.532 1.00 85.31 845 GLY A O 1
ATOM 6288 N N . GLY A 1 846 ? -17.853 6.236 13.971 1.00 89.44 846 GLY A N 1
ATOM 6289 C CA . GLY A 1 846 ? -18.994 5.331 13.987 1.00 89.44 846 GLY A CA 1
ATOM 6290 C C . GLY A 1 846 ? -19.622 5.173 15.364 1.00 89.44 846 GLY A C 1
ATOM 6291 O O . GLY A 1 846 ? -19.103 5.621 16.383 1.00 89.44 846 GLY A O 1
ATOM 6292 N N . VAL A 1 847 ? -20.781 4.525 15.381 1.00 93.44 847 VAL A N 1
ATOM 6293 C CA . VAL A 1 847 ? -21.625 4.415 16.571 1.00 93.44 847 VAL A CA 1
ATOM 6294 C C . VAL A 1 847 ? -21.321 3.179 17.415 1.00 93.44 847 VAL A C 1
ATOM 6296 O O . VAL A 1 847 ? -21.129 2.088 16.884 1.00 93.44 847 VAL A O 1
ATOM 6299 N N . THR A 1 848 ? -21.406 3.325 18.739 1.00 94.56 848 THR A N 1
ATOM 6300 C CA . THR A 1 848 ? -21.264 2.212 19.696 1.00 94.56 848 THR A CA 1
ATOM 6301 C C . THR A 1 848 ? -22.581 1.942 20.412 1.00 94.56 848 THR A C 1
ATOM 6303 O O . THR A 1 848 ? -23.255 2.861 20.880 1.00 94.56 848 THR A O 1
ATOM 6306 N N . LEU A 1 849 ? -22.963 0.669 20.535 1.00 93.81 849 LEU A N 1
ATOM 6307 C CA . LEU A 1 849 ? -24.217 0.269 21.178 1.00 93.81 849 LEU A CA 1
ATOM 6308 C C . LEU A 1 849 ? -24.055 0.103 22.691 1.00 93.81 849 LEU A C 1
ATOM 6310 O O . LEU A 1 849 ? -23.237 -0.693 23.151 1.00 93.81 849 LEU A O 1
ATOM 6314 N N . VAL A 1 850 ? -24.906 0.782 23.463 1.00 93.38 850 VAL A N 1
ATOM 6315 C CA . VAL A 1 850 ? -24.981 0.629 24.920 1.00 93.38 850 VAL A CA 1
ATOM 6316 C C . VAL A 1 850 ? -26.058 -0.404 25.265 1.00 93.38 850 VAL A C 1
ATOM 6318 O O . VAL A 1 850 ? -27.247 -0.183 24.987 1.00 93.38 850 VAL A O 1
ATOM 6321 N N . PRO A 1 851 ? -25.689 -1.543 25.870 1.00 88.12 851 PRO A N 1
ATOM 6322 C CA . PRO A 1 851 ? -26.657 -2.550 26.266 1.00 88.12 851 PRO A CA 1
ATOM 6323 C C . PRO A 1 851 ? -27.473 -2.105 27.477 1.00 88.12 851 PRO A C 1
ATOM 6325 O O . PRO A 1 851 ? -26.967 -1.475 28.399 1.00 88.12 851 PRO A O 1
ATOM 6328 N N . SER A 1 852 ? -28.722 -2.556 27.535 1.00 86.12 852 SER A N 1
ATOM 6329 C CA . SER A 1 852 ? -29.500 -2.522 28.774 1.00 86.12 852 SER A CA 1
ATOM 6330 C C . SER A 1 852 ? -28.835 -3.352 29.873 1.00 86.12 852 SER A C 1
ATOM 6332 O O . SER A 1 852 ? -28.108 -4.305 29.594 1.00 86.12 852 SER A O 1
ATOM 6334 N N . LEU A 1 853 ? -29.200 -3.103 31.133 1.00 77.94 853 LEU A N 1
ATOM 6335 C CA . LEU A 1 853 ? -28.760 -3.916 32.281 1.00 77.94 853 LEU A CA 1
ATOM 6336 C C . LEU A 1 853 ? -29.024 -5.424 32.120 1.00 77.94 853 LEU A C 1
ATOM 6338 O O . LEU A 1 853 ? -28.322 -6.244 32.701 1.00 77.94 853 LEU A O 1
ATOM 6342 N N . SER A 1 854 ? -30.044 -5.800 31.341 1.00 74.00 854 SER A N 1
ATOM 6343 C CA . SER A 1 854 ? -30.350 -7.207 31.045 1.00 74.00 854 SER A CA 1
ATOM 6344 C C . SER A 1 854 ? -29.421 -7.837 30.002 1.00 74.00 854 SER A C 1
ATOM 6346 O O . SER A 1 854 ? -29.486 -9.042 29.783 1.00 74.00 854 SER A O 1
ATOM 6348 N N . GLY A 1 855 ? -28.649 -7.023 29.282 1.00 74.38 855 GLY A N 1
ATOM 6349 C CA . GLY A 1 855 ? -27.863 -7.400 28.110 1.00 74.38 855 GLY A CA 1
ATOM 6350 C C . GLY A 1 855 ? -28.691 -7.666 26.849 1.00 74.38 855 GLY A C 1
ATOM 6351 O O . GLY A 1 855 ? -28.152 -7.587 25.759 1.00 74.38 855 GLY A O 1
ATOM 6352 N N . THR A 1 856 ? -29.996 -7.943 26.962 1.00 74.62 856 THR A N 1
ATOM 6353 C CA . THR A 1 856 ? -30.816 -8.482 25.852 1.00 74.62 856 THR A CA 1
ATOM 6354 C C . THR A 1 856 ? -31.258 -7.477 24.789 1.00 74.62 856 THR A C 1
ATOM 6356 O O . THR A 1 856 ? -31.701 -7.878 23.716 1.00 74.62 856 THR A O 1
ATOM 6359 N N . THR A 1 857 ? -31.205 -6.182 25.093 1.00 87.62 857 THR A N 1
ATOM 6360 C CA . THR A 1 857 ? -31.603 -5.099 24.185 1.00 87.62 857 THR A CA 1
ATOM 6361 C C . THR A 1 857 ? -30.670 -3.912 24.339 1.00 87.62 857 THR A C 1
ATOM 6363 O O . THR A 1 857 ? -30.085 -3.741 25.410 1.00 87.62 857 THR A O 1
ATOM 6366 N N . ILE A 1 858 ? -30.598 -3.071 23.315 1.00 92.50 858 ILE A N 1
ATOM 6367 C CA . ILE A 1 858 ? -29.857 -1.809 23.306 1.00 92.50 858 ILE A CA 1
ATOM 6368 C C . ILE A 1 858 ? -30.745 -0.694 23.865 1.00 92.50 858 ILE A C 1
ATOM 6370 O O . ILE A 1 858 ? -31.924 -0.599 23.509 1.00 92.50 858 ILE A O 1
ATOM 6374 N N . GLU A 1 859 ? -30.192 0.119 24.766 1.00 93.31 859 GLU A N 1
ATOM 6375 C CA . GLU A 1 859 ? -30.896 1.253 25.384 1.00 93.31 859 GLU A CA 1
ATOM 6376 C C . GLU A 1 859 ? -30.461 2.603 24.809 1.00 93.31 859 GLU A C 1
ATOM 6378 O O . GLU A 1 859 ? -31.304 3.478 24.593 1.00 93.31 859 GLU A O 1
ATOM 6383 N N . ALA A 1 860 ? -29.176 2.737 24.488 1.00 95.81 860 ALA A N 1
ATOM 6384 C CA . ALA A 1 860 ? -28.599 3.954 23.949 1.00 95.81 860 ALA A CA 1
ATOM 6385 C C . ALA A 1 860 ? -27.525 3.652 22.899 1.00 95.81 860 ALA A C 1
ATOM 6387 O O . ALA A 1 860 ? -27.052 2.522 22.763 1.00 95.81 860 ALA A O 1
ATOM 6388 N N . VAL A 1 861 ? -27.159 4.683 22.153 1.00 96.75 861 VAL A N 1
ATOM 6389 C CA . VAL A 1 861 ? -26.111 4.673 21.139 1.00 96.75 861 VAL A CA 1
ATOM 6390 C C . VAL A 1 861 ? -25.161 5.825 21.445 1.00 96.75 861 VAL A C 1
ATOM 6392 O O . VAL A 1 861 ? -25.613 6.951 21.660 1.00 96.75 861 VAL A O 1
ATOM 6395 N N . LEU A 1 862 ? -23.862 5.542 21.492 1.00 97.62 862 LEU A N 1
ATOM 6396 C CA . LEU A 1 862 ? -22.821 6.555 21.627 1.00 97.62 862 LEU A CA 1
ATOM 6397 C C . LEU A 1 862 ? -22.361 6.994 20.246 1.00 97.62 862 LEU A C 1
ATOM 6399 O O . LEU A 1 862 ? -22.123 6.158 19.376 1.00 97.62 862 LEU A O 1
ATOM 6403 N N . VAL A 1 863 ? -22.252 8.304 20.066 1.00 96.75 863 VAL A N 1
ATOM 6404 C CA . VAL A 1 863 ? -21.933 8.933 18.786 1.00 96.75 863 VAL A CA 1
ATOM 6405 C C . VAL A 1 863 ? -20.716 9.836 18.983 1.00 96.75 863 VAL A C 1
ATOM 6407 O O . VAL A 1 863 ? -20.880 10.950 19.496 1.00 96.75 863 VAL A O 1
ATOM 6410 N N . PRO A 1 864 ? -19.503 9.375 18.633 1.00 96.12 864 PRO A N 1
ATOM 6411 C CA . PRO A 1 864 ? -18.304 10.201 18.651 1.00 96.12 864 PRO A CA 1
ATOM 6412 C C . PRO A 1 864 ? -18.323 11.211 17.502 1.00 96.12 864 PRO A C 1
ATOM 6414 O O . PRO A 1 864 ? -18.983 11.005 16.489 1.00 96.12 864 PRO A O 1
ATOM 6417 N N . SER A 1 865 ? -17.577 12.301 17.637 1.00 95.19 865 SER A N 1
ATOM 6418 C CA . SER A 1 865 ? -17.499 13.360 16.632 1.00 95.19 865 SER A CA 1
ATOM 6419 C C . SER A 1 865 ? -16.060 13.770 16.352 1.00 95.19 865 SER A C 1
ATOM 6421 O O . SER A 1 865 ? -15.215 13.800 17.250 1.00 95.19 865 SER A O 1
ATOM 6423 N N . LEU A 1 866 ? -15.801 14.210 15.120 1.00 94.56 866 LEU A N 1
ATOM 6424 C CA . LEU A 1 866 ? -14.514 14.810 14.753 1.00 94.56 866 LEU A CA 1
ATOM 6425 C C . LEU A 1 866 ? -14.256 16.154 15.468 1.00 94.56 866 LEU A C 1
ATOM 6427 O O . LEU A 1 866 ? -13.135 16.649 15.474 1.00 94.56 866 LEU A O 1
ATOM 6431 N N . TRP A 1 867 ? -15.270 16.727 16.127 1.00 95.50 867 TRP A N 1
ATOM 6432 C CA . TRP A 1 867 ? -15.136 17.914 16.978 1.00 95.50 867 TRP A CA 1
ATOM 6433 C C . TRP A 1 867 ? -14.571 17.626 18.383 1.00 95.50 867 TRP A C 1
ATOM 6435 O O . TRP A 1 867 ? -14.355 18.552 19.170 1.00 95.50 867 TRP A O 1
ATOM 6445 N N . GLY A 1 868 ? -14.366 16.351 18.728 1.00 96.38 868 GLY A N 1
ATOM 6446 C CA . GLY A 1 868 ? -13.935 15.963 20.070 1.00 96.38 868 GLY A CA 1
ATOM 6447 C C . GLY A 1 868 ? -15.080 15.902 21.077 1.00 96.38 868 GLY A C 1
ATOM 6448 O O . GLY A 1 868 ? -14.903 16.242 22.241 1.00 96.38 868 GLY A O 1
ATOM 6449 N N . ALA A 1 869 ? -16.277 15.521 20.636 1.00 97.19 869 ALA A N 1
ATOM 6450 C CA . ALA A 1 869 ? -17.454 15.344 21.489 1.00 97.19 869 ALA A CA 1
ATOM 6451 C C . ALA A 1 869 ? -18.103 13.969 21.295 1.00 97.19 869 ALA A C 1
ATOM 6453 O O . ALA A 1 869 ? -18.036 13.411 20.199 1.00 97.19 869 ALA A O 1
ATOM 6454 N N . VAL A 1 870 ? -18.769 13.457 22.331 1.00 97.94 870 VAL A N 1
ATOM 6455 C CA . VAL A 1 870 ? -19.535 12.202 22.303 1.00 97.94 870 VAL A CA 1
ATOM 6456 C C . VAL A 1 870 ? -20.960 12.466 22.768 1.00 97.94 870 VAL A C 1
ATOM 6458 O O . VAL A 1 870 ? -21.176 13.012 23.848 1.00 97.94 870 VAL A O 1
ATOM 6461 N N . TYR A 1 871 ? -21.941 12.040 21.980 1.00 97.81 871 TYR A N 1
ATOM 6462 C CA . TYR A 1 871 ? -23.362 12.147 22.314 1.00 97.81 871 TYR A CA 1
ATOM 6463 C C . TYR A 1 871 ? -23.914 10.790 22.727 1.00 97.81 871 TYR A C 1
ATOM 6465 O O . TYR A 1 871 ? -23.503 9.762 22.194 1.00 97.81 871 TYR A O 1
ATOM 6473 N N . LYS A 1 872 ? -24.876 10.790 23.651 1.00 97.81 872 LYS A N 1
ATOM 6474 C CA . LYS A 1 872 ? -25.607 9.589 24.056 1.00 97.81 872 LYS A CA 1
ATOM 6475 C C . LYS A 1 872 ? -27.053 9.722 23.605 1.00 97.81 872 LYS A C 1
ATOM 6477 O O . LYS A 1 872 ? -27.824 10.500 24.166 1.00 97.81 872 LYS A O 1
ATOM 6482 N N . LEU A 1 873 ? -27.407 8.977 22.568 1.00 98.00 873 LEU A N 1
ATOM 6483 C CA . LEU A 1 873 ? -28.737 9.005 21.975 1.00 98.00 873 LEU A CA 1
ATOM 6484 C C . LEU A 1 873 ? -29.555 7.825 22.476 1.00 98.00 873 LEU A C 1
ATOM 6486 O O . LEU A 1 873 ? -29.068 6.697 22.518 1.00 98.00 873 LEU A O 1
ATOM 6490 N N . ASN A 1 874 ? -30.826 8.052 22.785 1.00 96.88 874 ASN A N 1
ATOM 6491 C CA . ASN A 1 874 ? -31.745 6.961 23.055 1.00 96.88 874 ASN A CA 1
ATOM 6492 C C . ASN A 1 874 ? -31.902 6.090 21.796 1.00 96.88 874 ASN A C 1
ATOM 6494 O O . ASN A 1 874 ? -32.343 6.580 20.755 1.00 96.88 874 ASN A O 1
ATOM 6498 N N . ALA A 1 875 ? -31.612 4.790 21.891 1.00 95.69 875 ALA A N 1
ATOM 6499 C CA . ALA A 1 875 ? -31.555 3.907 20.719 1.00 95.69 875 ALA A CA 1
ATOM 6500 C C . ALA A 1 875 ? -32.898 3.789 19.974 1.00 95.69 875 ALA A C 1
ATOM 6502 O O . ALA A 1 875 ? -32.944 3.482 18.783 1.00 95.69 875 ALA A O 1
ATOM 6503 N N . ARG A 1 876 ? -34.013 4.044 20.666 1.00 95.12 876 ARG A N 1
ATOM 6504 C CA . ARG A 1 876 ? -35.360 3.958 20.099 1.00 95.12 876 ARG A CA 1
ATOM 6505 C C . ARG A 1 876 ? -35.793 5.231 19.385 1.00 95.12 876 ARG A C 1
ATOM 6507 O O . ARG A 1 876 ? -36.534 5.136 18.413 1.00 95.12 876 ARG A O 1
ATOM 6514 N N . THR A 1 877 ? -35.420 6.398 19.901 1.00 96.12 877 THR A N 1
ATOM 6515 C CA . THR A 1 877 ? -35.981 7.679 19.444 1.00 96.12 877 THR A CA 1
ATOM 6516 C C . THR A 1 877 ? -34.963 8.602 18.789 1.00 96.12 877 THR A C 1
ATOM 6518 O O . THR A 1 877 ? -35.374 9.593 18.192 1.00 96.12 877 THR A O 1
ATOM 6521 N N . GLY A 1 878 ? -33.664 8.329 18.936 1.00 96.81 878 GLY A N 1
ATOM 6522 C CA . GLY A 1 878 ? -32.589 9.216 18.488 1.00 96.81 878 GLY A CA 1
ATOM 6523 C C . GLY A 1 878 ? -32.457 10.500 19.308 1.00 96.81 878 GLY A C 1
ATOM 6524 O O . GLY A 1 878 ? -31.644 11.355 18.976 1.00 96.81 878 GLY A O 1
ATOM 6525 N N . ILE A 1 879 ? -33.252 10.664 20.373 1.00 97.44 879 ILE A N 1
ATOM 6526 C CA . ILE A 1 879 ? -33.200 11.848 21.235 1.00 97.44 879 ILE A CA 1
ATOM 6527 C C . ILE A 1 879 ? -31.930 11.786 22.082 1.00 97.44 879 ILE A C 1
ATOM 6529 O O . ILE A 1 879 ? -31.684 10.779 22.747 1.00 97.44 879 ILE A O 1
ATOM 6533 N N . ASN A 1 880 ? -31.167 12.875 22.093 1.00 97.31 880 ASN A N 1
ATOM 6534 C CA . ASN A 1 880 ? -30.030 13.054 22.985 1.00 97.31 880 ASN A CA 1
ATOM 6535 C C . ASN A 1 880 ? -30.486 13.092 24.454 1.00 97.31 880 ASN A C 1
ATOM 6537 O O . ASN A 1 880 ? -31.340 13.901 24.828 1.00 97.31 880 ASN A O 1
ATOM 6541 N N . GLU A 1 881 ? -29.918 12.227 25.296 1.00 96.44 881 GLU A N 1
ATOM 6542 C CA . GLU A 1 881 ? -30.351 12.058 26.690 1.00 96.44 881 GLU A CA 1
ATOM 6543 C C . GLU A 1 881 ? -30.086 13.291 27.567 1.00 96.44 881 GLU A C 1
ATOM 6545 O O . GLU A 1 881 ? -30.778 13.487 28.568 1.00 96.44 881 GLU A O 1
ATOM 6550 N N . TYR A 1 882 ? -29.150 14.155 27.167 1.00 95.69 882 TYR A N 1
ATOM 6551 C CA . TYR A 1 882 ? -28.778 15.370 27.903 1.00 95.69 882 TYR A CA 1
ATOM 6552 C C . TYR A 1 882 ? -29.431 16.649 27.355 1.00 95.69 882 TYR A C 1
ATOM 6554 O O . TYR A 1 882 ? -29.248 17.736 27.903 1.00 95.69 882 TYR A O 1
ATOM 6562 N N . GLY A 1 883 ? -30.270 16.517 26.323 1.00 94.38 883 GLY A N 1
ATOM 6563 C CA . GLY A 1 883 ? -31.056 17.608 25.759 1.00 94.38 883 GLY A CA 1
ATOM 6564 C C . GLY A 1 883 ? -30.222 18.686 25.063 1.00 94.38 883 GLY A C 1
ATOM 6565 O O . GLY A 1 883 ? -29.111 18.453 24.595 1.00 94.38 883 GLY A O 1
ATOM 6566 N N . GLN A 1 884 ? -30.793 19.888 24.976 1.00 94.75 884 GLN A N 1
ATOM 6567 C CA . GLN A 1 884 ? -30.219 21.013 24.241 1.00 94.75 884 GLN A CA 1
ATOM 6568 C C . GLN A 1 884 ? -30.082 22.254 25.125 1.00 94.75 884 GLN A C 1
ATOM 6570 O O . GLN A 1 884 ? -30.975 22.567 25.916 1.00 94.75 884 GLN A O 1
ATOM 6575 N N . THR A 1 885 ? -29.023 23.034 24.901 1.00 92.38 885 THR A N 1
ATOM 6576 C CA . THR A 1 885 ? -28.850 24.377 25.470 1.00 92.38 885 THR A CA 1
ATOM 6577 C C . THR A 1 885 ? -28.774 25.393 24.338 1.00 92.38 885 THR A C 1
ATOM 6579 O O . THR A 1 885 ? -27.907 25.320 23.475 1.00 92.38 885 THR A O 1
ATOM 6582 N N . GLY A 1 886 ? -29.714 26.342 24.299 1.00 88.94 886 GLY A N 1
ATOM 6583 C CA . GLY A 1 886 ? -29.754 27.354 23.233 1.00 88.94 886 GLY A CA 1
ATOM 6584 C C . GLY A 1 886 ? -30.018 26.792 21.827 1.00 88.94 886 GLY A C 1
ATOM 6585 O O . GLY A 1 886 ? -29.682 27.451 20.850 1.00 88.94 886 GLY A O 1
ATOM 6586 N N . GLY A 1 887 ? -30.615 25.598 21.723 1.00 86.88 887 GLY A N 1
ATOM 6587 C CA . GLY A 1 887 ? -30.857 24.906 20.449 1.00 86.88 887 GLY A CA 1
ATOM 6588 C C . GLY A 1 887 ? -29.664 24.099 19.925 1.00 86.88 887 GLY A C 1
ATOM 6589 O O . GLY A 1 887 ? -29.732 23.596 18.810 1.00 86.88 887 GLY A O 1
ATOM 6590 N N . VAL A 1 888 ? -28.592 23.978 20.713 1.00 89.56 888 VAL A N 1
ATOM 6591 C CA . VAL A 1 888 ? -27.426 23.131 20.426 1.00 89.56 888 VAL A CA 1
ATOM 6592 C C . VAL A 1 888 ? -27.480 21.903 21.329 1.00 89.56 888 VAL A C 1
ATOM 6594 O O . VAL A 1 888 ? -27.760 22.037 22.522 1.00 89.56 888 VAL A O 1
ATOM 6597 N N . GLU A 1 889 ? -27.234 20.720 20.771 1.00 95.25 889 GLU A N 1
ATOM 6598 C CA . GLU A 1 889 ? -27.195 19.465 21.526 1.00 95.25 889 GLU A CA 1
ATOM 6599 C C . GLU A 1 889 ? -26.063 19.470 22.554 1.00 95.25 889 GLU A C 1
ATOM 6601 O O . GLU A 1 889 ? -24.924 19.815 22.233 1.00 95.25 889 GLU A O 1
ATOM 6606 N N . VAL A 1 890 ? -26.375 19.078 23.791 1.00 96.75 890 VAL A N 1
ATOM 6607 C CA . VAL A 1 890 ? -25.390 18.959 24.872 1.00 96.75 890 VAL A CA 1
ATOM 6608 C C . VAL A 1 890 ? -24.753 17.566 24.796 1.00 96.75 890 VAL A C 1
ATOM 6610 O O . VAL A 1 890 ? -25.473 16.579 24.962 1.00 96.75 890 VAL A O 1
ATOM 6613 N N . PRO A 1 891 ? -23.445 17.441 24.518 1.00 97.62 891 PRO A N 1
ATOM 6614 C CA . PRO A 1 891 ? -22.790 16.138 24.471 1.00 97.62 891 PRO A CA 1
ATOM 6615 C C . PRO A 1 891 ? -22.602 15.561 25.879 1.00 97.62 891 PRO A C 1
ATOM 6617 O O . PRO A 1 891 ? -22.516 16.306 26.849 1.00 97.62 891 PRO A O 1
ATOM 6620 N N . LEU A 1 892 ? -22.495 14.232 25.983 1.00 97.88 892 LEU A N 1
ATOM 6621 C CA . LEU A 1 892 ? -22.099 13.543 27.217 1.00 97.88 892 LEU A CA 1
ATOM 6622 C C . LEU A 1 892 ? -20.665 13.930 27.612 1.00 97.88 892 LEU A C 1
ATOM 6624 O O . LEU A 1 892 ? -20.399 14.231 28.773 1.00 97.88 892 LEU A O 1
ATOM 6628 N N . PHE A 1 893 ? -19.768 13.940 26.628 1.00 98.12 893 PHE A N 1
ATOM 6629 C CA . PHE A 1 893 ? -18.364 14.297 26.793 1.00 98.12 893 PHE A CA 1
ATOM 6630 C C . PHE A 1 893 ? -17.933 15.293 25.715 1.00 98.12 893 PHE A C 1
ATOM 6632 O O . PHE A 1 893 ? -18.360 15.160 24.564 1.00 98.12 893 PHE A O 1
ATOM 6639 N N . GLN A 1 894 ? -17.073 16.256 26.048 1.00 97.50 894 GLN A N 1
ATOM 6640 C CA . GLN A 1 894 ? -16.492 17.190 25.086 1.00 97.50 894 GLN A CA 1
ATOM 6641 C C . GLN A 1 894 ? -15.107 17.691 25.519 1.00 97.50 894 GLN A C 1
ATOM 6643 O O . GLN A 1 894 ? -14.957 18.227 26.609 1.00 97.50 894 GLN A O 1
ATOM 6648 N N . PHE A 1 895 ? -14.123 17.635 24.616 1.00 97.50 895 PHE A N 1
ATOM 6649 C CA . PHE A 1 895 ? -12.822 18.278 24.824 1.00 97.50 895 PHE A CA 1
ATOM 6650 C C . PHE A 1 895 ? -12.952 19.803 24.930 1.00 97.50 895 PHE A C 1
ATOM 6652 O O . PHE A 1 895 ? -13.709 20.433 24.182 1.00 97.50 895 PHE A O 1
ATOM 6659 N N . THR A 1 896 ? -12.179 20.429 25.817 1.00 96.94 896 THR A N 1
ATOM 6660 C CA . THR A 1 896 ? -12.158 21.899 25.953 1.00 96.94 896 THR A CA 1
ATOM 6661 C C . THR A 1 896 ? -11.310 22.615 24.899 1.00 96.94 896 THR A C 1
ATOM 6663 O O . THR A 1 896 ? -11.442 23.829 24.748 1.00 96.94 896 THR A O 1
ATOM 6666 N N . GLU A 1 897 ? -10.493 21.881 24.143 1.00 96.19 897 GLU A N 1
ATOM 6667 C CA . GLU A 1 897 ? -9.573 22.398 23.125 1.00 96.19 897 GLU A CA 1
ATOM 6668 C C . GLU A 1 897 ? -9.934 21.880 21.720 1.00 96.19 897 GLU A C 1
ATOM 6670 O O . GLU A 1 897 ? -10.701 20.925 21.563 1.00 96.19 897 GLU A O 1
ATOM 6675 N N . ASP A 1 898 ? -9.430 22.563 20.689 1.00 96.12 898 ASP A N 1
ATOM 6676 C CA . ASP A 1 898 ? -9.549 22.124 19.292 1.00 96.12 898 ASP A CA 1
ATOM 6677 C C . ASP A 1 898 ? -8.560 20.984 18.988 1.00 96.12 898 ASP A C 1
ATOM 6679 O O . ASP A 1 898 ? -7.693 20.680 19.798 1.00 96.12 898 ASP A O 1
ATOM 6683 N N . PHE A 1 899 ? -8.661 20.376 17.801 1.00 95.75 899 PHE A N 1
ATOM 6684 C CA . PHE A 1 899 ? -7.706 19.370 17.307 1.00 95.75 899 PHE A CA 1
ATOM 6685 C C . PHE A 1 899 ? -7.659 18.020 18.049 1.00 95.75 899 PHE A C 1
ATOM 6687 O O . PHE A 1 899 ? -6.665 17.294 17.967 1.00 95.75 899 PHE A O 1
ATOM 6694 N N . HIS A 1 900 ? -8.758 17.640 18.705 1.00 96.44 900 HIS A N 1
ATOM 6695 C CA . HIS A 1 900 ? -8.946 16.309 19.299 1.00 96.44 900 HIS A CA 1
ATOM 6696 C C . HIS A 1 900 ? -10.075 15.529 18.609 1.00 96.44 900 HIS A C 1
ATOM 6698 O O . HIS A 1 900 ? -11.096 15.235 19.237 1.00 96.44 900 HIS A O 1
ATOM 6704 N N . PRO A 1 901 ? -9.956 15.213 17.306 1.00 95.75 901 PRO A N 1
ATOM 6705 C CA . PRO A 1 901 ? -10.974 14.433 16.620 1.00 95.75 901 PRO A CA 1
ATOM 6706 C C . PRO A 1 901 ? -11.084 13.034 17.220 1.00 95.75 901 PRO A C 1
ATOM 6708 O O . PRO A 1 901 ? -10.072 12.405 17.530 1.00 95.75 901 PRO A O 1
ATOM 6711 N N . VAL A 1 902 ? -12.317 12.536 17.330 1.00 95.56 902 VAL A N 1
ATOM 6712 C CA . VAL A 1 902 ? -12.608 11.142 17.685 1.00 95.56 902 VAL A CA 1
ATOM 6713 C C . VAL A 1 902 ? -13.011 10.408 16.404 1.00 95.56 902 VAL A C 1
ATOM 6715 O O . VAL A 1 902 ? -14.189 10.357 16.038 1.00 95.56 902 VAL A O 1
ATOM 6718 N N . GLY A 1 903 ? -12.008 9.915 15.673 1.00 92.38 903 GLY A N 1
ATOM 6719 C CA . GLY A 1 903 ? -12.186 9.146 14.435 1.00 92.38 903 GLY A CA 1
ATOM 6720 C C . GLY A 1 903 ? -12.273 7.632 14.641 1.00 92.38 903 GLY A C 1
ATOM 6721 O O . GLY A 1 903 ? -12.464 6.911 13.671 1.00 92.38 903 GLY A O 1
ATOM 6722 N N . ALA A 1 904 ? -12.179 7.158 15.885 1.00 92.19 904 ALA A N 1
ATOM 6723 C CA . ALA A 1 904 ? -12.403 5.771 16.285 1.00 92.19 904 ALA A CA 1
ATOM 6724 C C . ALA A 1 904 ? -13.774 5.591 16.964 1.00 92.19 904 ALA A C 1
ATOM 6726 O O . ALA A 1 904 ? -14.310 6.534 17.554 1.00 92.19 904 ALA A O 1
ATOM 6727 N N . SER A 1 905 ? -14.348 4.384 16.895 1.00 92.81 905 SER A N 1
ATOM 6728 C CA . SER A 1 905 ? -15.546 4.038 17.677 1.00 92.81 905 SER A CA 1
ATOM 6729 C C . SER A 1 905 ? -15.254 4.117 19.182 1.00 92.81 905 SER A C 1
ATOM 6731 O O . SER A 1 905 ? -14.109 4.003 19.618 1.00 92.81 905 SER A O 1
ATOM 6733 N N . VAL A 1 906 ? -16.299 4.306 19.989 1.00 95.00 906 VAL A N 1
ATOM 6734 C CA . VAL A 1 906 ? -16.183 4.322 21.456 1.00 95.00 906 VAL A CA 1
ATOM 6735 C C . VAL A 1 906 ? -16.101 2.887 21.974 1.00 95.00 906 VAL A C 1
ATOM 6737 O O . VAL A 1 906 ? -16.950 2.078 21.612 1.00 95.00 906 VAL A O 1
ATOM 6740 N N . SER A 1 907 ? -15.171 2.588 22.874 1.00 93.94 907 SER A N 1
ATOM 6741 C CA . SER A 1 907 ? -15.084 1.274 23.529 1.00 93.94 907 SER A CA 1
ATOM 6742 C C . SER A 1 907 ? -15.809 1.289 24.877 1.00 93.94 907 SER A C 1
ATOM 6744 O O . SER A 1 907 ? -15.899 2.332 25.533 1.00 93.94 907 SER A O 1
ATOM 6746 N N . LEU A 1 908 ? -16.339 0.143 25.320 1.00 92.88 908 LEU A N 1
ATOM 6747 C CA . LEU A 1 908 ? -17.064 0.034 26.597 1.00 92.88 908 LEU A CA 1
ATOM 6748 C C . LEU A 1 908 ? -16.356 -0.889 27.589 1.00 92.88 908 LEU A C 1
ATOM 6750 O O . LEU A 1 908 ? -16.178 -2.078 27.329 1.00 92.88 908 LEU A O 1
ATOM 6754 N N . TYR A 1 909 ? -16.071 -0.384 28.788 1.00 90.12 909 TYR A N 1
ATOM 6755 C CA . TYR A 1 909 ? -15.502 -1.184 29.875 1.00 90.12 909 TYR A CA 1
ATOM 6756 C C . TYR A 1 909 ? -16.308 -1.056 31.163 1.00 90.12 909 TYR A C 1
ATOM 6758 O O . TYR A 1 909 ? -17.114 -0.141 31.338 1.00 90.12 909 TYR A O 1
ATOM 6766 N N . ARG A 1 910 ? -16.097 -2.010 32.071 1.00 86.81 910 ARG A N 1
ATOM 6767 C CA . ARG A 1 910 ? -16.518 -1.884 33.465 1.00 86.81 910 ARG A CA 1
ATOM 6768 C C . ARG A 1 910 ? -15.303 -1.673 34.342 1.00 86.81 910 ARG A C 1
ATOM 6770 O O . ARG A 1 910 ? -14.288 -2.335 34.139 1.00 86.81 910 ARG A O 1
ATOM 6777 N N . ASP A 1 911 ? -15.425 -0.772 35.301 1.00 84.56 911 ASP A N 1
ATOM 6778 C CA . ASP A 1 911 ? -14.409 -0.601 36.332 1.00 84.56 911 ASP A CA 1
ATOM 6779 C C . ASP A 1 911 ? -14.555 -1.640 37.460 1.00 84.56 911 ASP A C 1
ATOM 6781 O O . ASP A 1 911 ? -15.390 -2.553 37.415 1.00 84.56 911 ASP A O 1
ATOM 6785 N N . ASP A 1 912 ? -13.722 -1.507 38.490 1.00 81.69 912 ASP A N 1
ATOM 6786 C CA . ASP A 1 912 ? -13.718 -2.369 39.673 1.00 81.69 912 ASP A CA 1
ATOM 6787 C C . ASP A 1 912 ? -15.021 -2.284 40.494 1.00 81.69 912 ASP A C 1
ATOM 6789 O O . ASP A 1 912 ? -15.369 -3.222 41.219 1.00 81.69 912 ASP A O 1
ATOM 6793 N N . GLN A 1 913 ? -15.792 -1.207 40.324 1.00 84.56 913 GLN A N 1
ATOM 6794 C CA . GLN A 1 913 ? -17.114 -0.994 40.916 1.00 84.56 913 GLN A CA 1
ATOM 6795 C C . GLN A 1 913 ? -18.249 -1.533 40.033 1.00 84.56 913 GLN A C 1
ATOM 6797 O O . GLN A 1 913 ? -19.422 -1.459 40.408 1.00 84.56 913 GLN A O 1
ATOM 6802 N N . SER A 1 914 ? -17.911 -2.154 38.896 1.00 84.31 914 SER A N 1
ATOM 6803 C CA . SER A 1 914 ? -18.846 -2.635 37.875 1.00 84.31 914 SER A CA 1
ATOM 6804 C C . SER A 1 914 ? -19.666 -1.527 37.205 1.00 84.31 914 SER A C 1
ATOM 6806 O O . SER A 1 914 ? -20.674 -1.836 36.554 1.00 84.31 914 SER A O 1
ATOM 6808 N N . GLU A 1 915 ? -19.260 -0.262 37.321 1.00 88.00 915 GLU A N 1
ATOM 6809 C CA . GLU A 1 915 ? -19.873 0.843 36.588 1.00 88.00 915 GLU A CA 1
ATOM 6810 C C . GLU A 1 915 ? -19.515 0.732 35.103 1.00 88.00 915 GLU A C 1
ATOM 6812 O O . GLU A 1 915 ? -18.380 0.426 34.754 1.00 88.00 915 GLU A O 1
ATOM 6817 N N . LEU A 1 916 ? -20.495 0.940 34.217 1.00 90.44 916 LEU A N 1
ATOM 6818 C CA . LEU A 1 916 ? -20.258 0.926 32.774 1.00 90.44 916 LEU A CA 1
ATOM 6819 C C . LEU A 1 916 ? -19.725 2.292 32.325 1.00 90.44 916 LEU A C 1
ATOM 6821 O O . LEU A 1 916 ? -20.408 3.308 32.487 1.00 90.44 916 LEU A O 1
ATOM 6825 N N . LYS A 1 917 ? -18.537 2.294 31.722 1.00 93.06 917 LYS A N 1
ATOM 6826 C CA . LYS A 1 917 ? -17.824 3.484 31.257 1.00 93.06 917 LYS A CA 1
ATOM 6827 C C . LYS A 1 917 ? -17.575 3.412 29.752 1.00 93.06 917 LYS A C 1
ATOM 6829 O O . LYS A 1 917 ? -17.415 2.329 29.186 1.00 93.06 917 LYS A O 1
ATOM 6834 N N . ALA A 1 918 ? -17.569 4.577 29.117 1.00 95.19 918 ALA A N 1
ATOM 6835 C CA . ALA A 1 918 ? -17.056 4.755 27.765 1.00 95.19 918 ALA A CA 1
ATOM 6836 C C . ALA A 1 918 ? -15.555 5.022 27.818 1.00 95.19 918 ALA A C 1
ATOM 6838 O O . ALA A 1 918 ? -15.069 5.602 28.787 1.00 95.19 918 ALA A O 1
ATOM 6839 N N . LEU A 1 919 ? -14.848 4.638 26.762 1.00 95.94 919 LEU A N 1
ATOM 6840 C CA . LEU A 1 919 ? -13.464 4.994 26.495 1.00 95.94 919 LEU A CA 1
ATOM 6841 C C . LEU A 1 919 ? -13.359 5.490 25.055 1.00 95.94 919 LEU A C 1
ATOM 6843 O O . LEU A 1 919 ? -13.797 4.809 24.128 1.00 95.94 919 LEU A O 1
ATOM 6847 N N . ILE A 1 920 ? -12.774 6.668 24.874 1.00 97.12 920 ILE A N 1
ATOM 6848 C CA . ILE A 1 920 ? -12.452 7.217 23.556 1.00 97.12 920 ILE A CA 1
ATOM 6849 C C . ILE A 1 920 ? -10.952 7.396 23.407 1.00 97.12 920 ILE A C 1
ATOM 6851 O O . ILE A 1 920 ? -10.244 7.580 24.396 1.00 97.12 920 ILE A O 1
ATOM 6855 N N . VAL A 1 921 ? -10.498 7.397 22.161 1.00 97.19 921 VAL A N 1
ATOM 6856 C CA . VAL A 1 921 ? -9.130 7.744 21.776 1.00 97.19 921 VAL A CA 1
ATOM 6857 C C . VAL A 1 921 ? -9.167 8.841 20.712 1.00 97.19 921 VAL A C 1
ATOM 6859 O O . VAL A 1 921 ? -10.141 8.930 19.958 1.00 97.19 921 VAL A O 1
ATOM 6862 N N . THR A 1 922 ? -8.153 9.708 20.673 1.00 96.38 922 THR A N 1
ATOM 6863 C CA . THR A 1 922 ? -8.168 10.901 19.811 1.00 96.38 922 THR A CA 1
ATOM 6864 C C . THR A 1 922 ? -7.017 10.990 18.817 1.00 96.38 922 THR A C 1
ATOM 6866 O O . THR A 1 922 ? -6.014 10.275 18.884 1.00 96.38 922 THR A O 1
ATOM 6869 N N . GLY A 1 923 ? -7.171 11.934 17.888 1.00 91.12 923 GLY A N 1
ATOM 6870 C CA . GLY A 1 923 ? -6.123 12.417 16.996 1.00 91.12 923 GLY A CA 1
ATOM 6871 C C . GLY A 1 923 ? -6.164 11.798 15.612 1.00 91.12 923 GLY A C 1
ATOM 6872 O O . GLY A 1 923 ? -5.852 12.479 14.639 1.00 91.12 923 GLY A O 1
ATOM 6873 N N . GLY A 1 924 ? -6.572 10.536 15.500 1.00 88.75 924 GLY A N 1
ATOM 6874 C CA . GLY A 1 924 ? -6.637 9.848 14.222 1.00 88.75 924 GLY A CA 1
ATOM 6875 C C . GLY A 1 924 ? -8.028 9.878 13.599 1.00 88.75 924 GLY A C 1
ATOM 6876 O O . GLY A 1 924 ? -9.023 9.593 14.260 1.00 88.75 924 GLY A O 1
ATOM 6877 N N . PHE A 1 925 ? -8.096 10.205 12.308 1.00 91.06 925 PHE A N 1
ATOM 6878 C CA . PHE A 1 925 ? -9.255 9.973 11.445 1.00 91.06 925 PHE A CA 1
ATOM 6879 C C . PHE A 1 925 ? -8.795 9.815 9.991 1.00 91.06 925 PHE A C 1
ATOM 6881 O O . PHE A 1 925 ? -7.775 10.379 9.586 1.00 91.06 925 PHE A O 1
ATOM 6888 N N . ALA A 1 926 ? -9.551 9.051 9.205 1.00 87.94 926 ALA A N 1
ATOM 6889 C CA . ALA A 1 926 ? -9.297 8.908 7.778 1.00 87.94 926 ALA A CA 1
ATOM 6890 C C . ALA A 1 926 ? -9.926 10.069 6.990 1.00 87.94 926 ALA A C 1
ATOM 6892 O O . ALA A 1 926 ? -11.077 10.436 7.227 1.00 87.94 926 ALA A O 1
ATOM 6893 N N . ASP A 1 927 ? -9.195 10.603 6.018 1.00 87.12 927 ASP A N 1
ATOM 6894 C CA . ASP A 1 927 ? -9.651 11.587 5.041 1.00 87.12 927 ASP A CA 1
ATOM 6895 C C . ASP A 1 927 ? -8.991 11.300 3.678 1.00 87.12 927 ASP A C 1
ATOM 6897 O O . ASP A 1 927 ? -7.878 11.755 3.408 1.00 87.12 927 ASP A O 1
ATOM 6901 N N . PRO A 1 928 ? -9.656 10.531 2.799 1.00 72.31 928 PRO A N 1
ATOM 6902 C CA . PRO A 1 928 ? -9.087 10.132 1.516 1.00 72.31 928 PRO A CA 1
ATOM 6903 C C . PRO A 1 928 ? -9.002 11.279 0.497 1.00 72.31 928 PRO A C 1
ATOM 6905 O O . PRO A 1 928 ? -8.415 11.091 -0.566 1.00 72.31 928 PRO A O 1
ATOM 6908 N N . PHE A 1 929 ? -9.585 12.450 0.780 1.00 75.06 929 PHE A N 1
ATOM 6909 C CA . PHE A 1 929 ? -9.585 13.598 -0.135 1.00 75.06 929 PHE A CA 1
ATOM 6910 C C . PHE A 1 929 ? -8.605 14.698 0.278 1.00 75.06 929 PHE A C 1
ATOM 6912 O O . PHE A 1 929 ? -8.330 15.602 -0.515 1.00 75.06 929 PHE A O 1
ATOM 6919 N N . ALA A 1 930 ? -8.045 14.612 1.484 1.00 71.81 930 ALA A N 1
ATOM 6920 C CA . ALA A 1 930 ? -7.023 15.520 1.974 1.00 71.81 930 ALA A CA 1
ATOM 6921 C C . ALA A 1 930 ? -5.679 14.778 2.110 1.00 71.81 930 ALA A C 1
ATOM 6923 O O . ALA A 1 930 ? -5.353 14.308 3.197 1.00 71.81 930 ALA A O 1
ATOM 6924 N N . PRO A 1 931 ? -4.843 14.710 1.052 1.00 55.03 931 PRO A N 1
ATOM 6925 C CA . PRO A 1 931 ? -3.516 14.083 1.135 1.00 55.03 931 PRO A CA 1
ATOM 6926 C C . PRO A 1 931 ? -2.570 14.795 2.122 1.00 55.03 931 PRO A C 1
ATOM 6928 O O . PRO A 1 931 ? -1.594 14.219 2.588 1.00 55.03 931 PRO A O 1
ATOM 6931 N N . SER A 1 932 ? -2.873 16.043 2.501 1.00 54.50 932 SER A N 1
ATOM 6932 C CA . SER A 1 932 ? -2.220 16.761 3.605 1.00 54.50 932 SER A CA 1
ATOM 6933 C C . SER A 1 932 ? -3.032 16.694 4.911 1.00 54.50 932 SER A C 1
ATOM 6935 O O . SER A 1 932 ? -3.002 17.644 5.693 1.00 54.50 932 SER A O 1
ATOM 6937 N N . GLY A 1 933 ? -3.832 15.636 5.098 1.00 52.88 933 GLY A N 1
ATOM 6938 C CA . GLY A 1 933 ? -4.973 15.502 6.017 1.00 52.88 933 GLY A CA 1
ATOM 6939 C C . GLY A 1 933 ? -4.668 15.504 7.515 1.00 52.88 933 GLY A C 1
ATOM 6940 O O . GLY A 1 933 ? -5.152 14.639 8.231 1.00 52.88 933 GLY A O 1
ATOM 6941 N N . SER A 1 934 ? -3.860 16.445 7.999 1.00 56.28 934 SER A N 1
ATOM 6942 C CA . SER A 1 934 ? -3.551 16.659 9.419 1.00 56.28 934 SER A CA 1
ATOM 6943 C C . SER A 1 934 ? -4.030 18.013 9.942 1.00 56.28 934 SER A C 1
ATOM 6945 O O . SER A 1 934 ? -3.765 18.347 11.094 1.00 56.28 934 SER A O 1
ATOM 6947 N N . VAL A 1 935 ? -4.757 18.814 9.148 1.00 69.06 935 VAL A N 1
ATOM 6948 C CA . VAL A 1 935 ? -5.098 20.187 9.570 1.00 69.06 935 VAL A CA 1
ATOM 6949 C C . VAL A 1 935 ? -5.975 20.208 10.831 1.00 69.06 935 VAL A C 1
ATOM 6951 O O . VAL A 1 935 ? -5.925 21.174 11.585 1.00 69.06 935 VAL A O 1
ATOM 6954 N N . TRP A 1 936 ? -6.739 19.135 11.084 1.00 88.31 936 TRP A N 1
ATOM 6955 C CA . TRP A 1 936 ? -7.572 18.985 12.284 1.00 88.31 936 TRP A CA 1
ATOM 6956 C C . TRP A 1 936 ? -6.975 18.067 13.372 1.00 88.31 936 TRP A C 1
ATOM 6958 O O . TRP A 1 936 ? -7.656 17.724 14.332 1.00 88.31 936 TRP A O 1
ATOM 6968 N N . ALA A 1 937 ? -5.707 17.672 13.234 1.00 90.88 937 ALA A N 1
ATOM 6969 C CA . ALA A 1 937 ? -4.929 16.949 14.243 1.00 90.88 937 ALA A CA 1
ATOM 6970 C C . ALA A 1 937 ? -3.426 17.146 13.960 1.00 90.88 937 ALA A C 1
ATOM 6972 O O . ALA A 1 937 ? -2.793 16.243 13.407 1.00 90.88 937 ALA A O 1
ATOM 6973 N N . PRO A 1 938 ? -2.851 18.327 14.241 1.00 90.81 938 PRO A N 1
ATOM 6974 C CA . PRO A 1 938 ? -1.475 18.654 13.877 1.00 90.81 938 PRO A CA 1
ATOM 6975 C C . PRO A 1 938 ? -0.450 17.925 14.767 1.00 90.81 938 PRO A C 1
ATOM 6977 O O . PRO A 1 938 ? -0.774 17.461 15.859 1.00 90.81 938 PRO A O 1
ATOM 6980 N N . ASP A 1 939 ? 0.789 17.792 14.277 1.00 90.06 939 ASP A N 1
ATOM 6981 C CA . ASP A 1 939 ? 1.845 16.983 14.918 1.00 90.06 939 ASP A CA 1
ATOM 6982 C C . ASP A 1 939 ? 2.329 17.532 16.273 1.00 90.06 939 ASP A C 1
ATOM 6984 O O . ASP A 1 939 ? 3.002 16.832 17.023 1.00 90.06 939 ASP A O 1
ATOM 6988 N N . ASP A 1 940 ? 2.024 18.788 16.598 1.00 92.00 940 ASP A N 1
ATOM 6989 C CA . ASP A 1 940 ? 2.418 19.448 17.845 1.00 92.00 940 ASP A CA 1
ATOM 6990 C C . ASP A 1 940 ? 1.355 19.364 18.952 1.00 92.00 940 ASP A C 1
ATOM 6992 O O . ASP A 1 940 ? 1.601 19.810 20.075 1.00 92.00 940 ASP A O 1
ATOM 6996 N N . VAL A 1 941 ? 0.195 18.764 18.668 1.00 94.50 941 VAL A N 1
ATOM 6997 C CA . VAL A 1 941 ? -0.900 18.592 19.629 1.00 94.50 941 VAL A CA 1
ATOM 6998 C C . VAL A 1 941 ? -0.835 17.208 20.274 1.00 94.50 941 VAL A C 1
ATOM 7000 O O . VAL A 1 941 ? -0.646 16.195 19.599 1.00 94.50 941 VAL A O 1
ATOM 7003 N N . HIS A 1 942 ? -1.000 17.177 21.597 1.00 96.19 942 HIS A N 1
ATOM 7004 C CA . HIS A 1 942 ? -1.119 15.947 22.379 1.00 96.19 942 HIS A CA 1
ATOM 7005 C C . HIS A 1 942 ? -2.468 15.272 22.128 1.00 96.19 942 HIS A C 1
ATOM 7007 O O . HIS A 1 942 ? -3.485 15.941 21.960 1.00 96.19 942 HIS A O 1
ATOM 7013 N N . GLN A 1 943 ? -2.490 13.946 22.124 1.00 96.94 943 GLN A N 1
ATOM 7014 C CA . GLN A 1 943 ? -3.712 13.162 21.952 1.00 96.94 943 GLN A CA 1
ATOM 7015 C C . GLN A 1 943 ? -3.881 12.201 23.122 1.00 96.94 943 GLN A C 1
ATOM 7017 O O . GLN A 1 943 ? -2.918 11.894 23.826 1.00 96.94 943 GLN A O 1
ATOM 7022 N N . TYR A 1 944 ? -5.111 11.745 23.349 1.00 97.56 944 TYR A N 1
ATOM 7023 C CA . TYR A 1 944 ? -5.482 11.122 24.611 1.00 97.56 944 TYR A CA 1
ATOM 7024 C C . TYR A 1 944 ? -6.324 9.861 24.435 1.00 97.56 944 TYR A C 1
ATOM 7026 O O . TYR A 1 944 ? -7.102 9.746 23.485 1.00 97.56 944 TYR A O 1
ATOM 7034 N N . ALA A 1 945 ? -6.233 8.965 25.420 1.00 97.31 945 ALA A N 1
ATOM 7035 C CA . ALA A 1 945 ? -7.297 8.029 25.765 1.00 97.31 945 ALA A CA 1
ATOM 7036 C C . ALA A 1 945 ? -8.046 8.565 26.989 1.00 97.31 945 ALA A C 1
ATOM 7038 O O . ALA A 1 945 ? -7.412 8.855 28.006 1.00 97.31 945 ALA A O 1
ATOM 7039 N N . VAL A 1 946 ? -9.373 8.682 26.910 1.00 97.06 946 VAL A N 1
ATOM 7040 C CA . VAL A 1 946 ? -10.193 9.258 27.987 1.00 97.06 946 VAL A CA 1
ATOM 7041 C C . VAL A 1 946 ? -11.400 8.373 28.279 1.00 97.06 946 VAL A C 1
ATOM 7043 O O . VAL A 1 946 ? -12.228 8.118 27.402 1.00 97.06 946 VAL A O 1
ATOM 7046 N N . GLY A 1 947 ? -11.492 7.894 29.517 1.00 95.44 947 GLY A N 1
ATOM 7047 C CA . GLY A 1 947 ? -12.565 7.056 30.026 1.00 95.44 947 GLY A CA 1
ATOM 7048 C C . GLY A 1 947 ? -13.505 7.823 30.956 1.00 95.44 947 GLY A C 1
ATOM 7049 O O . GLY A 1 947 ? -13.045 8.475 31.884 1.00 95.44 947 GLY A O 1
ATOM 7050 N N . PHE A 1 948 ? -14.819 7.724 30.748 1.00 95.56 948 PHE A N 1
ATOM 7051 C CA . PHE A 1 948 ? -15.820 8.486 31.509 1.00 95.56 948 PHE A CA 1
ATOM 7052 C C . PHE A 1 948 ? -17.131 7.701 31.726 1.00 95.56 948 PHE A C 1
ATOM 7054 O O . PHE A 1 948 ? -17.461 6.805 30.938 1.00 95.56 948 PHE A O 1
ATOM 7061 N N . PRO A 1 949 ? -17.902 8.002 32.791 1.00 94.88 949 PRO A N 1
ATOM 7062 C CA . PRO A 1 949 ? -19.155 7.307 33.095 1.00 94.88 949 PRO A CA 1
ATOM 7063 C C . PRO A 1 949 ? -20.256 7.575 32.059 1.00 94.88 949 PRO A C 1
ATOM 7065 O O . PRO A 1 949 ? -20.374 8.670 31.512 1.00 94.88 949 PRO A O 1
ATOM 7068 N N . LEU A 1 950 ? -21.121 6.579 31.824 1.00 94.06 950 LEU A N 1
ATOM 7069 C CA . LEU A 1 950 ? -22.270 6.695 30.905 1.00 94.06 950 LEU A CA 1
ATOM 7070 C C . LEU A 1 950 ? -23.536 7.294 31.532 1.00 94.06 950 LEU A C 1
ATOM 7072 O O . LEU A 1 950 ? -24.530 7.522 30.831 1.00 94.06 950 LEU A O 1
ATOM 7076 N N . ALA A 1 951 ? -23.540 7.479 32.850 1.00 92.81 951 ALA A N 1
ATOM 7077 C CA . ALA A 1 951 ? -24.670 8.015 33.601 1.00 92.81 951 ALA A CA 1
ATOM 7078 C C . ALA A 1 951 ? -24.225 9.024 34.683 1.00 92.81 951 ALA A C 1
ATOM 7080 O O . ALA A 1 951 ? -24.589 8.850 35.847 1.00 92.81 951 ALA A O 1
ATOM 7081 N N . PRO A 1 952 ? -23.452 10.070 34.328 1.00 93.38 952 PRO A N 1
ATOM 7082 C CA . PRO A 1 952 ? -23.109 11.134 35.267 1.00 93.38 952 PRO A CA 1
ATOM 7083 C C . PRO A 1 952 ? -24.344 11.910 35.734 1.00 93.38 952 PRO A C 1
ATOM 7085 O O . PRO A 1 952 ? -25.397 11.908 35.082 1.00 93.38 952 PRO A O 1
ATOM 7088 N N . ASP A 1 953 ? -24.187 12.646 36.835 1.00 90.75 953 ASP A N 1
ATOM 7089 C CA . ASP A 1 953 ? -25.160 13.656 37.240 1.00 90.75 953 ASP A CA 1
ATOM 7090 C C . ASP A 1 953 ? -25.353 14.677 36.112 1.00 90.75 953 ASP A C 1
ATOM 7092 O O . ASP A 1 953 ? -24.392 15.215 35.569 1.00 90.75 953 ASP A O 1
ATOM 7096 N N . ALA A 1 954 ? -26.605 15.000 35.777 1.00 88.06 954 ALA A N 1
ATOM 7097 C CA . ALA A 1 954 ? -26.914 15.879 34.644 1.00 88.06 954 ALA A CA 1
ATOM 7098 C C . ALA A 1 954 ? -26.299 17.292 34.759 1.00 88.06 954 ALA A C 1
ATOM 7100 O O . ALA A 1 954 ? -26.169 17.985 33.757 1.00 88.06 954 ALA A O 1
ATOM 7101 N N . SER A 1 955 ? -25.932 17.736 35.968 1.00 90.19 955 SER A N 1
ATOM 7102 C CA . SER A 1 955 ? -25.224 19.005 36.190 1.00 90.19 955 SER A CA 1
ATOM 7103 C C . SER A 1 955 ? -23.723 18.950 35.901 1.00 90.19 955 SER A C 1
ATOM 7105 O O . SER A 1 955 ? -23.100 20.005 35.863 1.00 90.19 955 SER A O 1
ATOM 7107 N N . ALA A 1 956 ? -23.155 17.752 35.752 1.00 90.94 956 ALA A N 1
ATOM 7108 C CA . ALA A 1 956 ? -21.745 17.505 35.450 1.00 90.94 956 ALA A CA 1
ATOM 7109 C C . ALA A 1 956 ? -21.496 17.272 33.946 1.00 90.94 956 ALA A C 1
ATOM 7111 O O . ALA A 1 956 ? -20.408 16.874 33.559 1.00 90.94 956 ALA A O 1
ATOM 7112 N N . VAL A 1 957 ? -22.513 17.474 33.100 1.00 95.19 957 VAL A N 1
ATOM 7113 C CA . VAL A 1 957 ? -22.431 17.280 31.647 1.00 95.19 957 VAL A CA 1
ATOM 7114 C C . VAL A 1 957 ? -22.396 18.648 30.942 1.00 95.19 957 VAL A C 1
ATOM 7116 O O . VAL A 1 957 ? -23.200 19.518 31.300 1.00 95.19 957 VAL A O 1
ATOM 7119 N N . PRO A 1 958 ? -21.528 18.861 29.931 1.00 96.50 958 PRO A N 1
ATOM 7120 C CA . PRO A 1 958 ? -20.575 17.893 29.375 1.00 96.50 958 PRO A CA 1
ATOM 7121 C C . PRO A 1 958 ? -19.403 17.611 30.322 1.00 96.50 958 PRO A C 1
ATOM 7123 O O . PRO A 1 958 ? -18.877 18.542 30.920 1.00 96.50 958 PRO A O 1
ATOM 7126 N N . ILE A 1 959 ? -19.006 16.337 30.414 1.00 97.00 959 ILE A N 1
ATOM 7127 C CA . ILE A 1 959 ? -17.736 15.937 31.037 1.00 97.00 959 ILE A CA 1
ATOM 7128 C C . ILE A 1 959 ? -16.607 16.335 30.085 1.00 97.00 959 ILE A C 1
ATOM 7130 O O . ILE A 1 959 ? -16.732 16.122 28.875 1.00 97.00 959 ILE A O 1
ATOM 7134 N N . ASP A 1 960 ? -15.501 16.851 30.606 1.00 96.94 960 ASP A N 1
ATOM 7135 C CA . ASP A 1 960 ? -14.301 17.110 29.814 1.00 96.94 960 ASP A CA 1
ATOM 7136 C C . ASP A 1 960 ? -13.074 16.300 30.268 1.00 96.94 960 ASP A C 1
ATOM 7138 O O . ASP A 1 960 ? -13.106 15.513 31.218 1.00 96.94 960 ASP A O 1
ATOM 7142 N N . GLN A 1 961 ? -11.974 16.428 29.527 1.00 95.44 961 GLN A N 1
ATOM 7143 C CA . GLN A 1 961 ? -10.750 15.675 29.793 1.00 95.44 961 GLN A CA 1
ATOM 7144 C C . GLN A 1 961 ? -10.077 16.059 31.125 1.00 95.44 961 GLN A C 1
ATOM 7146 O O . GLN A 1 961 ? -9.396 15.228 31.726 1.00 95.44 961 GLN A O 1
ATOM 7151 N N . ASN A 1 962 ? -10.277 17.290 31.607 1.00 94.69 962 ASN A N 1
ATOM 7152 C CA . ASN A 1 962 ? -9.765 17.750 32.897 1.00 94.69 962 ASN A CA 1
ATOM 7153 C C . ASN A 1 962 ? -10.596 17.188 34.047 1.00 94.69 962 ASN A C 1
ATOM 7155 O O . ASN A 1 962 ? -10.021 16.873 35.088 1.00 94.69 962 ASN A O 1
ATOM 7159 N N . ASP A 1 963 ? -11.912 17.048 33.879 1.00 93.31 963 ASP A N 1
ATOM 7160 C CA . ASP A 1 963 ? -12.764 16.398 34.881 1.00 93.31 963 ASP A CA 1
ATOM 7161 C C . ASP A 1 963 ? -12.290 14.958 35.116 1.00 93.31 963 ASP A C 1
ATOM 7163 O O . ASP A 1 963 ? -12.049 14.554 36.252 1.00 93.31 963 ASP A O 1
ATOM 7167 N N . VAL A 1 964 ? -12.043 14.207 34.035 1.00 88.75 964 VAL A N 1
ATOM 7168 C CA . VAL A 1 964 ? -11.539 12.825 34.124 1.00 88.75 964 VAL A CA 1
ATOM 7169 C C . VAL A 1 964 ? -10.177 12.768 34.813 1.00 88.75 964 VAL A C 1
ATOM 7171 O O . VAL A 1 964 ? -9.993 11.970 35.730 1.00 88.75 964 VAL A O 1
ATOM 7174 N N . GLN A 1 965 ? -9.244 13.640 34.420 1.00 88.50 965 GLN A N 1
ATOM 7175 C CA . GLN A 1 965 ? -7.898 13.671 34.991 1.00 88.50 965 GLN A CA 1
ATOM 7176 C C . GLN A 1 965 ? -7.882 14.065 36.479 1.00 88.50 965 GLN A C 1
ATOM 7178 O O . GLN A 1 965 ? -7.079 13.536 37.248 1.00 88.50 965 GLN A O 1
ATOM 7183 N N . ASN A 1 966 ? -8.721 15.022 36.889 1.00 87.50 966 ASN A N 1
ATOM 7184 C CA . ASN A 1 966 ? -8.678 15.597 38.237 1.00 87.50 966 ASN A CA 1
ATOM 7185 C C . ASN A 1 966 ? -9.577 14.870 39.242 1.00 87.50 966 ASN A C 1
ATOM 7187 O O . ASN A 1 966 ? -9.277 14.890 40.438 1.00 87.50 966 ASN A O 1
ATOM 7191 N N . GLU A 1 967 ? -10.672 14.265 38.782 1.00 82.69 967 GLU A N 1
ATOM 7192 C CA . GLU A 1 967 ? -11.668 13.614 39.639 1.00 82.69 967 GLU A CA 1
ATOM 7193 C C . GLU A 1 967 ? -11.605 12.079 39.589 1.00 82.69 967 GLU A C 1
ATOM 7195 O O . GLU A 1 967 ? -12.408 11.426 40.253 1.00 82.69 967 GLU A O 1
ATOM 7200 N N . ASP A 1 968 ? -10.632 11.509 38.862 1.00 77.75 968 ASP A N 1
ATOM 7201 C CA . ASP A 1 968 ? -10.422 10.056 38.726 1.00 77.75 968 ASP A CA 1
ATOM 7202 C C . ASP A 1 968 ? -11.690 9.340 38.220 1.00 77.75 968 ASP A C 1
ATOM 7204 O O . ASP A 1 968 ? -12.112 8.290 38.711 1.00 77.75 968 ASP A O 1
ATOM 7208 N N . LEU A 1 969 ? -12.359 9.958 37.238 1.00 80.81 969 LEU A N 1
ATOM 7209 C CA . LEU A 1 969 ? -13.619 9.442 36.688 1.00 80.81 969 LEU A CA 1
ATOM 7210 C C . LEU A 1 969 ? -13.401 8.212 35.790 1.00 80.81 969 LEU A C 1
ATOM 7212 O O . LEU A 1 969 ? -14.359 7.494 35.481 1.00 80.81 969 LEU A O 1
ATOM 7216 N N . GLY A 1 970 ? -12.157 7.926 35.404 1.00 85.56 970 GLY A N 1
ATOM 7217 C CA . GLY A 1 970 ? -11.772 6.774 34.600 1.00 85.56 970 GLY A CA 1
ATOM 7218 C C . GLY A 1 970 ? -10.365 6.905 34.020 1.00 85.56 970 GLY A C 1
ATOM 7219 O O . GLY A 1 970 ? -9.562 7.725 34.453 1.00 85.56 970 GLY A O 1
ATOM 7220 N N . VAL A 1 971 ? -10.086 6.090 33.001 1.00 91.81 971 VAL A N 1
ATOM 7221 C CA . VAL A 1 971 ? -8.781 6.040 32.327 1.00 91.81 971 VAL A CA 1
ATOM 7222 C C . VAL A 1 971 ? -8.402 7.398 31.727 1.00 91.81 971 VAL A C 1
ATOM 7224 O O . VAL A 1 971 ? -9.176 7.977 30.970 1.00 91.81 971 VAL A O 1
ATOM 7227 N N . PHE A 1 972 ? -7.179 7.860 31.984 1.00 95.12 972 PHE A N 1
ATOM 7228 C CA . PHE A 1 972 ? -6.579 9.002 31.296 1.00 95.12 972 PHE A CA 1
ATOM 7229 C C . PHE A 1 972 ? -5.154 8.651 30.856 1.00 95.12 972 PHE A C 1
ATOM 7231 O O . PHE A 1 972 ? -4.283 8.413 31.693 1.00 95.12 972 PHE A O 1
ATOM 7238 N N . ILE A 1 973 ? -4.909 8.614 29.547 1.00 96.25 973 ILE A N 1
ATOM 7239 C CA . ILE A 1 973 ? -3.584 8.355 28.965 1.00 96.25 973 ILE A CA 1
ATOM 7240 C C . ILE A 1 973 ? -3.257 9.494 28.002 1.00 96.25 973 ILE A C 1
ATOM 7242 O O . ILE A 1 973 ? -4.047 9.773 27.109 1.00 96.25 973 ILE A O 1
ATOM 7246 N N . ASP A 1 974 ? -2.095 10.124 28.173 1.00 96.56 974 ASP A N 1
ATOM 7247 C CA . ASP A 1 974 ? -1.524 11.088 27.224 1.00 96.56 974 ASP A CA 1
ATOM 7248 C C . ASP A 1 974 ? -0.536 10.358 26.309 1.00 96.56 974 ASP A C 1
ATOM 7250 O O . ASP A 1 974 ? 0.468 9.815 26.779 1.00 96.56 974 ASP A O 1
ATOM 7254 N N . PHE A 1 975 ? -0.830 10.328 25.010 1.00 96.50 975 PHE A N 1
ATOM 7255 C CA . PHE A 1 975 ? 0.020 9.682 24.010 1.00 96.50 975 PHE A CA 1
ATOM 7256 C C . PHE A 1 975 ? 1.256 10.522 23.651 1.00 96.50 975 PHE A C 1
ATOM 7258 O O . PHE A 1 975 ? 2.205 10.010 23.059 1.00 96.50 975 PHE A O 1
ATOM 7265 N N . GLY A 1 976 ? 1.272 11.805 24.022 1.00 96.00 976 GLY A N 1
ATOM 7266 C CA . GLY A 1 976 ? 2.271 12.782 23.607 1.00 96.00 976 GLY A CA 1
ATOM 7267 C C . GLY A 1 976 ? 1.936 13.462 22.276 1.00 96.00 976 GLY A C 1
ATOM 7268 O O . GLY A 1 976 ? 1.009 13.079 21.560 1.00 96.00 976 GLY A O 1
ATOM 7269 N N . ALA A 1 977 ? 2.703 14.504 21.946 1.00 93.88 977 ALA A N 1
ATOM 7270 C CA . ALA A 1 977 ? 2.541 15.250 20.700 1.00 93.88 977 ALA A CA 1
ATOM 7271 C C . ALA A 1 977 ? 2.802 14.374 19.461 1.00 93.88 977 ALA A C 1
ATOM 7273 O O . ALA A 1 977 ? 3.791 13.639 19.404 1.00 93.88 977 ALA A O 1
ATOM 7274 N N . GLY A 1 978 ? 1.911 14.473 18.473 1.00 90.62 978 GLY A N 1
ATOM 7275 C CA . GLY A 1 978 ? 2.046 13.836 17.159 1.00 90.62 978 GLY A CA 1
ATOM 7276 C C . GLY A 1 978 ? 1.615 12.372 17.096 1.00 90.62 978 GLY A C 1
ATOM 7277 O O . GLY A 1 978 ? 1.400 11.861 16.001 1.00 90.62 978 GLY A O 1
ATOM 7278 N N . GLN A 1 979 ? 1.420 11.714 18.240 1.00 95.06 979 GLN A N 1
ATOM 7279 C CA . GLN A 1 979 ? 0.815 10.383 18.302 1.00 95.06 979 GLN A CA 1
ATOM 7280 C C . GLN A 1 979 ? -0.697 10.482 18.110 1.00 95.06 979 GLN A C 1
ATOM 7282 O O . GLN A 1 979 ? -1.346 11.331 18.715 1.00 95.06 979 GLN A O 1
ATOM 7287 N N . ARG A 1 980 ? -1.273 9.619 17.274 1.00 95.00 980 ARG A N 1
ATOM 7288 C CA . ARG A 1 980 ? -2.703 9.633 16.929 1.00 95.00 980 ARG A CA 1
ATOM 7289 C C . ARG A 1 980 ? -3.269 8.226 16.967 1.00 95.00 980 ARG A C 1
ATOM 7291 O O . ARG A 1 980 ? -2.666 7.322 16.401 1.00 95.00 980 ARG A O 1
ATOM 7298 N N . ALA A 1 981 ? -4.435 8.049 17.577 1.00 95.31 981 ALA A N 1
ATOM 7299 C CA . ALA A 1 981 ? -5.153 6.779 17.547 1.00 95.31 981 ALA A CA 1
ATOM 7300 C C . ALA A 1 981 ? -6.219 6.797 16.444 1.00 95.31 981 ALA A C 1
ATOM 7302 O O . ALA A 1 981 ? -7.092 7.666 16.442 1.00 95.31 981 ALA A O 1
ATOM 7303 N N . PHE A 1 982 ? -6.145 5.847 15.509 1.00 91.56 982 PHE A N 1
ATOM 7304 C CA . PHE A 1 982 ? -7.060 5.740 14.359 1.00 91.56 982 PHE A CA 1
ATOM 7305 C C . PHE A 1 982 ? -8.116 4.642 14.523 1.00 91.56 982 PHE A C 1
ATOM 7307 O O . PHE A 1 982 ? -9.046 4.547 13.725 1.00 91.56 982 PHE A O 1
ATOM 7314 N N . SER A 1 983 ? -7.972 3.817 15.555 1.00 91.62 983 SER A N 1
ATOM 7315 C CA . SER A 1 983 ? -8.755 2.610 15.781 1.00 91.62 983 SER A CA 1
ATOM 7316 C C . SER A 1 983 ? -9.325 2.594 17.206 1.00 91.62 983 SER A C 1
ATOM 7318 O O . SER A 1 983 ? -8.805 3.301 18.075 1.00 91.62 983 SER A O 1
ATOM 7320 N N . PRO A 1 984 ? -10.426 1.864 17.467 1.00 92.38 984 PRO A N 1
ATOM 7321 C CA . PRO A 1 984 ? -10.979 1.770 18.812 1.00 92.38 984 PRO A CA 1
ATOM 7322 C C . PRO A 1 984 ? -10.005 1.070 19.762 1.00 92.38 984 PRO A C 1
ATOM 7324 O O . PRO A 1 984 ? -9.202 0.223 19.371 1.00 92.38 984 PRO A O 1
ATOM 7327 N N . ALA A 1 985 ? -10.110 1.420 21.039 1.00 94.06 985 ALA A N 1
ATOM 7328 C CA . ALA A 1 985 ? -9.385 0.739 22.094 1.00 94.06 985 ALA A CA 1
ATOM 7329 C C . ALA A 1 985 ? -9.925 -0.685 22.293 1.00 94.06 985 ALA A C 1
ATOM 7331 O O . ALA A 1 985 ? -11.135 -0.877 22.403 1.00 94.06 985 ALA A O 1
ATOM 7332 N N . VAL A 1 986 ? -9.041 -1.666 22.437 1.00 92.50 986 VAL A N 1
ATOM 7333 C CA . VAL A 1 986 ? -9.426 -3.066 22.645 1.00 92.50 986 VAL A CA 1
ATOM 7334 C C . VAL A 1 986 ? -9.307 -3.409 24.120 1.00 92.50 986 VAL A C 1
ATOM 7336 O O . VAL A 1 986 ? -8.270 -3.193 24.749 1.00 92.50 986 VAL A O 1
ATOM 7339 N N . ILE A 1 987 ? -10.382 -3.950 24.687 1.00 89.56 987 ILE A N 1
ATOM 7340 C CA . ILE A 1 987 ? -10.436 -4.354 26.093 1.00 89.56 987 ILE A CA 1
ATOM 7341 C C . ILE A 1 987 ? -10.470 -5.877 26.158 1.00 89.56 987 ILE A C 1
ATOM 7343 O O . ILE A 1 987 ? -11.451 -6.503 25.753 1.00 89.56 987 ILE A O 1
ATOM 7347 N N . ALA A 1 988 ? -9.429 -6.482 26.723 1.00 87.25 988 ALA A N 1
ATOM 7348 C CA . ALA A 1 988 ? -9.362 -7.924 26.923 1.00 87.25 988 ALA A CA 1
ATOM 7349 C C . ALA A 1 988 ? -8.967 -8.230 28.369 1.00 87.25 988 ALA A C 1
ATOM 7351 O O . ALA A 1 988 ? -7.922 -7.800 28.857 1.00 87.25 988 ALA A O 1
ATOM 7352 N N . GLY A 1 989 ? -9.821 -8.967 29.083 1.00 85.12 989 GLY A N 1
ATOM 7353 C CA . GLY A 1 989 ? -9.598 -9.201 30.505 1.00 85.12 989 GLY A CA 1
ATOM 7354 C C . GLY A 1 989 ? -9.750 -7.916 31.326 1.00 85.12 989 GLY A C 1
ATOM 7355 O O . GLY A 1 989 ? -10.750 -7.210 31.205 1.00 85.12 989 GLY A O 1
ATOM 7356 N N . ASN A 1 990 ? -8.746 -7.634 32.158 1.00 86.75 990 ASN A N 1
ATOM 7357 C CA . ASN A 1 990 ? -8.589 -6.369 32.890 1.00 86.75 990 ASN A CA 1
ATOM 7358 C C . ASN A 1 990 ? -7.560 -5.436 32.226 1.00 86.75 990 ASN A C 1
ATOM 7360 O O . ASN A 1 990 ? -6.986 -4.573 32.894 1.00 86.75 990 ASN A O 1
ATOM 7364 N N . GLU A 1 991 ? -7.288 -5.627 30.938 1.00 89.88 991 GLU A N 1
ATOM 7365 C CA . GLU A 1 991 ? -6.287 -4.863 30.202 1.00 89.88 991 GLU A CA 1
ATOM 7366 C C . GLU A 1 991 ? -6.911 -4.081 29.052 1.00 89.88 991 GLU A C 1
ATOM 7368 O O . GLU A 1 991 ? -7.927 -4.466 28.469 1.00 89.88 991 GLU A O 1
ATOM 7373 N N . LEU A 1 992 ? -6.269 -2.958 28.765 1.00 92.44 992 LEU A N 1
ATOM 7374 C CA . LEU A 1 992 ? -6.597 -2.010 27.723 1.00 92.44 992 LEU A CA 1
ATOM 7375 C C . LEU A 1 992 ? -5.437 -1.965 26.729 1.00 92.44 992 LEU A C 1
ATOM 7377 O O . LEU A 1 992 ? -4.299 -1.725 27.135 1.00 92.44 992 LEU A O 1
ATOM 7381 N N . PHE A 1 993 ? -5.746 -2.144 25.449 1.00 94.88 993 PHE A N 1
ATOM 7382 C CA . PHE A 1 993 ? -4.808 -2.065 24.339 1.00 94.88 993 PHE A CA 1
ATOM 7383 C C . PHE A 1 993 ? -5.217 -0.944 23.384 1.00 94.88 993 PHE A C 1
ATOM 7385 O O . PHE A 1 993 ? -6.375 -0.860 22.978 1.00 94.88 993 PHE A O 1
ATOM 7392 N N . ILE A 1 994 ? -4.277 -0.071 23.034 1.00 96.19 994 ILE A N 1
ATOM 7393 C CA . ILE A 1 994 ? -4.501 1.043 22.106 1.00 96.19 994 ILE A CA 1
ATOM 7394 C C . ILE A 1 994 ? -3.342 1.088 21.124 1.00 96.19 994 ILE A C 1
ATOM 7396 O O . ILE A 1 994 ? -2.189 0.982 21.534 1.00 96.19 994 ILE A O 1
ATOM 7400 N N . THR A 1 995 ? -3.631 1.287 19.846 1.00 96.12 995 THR A N 1
ATOM 7401 C CA . THR A 1 995 ? -2.608 1.564 18.841 1.00 96.12 995 THR A CA 1
ATOM 7402 C C . THR A 1 995 ? -2.582 3.051 18.507 1.00 96.12 995 THR A C 1
ATOM 7404 O O . THR A 1 995 ? -3.625 3.697 18.379 1.00 96.12 995 THR A O 1
ATOM 7407 N N . THR A 1 996 ? -1.381 3.614 18.399 1.00 96.38 996 THR A N 1
ATOM 7408 C CA . THR A 1 996 ? -1.169 4.982 17.919 1.00 96.38 996 THR A CA 1
ATOM 7409 C C . THR A 1 996 ? -0.110 5.008 16.839 1.00 96.38 996 THR A C 1
ATOM 7411 O O . THR A 1 996 ? 0.782 4.166 16.825 1.00 96.38 996 THR A O 1
ATOM 7414 N N . ASP A 1 997 ? -0.188 5.981 15.943 1.00 94.19 997 ASP A N 1
ATOM 7415 C CA . ASP A 1 997 ? 0.833 6.220 14.932 1.00 94.19 997 ASP A CA 1
ATOM 7416 C C . ASP A 1 997 ? 1.291 7.678 14.981 1.00 94.19 997 ASP A C 1
ATOM 7418 O O . ASP A 1 997 ? 0.493 8.590 15.226 1.00 94.19 997 ASP A O 1
ATOM 7422 N N . SER A 1 998 ? 2.585 7.892 14.754 1.00 92.56 998 SER A N 1
ATOM 7423 C CA . SER A 1 998 ? 3.146 9.237 14.582 1.00 92.56 998 SER A CA 1
ATOM 7424 C C . SER A 1 998 ? 3.039 9.745 13.147 1.00 92.56 998 SER A C 1
ATOM 7426 O O . SER A 1 998 ? 3.073 10.955 12.925 1.00 92.56 998 SER A O 1
ATOM 7428 N N . GLN A 1 999 ? 2.876 8.848 12.171 1.00 89.25 999 GLN A N 1
ATOM 7429 C CA . GLN A 1 999 ? 2.587 9.216 10.793 1.00 89.25 999 GLN A CA 1
ATOM 7430 C C . GLN A 1 999 ? 1.093 9.460 10.587 1.00 89.25 999 GLN A C 1
ATOM 7432 O O . GLN A 1 999 ? 0.216 8.873 11.221 1.00 89.25 999 GLN A O 1
ATOM 7437 N N . ASN A 1 1000 ? 0.796 10.343 9.639 1.00 86.69 1000 ASN A N 1
ATOM 7438 C CA . ASN A 1 1000 ? -0.566 10.599 9.212 1.00 86.69 1000 ASN A CA 1
ATOM 7439 C C . ASN A 1 1000 ? -1.033 9.500 8.244 1.00 86.69 1000 ASN A C 1
ATOM 7441 O O . ASN A 1 1000 ? -0.498 9.408 7.140 1.00 86.69 1000 ASN A O 1
ATOM 7445 N N . VAL A 1 1001 ? -2.077 8.741 8.602 1.00 87.00 1001 VAL A N 1
ATOM 7446 C CA . VAL A 1 1001 ? -2.679 7.702 7.734 1.00 87.00 1001 VAL A CA 1
ATOM 7447 C C . VAL A 1 1001 ? -3.217 8.235 6.407 1.00 87.00 1001 VAL A C 1
ATOM 7449 O O . VAL A 1 1001 ? -3.484 7.447 5.502 1.00 87.00 1001 VAL A O 1
ATOM 7452 N N . ASN A 1 1002 ? -3.409 9.552 6.302 1.00 85.81 1002 ASN A N 1
ATOM 7453 C CA . ASN A 1 1002 ? -3.871 10.235 5.094 1.00 85.81 1002 ASN A CA 1
ATOM 7454 C C . ASN A 1 1002 ? -2.715 10.635 4.163 1.00 85.81 1002 ASN A C 1
ATOM 7456 O O . ASN A 1 1002 ? -2.963 11.107 3.056 1.00 85.81 1002 ASN A O 1
ATOM 7460 N N . SER A 1 1003 ? -1.462 10.465 4.601 1.00 82.62 1003 SER A N 1
ATOM 7461 C CA . SER A 1 1003 ? -0.286 10.682 3.759 1.00 82.62 1003 SER A CA 1
ATOM 7462 C C . SER A 1 1003 ? -0.220 9.631 2.654 1.00 82.62 1003 SER A C 1
ATOM 7464 O O . SER A 1 1003 ? -0.476 8.451 2.897 1.00 82.62 1003 SER A O 1
ATOM 7466 N N . ALA A 1 1004 ? 0.186 10.048 1.455 1.00 76.25 1004 ALA A N 1
ATOM 7467 C CA . ALA A 1 1004 ? 0.464 9.128 0.354 1.00 76.25 1004 ALA A CA 1
ATOM 7468 C C . ALA A 1 1004 ? 1.628 8.168 0.675 1.00 76.25 1004 ALA A C 1
ATOM 7470 O O . ALA A 1 1004 ? 1.657 7.055 0.165 1.00 76.25 1004 ALA A O 1
ATOM 7471 N N . ASP A 1 1005 ? 2.531 8.581 1.572 1.00 76.94 1005 ASP A N 1
ATOM 7472 C CA . ASP A 1 1005 ? 3.705 7.808 1.996 1.00 76.94 1005 ASP A CA 1
ATOM 7473 C C . ASP A 1 1005 ? 3.450 6.966 3.259 1.00 76.94 1005 ASP A C 1
ATOM 7475 O O . ASP A 1 1005 ? 4.384 6.434 3.861 1.00 76.94 1005 ASP A O 1
ATOM 7479 N N . PHE A 1 1006 ? 2.198 6.866 3.717 1.00 83.44 1006 PHE A N 1
ATOM 7480 C CA . PHE A 1 1006 ? 1.886 6.111 4.926 1.00 83.44 1006 PHE A CA 1
ATOM 7481 C C . PHE A 1 1006 ? 2.231 4.625 4.767 1.00 83.44 1006 PHE A C 1
ATOM 7483 O O . PHE A 1 1006 ? 1.761 3.966 3.839 1.00 83.44 1006 PHE A O 1
ATOM 7490 N N . GLY A 1 1007 ? 3.027 4.094 5.698 1.00 76.56 1007 GLY A N 1
ATOM 7491 C CA . GLY A 1 1007 ? 3.494 2.706 5.658 1.00 76.56 1007 GLY A CA 1
ATOM 7492 C C . GLY A 1 1007 ? 4.625 2.445 4.653 1.00 76.56 1007 GLY A C 1
ATOM 7493 O O . GLY A 1 1007 ? 5.010 1.291 4.488 1.00 76.56 1007 GLY A O 1
ATOM 7494 N N . ALA A 1 1008 ? 5.167 3.483 3.997 1.00 70.81 1008 ALA A N 1
ATOM 7495 C CA . ALA A 1 1008 ? 6.242 3.351 3.011 1.00 70.81 1008 ALA A CA 1
ATOM 7496 C C . ALA A 1 1008 ? 7.614 3.080 3.645 1.00 70.81 1008 ALA A C 1
ATOM 7498 O O . ALA A 1 1008 ? 8.408 2.313 3.104 1.00 70.81 1008 ALA A O 1
ATOM 7499 N N . THR A 1 1009 ? 7.913 3.724 4.775 1.00 59.81 1009 THR A N 1
ATOM 7500 C CA . THR A 1 1009 ? 9.207 3.637 5.461 1.00 59.81 1009 THR A CA 1
ATOM 7501 C C . THR A 1 1009 ? 9.039 3.978 6.947 1.00 59.81 1009 THR A C 1
ATOM 7503 O O . THR A 1 1009 ? 8.512 5.049 7.250 1.00 59.81 1009 THR A O 1
ATOM 7506 N N . ASP A 1 1010 ? 9.549 3.101 7.823 1.00 64.88 1010 ASP A N 1
ATOM 7507 C CA . ASP A 1 1010 ? 9.647 3.178 9.300 1.00 64.88 1010 ASP A CA 1
ATOM 7508 C C . ASP A 1 1010 ? 8.512 2.526 10.124 1.00 64.88 1010 ASP A C 1
ATOM 7510 O O . ASP A 1 1010 ? 7.334 2.651 9.809 1.00 64.88 1010 ASP A O 1
ATOM 7514 N N . ASP A 1 1011 ? 8.891 1.876 11.238 1.00 78.50 1011 ASP A N 1
ATOM 7515 C CA . ASP A 1 1011 ? 7.978 1.427 12.302 1.00 78.50 1011 ASP A CA 1
ATOM 7516 C C . ASP A 1 1011 ? 7.540 2.647 13.138 1.00 78.50 1011 ASP A C 1
ATOM 7518 O O . ASP A 1 1011 ? 8.188 3.015 14.127 1.00 78.50 1011 ASP A O 1
ATOM 7522 N N . THR A 1 1012 ? 6.467 3.327 12.731 1.00 88.88 1012 THR A N 1
ATOM 7523 C CA . THR A 1 1012 ? 5.986 4.560 13.393 1.00 88.88 1012 THR A CA 1
ATOM 7524 C C . THR A 1 1012 ? 4.829 4.344 14.360 1.00 88.88 1012 THR A C 1
ATOM 7526 O O . THR A 1 1012 ? 4.402 5.293 15.033 1.00 88.88 1012 THR A O 1
ATOM 7529 N N . GLY A 1 1013 ? 4.366 3.096 14.462 1.00 93.88 1013 GLY A N 1
ATOM 7530 C CA . GLY A 1 1013 ? 3.295 2.669 15.341 1.00 93.88 1013 GLY A CA 1
ATOM 7531 C C . GLY A 1 1013 ? 3.748 2.350 16.768 1.00 93.88 1013 GLY A C 1
ATOM 7532 O O . GLY A 1 1013 ? 4.867 1.899 17.030 1.00 93.88 1013 GLY A O 1
ATOM 7533 N N . GLN A 1 1014 ? 2.835 2.539 17.715 1.00 95.62 1014 GLN A N 1
ATOM 7534 C CA . GLN A 1 1014 ? 2.983 2.159 19.114 1.00 95.62 1014 GLN A CA 1
ATOM 7535 C C . GLN A 1 1014 ? 1.748 1.394 19.589 1.00 95.62 1014 GLN A C 1
ATOM 7537 O O . GLN A 1 1014 ? 0.620 1.828 19.378 1.00 95.62 1014 GLN A O 1
ATOM 7542 N N . LEU A 1 1015 ? 1.969 0.275 20.271 1.00 96.00 1015 LEU A N 1
ATOM 7543 C CA . LEU A 1 1015 ? 0.975 -0.455 21.046 1.00 96.00 1015 LEU A CA 1
ATOM 7544 C C . LEU A 1 1015 ? 1.109 -0.061 22.518 1.00 96.00 1015 LEU A C 1
ATOM 7546 O O . LEU A 1 1015 ? 2.117 -0.347 23.166 1.00 96.00 1015 LEU A O 1
ATOM 7550 N N . TRP A 1 1016 ? 0.073 0.569 23.047 1.00 96.56 1016 TRP A N 1
ATOM 7551 C CA . TRP A 1 1016 ? -0.075 0.937 24.445 1.00 96.56 1016 TRP A CA 1
ATOM 7552 C C . TRP A 1 1016 ? -0.865 -0.141 25.168 1.00 96.56 1016 TRP A C 1
ATOM 7554 O O . TRP A 1 1016 ? -1.951 -0.517 24.734 1.00 96.56 1016 TRP A O 1
ATOM 7564 N N . ARG A 1 1017 ? -0.345 -0.598 26.304 1.00 94.38 1017 ARG A N 1
ATOM 7565 C CA . ARG A 1 1017 ? -0.988 -1.566 27.191 1.00 94.38 1017 ARG A CA 1
ATOM 7566 C C . ARG A 1 1017 ? -1.137 -0.964 28.580 1.00 94.38 1017 ARG A C 1
ATOM 7568 O O . ARG A 1 1017 ? -0.136 -0.640 29.219 1.00 94.38 1017 ARG A O 1
ATOM 7575 N N . ALA A 1 1018 ? -2.364 -0.862 29.072 1.00 92.50 1018 ALA A N 1
ATOM 7576 C CA . ALA A 1 1018 ? -2.671 -0.346 30.402 1.00 92.50 1018 ALA A CA 1
ATOM 7577 C C . ALA A 1 1018 ? -3.535 -1.329 31.204 1.00 92.50 1018 ALA A C 1
ATOM 7579 O O . ALA A 1 1018 ? -4.327 -2.087 30.648 1.00 92.50 1018 ALA A O 1
ATOM 7580 N N . SER A 1 1019 ? -3.388 -1.305 32.528 1.00 88.62 1019 SER A N 1
ATOM 7581 C CA . SER A 1 1019 ? -4.235 -2.072 33.444 1.00 88.62 1019 SER A CA 1
ATOM 7582 C C . SER A 1 1019 ? -5.476 -1.260 33.799 1.00 88.62 1019 SER A C 1
ATOM 7584 O O . SER A 1 1019 ? -5.361 -0.140 34.292 1.00 88.62 1019 SER A O 1
ATOM 7586 N N . LEU A 1 1020 ? -6.664 -1.839 33.637 1.00 87.62 1020 LEU A N 1
ATOM 7587 C CA . LEU A 1 1020 ? -7.907 -1.229 34.122 1.00 87.62 1020 LEU A CA 1
ATOM 7588 C C . LEU A 1 1020 ? -8.043 -1.323 35.651 1.00 87.62 1020 LEU A C 1
ATOM 7590 O O . LEU A 1 1020 ? -8.795 -0.557 36.250 1.00 87.62 1020 LEU A O 1
ATOM 7594 N N . ALA A 1 1021 ? -7.312 -2.248 36.284 1.00 84.12 1021 ALA A N 1
ATOM 7595 C CA . ALA A 1 1021 ? -7.318 -2.448 37.734 1.00 84.12 1021 ALA A CA 1
ATOM 7596 C C . ALA A 1 1021 ? -6.333 -1.535 38.487 1.00 84.12 1021 ALA A C 1
ATOM 7598 O O . ALA A 1 1021 ? -6.434 -1.403 39.704 1.00 84.12 1021 ALA A O 1
ATOM 7599 N N . ASP A 1 1022 ? -5.367 -0.942 37.783 1.00 84.56 1022 ASP A N 1
ATOM 7600 C CA . ASP A 1 1022 ? -4.375 -0.023 38.346 1.00 84.56 1022 ASP A CA 1
ATOM 7601 C C . ASP A 1 1022 ? -4.192 1.162 37.395 1.00 84.56 1022 ASP A C 1
ATOM 7603 O O . ASP A 1 1022 ? -3.220 1.240 36.647 1.00 84.56 1022 ASP A O 1
ATOM 7607 N N . GLN A 1 1023 ? -5.167 2.074 37.410 1.00 79.69 1023 GLN A N 1
ATOM 7608 C CA . GLN A 1 1023 ? -5.190 3.251 36.532 1.00 79.69 1023 GLN A CA 1
ATOM 7609 C C . GLN A 1 1023 ? -4.049 4.242 36.835 1.00 79.69 1023 GLN A C 1
ATOM 7611 O O . GLN A 1 1023 ? -3.766 5.119 36.025 1.00 79.69 1023 GLN A O 1
ATOM 7616 N N . GLY A 1 1024 ? -3.357 4.089 37.973 1.00 80.38 1024 GLY A N 1
ATOM 7617 C CA . GLY A 1 1024 ? -2.165 4.866 38.317 1.00 80.38 1024 GLY A CA 1
ATOM 7618 C C . GLY A 1 1024 ? -0.858 4.294 37.755 1.00 80.38 1024 GLY A C 1
ATOM 7619 O O . GLY A 1 1024 ? 0.180 4.957 37.844 1.00 80.38 1024 GLY A O 1
ATOM 7620 N N . ALA A 1 1025 ? -0.870 3.076 37.202 1.00 85.62 1025 ALA A N 1
ATOM 7621 C CA . ALA A 1 1025 ? 0.300 2.486 36.567 1.00 85.62 1025 ALA A CA 1
ATOM 7622 C C . ALA A 1 1025 ? 0.531 3.086 35.174 1.00 85.62 1025 ALA A C 1
ATOM 7624 O O . ALA A 1 1025 ? -0.387 3.196 34.364 1.00 85.62 1025 ALA A O 1
ATOM 7625 N N . ASN A 1 1026 ? 1.788 3.417 34.866 1.00 89.94 1026 ASN A N 1
ATOM 7626 C CA . ASN A 1 1026 ? 2.146 3.872 33.525 1.00 89.94 1026 ASN A CA 1
ATOM 7627 C C . ASN A 1 1026 ? 1.877 2.760 32.495 1.00 89.94 1026 ASN A C 1
ATOM 7629 O O . ASN A 1 1026 ? 2.273 1.613 32.741 1.00 89.94 1026 ASN A O 1
ATOM 7633 N N . PRO A 1 1027 ? 1.291 3.089 31.330 1.00 93.69 1027 PRO A N 1
ATOM 7634 C CA . PRO A 1 1027 ? 1.151 2.134 30.243 1.00 93.69 1027 PRO A CA 1
ATOM 7635 C C . PRO A 1 1027 ? 2.504 1.564 29.806 1.00 93.69 1027 PRO A C 1
ATOM 7637 O O . PRO A 1 1027 ? 3.523 2.259 29.787 1.00 93.69 1027 PRO A O 1
ATOM 7640 N N . THR A 1 1028 ? 2.510 0.290 29.423 1.00 94.56 1028 THR A N 1
ATOM 7641 C CA . THR A 1 1028 ? 3.626 -0.311 28.685 1.00 94.56 1028 THR A CA 1
ATOM 7642 C C . THR A 1 1028 ? 3.4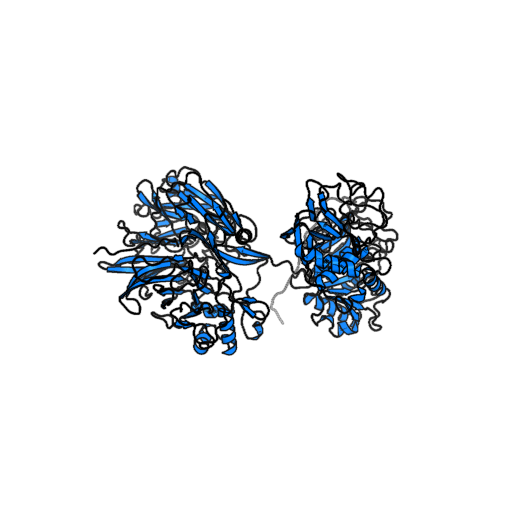76 0.042 27.211 1.00 94.56 1028 THR A C 1
ATOM 7644 O O . THR A 1 1028 ? 2.368 -0.019 26.689 1.00 94.56 1028 THR A O 1
ATOM 7647 N N . ILE A 1 1029 ? 4.573 0.405 26.549 1.00 95.75 1029 ILE A N 1
ATOM 7648 C CA . ILE A 1 1029 ? 4.573 0.813 25.140 1.00 95.75 1029 ILE A CA 1
ATOM 7649 C C . ILE A 1 1029 ? 5.476 -0.139 24.356 1.00 95.75 1029 ILE A C 1
ATOM 7651 O O . ILE A 1 1029 ? 6.631 -0.345 24.738 1.00 95.75 1029 ILE A O 1
ATOM 7655 N N . VAL A 1 1030 ? 4.954 -0.704 23.271 1.00 94.62 1030 VAL A N 1
ATOM 7656 C CA . VAL A 1 1030 ? 5.668 -1.586 22.338 1.00 94.62 1030 VAL A CA 1
ATOM 7657 C C . VAL A 1 1030 ? 5.660 -0.943 20.954 1.00 94.62 1030 VAL A C 1
ATOM 7659 O O . VAL A 1 1030 ? 4.624 -0.468 20.503 1.00 94.62 1030 VAL A O 1
ATOM 7662 N N . THR A 1 1031 ? 6.804 -0.899 20.275 1.00 93.12 1031 THR A N 1
ATOM 7663 C CA . THR A 1 1031 ? 6.869 -0.423 18.884 1.00 93.12 1031 THR A CA 1
ATOM 7664 C C . THR A 1 1031 ? 6.285 -1.475 17.949 1.00 93.12 1031 THR A C 1
ATOM 7666 O O . THR A 1 1031 ? 6.649 -2.648 18.038 1.00 93.12 1031 THR A O 1
ATOM 7669 N N . ILE A 1 1032 ? 5.404 -1.044 17.050 1.00 92.50 1032 ILE A N 1
ATOM 7670 C CA . ILE A 1 1032 ? 4.754 -1.878 16.034 1.00 92.50 1032 ILE A CA 1
ATOM 7671 C C . ILE A 1 1032 ? 4.900 -1.216 14.652 1.00 92.50 1032 ILE A C 1
ATOM 7673 O O . ILE A 1 1032 ? 5.133 -0.007 14.592 1.00 92.50 1032 ILE A O 1
ATOM 7677 N N . PRO A 1 1033 ? 4.739 -1.962 13.543 1.00 85.12 1033 PRO A N 1
ATOM 7678 C CA . PRO A 1 1033 ? 4.967 -1.415 12.202 1.00 85.12 1033 PRO A CA 1
ATOM 7679 C C . PRO A 1 1033 ? 4.072 -0.224 11.856 1.00 85.12 1033 PRO A C 1
ATOM 7681 O O . PRO A 1 1033 ? 4.496 0.707 11.184 1.00 85.12 1033 PRO A O 1
ATOM 7684 N N . SER A 1 1034 ? 2.829 -0.230 12.339 1.00 88.00 1034 SER A N 1
ATOM 7685 C CA . SER A 1 1034 ? 1.903 0.892 12.213 1.00 88.00 1034 SER A CA 1
ATOM 7686 C C . SER A 1 1034 ? 0.839 0.849 13.307 1.00 88.00 1034 SER A C 1
ATOM 7688 O O . SER A 1 1034 ? 0.509 -0.224 13.807 1.00 88.00 1034 SER A O 1
ATOM 7690 N N . GLY A 1 1035 ? 0.296 2.012 13.668 1.00 82.50 1035 GLY A N 1
ATOM 7691 C CA . GLY A 1 1035 ? -0.827 2.159 14.592 1.00 82.50 1035 GLY A CA 1
ATOM 7692 C C . GLY A 1 1035 ? -2.161 2.534 13.942 1.00 82.50 1035 GLY A C 1
ATOM 7693 O O . GLY A 1 1035 ? -3.044 3.041 14.633 1.00 82.50 1035 GLY A O 1
ATOM 7694 N N . ALA A 1 1036 ? -2.324 2.336 12.628 1.00 86.88 1036 ALA A N 1
ATOM 7695 C CA . ALA A 1 1036 ? -3.587 2.636 11.939 1.00 86.88 1036 ALA A CA 1
ATOM 7696 C C . ALA A 1 1036 ? -4.729 1.659 12.271 1.00 86.88 1036 ALA A C 1
ATOM 7698 O O . ALA A 1 1036 ? -5.895 2.049 12.258 1.00 86.88 1036 ALA A O 1
ATOM 7699 N N . ALA A 1 1037 ? -4.394 0.399 12.543 1.00 88.69 1037 ALA A N 1
ATOM 7700 C CA . ALA A 1 1037 ? -5.334 -0.687 12.797 1.00 88.69 1037 ALA A CA 1
ATOM 7701 C C . ALA A 1 1037 ? -5.473 -0.959 14.304 1.00 88.69 1037 ALA A C 1
ATOM 7703 O O . ALA A 1 1037 ? -4.535 -0.703 15.062 1.00 88.69 1037 ALA A O 1
ATOM 7704 N N . ALA A 1 1038 ? -6.622 -1.483 14.752 1.00 88.44 1038 ALA A N 1
ATOM 7705 C CA . ALA A 1 1038 ? -6.747 -1.976 16.129 1.00 88.44 1038 ALA A CA 1
ATOM 7706 C C . ALA A 1 1038 ? -5.895 -3.240 16.320 1.00 88.44 1038 ALA A C 1
ATOM 7708 O O . ALA A 1 1038 ? -5.349 -3.782 15.360 1.00 88.44 1038 ALA A O 1
ATOM 7709 N N . VAL A 1 1039 ? -5.796 -3.726 17.556 1.00 93.69 1039 VAL A N 1
ATOM 7710 C CA . VAL A 1 1039 ? -5.277 -5.076 17.816 1.00 93.69 1039 VAL A CA 1
ATOM 7711 C C . VAL A 1 1039 ? -6.408 -6.101 17.869 1.00 93.69 1039 VAL A C 1
ATOM 7713 O O . VAL A 1 1039 ? -7.576 -5.740 17.942 1.00 93.69 1039 VAL A O 1
ATOM 7716 N N . ASP A 1 1040 ? -6.062 -7.382 17.908 1.00 92.69 1040 ASP A N 1
ATOM 7717 C CA . ASP A 1 1040 ? -6.939 -8.411 18.469 1.00 92.69 1040 ASP A CA 1
ATOM 7718 C C . ASP A 1 1040 ? -6.152 -9.272 19.461 1.00 92.69 1040 ASP A C 1
ATOM 7720 O O . ASP A 1 1040 ? -4.919 -9.341 19.409 1.00 92.69 1040 ASP A O 1
ATOM 7724 N N . VAL A 1 1041 ? -6.852 -9.891 20.408 1.00 90.69 1041 VAL A N 1
ATOM 7725 C CA . VAL A 1 1041 ? -6.249 -10.600 21.536 1.00 90.69 1041 VAL A CA 1
ATOM 7726 C C . VAL A 1 1041 ? -6.734 -12.042 21.577 1.00 90.69 1041 VAL A C 1
ATOM 7728 O O . VAL A 1 1041 ? -7.907 -12.330 21.821 1.00 90.69 1041 VAL A O 1
ATOM 7731 N N . SER A 1 1042 ? -5.800 -12.980 21.442 1.00 89.56 1042 SER A N 1
ATOM 7732 C CA . SER A 1 1042 ? -6.065 -14.383 21.733 1.00 89.56 1042 SER A CA 1
ATOM 7733 C C . SER A 1 1042 ? -6.211 -14.571 23.238 1.00 89.56 1042 SER A C 1
ATOM 7735 O O . SER A 1 1042 ? -5.244 -14.506 23.997 1.00 89.56 1042 SER A O 1
ATOM 7737 N N . LEU A 1 1043 ? -7.426 -14.881 23.687 1.00 80.56 1043 LEU A N 1
ATOM 7738 C CA . LEU A 1 1043 ? -7.678 -15.224 25.090 1.00 80.56 1043 LEU A CA 1
ATOM 7739 C C . LEU A 1 1043 ? -7.084 -16.587 25.480 1.00 80.56 1043 LEU A C 1
ATOM 7741 O O . LEU A 1 1043 ? -6.860 -16.838 26.666 1.00 80.56 1043 LEU A O 1
ATOM 7745 N N . THR A 1 1044 ? -6.843 -17.466 24.501 1.00 83.69 1044 THR A N 1
ATOM 7746 C CA . THR A 1 1044 ? -6.287 -18.808 24.724 1.00 83.69 1044 THR A CA 1
ATOM 7747 C C . THR A 1 1044 ? -4.772 -18.757 24.883 1.00 83.69 1044 THR A C 1
ATOM 7749 O O . THR A 1 1044 ? -4.234 -19.338 25.828 1.00 83.69 1044 THR A O 1
ATOM 7752 N N . ALA A 1 1045 ? -4.085 -18.056 23.978 1.00 84.19 1045 ALA A N 1
ATOM 7753 C CA . ALA A 1 1045 ? -2.635 -17.910 23.984 1.00 84.19 1045 ALA A CA 1
ATOM 7754 C C . ALA A 1 1045 ? -2.155 -16.736 24.855 1.00 84.19 1045 ALA A C 1
ATOM 7756 O O . ALA A 1 1045 ? -1.001 -16.730 25.275 1.00 84.19 1045 ALA A O 1
ATOM 7757 N N . GLY A 1 1046 ? -3.025 -15.760 25.144 1.00 86.38 1046 GLY A N 1
ATOM 7758 C CA . GLY A 1 1046 ? -2.639 -14.483 25.751 1.00 86.38 1046 GLY A CA 1
ATOM 7759 C C . GLY A 1 1046 ? -1.826 -13.596 24.803 1.00 86.38 1046 GLY A C 1
ATOM 7760 O O . GLY A 1 1046 ? -1.091 -12.738 25.281 1.00 86.38 1046 GLY A O 1
ATOM 7761 N N . ALA A 1 1047 ? -1.916 -13.843 23.493 1.00 91.56 1047 ALA A N 1
ATOM 7762 C CA . ALA A 1 1047 ? -1.176 -13.130 22.457 1.00 91.56 1047 ALA A CA 1
ATOM 7763 C C . ALA A 1 1047 ? -1.978 -11.926 21.953 1.00 91.56 1047 ALA A C 1
ATOM 7765 O O . ALA A 1 1047 ? -3.184 -12.037 21.733 1.00 91.56 1047 ALA A O 1
ATOM 7766 N N . VAL A 1 1048 ? -1.307 -10.802 21.731 1.00 93.94 1048 VAL A N 1
ATOM 7767 C CA . VAL A 1 1048 ? -1.863 -9.577 21.148 1.00 93.94 1048 VAL A CA 1
ATOM 7768 C C . VAL A 1 1048 ? -1.297 -9.430 19.746 1.00 93.94 1048 VAL A C 1
ATOM 7770 O O . VAL A 1 1048 ? -0.081 -9.464 19.566 1.00 93.94 1048 VAL A O 1
ATOM 7773 N N . VAL A 1 1049 ? -2.160 -9.270 18.749 1.00 94.50 1049 VAL A N 1
ATOM 7774 C CA . VAL A 1 1049 ? -1.748 -9.116 17.353 1.00 94.50 1049 VAL A CA 1
ATOM 7775 C C . VAL A 1 1049 ? -2.105 -7.729 16.845 1.00 94.50 1049 VAL A C 1
ATOM 7777 O O . VAL A 1 1049 ? -3.244 -7.300 16.983 1.00 94.50 1049 VAL A O 1
ATOM 7780 N N . ALA A 1 1050 ? -1.141 -7.065 16.213 1.00 93.50 1050 ALA A N 1
ATOM 7781 C CA . ALA A 1 1050 ? -1.312 -5.823 15.468 1.00 93.50 1050 ALA A CA 1
ATOM 7782 C C . ALA A 1 1050 ? -0.878 -6.020 14.007 1.00 93.50 1050 ALA A C 1
ATOM 7784 O O . ALA A 1 1050 ? -0.011 -6.843 13.716 1.00 93.50 1050 ALA A O 1
ATOM 7785 N N . THR A 1 1051 ? -1.446 -5.250 13.086 1.00 89.50 1051 THR A N 1
ATOM 7786 C CA . THR A 1 1051 ? -1.100 -5.259 11.653 1.00 89.50 1051 THR A CA 1
ATOM 7787 C C . THR A 1 1051 ? -0.678 -3.863 11.213 1.00 89.50 1051 THR A C 1
ATOM 7789 O O . THR A 1 1051 ? -1.085 -2.871 11.819 1.00 89.50 1051 THR A O 1
ATOM 7792 N N . GLY A 1 1052 ? 0.176 -3.765 10.191 1.00 85.06 1052 GLY A N 1
ATOM 7793 C CA . GLY A 1 1052 ? 0.683 -2.465 9.760 1.00 85.06 1052 GLY A CA 1
ATOM 7794 C C . GLY A 1 1052 ? 1.458 -2.462 8.449 1.00 85.06 1052 GLY A C 1
ATOM 7795 O O . GLY A 1 1052 ? 1.257 -3.327 7.595 1.00 85.06 1052 GLY A O 1
ATOM 7796 N N . GLY A 1 1053 ? 2.338 -1.466 8.289 1.00 78.12 1053 GLY A N 1
ATOM 7797 C CA . GLY A 1 1053 ? 3.220 -1.346 7.126 1.00 78.12 1053 GLY A CA 1
ATOM 7798 C C . GLY A 1 1053 ? 4.133 -2.566 7.008 1.00 78.12 1053 GLY A C 1
ATOM 7799 O O . GLY A 1 1053 ? 4.983 -2.793 7.863 1.00 78.12 1053 GLY A O 1
ATOM 7800 N N . GLY A 1 1054 ? 3.927 -3.378 5.973 1.00 78.81 1054 GLY A N 1
ATOM 7801 C CA . GLY A 1 1054 ? 4.789 -4.504 5.631 1.00 78.81 1054 GLY A CA 1
ATOM 7802 C C . GLY A 1 1054 ? 4.638 -5.782 6.459 1.00 78.81 1054 GLY A C 1
ATOM 7803 O O . GLY A 1 1054 ? 5.378 -6.722 6.173 1.00 78.81 1054 GLY A O 1
ATOM 7804 N N . GLY A 1 1055 ? 3.735 -5.886 7.449 1.00 89.56 1055 GLY A N 1
ATOM 7805 C CA . GLY A 1 1055 ? 3.595 -7.143 8.201 1.00 89.56 1055 GLY A CA 1
ATOM 7806 C C . GLY A 1 1055 ? 2.626 -7.192 9.385 1.00 89.56 1055 GLY A C 1
ATOM 7807 O O . GLY A 1 1055 ? 1.821 -6.289 9.626 1.00 89.56 1055 GLY A O 1
ATOM 7808 N N . VAL A 1 1056 ? 2.747 -8.287 10.145 1.00 92.88 1056 VAL A N 1
ATOM 7809 C CA . VAL A 1 1056 ? 1.967 -8.620 11.347 1.00 92.88 1056 VAL A CA 1
ATOM 7810 C C . VAL A 1 1056 ? 2.892 -8.664 12.562 1.00 92.88 1056 VAL A C 1
ATOM 7812 O O . VAL A 1 1056 ? 3.920 -9.339 12.549 1.00 92.88 1056 VAL A O 1
ATOM 7815 N N . HIS A 1 1057 ? 2.527 -7.966 13.632 1.00 94.94 1057 HIS A N 1
ATOM 7816 C CA . HIS A 1 1057 ? 3.242 -7.966 14.903 1.00 94.94 1057 HIS A CA 1
ATOM 7817 C C . HIS A 1 1057 ? 2.487 -8.772 15.954 1.00 94.94 1057 HIS A C 1
ATOM 7819 O O . HIS A 1 1057 ? 1.300 -8.544 16.173 1.00 94.94 1057 HIS A O 1
ATOM 7825 N N . ARG A 1 1058 ? 3.186 -9.667 16.651 1.00 95.50 1058 ARG A N 1
ATOM 7826 C CA . ARG A 1 1058 ? 2.652 -10.415 17.792 1.00 95.50 1058 ARG A CA 1
ATOM 7827 C C . ARG A 1 1058 ? 3.406 -10.057 19.069 1.00 95.50 1058 ARG A C 1
ATOM 7829 O O . ARG A 1 1058 ? 4.611 -10.286 19.152 1.00 95.50 1058 ARG A O 1
ATOM 7836 N N . ASP A 1 1059 ? 2.692 -9.594 20.085 1.00 94.06 1059 ASP A N 1
ATOM 7837 C CA . ASP A 1 1059 ? 3.204 -9.437 21.448 1.00 94.06 1059 ASP A CA 1
ATOM 7838 C C . ASP A 1 1059 ? 2.616 -10.517 22.368 1.00 94.06 1059 ASP A C 1
ATOM 7840 O O . ASP A 1 1059 ? 1.420 -10.796 22.324 1.00 94.06 1059 ASP A O 1
ATOM 7844 N N . ASP A 1 1060 ? 3.453 -11.117 23.215 1.00 92.50 1060 ASP A N 1
ATOM 7845 C CA . ASP A 1 1060 ? 3.049 -12.133 24.199 1.00 92.50 1060 ASP A CA 1
ATOM 7846 C C . ASP A 1 1060 ? 3.256 -11.565 25.620 1.00 92.50 1060 ASP A C 1
ATOM 7848 O O . ASP A 1 1060 ? 4.257 -11.867 26.291 1.00 92.50 1060 ASP A O 1
ATOM 7852 N N . PRO A 1 1061 ? 2.347 -10.699 26.101 1.00 86.81 1061 PRO A N 1
ATOM 7853 C CA . PRO A 1 1061 ? 2.514 -9.997 27.361 1.00 86.81 1061 PRO A CA 1
ATOM 7854 C C . PRO A 1 1061 ? 2.651 -10.941 28.561 1.00 86.81 1061 PRO A C 1
ATOM 7856 O O . PRO A 1 1061 ? 1.778 -11.754 28.876 1.00 86.81 1061 PRO A O 1
ATOM 7859 N N . THR A 1 1062 ? 3.719 -10.764 29.346 1.00 84.38 1062 THR A N 1
ATOM 7860 C CA . THR A 1 1062 ? 3.809 -11.447 30.646 1.00 84.38 1062 THR A CA 1
ATOM 7861 C C . THR A 1 1062 ? 2.725 -10.930 31.598 1.00 84.38 1062 THR A C 1
ATOM 7863 O O . THR A 1 1062 ? 2.490 -9.723 31.703 1.00 84.38 1062 THR A O 1
ATOM 7866 N N . GLY A 1 1063 ? 2.056 -11.850 32.300 1.00 76.00 1063 GLY A N 1
ATOM 7867 C CA . GLY A 1 1063 ? 1.037 -11.508 33.295 1.00 76.00 1063 GLY A CA 1
ATOM 7868 C C . GLY A 1 1063 ? -0.321 -11.084 32.727 1.00 76.00 1063 GLY A C 1
ATOM 7869 O O . GLY A 1 1063 ? -1.061 -10.432 33.458 1.00 76.00 1063 GLY A O 1
ATOM 7870 N N . PHE A 1 1064 ? -0.646 -11.443 31.477 1.00 76.25 1064 PHE A N 1
ATOM 7871 C CA . PHE A 1 1064 ? -1.968 -11.205 30.885 1.00 76.25 1064 PHE A CA 1
ATOM 7872 C C . PHE A 1 1064 ? -3.091 -11.707 31.806 1.00 76.25 1064 PHE A C 1
ATOM 7874 O O . PHE A 1 1064 ? -3.174 -12.896 32.140 1.00 76.25 1064 PHE A O 1
ATOM 7881 N N . ALA A 1 1065 ? -3.948 -10.789 32.249 1.00 71.69 1065 ALA A N 1
ATOM 7882 C CA . ALA A 1 1065 ? -5.037 -11.090 33.166 1.00 71.69 1065 ALA A CA 1
ATOM 7883 C C . ALA A 1 1065 ? -6.293 -11.473 32.378 1.00 71.69 1065 ALA A C 1
ATOM 7885 O O . ALA A 1 1065 ? -7.198 -10.661 32.209 1.00 71.69 1065 ALA A O 1
ATOM 7886 N N . SER A 1 1066 ? -6.383 -12.735 31.949 1.00 69.25 1066 SER A N 1
ATOM 7887 C CA . SER A 1 1066 ? -7.553 -13.253 31.216 1.00 69.25 1066 SER A CA 1
ATOM 7888 C C . SER A 1 1066 ? -8.856 -13.265 32.033 1.00 69.25 1066 SER A C 1
ATOM 7890 O O . SER A 1 1066 ? -9.933 -13.509 31.490 1.00 69.25 1066 SER A O 1
ATOM 7892 N N . SER A 1 1067 ? -8.789 -13.004 33.345 1.00 62.25 1067 SER A N 1
ATOM 7893 C CA . SER A 1 1067 ? -9.957 -12.843 34.210 1.00 62.25 1067 SER A CA 1
ATOM 7894 C C . SER A 1 1067 ? -10.476 -11.403 34.163 1.00 62.25 1067 SER A C 1
ATOM 7896 O O . SER A 1 1067 ? -9.916 -10.519 34.806 1.00 62.25 1067 SER A O 1
ATOM 7898 N N . GLY A 1 1068 ? -11.560 -11.197 33.425 1.00 54.97 1068 GLY A N 1
ATOM 7899 C CA . GLY A 1 1068 ? -12.192 -9.902 33.170 1.00 54.97 1068 GLY A CA 1
ATOM 7900 C C . GLY A 1 1068 ? -12.844 -9.959 31.790 1.00 54.97 1068 GLY A C 1
ATOM 7901 O O . GLY A 1 1068 ? -12.510 -10.833 30.993 1.00 54.97 1068 GLY A O 1
ATOM 7902 N N . GLY A 1 1069 ? -13.820 -9.112 31.502 1.00 53.84 1069 GLY A N 1
ATOM 7903 C CA . GLY A 1 1069 ? -14.472 -9.115 30.196 1.00 53.84 1069 GLY A CA 1
ATOM 7904 C C . GLY A 1 1069 ? -14.804 -7.701 29.777 1.00 53.84 1069 GLY A C 1
ATOM 7905 O O . GLY A 1 1069 ? -15.309 -6.930 30.595 1.00 53.84 1069 GLY A O 1
ATOM 7906 N N . SER A 1 1070 ? -14.556 -7.387 28.505 1.00 55.53 1070 SER A N 1
ATOM 7907 C CA . SER A 1 1070 ? -15.124 -6.195 27.887 1.00 55.53 1070 SER A CA 1
ATOM 7908 C C . SER A 1 1070 ? -16.636 -6.177 28.122 1.00 55.53 1070 SER A C 1
ATOM 7910 O O . SER A 1 1070 ? -17.325 -7.197 28.002 1.00 55.53 1070 SER A O 1
ATOM 7912 N N . ALA A 1 1071 ? -17.154 -5.010 28.502 1.00 48.47 1071 ALA A N 1
ATOM 7913 C CA . ALA A 1 1071 ? -18.586 -4.806 28.678 1.00 48.47 1071 ALA A CA 1
ATOM 7914 C C . ALA A 1 1071 ? -19.282 -4.490 27.349 1.00 48.47 1071 ALA A C 1
ATOM 7916 O O . ALA A 1 1071 ? -20.496 -4.262 27.318 1.00 48.47 1071 ALA A O 1
ATOM 7917 N N . GLU A 1 1072 ? -18.516 -4.481 26.260 1.00 49.94 1072 GLU A N 1
ATOM 7918 C CA . GLU A 1 1072 ? -18.992 -4.164 24.938 1.00 49.94 1072 GLU A CA 1
ATOM 7919 C C . GLU A 1 1072 ? -19.985 -5.215 24.429 1.00 49.94 1072 GLU A C 1
ATOM 7921 O O . GLU A 1 1072 ? -19.817 -6.443 24.505 1.00 49.94 1072 GLU A O 1
ATOM 7926 N N . VAL A 1 1073 ? -21.114 -4.685 23.966 1.00 44.25 1073 VAL A N 1
ATOM 7927 C CA . VAL A 1 1073 ? -22.189 -5.428 23.300 1.00 44.25 1073 VAL A CA 1
ATOM 7928 C C . VAL A 1 1073 ? -22.259 -5.052 21.819 1.00 44.25 1073 VAL A C 1
ATOM 7930 O O . VAL A 1 1073 ? -23.009 -5.671 21.067 1.00 44.25 1073 VAL A O 1
ATOM 7933 N N . SER A 1 1074 ? -21.428 -4.094 21.396 1.00 39.25 1074 SER A N 1
ATOM 7934 C CA . SER A 1 1074 ? -21.189 -3.774 19.997 1.00 39.25 1074 SER A CA 1
ATOM 7935 C C . SER A 1 1074 ? -20.452 -4.932 19.314 1.00 39.25 1074 SER A C 1
ATOM 7937 O O . SER A 1 1074 ? -19.548 -5.517 19.915 1.00 39.25 1074 SER A O 1
ATOM 7939 N N . PRO A 1 1075 ? -20.828 -5.298 18.080 1.00 34.97 1075 PRO A N 1
ATOM 7940 C CA . PRO A 1 1075 ? -20.055 -6.214 17.267 1.00 34.97 1075 PRO A CA 1
ATOM 7941 C C . PRO A 1 1075 ? -18.779 -5.492 16.823 1.00 34.97 1075 PRO A C 1
ATOM 7943 O O . PRO A 1 1075 ? -18.707 -4.959 15.714 1.00 34.97 1075 PRO A O 1
ATOM 7946 N N . GLU A 1 1076 ? -17.734 -5.495 17.647 1.00 40.94 1076 GLU A N 1
ATOM 7947 C CA . GLU A 1 1076 ? -16.404 -5.620 17.054 1.00 40.94 1076 GLU A CA 1
ATOM 7948 C C . GLU A 1 1076 ? -16.436 -6.854 16.148 1.00 40.94 1076 GLU A C 1
ATOM 7950 O O . GLU A 1 1076 ? -17.229 -7.779 16.364 1.00 40.94 1076 GLU A O 1
ATOM 7955 N N . ALA A 1 1077 ? -15.639 -6.861 15.087 1.00 40.00 1077 ALA A N 1
ATOM 7956 C CA . ALA A 1 1077 ? -15.634 -7.943 14.110 1.00 40.00 1077 ALA A CA 1
ATOM 7957 C C . ALA A 1 1077 ? -15.040 -9.262 14.669 1.00 40.00 1077 ALA A C 1
ATOM 7959 O O . ALA A 1 1077 ? -14.427 -10.036 13.948 1.00 40.00 1077 ALA A O 1
ATOM 7960 N N . SER A 1 1078 ? -15.249 -9.534 15.962 1.00 35.31 1078 SER A N 1
ATOM 7961 C CA . SER A 1 1078 ? -14.812 -10.719 16.681 1.00 35.31 1078 SER A CA 1
ATOM 7962 C C . SER A 1 1078 ? -15.389 -11.982 16.045 1.00 35.31 1078 SER A C 1
ATOM 7964 O O . SER A 1 1078 ? -16.591 -12.057 15.762 1.00 35.31 1078 SER A O 1
ATOM 7966 N N . GLY A 1 1079 ? -14.548 -13.009 15.922 1.00 30.97 1079 GLY A N 1
ATOM 7967 C CA . GLY A 1 1079 ? -14.901 -14.357 15.471 1.00 30.97 1079 GLY A CA 1
ATOM 7968 C C . GLY A 1 1079 ? -15.846 -15.131 16.401 1.00 30.97 1079 GLY A C 1
ATOM 7969 O O . GLY A 1 1079 ? -15.855 -16.357 16.370 1.00 30.97 1079 GLY A O 1
ATOM 7970 N N . THR A 1 1080 ? -16.634 -14.455 17.245 1.00 35.91 1080 THR A N 1
ATOM 7971 C CA . THR A 1 1080 ? -17.654 -15.091 18.088 1.00 35.91 1080 THR A CA 1
ATOM 7972 C C . THR A 1 1080 ? -19.023 -14.474 17.841 1.00 35.91 1080 THR A C 1
ATOM 7974 O O . THR A 1 1080 ? -19.292 -13.306 18.135 1.00 35.91 1080 THR A O 1
ATOM 7977 N N . ARG A 1 1081 ? -19.947 -15.281 17.313 1.00 39.00 1081 ARG A N 1
ATOM 7978 C CA . ARG A 1 1081 ? -21.340 -14.867 17.166 1.00 39.00 1081 ARG A CA 1
ATOM 7979 C C . ARG A 1 1081 ? -22.048 -14.928 18.504 1.00 39.00 1081 ARG A C 1
ATOM 7981 O O . ARG A 1 1081 ? -22.123 -15.974 19.145 1.00 39.00 1081 ARG A O 1
ATOM 7988 N N . ARG A 1 1082 ? -22.671 -13.822 18.911 1.00 42.69 1082 ARG A N 1
ATOM 7989 C CA . ARG A 1 1082 ? -23.569 -13.845 20.070 1.00 42.69 1082 ARG A CA 1
ATOM 7990 C C . ARG A 1 1082 ? -24.944 -14.366 19.666 1.00 42.69 1082 ARG A C 1
ATOM 7992 O O . ARG A 1 1082 ? -25.632 -13.798 18.821 1.00 42.69 1082 ARG A O 1
ATOM 7999 N N . LEU A 1 1083 ? -25.339 -15.457 20.314 1.00 35.38 1083 LEU A N 1
ATOM 8000 C CA . LEU A 1 1083 ? -26.646 -16.074 20.180 1.00 35.38 1083 LEU A CA 1
ATOM 8001 C C . LEU A 1 1083 ? -27.682 -15.375 21.074 1.00 35.38 1083 LEU A C 1
ATOM 8003 O O . LEU A 1 1083 ? -27.658 -15.534 22.294 1.00 35.38 1083 LEU A O 1
ATOM 8007 N N . TRP A 1 1084 ? -28.643 -14.667 20.479 1.00 38.03 1084 TRP A N 1
ATOM 8008 C CA . TRP A 1 1084 ? -29.703 -13.973 21.219 1.00 38.03 1084 TRP A CA 1
ATOM 8009 C C . TRP A 1 1084 ? -31.016 -14.765 21.177 1.00 38.03 1084 TRP A C 1
ATOM 8011 O O . TRP A 1 1084 ? -31.851 -14.614 20.286 1.00 38.03 1084 TRP A O 1
ATOM 8021 N N . LEU A 1 1085 ? -31.206 -15.655 22.156 1.00 27.70 1085 LEU A N 1
ATOM 8022 C CA . LEU A 1 1085 ? -32.441 -16.428 22.307 1.00 27.70 1085 LEU A CA 1
ATOM 8023 C C . LEU A 1 1085 ? -33.524 -15.625 23.037 1.00 27.70 1085 LEU A C 1
ATOM 8025 O O . LEU A 1 1085 ? -33.334 -15.146 24.155 1.00 27.70 1085 LEU A O 1
ATOM 8029 N N . ARG A 1 1086 ? -34.729 -15.597 22.461 1.00 27.81 1086 ARG A N 1
ATOM 8030 C CA . ARG A 1 1086 ? -35.949 -15.239 23.191 1.00 27.81 1086 ARG A CA 1
ATOM 8031 C C . ARG A 1 1086 ? -36.319 -16.382 24.138 1.00 27.81 1086 ARG A C 1
ATOM 8033 O O . ARG A 1 1086 ? -36.916 -17.368 23.707 1.00 27.81 1086 ARG A O 1
ATOM 8040 N N . LEU A 1 1087 ? -36.042 -16.234 25.431 1.00 26.58 1087 LEU A N 1
ATOM 8041 C CA . LEU A 1 1087 ? -36.769 -17.006 26.440 1.00 26.58 1087 LEU A CA 1
ATOM 8042 C C . LEU A 1 1087 ? -38.201 -16.448 26.500 1.00 26.58 1087 LEU A C 1
ATOM 8044 O O . LEU A 1 1087 ? -38.395 -15.245 26.677 1.00 26.58 1087 LEU A O 1
ATOM 8048 N N . ARG A 1 1088 ? -39.191 -17.303 26.218 1.00 27.78 1088 ARG A N 1
ATOM 8049 C CA . ARG A 1 1088 ? -40.616 -16.948 26.293 1.00 27.78 1088 ARG A CA 1
ATOM 8050 C C . ARG A 1 1088 ? -41.065 -16.684 27.718 1.00 27.78 1088 ARG A C 1
ATOM 8052 O O . ARG A 1 1088 ? -40.616 -17.439 28.608 1.00 27.78 1088 ARG A O 1
#

Radius of gyration: 35.61 Å; chains: 1; bounding box: 98×114×87 Å